Protein AF-0000000077901854 (afdb_homodimer)

Nearest PDB structures (foldseek):
  4yrm-assembly1_A  TM=8.040E-01  e=1.669E-28  Trypanosoma cruzi strain CL Brener
  4yrn-assembly1_A-2  TM=8.120E-01  e=9.715E-28  Trypanosoma cruzi strain CL Brener
  4yrc-assembly1_A  TM=8.202E-01  e=1.815E-27  Trypanosoma cruzi strain CL Brener
  4yrr-assembly1_B-2  TM=8.140E-01  e=3.800E-27  Trypanosoma cruzi strain CL Brener
  4yrr-assembly1_A  TM=8.080E-01  e=2.153E-27  Trypanosoma cruzi strain CL Brener

Secondary structure (DSSP, 8-state):
---SPPTT---B-HHHHHHHHHHHHHHHHHHHHTT-EE-B--SEEEHHHHHHS--GGGGGG--EEEP-HHHHHHHHHH--GGGGEEEEE-SSSHHHHHHHHHHHGGGS-SSEEEEEEEEEE--PPPBTTB-SEEEEEEEEEES--STHHHHHHHHHHHHHHHHTT--S-EEEEEEHHHHHHHHHHTT--GGGHHHHHHHHTTHHHHHHHHHHHHHHHTT--HHHHHHHHHHHHTS---HHHHHTTSS-GGGGHHHHHHHHHHHHHHTTSSEEEE-TT---S-TT--SEEEEEEETTEEEEEEEEEE-TTTTHHHHSS---EEEEEEEHHHHHHHHHHTTPPPTTPPEEEEEEE-TTS-HHHHHHHHHHHTTTEEEEEEEPPSSHHHHHHHHHHTT--EEEETT-SPEEEPP--/---SPPTT---B-HHHHHHHHHHHHHHHHHHHHTT-EE-B--SEEEHHHHHHS--GGGGGG--EEEP-HHHHHHHHHH--GGGGEEEEE-SSSHHHHHHHHHHHGGGS-SSEEEEEEEEEE--PPPBTTB-SEEEEEEEEEES--STHHHHHHHHHHHHHHHHTT--S-EEEEEEHHHHHHHHHHTT--GGGHHHHHHHHTTHHHHHHHHHHHHHHHTT--HHHHHHHHHHHHTS---HHHHHTTSS-GGGGHHHHHHHHHHHHHHTTSSEEEE-TT---S-TT--SEEEEEEETTEEEEEEEEEE-TTTTHHHHSS---EEEEEEEHHHHHHHHHHTTPPPTTPPEEEEEEE-TTS-HHHHHHHHHHHTTTEEEEEEEPPSSHHHHHHHHHHTT--EEEETT-S-EEEPP--

pLDDT: mean 93.77, std 6.11, range [44.44, 98.88]

Solvent-accessible surface area (backbone atoms only — not comparable to full-atom values): 43652 Å² total; per-residue (Å²): 106,70,45,68,65,48,90,35,42,60,72,36,54,45,71,61,35,52,51,47,51,51,51,52,50,50,38,50,51,47,44,36,34,53,38,33,39,44,43,45,66,58,63,56,39,48,35,66,45,58,68,70,44,60,54,52,76,50,60,79,17,54,49,35,29,43,48,58,71,71,56,28,53,54,18,61,71,67,71,43,76,76,54,38,38,63,30,23,45,35,66,54,66,62,63,57,46,32,29,48,44,59,60,40,50,90,80,48,64,85,60,35,42,37,30,40,72,46,73,26,27,34,67,55,82,58,49,92,93,39,51,24,51,47,45,42,43,33,39,34,39,35,62,51,79,54,60,61,55,57,39,49,50,52,52,54,52,50,50,26,41,46,72,69,72,50,68,70,32,33,42,33,35,31,39,50,58,56,48,50,35,28,43,40,66,41,60,45,53,81,92,46,44,67,62,50,44,61,46,44,49,37,32,89,79,50,34,42,65,42,36,35,54,54,43,51,73,69,67,47,61,61,67,24,42,48,47,51,27,50,53,48,64,73,44,85,72,39,70,67,64,46,26,66,45,23,96,54,47,70,74,41,50,58,56,54,49,36,52,54,49,46,41,61,71,34,71,78,65,41,46,66,42,81,32,74,47,58,69,70,90,53,68,48,56,64,33,45,34,41,33,27,34,37,86,92,43,102,48,66,44,25,36,38,32,22,29,33,60,60,36,16,68,65,62,76,46,79,37,34,28,36,37,41,32,35,36,42,61,56,51,48,50,52,40,57,75,68,61,66,75,71,83,86,64,70,46,36,30,36,38,30,33,58,93,82,54,60,62,66,57,51,54,52,53,45,58,67,47,36,82,70,23,21,28,29,79,41,75,54,55,95,55,50,69,61,49,51,51,52,41,45,73,70,63,33,44,28,39,33,38,75,91,46,90,64,67,48,68,49,77,81,127,109,70,44,68,66,47,88,33,41,61,72,36,53,44,70,60,35,52,52,48,52,51,50,54,51,50,37,48,50,46,44,35,36,54,37,32,39,45,43,46,67,56,63,56,39,48,36,66,44,58,68,69,45,59,53,51,75,49,60,78,17,56,48,35,29,43,48,59,70,70,57,26,53,54,19,60,71,67,71,43,75,76,53,36,38,64,31,23,43,35,65,55,66,62,64,58,47,31,28,46,43,58,60,39,52,92,82,48,64,85,58,35,41,36,30,40,72,47,74,28,28,33,66,54,81,59,47,94,93,37,51,24,50,46,46,42,42,32,40,36,38,36,61,50,78,53,58,63,54,57,38,49,50,53,52,54,53,50,50,26,41,46,73,70,70,51,70,69,32,33,41,33,35,30,38,52,57,55,49,50,33,29,44,41,66,43,61,46,54,82,91,48,42,69,62,50,44,61,46,44,49,38,34,90,79,49,34,42,66,42,36,35,52,55,44,50,73,68,66,48,62,63,67,25,42,48,46,52,27,49,51,50,63,71,44,85,71,39,71,67,64,44,25,67,45,23,96,55,46,71,75,41,49,56,56,54,49,37,52,52,47,45,41,60,72,35,69,79,63,40,47,66,44,82,32,72,46,58,67,72,90,54,67,47,57,66,33,44,35,41,33,29,34,36,87,91,42,102,50,66,44,27,34,39,32,23,28,32,59,60,37,16,66,64,61,75,46,81,36,35,28,35,37,41,33,36,36,42,61,55,51,47,50,53,40,58,75,67,60,65,74,70,83,86,65,72,46,37,29,35,38,31,33,57,94,82,54,58,61,66,57,51,52,52,52,45,58,68,48,37,83,72,22,23,29,29,79,41,76,54,56,92,54,50,69,60,49,51,51,51,41,47,73,71,62,32,42,28,40,34,36,75,92,45,90,62,68,47,70,50,78,81,126

Foldseek 3Di:
DDDDDDPLDDDDDDVLVVLLVLLLVLLVVLLVVLPAEEDDFDQKDFVVLLCPAQFPPQSVFWAFDFDDDPQCVVQVVVVDPVSRGGMTGAADVVSRVLVVCLVCVVVADVFHKYWDWDKGATNDNDDVLGGRIAIKTKIKTKFDPALVRVLSQLLSNVVSCVSQPHFAKEKEKDKPLLLLQLLVLLPFDPVCVVVLLVLLLCCVPQNLVSSLVVVVVVVTDNSSSVVSSVCRVVDDPDLQVSLVSGPHSCLCVSVVVSQVSNCVSCVVRYHYDYDSSDDDNGPQADIMKIFMDHPLDPGTQKIWHWRQCSSCVSNVDTMTMIMMIGRSVVSSVSCVVVVPDNPPDAFEEEEEEEPPDDVVVSVVVQVVCVVRHNYHYDYQDPPNVVVQVVCVVVRHQFYHYPVDDDTGGDPDD/DDDDDDPLDDDDDDVLVVLLVLLLVLLVVLLVVLPAEEDDDDQKDFVVLLCPAQFPPQSVFWAFDFDDDPQCVVQVVVVDPVSRGGMTGAADVVSRVLVVCLVCVVVADVFHKYWDWDKGATNDNDDVLGGRIAIKTKIKTKFDPALVRVLSQLLSNVVSCVSQPHFAKEKEKDKPVLLLQLLVLQPFDPVCVVVLLVLLLCCVPQNLVSSLVVVVVVVTDNSSSVVSSVCRVVDDPDLQVSLVSGPHSCLCVSVVVSQVSNCVSCVVRYHYDYDSSDDDNGPQADIMKIFMDHPLDPGTQKIWHWRQCSSCVSNVDTMTMIMMIGRSVVSSVSCVVVVPDNPPDAFEEEEEEEPPDDVVVSVVVQVVCVVRHNYHYYYQDPPNVVVQVVCVVVRHQFYHYPVDDDTGGDPDD

Organism: NCBI:txid853

Sequence (826 aa):
MKTQALKGMRDLLPNEQTLRDYIQGKILETYRASGFERISTPMLEDMENLDKSDGGDNLNLIFKVLKRGDKLTAALSSGDPKELSDMGLRYDLTLPLSRFYAANKDKLPHPFKVIQTDRVFRAERPQKGRLREFVQCDIDILGDESPNAEVELIDVTTRALLGIGFDGFTVNINDRRILRGMLESMGFAADTLDSVCITFDKMDKIGADGVKAELLEKQLPESAVNALADFIAAGEVTLDAVAARCADPAIADDLKYVLAAANAMAAGRYQVAYCPSLVRGQGYYTGMVFEITCPQFSGAVAGGGRYDNMVGKFLGTQVPAVGFSIGFERVCGILLEQGYQIPGAKQKLALLYGKDADFTAVLSRAAALRDAYNVTVLPQGKKLGKQLGQLEAAGFAGAAFMDKDEVKVFAAQMKTQALKGMRDLLPNEQTLRDYIQGKILETYRASGFERISTPMLEDMENLDKSDGGDNLNLIFKVLKRGDKLTAALSSGDPKELSDMGLRYDLTLPLSRFYAANKDKLPHPFKVIQTDRVFRAERPQKGRLREFVQCDIDILGDESPNAEVELIDVTTRALLGIGFDGFTVNINDRRILRGMLESMGFAADTLDSVCITFDKMDKIGADGVKAELLEKQLPESAVNALADFIAAGEVTLDAVAARCADPAIADDLKYVLAAANAMAAGRYQVAYCPSLVRGQGYYTGMVFEITCPQFSGAVAGGGRYDNMVGKFLGTQVPAVGFSIGFERVCGILLEQGYQIPGAKQKLALLYGKDADFTAVLSRAAALRDAYNVTVLPQGKKLGKQLGQLEAAGFAGAAFMDKDEVKVFAAQ

Radius of gyration: 30.12 Å; Cα contacts (8 Å, |Δi|>4): 1515; chains: 2; bounding box: 68×85×74 Å

InterPro domains:
  IPR004516 Histidine-tRNA ligase/ATP phosphoribosyltransferase regulatory subunit [PIRSF001549] (1-408)
  IPR006195 Aminoacyl-tRNA synthetase, class II [PS50862] (1-343)
  IPR015807 Histidine-tRNA ligase [TIGR00442] (4-408)
  IPR041715 Class II Histidinyl-tRNA synthetase (HisRS)-like catalytic core domain [PF13393] (8-331)
  IPR041715 Class II Histidinyl-tRNA synthetase (HisRS)-like catalytic core domain [cd00773] (16-335)
  IPR045864 Class II Aminoacyl-tRNA synthetase/Biotinyl protein ligase (BPL) and lipoyl protein ligase (LPL) [G3DSA:3.30.930.10] (1-341)
  IPR045864 Class II Aminoacyl-tRNA synthetase/Biotinyl protein ligase (BPL) and lipoyl protein ligase (LPL) [SSF55681] (3-340)

Structure (mmCIF, N/CA/C/O backbone):
data_AF-0000000077901854-model_v1
#
loop_
_entity.id
_entity.type
_entity.pdbx_description
1 polymer 'Histidine--tRNA ligase'
#
loop_
_atom_site.group_PDB
_atom_site.id
_atom_site.type_symbol
_atom_site.label_atom_id
_atom_site.label_alt_id
_atom_site.label_comp_id
_atom_site.label_asym_id
_atom_site.label_entity_id
_atom_site.label_seq_id
_atom_site.pdbx_PDB_ins_code
_atom_site.Cartn_x
_atom_site.Cartn_y
_atom_site.Cartn_z
_atom_site.occupancy
_atom_site.B_iso_or_equiv
_atom_site.auth_seq_id
_atom_site.auth_comp_id
_atom_site.auth_asym_id
_atom_site.auth_atom_id
_atom_site.pdbx_PDB_model_num
ATOM 1 N N . MET A 1 1 ? 21.625 16.922 3.512 1 89.88 1 MET A N 1
ATOM 2 C CA . MET A 1 1 ? 20.516 15.992 3.297 1 89.88 1 MET A CA 1
ATOM 3 C C . MET A 1 1 ? 20.453 15.547 1.84 1 89.88 1 MET A C 1
ATOM 5 O O . MET A 1 1 ? 20.922 16.25 0.95 1 89.88 1 MET A O 1
ATOM 9 N N . LYS A 1 2 ? 20.094 14.352 1.621 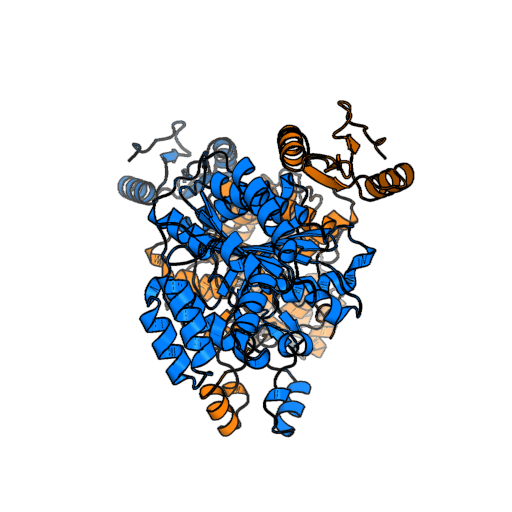1 93.25 2 LYS A N 1
ATOM 10 C CA . LYS A 1 2 ? 20 13.742 0.296 1 93.25 2 LYS A CA 1
ATOM 11 C C . LYS A 1 2 ? 18.609 13.906 -0.287 1 93.25 2 LYS A C 1
ATOM 13 O O . LYS A 1 2 ? 17.609 13.641 0.393 1 93.25 2 LYS A O 1
ATOM 18 N N . THR A 1 3 ? 18.547 14.344 -1.525 1 95.19 3 THR A N 1
ATOM 19 C CA . THR A 1 3 ? 17.234 14.602 -2.113 1 95.19 3 THR A CA 1
ATOM 20 C C . THR A 1 3 ? 16.781 13.414 -2.949 1 95.19 3 THR A C 1
ATOM 22 O O . THR A 1 3 ? 15.586 13.266 -3.234 1 95.19 3 THR A O 1
ATOM 25 N N . GLN A 1 4 ? 17.719 12.609 -3.307 1 95.56 4 GLN A N 1
ATOM 26 C CA . GLN A 1 4 ? 17.359 11.5 -4.184 1 95.56 4 GLN A CA 1
ATOM 27 C C . GLN A 1 4 ? 16.891 10.289 -3.377 1 95.56 4 GLN A C 1
ATOM 29 O O . GLN A 1 4 ? 17.391 10.039 -2.277 1 95.56 4 GLN A O 1
ATOM 34 N N . ALA A 1 5 ? 15.93 9.602 -3.969 1 95.69 5 ALA A N 1
ATOM 35 C CA . ALA A 1 5 ? 15.555 8.32 -3.383 1 95.69 5 ALA A CA 1
ATOM 36 C C . ALA A 1 5 ? 16.734 7.348 -3.383 1 95.69 5 ALA A C 1
ATOM 38 O O . ALA A 1 5 ? 17.672 7.5 -4.168 1 95.69 5 ALA A O 1
ATOM 39 N N . LEU A 1 6 ? 16.641 6.375 -2.486 1 96.19 6 LEU A N 1
ATOM 40 C CA . LEU A 1 6 ? 17.688 5.363 -2.422 1 96.19 6 LEU A CA 1
ATOM 41 C C . LEU A 1 6 ? 17.797 4.617 -3.746 1 96.19 6 LEU A C 1
ATOM 43 O O . LEU A 1 6 ? 16.797 4.41 -4.438 1 96.19 6 LEU A O 1
ATOM 47 N N . LYS A 1 7 ? 19.031 4.176 -4.004 1 93.31 7 LYS A N 1
ATOM 48 C CA . LYS A 1 7 ? 19.281 3.418 -5.23 1 93.31 7 LYS A CA 1
ATOM 49 C C . LYS A 1 7 ? 18.375 2.188 -5.301 1 93.31 7 LYS A C 1
ATOM 51 O O . LYS A 1 7 ? 18.25 1.445 -4.324 1 93.31 7 LYS A O 1
ATOM 56 N N . GLY A 1 8 ? 17.781 1.967 -6.434 1 94.62 8 GLY A N 1
ATOM 57 C CA . GLY A 1 8 ? 16.906 0.819 -6.621 1 94.62 8 GLY A CA 1
ATOM 58 C C . GLY A 1 8 ? 15.477 1.066 -6.156 1 94.62 8 GLY A C 1
ATOM 59 O O . GLY A 1 8 ? 14.609 0.207 -6.312 1 94.62 8 GLY A O 1
ATOM 60 N N . MET A 1 9 ? 15.242 2.154 -5.539 1 95.94 9 MET A N 1
ATOM 61 C CA . MET A 1 9 ? 13.898 2.574 -5.145 1 95.94 9 MET A CA 1
ATOM 62 C C . MET A 1 9 ? 13.477 3.83 -5.902 1 95.94 9 MET A C 1
ATOM 64 O O . MET A 1 9 ? 14.328 4.547 -6.441 1 95.94 9 MET A O 1
ATOM 68 N N . ARG A 1 10 ? 12.164 4.039 -5.992 1 94.94 10 ARG A N 1
ATOM 69 C CA . ARG A 1 10 ? 11.727 5.105 -6.887 1 94.94 10 ARG A CA 1
ATOM 70 C C . ARG A 1 10 ? 10.641 5.957 -6.234 1 94.94 10 ARG A C 1
ATOM 72 O O . ARG A 1 10 ? 9.75 5.43 -5.559 1 94.94 10 ARG A O 1
ATOM 79 N N . ASP A 1 11 ? 10.727 7.258 -6.488 1 97.56 11 ASP A N 1
ATOM 80 C CA . ASP A 1 11 ? 9.609 8.18 -6.297 1 97.56 11 ASP A CA 1
ATOM 81 C C . ASP A 1 11 ? 8.609 8.062 -7.445 1 97.56 11 ASP A C 1
ATOM 83 O O . ASP A 1 11 ? 8.992 8 -8.609 1 97.56 11 ASP A O 1
ATOM 87 N N . LEU A 1 12 ? 7.367 8 -7.113 1 98 12 LEU A N 1
ATOM 88 C CA . LEU A 1 12 ? 6.336 7.996 -8.141 1 98 12 LEU A CA 1
ATOM 89 C C . LEU A 1 12 ? 5.633 9.352 -8.211 1 98 12 LEU A C 1
ATOM 91 O O . LEU A 1 12 ? 4.988 9.766 -7.246 1 98 12 LEU A O 1
ATOM 95 N N . LEU A 1 13 ? 5.738 10.023 -9.336 1 97.56 13 LEU A N 1
ATOM 96 C CA . LEU A 1 13 ? 5.102 11.312 -9.562 1 97.56 13 LEU A CA 1
ATOM 97 C C . LEU A 1 13 ? 3.609 11.148 -9.828 1 97.56 13 LEU A C 1
ATOM 99 O O . LEU A 1 13 ? 3.141 10.039 -10.102 1 97.56 13 LEU A O 1
ATOM 103 N N . PRO A 1 14 ? 2.777 12.156 -9.781 1 96.44 14 PRO A N 1
ATOM 104 C CA . PRO A 1 14 ? 1.314 12.07 -9.789 1 96.44 14 PRO A CA 1
ATOM 105 C C . PRO A 1 14 ? 0.774 11.336 -11.016 1 96.44 14 PRO A C 1
ATOM 107 O O . PRO A 1 14 ? -0.11 10.484 -10.891 1 96.44 14 PRO A O 1
ATOM 110 N N . ASN A 1 15 ? 1.278 11.656 -12.164 1 94.56 15 ASN A N 1
ATOM 111 C CA . ASN A 1 15 ? 0.754 11.047 -13.383 1 94.56 15 ASN A CA 1
ATOM 112 C C . ASN A 1 15 ? 0.921 9.523 -13.367 1 94.56 15 ASN A C 1
ATOM 114 O O . ASN A 1 15 ? -0.032 8.789 -13.625 1 94.56 15 ASN A O 1
ATOM 118 N N . GLU A 1 16 ? 2.125 9.086 -13.07 1 96.69 16 GLU A N 1
ATOM 119 C CA . GLU A 1 16 ? 2.369 7.652 -13.016 1 96.69 16 GLU A CA 1
ATOM 120 C C . GLU A 1 16 ? 1.579 7.004 -11.883 1 96.69 16 GLU A C 1
ATOM 122 O O . GLU A 1 16 ? 1.027 5.914 -12.047 1 96.69 16 GLU A O 1
ATOM 127 N N . GLN A 1 17 ? 1.56 7.676 -10.734 1 97.75 17 GLN A N 1
ATOM 128 C CA . GLN A 1 17 ? 0.823 7.133 -9.602 1 97.75 17 GLN A CA 1
ATOM 129 C C . GLN A 1 17 ? -0.658 6.973 -9.93 1 97.75 17 GLN A C 1
ATOM 131 O O . GLN A 1 17 ? -1.284 5.988 -9.531 1 97.75 17 GLN A O 1
ATOM 136 N N . THR A 1 18 ? -1.232 7.922 -10.617 1 96.94 18 THR A N 1
ATOM 137 C CA . THR A 1 18 ? -2.635 7.852 -11.008 1 96.94 18 THR A CA 1
ATOM 138 C C . THR A 1 18 ? -2.889 6.621 -11.875 1 96.94 18 THR A C 1
ATOM 140 O O . THR A 1 18 ? -3.863 5.895 -11.664 1 96.94 18 THR A O 1
ATOM 143 N N . LEU A 1 19 ? -2.031 6.406 -12.828 1 97.06 19 LEU A N 1
ATOM 144 C CA . LEU A 1 19 ? -2.156 5.23 -13.68 1 97.06 19 LEU A CA 1
ATOM 145 C C . LEU A 1 19 ? -2.031 3.947 -12.867 1 97.06 19 LEU A C 1
ATOM 147 O O . LEU A 1 19 ? -2.822 3.018 -13.039 1 97.06 19 LEU A O 1
ATOM 151 N N . ARG A 1 20 ? -1.021 3.879 -12.016 1 98.12 20 ARG A N 1
ATOM 152 C CA . ARG A 1 20 ? -0.809 2.717 -11.156 1 98.12 20 ARG A CA 1
ATOM 153 C C . ARG A 1 20 ? -2.039 2.434 -10.297 1 98.12 20 ARG A C 1
ATOM 155 O O . ARG A 1 20 ? -2.436 1.278 -10.133 1 98.12 20 ARG A O 1
ATOM 162 N N . ASP A 1 21 ? -2.637 3.516 -9.75 1 98.06 21 ASP A N 1
ATOM 163 C CA . ASP A 1 21 ? -3.854 3.363 -8.953 1 98.06 21 ASP A CA 1
ATOM 164 C C . ASP A 1 21 ? -4.973 2.734 -9.789 1 98.06 21 ASP A C 1
ATOM 166 O O . ASP A 1 21 ? -5.684 1.85 -9.305 1 98.06 21 ASP A O 1
ATOM 170 N N . TYR A 1 22 ? -5.109 3.186 -10.961 1 97.5 22 TYR A N 1
ATOM 171 C CA . TYR A 1 22 ? -6.141 2.67 -11.852 1 97.5 22 TYR A CA 1
ATOM 172 C C . TYR A 1 22 ? -5.926 1.189 -12.141 1 97.5 22 TYR A C 1
ATOM 174 O O . TYR A 1 22 ? -6.848 0.383 -12.016 1 97.5 22 TYR A O 1
ATOM 182 N N . ILE A 1 23 ? -4.715 0.87 -12.539 1 97.94 23 ILE A N 1
ATOM 183 C CA . ILE A 1 23 ? -4.375 -0.5 -12.906 1 97.94 23 ILE A CA 1
ATOM 184 C C . ILE A 1 23 ? -4.602 -1.426 -11.711 1 97.94 23 ILE A C 1
ATOM 186 O O . ILE A 1 23 ? -5.25 -2.469 -11.844 1 97.94 23 ILE A O 1
ATOM 190 N N . GLN A 1 24 ? -4.082 -1.052 -10.57 1 98.31 24 GLN A N 1
ATOM 191 C CA . GLN A 1 24 ? -4.262 -1.87 -9.375 1 98.31 24 GLN A CA 1
ATOM 192 C C . GLN A 1 24 ? -5.738 -2.029 -9.031 1 98.31 24 GLN A C 1
ATOM 194 O O . GLN A 1 24 ? -6.18 -3.113 -8.641 1 98.31 24 GLN A O 1
ATOM 199 N N . GLY A 1 25 ? -6.496 -0.915 -9.148 1 97.94 25 GLY A N 1
ATOM 200 C CA . GLY A 1 25 ? -7.926 -0.973 -8.898 1 97.94 25 GLY A CA 1
ATOM 201 C C . GLY A 1 25 ? -8.648 -1.958 -9.797 1 97.94 25 GLY A C 1
ATOM 202 O O . GLY A 1 25 ? -9.484 -2.732 -9.328 1 97.94 25 GLY A O 1
ATOM 203 N N . LYS A 1 26 ? -8.305 -1.962 -11.031 1 98 26 LYS A N 1
ATOM 204 C CA . LYS A 1 26 ? -8.945 -2.848 -12 1 98 26 LYS A CA 1
ATOM 205 C C . LYS A 1 26 ? -8.586 -4.309 -11.734 1 98 26 LYS A C 1
ATOM 207 O O . LYS A 1 26 ? -9.445 -5.188 -11.836 1 98 26 LYS A O 1
ATOM 212 N N . ILE A 1 27 ? -7.34 -4.566 -11.414 1 98.5 27 ILE A N 1
ATOM 213 C CA . ILE A 1 27 ? -6.902 -5.914 -11.078 1 98.5 27 ILE A CA 1
ATOM 214 C C . ILE A 1 27 ? -7.676 -6.418 -9.859 1 98.5 27 ILE A C 1
ATOM 216 O O . ILE A 1 27 ? -8.234 -7.52 -9.883 1 98.5 27 ILE A O 1
ATOM 220 N N . LEU A 1 28 ? -7.766 -5.605 -8.828 1 98.44 28 LEU A N 1
ATOM 221 C CA . LEU A 1 28 ? -8.461 -5.98 -7.602 1 98.44 28 LEU A CA 1
ATOM 222 C C . LEU A 1 28 ? -9.938 -6.234 -7.871 1 98.44 28 LEU A C 1
ATOM 224 O O . LEU A 1 28 ? -10.516 -7.172 -7.32 1 98.44 28 LEU A O 1
ATOM 228 N N . GLU A 1 29 ? -10.516 -5.391 -8.688 1 97.75 29 GLU A N 1
ATOM 229 C CA . GLU A 1 29 ? -11.922 -5.566 -9.039 1 97.75 29 GLU A CA 1
ATOM 230 C C . GLU A 1 29 ? -12.172 -6.941 -9.656 1 97.75 29 GLU A C 1
ATOM 232 O O . GLU A 1 29 ? -13.117 -7.633 -9.289 1 97.75 29 GLU A O 1
ATOM 237 N N . THR A 1 30 ? -11.312 -7.301 -10.562 1 98.5 30 THR A N 1
ATOM 238 C CA . THR A 1 30 ? -11.438 -8.586 -11.242 1 98.5 30 THR A CA 1
ATOM 239 C C . THR A 1 30 ? -11.266 -9.734 -10.25 1 98.5 30 THR A C 1
ATOM 241 O O . THR A 1 30 ? -12.039 -10.695 -10.266 1 98.5 30 THR A O 1
ATOM 244 N N . TYR A 1 31 ? -10.266 -9.664 -9.391 1 98.75 31 TYR A N 1
ATOM 245 C CA . TYR A 1 31 ? -9.992 -10.703 -8.406 1 98.75 31 TYR A CA 1
ATOM 246 C C . TYR A 1 31 ? -11.164 -10.852 -7.438 1 98.75 31 TYR A C 1
ATOM 248 O O . TYR A 1 31 ? -11.609 -11.969 -7.168 1 98.75 31 TYR A O 1
ATOM 256 N N . ARG A 1 32 ? -11.68 -9.719 -6.949 1 98.31 32 ARG A N 1
ATOM 257 C CA . ARG A 1 32 ? -12.781 -9.742 -5.996 1 98.31 32 ARG A CA 1
ATOM 258 C C . ARG A 1 32 ? -14.047 -10.312 -6.633 1 98.31 32 ARG A C 1
ATOM 260 O O . ARG A 1 32 ? -14.75 -11.117 -6.016 1 98.31 32 ARG A O 1
ATOM 267 N N . ALA A 1 33 ? -14.297 -9.883 -7.84 1 98.31 33 ALA A N 1
ATOM 268 C CA . ALA A 1 33 ? -15.477 -10.375 -8.539 1 98.31 33 ALA A CA 1
ATOM 269 C C . ALA A 1 33 ? -15.43 -11.898 -8.688 1 98.31 33 ALA A C 1
ATOM 271 O O . ALA A 1 33 ? -16.469 -12.555 -8.742 1 98.31 33 ALA A O 1
ATOM 272 N N . SER A 1 34 ? -14.227 -12.43 -8.695 1 98.5 34 SER A N 1
ATOM 273 C CA . SER A 1 34 ? -14.039 -13.867 -8.883 1 98.5 34 SER A CA 1
ATOM 274 C C . SER A 1 34 ? -14.062 -14.609 -7.547 1 98.5 34 SER A C 1
ATOM 276 O O . SER A 1 34 ? -13.75 -15.797 -7.488 1 98.5 34 SER A O 1
ATOM 278 N N . GLY A 1 35 ? -14.367 -13.898 -6.488 1 97.81 35 GLY A N 1
ATOM 279 C CA . GLY A 1 35 ? -14.578 -14.531 -5.199 1 97.81 35 GLY A CA 1
ATOM 280 C C . GLY A 1 35 ? -13.32 -14.617 -4.355 1 97.81 35 GLY A C 1
ATOM 281 O O . GLY A 1 35 ? -13.312 -15.258 -3.301 1 97.81 35 GLY A O 1
ATOM 282 N N . PHE A 1 36 ? -12.227 -14.039 -4.809 1 98.56 36 PHE A N 1
ATOM 283 C CA . PHE A 1 36 ? -11.031 -13.961 -3.98 1 98.56 36 PHE A CA 1
ATOM 284 C C . PHE A 1 36 ? -11.164 -12.852 -2.939 1 98.56 36 PHE A C 1
ATOM 286 O O . PHE A 1 36 ? -11.836 -11.852 -3.178 1 98.56 36 PHE A O 1
ATOM 293 N N . GLU A 1 37 ? -10.516 -13.055 -1.799 1 97.38 37 GLU A N 1
ATOM 294 C CA . GLU A 1 37 ? -10.57 -12.07 -0.722 1 97.38 37 GLU A CA 1
ATOM 295 C C . GLU A 1 37 ? -9.18 -11.539 -0.393 1 97.38 37 GLU A C 1
ATOM 297 O O . GLU A 1 37 ? -8.203 -12.297 -0.363 1 97.38 37 GLU A O 1
ATOM 302 N N . ARG A 1 38 ? -9.109 -10.266 -0.137 1 98.44 38 ARG A N 1
ATOM 303 C CA . ARG A 1 38 ? -7.82 -9.625 0.084 1 98.44 38 ARG A CA 1
ATOM 304 C C . ARG A 1 38 ? -7.418 -9.695 1.553 1 98.44 38 ARG A C 1
ATOM 306 O O . ARG A 1 38 ? -8.258 -9.555 2.441 1 98.44 38 ARG A O 1
ATOM 313 N N . ILE A 1 39 ? -6.195 -9.969 1.826 1 98.69 39 ILE A N 1
ATOM 314 C CA . ILE A 1 39 ? -5.586 -9.883 3.148 1 98.69 39 ILE A CA 1
ATOM 315 C C . ILE A 1 39 ? -4.383 -8.953 3.104 1 98.69 39 ILE A C 1
ATOM 317 O O . ILE A 1 39 ? -3.975 -8.508 2.027 1 98.69 39 ILE A O 1
ATOM 321 N N . SER A 1 40 ? -3.891 -8.57 4.219 1 98.44 40 SER A N 1
ATOM 322 C CA . SER A 1 40 ? -2.637 -7.836 4.332 1 98.44 40 SER A CA 1
ATOM 323 C C . SER A 1 40 ? -1.738 -8.438 5.41 1 98.44 40 SER A C 1
ATOM 325 O O . SER A 1 40 ? -2.215 -8.836 6.473 1 98.44 40 SER A O 1
ATOM 327 N N . THR A 1 41 ? -0.5 -8.562 5.062 1 98.62 41 THR A N 1
ATOM 328 C CA . THR A 1 41 ? 0.514 -9.023 6 1 98.62 41 THR A CA 1
ATOM 329 C C . THR A 1 41 ? 1.563 -7.945 6.242 1 98.62 41 THR A C 1
ATOM 331 O O . THR A 1 41 ? 1.736 -7.047 5.418 1 98.62 41 THR A O 1
ATOM 334 N N . PRO A 1 42 ? 2.248 -7.965 7.352 1 98.12 42 PRO A N 1
ATOM 335 C CA . PRO A 1 42 ? 3.266 -6.957 7.66 1 98.12 42 PRO A CA 1
ATOM 336 C C . PRO A 1 42 ? 4.426 -6.969 6.664 1 98.12 42 PRO A C 1
ATOM 338 O O . PRO A 1 42 ? 4.715 -8 6.059 1 98.12 42 PRO A O 1
ATOM 341 N N . MET A 1 43 ? 5.082 -5.809 6.582 1 98.12 43 MET A N 1
ATOM 342 C CA . MET A 1 43 ? 6.242 -5.68 5.703 1 98.12 43 MET A CA 1
ATOM 343 C C . MET A 1 43 ? 7.441 -6.426 6.273 1 98.12 43 MET A C 1
ATOM 345 O O . MET A 1 43 ? 8.344 -6.816 5.531 1 98.12 43 MET A O 1
ATOM 349 N N . LEU A 1 44 ? 7.469 -6.562 7.566 1 98.25 44 LEU A N 1
ATOM 350 C CA . LEU A 1 44 ? 8.57 -7.223 8.258 1 98.25 44 LEU A CA 1
ATOM 351 C C . LEU A 1 44 ? 8.18 -8.633 8.688 1 98.25 44 LEU A C 1
ATOM 353 O O . LEU A 1 44 ? 7.043 -8.867 9.094 1 98.25 44 LEU A O 1
ATOM 357 N N . GLU A 1 45 ? 9.086 -9.531 8.547 1 97.69 45 GLU A N 1
ATOM 358 C CA . GLU A 1 45 ? 8.945 -10.922 8.969 1 97.69 45 GLU A CA 1
ATOM 359 C C . GLU A 1 45 ? 10.086 -11.336 9.891 1 97.69 45 GLU A C 1
ATOM 361 O O . GLU A 1 45 ? 11.164 -10.734 9.859 1 97.69 45 GLU A O 1
ATOM 366 N N . ASP A 1 46 ? 9.789 -12.359 10.703 1 97.06 46 ASP A N 1
ATOM 367 C CA . ASP A 1 46 ? 10.805 -12.93 11.578 1 97.06 46 ASP A CA 1
ATOM 368 C C . ASP A 1 46 ? 11.953 -13.531 10.766 1 97.06 46 ASP A C 1
ATOM 370 O O . ASP A 1 46 ? 11.719 -14.203 9.758 1 97.06 46 ASP A O 1
ATOM 374 N N . MET A 1 47 ? 13.188 -13.32 11.273 1 95.38 47 MET A N 1
ATOM 375 C CA . MET A 1 47 ? 14.359 -13.805 10.547 1 95.38 47 MET A CA 1
ATOM 376 C C . MET A 1 47 ? 14.359 -15.328 10.469 1 95.38 47 MET A C 1
ATOM 378 O O . MET A 1 47 ? 14.828 -15.898 9.484 1 95.38 47 MET A O 1
ATOM 382 N N . GLU A 1 48 ? 13.82 -15.938 11.453 1 94.62 48 GLU A N 1
ATOM 383 C CA . GLU A 1 48 ? 13.719 -17.391 11.422 1 94.62 48 GLU A CA 1
ATOM 384 C C . GLU A 1 48 ? 12.953 -17.875 10.195 1 94.62 48 GLU A C 1
ATOM 386 O O . GLU A 1 48 ? 13.359 -18.844 9.539 1 94.62 48 GLU A O 1
ATOM 391 N N . ASN A 1 49 ? 11.852 -17.203 9.891 1 94.94 49 ASN A N 1
ATOM 392 C CA . ASN A 1 49 ? 11.047 -17.547 8.727 1 94.94 49 ASN A CA 1
ATOM 393 C C . ASN A 1 49 ? 11.758 -17.203 7.422 1 94.94 49 ASN A C 1
ATOM 395 O O . ASN A 1 49 ? 11.719 -17.969 6.461 1 94.94 49 ASN A O 1
ATOM 399 N N . LEU A 1 50 ? 12.414 -16.078 7.398 1 93.81 50 LEU A N 1
ATOM 400 C CA . LEU A 1 50 ? 13.102 -15.625 6.195 1 93.81 50 LEU A CA 1
ATOM 401 C C . LEU A 1 50 ? 14.266 -16.547 5.844 1 93.81 50 LEU A C 1
ATOM 403 O O . LEU A 1 50 ? 14.477 -16.875 4.676 1 93.81 50 LEU A O 1
ATOM 407 N N . ASP A 1 51 ? 14.969 -16.969 6.836 1 87.94 51 ASP A N 1
ATOM 408 C CA . ASP A 1 51 ? 16.172 -17.781 6.641 1 87.94 51 ASP A CA 1
ATOM 409 C C . ASP A 1 51 ? 15.797 -19.219 6.258 1 87.94 51 ASP A C 1
ATOM 411 O O . ASP A 1 51 ? 16.5 -19.844 5.473 1 87.94 51 ASP A O 1
ATOM 415 N N . LYS A 1 52 ? 14.781 -19.703 6.793 1 80.69 52 LYS A N 1
ATOM 416 C CA . LYS A 1 52 ? 14.43 -21.109 6.621 1 80.69 52 LYS A CA 1
ATOM 417 C C . LYS A 1 52 ? 13.484 -21.297 5.438 1 80.69 52 LYS A C 1
ATOM 419 O O . LYS A 1 52 ? 13.055 -22.422 5.152 1 80.69 52 LYS A O 1
ATOM 424 N N . SER A 1 53 ? 13.242 -20.312 4.844 1 75.38 53 SER A N 1
ATOM 425 C CA . SER A 1 53 ? 12.32 -20.391 3.717 1 75.38 53 SER A CA 1
ATOM 426 C C . SER A 1 53 ? 13.008 -20.969 2.482 1 75.38 53 SER A C 1
ATOM 428 O O . SER A 1 53 ? 14.234 -21.125 2.465 1 75.38 53 SER A O 1
ATOM 430 N N . ASP A 1 54 ? 12.281 -21.453 1.521 1 73.94 54 ASP A N 1
ATOM 431 C CA . ASP A 1 54 ? 12.773 -21.953 0.245 1 73.94 54 ASP A CA 1
ATOM 432 C C . ASP A 1 54 ? 12.789 -20.844 -0.812 1 73.94 54 ASP A C 1
ATOM 434 O O . ASP A 1 54 ? 12.305 -21.047 -1.927 1 73.94 54 ASP A O 1
ATOM 438 N N . GLY A 1 55 ? 13.328 -19.719 -0.378 1 75.19 55 GLY A N 1
ATOM 439 C CA . GLY A 1 55 ? 13.305 -18.562 -1.268 1 75.19 55 GLY A CA 1
ATOM 440 C C . GLY A 1 55 ? 14.422 -18.578 -2.291 1 75.19 55 GLY A C 1
ATOM 441 O O . GLY A 1 55 ? 14.539 -17.656 -3.104 1 75.19 55 GLY A O 1
ATOM 442 N N . GLY A 1 56 ? 15.203 -19.609 -2.227 1 73.62 56 GLY A N 1
ATOM 443 C CA . GLY A 1 56 ? 16.281 -19.719 -3.195 1 73.62 56 GLY A CA 1
ATOM 444 C C . GLY A 1 56 ? 17.281 -18.578 -3.105 1 73.62 56 GLY A C 1
ATOM 445 O O . GLY A 1 56 ? 17.781 -18.266 -2.023 1 73.62 56 GLY A O 1
ATOM 446 N N . ASP A 1 57 ? 17.516 -17.922 -4.258 1 73.06 57 ASP A N 1
ATOM 447 C CA . ASP A 1 57 ? 18.5 -16.844 -4.371 1 73.06 57 ASP A CA 1
ATOM 448 C C . ASP A 1 57 ? 18.062 -15.609 -3.596 1 73.06 57 ASP A C 1
ATOM 450 O O . ASP A 1 57 ? 18.875 -14.742 -3.271 1 73.06 57 ASP A O 1
ATOM 454 N N . ASN A 1 58 ? 16.766 -15.609 -3.285 1 79.06 58 ASN A N 1
ATOM 455 C CA . ASN A 1 58 ? 16.25 -14.438 -2.582 1 79.06 58 ASN A CA 1
ATOM 456 C C . ASN A 1 58 ? 16.781 -14.359 -1.155 1 79.06 58 ASN A C 1
ATOM 458 O O . ASN A 1 58 ? 16.75 -13.297 -0.534 1 79.06 58 ASN A O 1
ATOM 462 N N . LEU A 1 59 ? 17.25 -15.438 -0.588 1 79.81 59 LEU A N 1
ATOM 463 C CA . LEU A 1 59 ? 17.734 -15.477 0.787 1 79.81 59 LEU A CA 1
ATOM 464 C C . LEU A 1 59 ? 19 -14.625 0.947 1 79.81 59 LEU A C 1
ATOM 466 O O . LEU A 1 59 ? 19.281 -14.125 2.039 1 79.81 59 LEU A O 1
ATOM 470 N N . ASN A 1 60 ? 19.578 -14.422 -0.217 1 83.19 60 ASN A N 1
ATOM 471 C CA . ASN A 1 60 ? 20.781 -13.594 -0.197 1 83.19 60 ASN A CA 1
ATOM 472 C C . ASN A 1 60 ? 20.453 -12.117 -0.418 1 83.19 60 ASN A C 1
ATOM 474 O O . ASN A 1 60 ? 21.344 -11.266 -0.377 1 83.19 60 ASN A O 1
ATOM 478 N N . LEU A 1 61 ? 19.203 -11.844 -0.588 1 90.75 61 LEU A N 1
ATOM 479 C CA . LEU A 1 61 ? 18.812 -10.5 -0.98 1 90.75 61 LEU A CA 1
ATOM 480 C C . LEU A 1 61 ? 17.875 -9.883 0.064 1 90.75 61 LEU A C 1
ATOM 482 O O . LEU A 1 61 ? 17.156 -8.93 -0.229 1 90.75 61 LEU A O 1
ATOM 486 N N . ILE A 1 62 ? 18 -10.383 1.271 1 95.19 62 ILE A N 1
ATOM 487 C CA . ILE A 1 62 ? 17.094 -9.93 2.318 1 95.19 62 ILE A CA 1
ATOM 488 C C . ILE A 1 62 ? 17.641 -8.656 2.957 1 95.19 62 ILE A C 1
ATOM 490 O O . ILE A 1 62 ? 18.812 -8.578 3.291 1 95.19 62 ILE A O 1
ATOM 494 N N . PHE A 1 63 ? 16.797 -7.629 3.078 1 97.38 63 PHE A N 1
ATOM 495 C CA . PHE A 1 63 ? 17.109 -6.48 3.926 1 97.38 63 PHE A CA 1
ATOM 496 C C . PHE A 1 63 ? 16.875 -6.816 5.395 1 97.38 63 PHE A C 1
ATOM 498 O O . PHE A 1 63 ? 15.734 -6.973 5.832 1 97.38 63 PHE A O 1
ATOM 505 N N . LYS A 1 64 ? 17.938 -6.91 6.117 1 97.38 64 LYS A N 1
ATOM 506 C CA . LYS A 1 64 ? 17.859 -7.266 7.531 1 97.38 64 LYS A CA 1
ATOM 507 C C . LYS A 1 64 ? 17.781 -6.023 8.406 1 97.38 64 LYS A C 1
ATOM 509 O O . LYS A 1 64 ? 18.469 -5.031 8.156 1 97.38 64 LYS A O 1
ATOM 514 N N . VAL A 1 65 ? 16.953 -6.047 9.391 1 98 65 VAL A N 1
ATOM 515 C CA . VAL A 1 65 ? 16.766 -4.906 10.281 1 98 65 VAL A CA 1
ATOM 516 C C . VAL A 1 65 ? 17.625 -5.082 11.531 1 98 65 VAL A C 1
ATOM 518 O O . VAL A 1 65 ? 17.609 -6.145 12.156 1 98 65 VAL A O 1
ATOM 521 N N . LEU A 1 66 ? 18.328 -4.07 11.867 1 97.31 66 LEU A N 1
ATOM 522 C CA . LEU A 1 66 ? 19.234 -4.07 13.008 1 97.31 66 LEU A CA 1
ATOM 523 C C . LEU A 1 66 ? 18.438 -4.168 14.32 1 97.31 66 LEU A C 1
ATOM 525 O O . LEU A 1 66 ? 17.422 -3.496 14.484 1 97.31 66 LEU A O 1
ATOM 529 N N . LYS A 1 67 ? 18.984 -5.07 15.203 1 96.06 67 LYS A N 1
ATOM 530 C CA . LYS A 1 67 ? 18.453 -5.047 16.562 1 96.06 67 LYS A CA 1
ATOM 531 C C . LYS A 1 67 ? 18.672 -3.686 17.219 1 96.06 67 LYS A C 1
ATOM 533 O O . LYS A 1 67 ? 19.391 -2.84 16.672 1 96.06 67 LYS A O 1
ATOM 538 N N . ARG A 1 68 ? 17.969 -3.494 18.375 1 92.12 68 ARG A N 1
ATOM 539 C CA . ARG A 1 68 ? 18.031 -2.193 19.03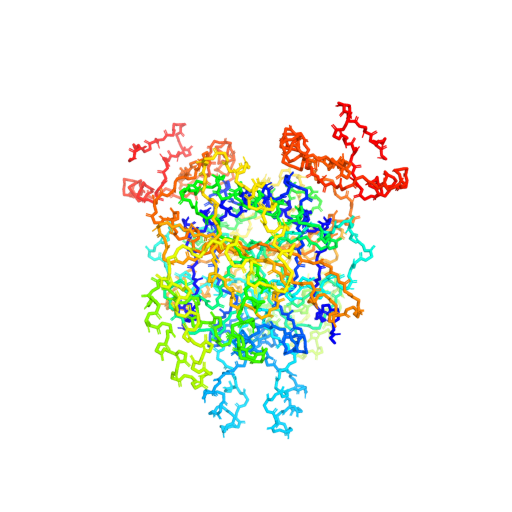1 1 92.12 68 ARG A CA 1
ATOM 540 C C . ARG A 1 68 ? 18.281 -2.354 20.531 1 92.12 68 ARG A C 1
ATOM 542 O O . ARG A 1 68 ? 18.062 -3.432 21.094 1 92.12 68 ARG A O 1
ATOM 549 N N . GLY A 1 69 ? 18.797 -1.33 21.156 1 89.56 69 GLY A N 1
ATOM 550 C CA . GLY A 1 69 ? 18.969 -1.29 22.594 1 89.56 69 GLY A CA 1
ATOM 551 C C . GLY A 1 69 ? 19.859 -2.398 23.125 1 89.56 69 GLY A C 1
ATOM 552 O O . GLY A 1 69 ? 20.938 -2.646 22.578 1 89.56 69 GLY A O 1
ATOM 553 N N . ASP A 1 70 ? 19.312 -3.047 24.188 1 92.62 70 ASP A N 1
ATOM 554 C CA . ASP A 1 70 ? 20.078 -4.078 24.875 1 92.62 70 ASP A CA 1
ATOM 555 C C . ASP A 1 70 ? 20.312 -5.289 23.984 1 92.62 70 ASP A C 1
ATOM 557 O O . ASP A 1 70 ? 21.344 -5.957 24.078 1 92.62 70 ASP A O 1
ATOM 561 N N . LYS A 1 71 ? 19.391 -5.516 23.188 1 92.94 71 LYS A N 1
ATOM 562 C CA . LYS A 1 71 ? 19.547 -6.648 22.281 1 92.94 71 LYS A CA 1
ATOM 563 C C . LYS A 1 71 ? 20.703 -6.426 21.312 1 92.94 71 LYS A C 1
ATOM 565 O O . LYS A 1 71 ? 21.438 -7.363 20.984 1 92.94 71 LYS A O 1
ATOM 570 N N . LEU A 1 72 ? 20.828 -5.199 20.844 1 93.81 72 LEU A N 1
ATOM 571 C CA . LEU A 1 72 ? 21.938 -4.887 19.938 1 93.81 72 LEU A CA 1
ATOM 572 C C . LEU A 1 72 ? 23.266 -4.984 20.672 1 93.81 72 LEU A C 1
ATOM 574 O O . LEU A 1 72 ? 24.234 -5.531 20.125 1 93.81 72 LEU A O 1
ATOM 578 N N . THR A 1 73 ? 23.281 -4.5 21.844 1 94 73 THR A N 1
ATOM 579 C CA . THR A 1 73 ? 24.5 -4.559 22.641 1 94 73 THR A CA 1
ATOM 580 C C . THR A 1 73 ? 24.953 -6.004 22.828 1 94 73 THR A C 1
ATOM 582 O O . THR A 1 73 ? 26.141 -6.316 22.656 1 94 73 THR A O 1
ATOM 585 N N . ALA A 1 74 ? 24.047 -6.766 23.172 1 95.25 74 ALA A N 1
ATOM 586 C CA . ALA A 1 74 ? 24.344 -8.188 23.359 1 95.25 74 ALA A CA 1
ATOM 587 C C . ALA A 1 74 ? 24.828 -8.82 22.062 1 95.25 74 ALA A C 1
ATOM 589 O O . ALA A 1 74 ? 25.75 -9.633 22.062 1 95.25 74 ALA A O 1
ATOM 590 N N . ALA A 1 75 ? 24.203 -8.492 20.984 1 94.62 75 ALA A N 1
ATOM 591 C CA . ALA A 1 75 ? 24.578 -9.023 19.688 1 94.62 75 ALA A CA 1
ATOM 592 C C . ALA A 1 75 ? 26 -8.617 19.312 1 94.62 75 ALA A C 1
ATOM 594 O O . ALA A 1 75 ? 26.781 -9.438 18.812 1 94.62 75 ALA A O 1
ATOM 595 N N . LEU A 1 76 ? 26.344 -7.395 19.547 1 93.06 76 LEU A N 1
ATOM 596 C CA . LEU A 1 76 ? 27.672 -6.895 19.25 1 93.06 76 LEU A CA 1
ATOM 597 C C . LEU A 1 76 ? 28.734 -7.609 20.078 1 93.06 76 LEU A C 1
ATOM 599 O O . LEU A 1 76 ? 29.812 -7.945 19.578 1 93.06 76 LEU A O 1
ATOM 603 N N . SER A 1 77 ? 28.438 -7.863 21.266 1 93.69 77 SER A N 1
ATOM 604 C CA . SER A 1 77 ? 29.359 -8.523 22.172 1 93.69 77 SER A CA 1
ATOM 605 C C . SER A 1 77 ? 29.609 -9.969 21.766 1 93.69 77 SER A C 1
ATOM 607 O O . SER A 1 77 ? 30.672 -10.516 22.031 1 93.69 77 SER A O 1
ATOM 609 N N . SER A 1 78 ? 28.656 -10.57 21.156 1 93.12 78 SER A N 1
ATOM 610 C CA . SER A 1 78 ? 28.781 -11.961 20.734 1 93.12 78 SER A CA 1
ATOM 611 C C . SER A 1 78 ? 29.781 -12.102 19.594 1 93.12 78 SER A C 1
ATOM 613 O O . SER A 1 78 ? 30.344 -13.172 19.375 1 93.12 78 SER A O 1
ATOM 615 N N . GLY A 1 79 ? 29.953 -11.125 18.734 1 88.5 79 GLY A N 1
ATOM 616 C CA . GLY A 1 79 ? 30.859 -11.141 17.609 1 88.5 79 GLY A CA 1
ATOM 617 C C . GLY A 1 79 ? 30.281 -11.836 16.391 1 88.5 79 GLY A C 1
ATOM 618 O O . GLY A 1 79 ? 30.938 -11.898 15.336 1 88.5 79 GLY A O 1
ATOM 619 N N . ASP A 1 80 ? 29.141 -12.344 16.5 1 91.81 80 ASP A N 1
ATOM 620 C CA . ASP A 1 80 ? 28.484 -13.039 15.406 1 91.81 80 ASP A CA 1
ATOM 621 C C . ASP A 1 80 ? 27.547 -12.102 14.648 1 91.81 80 ASP A C 1
ATOM 623 O O . ASP A 1 80 ? 26.5 -11.695 15.164 1 91.81 80 ASP A O 1
ATOM 627 N N . PRO A 1 81 ? 27.875 -11.859 13.383 1 91.19 81 PRO A N 1
ATOM 628 C CA . PRO A 1 81 ? 27.062 -10.922 12.609 1 91.19 81 PRO A CA 1
ATOM 629 C C . PRO A 1 81 ? 25.625 -11.391 12.438 1 91.19 81 PRO A C 1
ATOM 631 O O . PRO A 1 81 ? 24.719 -10.57 12.25 1 91.19 81 PRO A O 1
ATOM 634 N N . LYS A 1 82 ? 25.359 -12.656 12.484 1 90.94 82 LYS A N 1
ATOM 635 C CA . LYS A 1 82 ? 24.016 -13.195 12.32 1 90.94 82 LYS A CA 1
ATOM 636 C C . LYS A 1 82 ? 23.109 -12.789 13.484 1 90.94 82 LYS A C 1
ATOM 638 O O . LYS A 1 82 ? 21.891 -12.82 13.367 1 90.94 82 LYS A O 1
ATOM 643 N N . GLU A 1 83 ? 23.719 -12.359 14.578 1 94.94 83 GLU A N 1
ATOM 644 C CA . GLU A 1 83 ? 22.969 -12 15.781 1 94.94 83 GLU A CA 1
ATOM 645 C C . GLU A 1 83 ? 22.531 -10.547 15.742 1 94.94 83 GLU A C 1
ATOM 647 O O . GLU A 1 83 ? 21.766 -10.094 16.594 1 94.94 83 GLU A O 1
ATOM 652 N N . LEU A 1 84 ? 22.953 -9.836 14.75 1 96.62 84 LEU A N 1
ATOM 653 C CA . LEU A 1 84 ? 22.688 -8.398 14.703 1 96.62 84 LEU A CA 1
ATOM 654 C C . LEU A 1 84 ? 21.25 -8.117 14.289 1 96.62 84 LEU A C 1
ATOM 656 O O . LEU A 1 84 ? 20.766 -6.996 14.453 1 96.62 84 LEU A O 1
ATOM 660 N N . SER A 1 85 ? 20.547 -9.141 13.773 1 96.88 85 SER A N 1
ATOM 661 C CA . SER A 1 85 ? 19.188 -8.938 13.281 1 96.88 85 SER A CA 1
ATOM 662 C C . SER A 1 85 ? 18.281 -10.102 13.664 1 96.88 85 SER A C 1
ATOM 664 O O . SER A 1 85 ? 18.719 -11.258 13.688 1 96.88 85 SER A O 1
ATOM 666 N N . ASP A 1 86 ? 17.031 -9.805 13.992 1 96.5 86 ASP A N 1
ATOM 667 C CA . ASP A 1 86 ? 16.047 -10.844 14.25 1 96.5 86 ASP A CA 1
ATOM 668 C C . ASP A 1 86 ? 14.797 -10.656 13.383 1 96.5 86 ASP A C 1
ATOM 670 O O . ASP A 1 86 ? 13.805 -11.367 13.547 1 96.5 86 ASP A O 1
ATOM 674 N N . MET A 1 87 ? 14.812 -9.734 12.531 1 97.56 87 MET A N 1
ATOM 675 C CA . MET A 1 87 ? 13.719 -9.508 11.586 1 97.56 87 MET A CA 1
ATOM 676 C C . MET A 1 87 ? 14.242 -8.898 10.289 1 97.56 87 MET A C 1
ATOM 678 O O . MET A 1 87 ? 15.383 -8.438 10.227 1 97.56 87 MET A O 1
ATOM 682 N N . GLY A 1 88 ? 13.5 -8.969 9.273 1 97.81 88 GLY A N 1
ATOM 683 C CA . GLY A 1 88 ? 13.852 -8.406 7.977 1 97.81 88 GLY A CA 1
ATOM 684 C C . GLY A 1 88 ? 12.641 -8.125 7.105 1 97.81 88 GLY A C 1
ATOM 685 O O . GLY A 1 88 ? 11.516 -8.508 7.445 1 97.81 88 GLY A O 1
ATOM 686 N N . LEU A 1 89 ? 12.883 -7.348 6.047 1 98.31 89 LEU A N 1
ATOM 687 C CA . LEU A 1 89 ? 11.828 -7.059 5.086 1 98.31 89 LEU A CA 1
ATOM 688 C C . LEU A 1 89 ? 11.5 -8.289 4.25 1 98.31 89 LEU A C 1
ATOM 690 O O . LEU A 1 89 ? 12.398 -9.031 3.848 1 98.31 89 LEU A O 1
ATOM 694 N N . ARG A 1 90 ? 10.242 -8.508 3.975 1 97.75 90 ARG A N 1
ATOM 695 C CA . ARG A 1 90 ? 9.805 -9.617 3.131 1 97.75 90 ARG A CA 1
ATOM 696 C C . ARG A 1 90 ? 10.312 -9.445 1.701 1 97.75 90 ARG A C 1
ATOM 698 O O . ARG A 1 90 ? 10.359 -8.328 1.182 1 97.75 90 ARG A O 1
ATOM 705 N N . TYR A 1 91 ? 10.625 -10.555 1.021 1 95.56 91 TYR A N 1
ATOM 706 C CA . TYR A 1 91 ? 11.156 -10.477 -0.336 1 95.56 91 TYR A CA 1
ATOM 707 C C . TYR A 1 91 ? 10.117 -10.945 -1.353 1 95.56 91 TYR A C 1
ATOM 709 O O . TYR A 1 91 ? 10.344 -10.852 -2.562 1 95.56 91 TYR A O 1
ATOM 717 N N . ASP A 1 92 ? 9.047 -11.5 -0.913 1 95.12 92 ASP A N 1
ATOM 718 C CA . ASP A 1 92 ? 7.883 -11.875 -1.703 1 95.12 92 ASP A CA 1
ATOM 719 C C . ASP A 1 92 ? 6.621 -11.898 -0.841 1 95.12 92 ASP A C 1
ATOM 721 O O . ASP A 1 92 ? 6.652 -11.508 0.328 1 95.12 92 ASP A O 1
ATOM 725 N N . LEU A 1 93 ? 5.523 -12.297 -1.408 1 97.38 93 LEU A N 1
ATOM 726 C CA . LEU A 1 93 ? 4.277 -12.328 -0.651 1 97.38 93 LEU A CA 1
ATOM 727 C C . LEU A 1 93 ? 3.9 -13.758 -0.283 1 97.38 93 LEU A C 1
ATOM 729 O O . LEU A 1 93 ? 2.965 -13.977 0.492 1 97.38 93 LEU A O 1
ATOM 733 N N . THR A 1 94 ? 4.613 -14.766 -0.767 1 95.94 94 THR A N 1
ATOM 734 C CA . THR A 1 94 ? 4.258 -16.156 -0.551 1 95.94 94 THR A CA 1
ATOM 735 C C . THR A 1 94 ? 4.617 -16.594 0.866 1 95.94 94 THR A C 1
ATOM 737 O O . THR A 1 94 ? 3.836 -17.281 1.527 1 95.94 94 THR A O 1
ATOM 740 N N . LEU A 1 95 ? 5.777 -16.203 1.326 1 94.75 95 LEU A N 1
ATOM 741 C CA . LEU A 1 95 ? 6.203 -16.578 2.67 1 94.75 95 LEU A CA 1
ATOM 742 C C . LEU A 1 95 ? 5.266 -16 3.723 1 94.75 95 LEU A C 1
ATOM 744 O O . LEU A 1 95 ? 4.742 -16.734 4.566 1 94.75 95 LEU A O 1
ATOM 748 N N . PRO A 1 96 ? 5.008 -14.664 3.668 1 97.19 96 PRO A N 1
ATOM 749 C CA . PRO A 1 96 ? 4.051 -14.117 4.637 1 97.19 96 PRO A CA 1
ATOM 750 C C . PRO A 1 96 ? 2.676 -14.773 4.535 1 97.19 96 PRO A C 1
ATOM 752 O O . PRO A 1 96 ? 1.997 -14.953 5.551 1 97.19 96 PRO A O 1
ATOM 755 N N . LEU A 1 97 ? 2.254 -15.078 3.314 1 98.12 97 LEU A N 1
ATOM 756 C CA . LEU A 1 97 ? 0.97 -15.75 3.139 1 98.12 97 LEU A CA 1
ATOM 757 C C . LEU A 1 97 ? 0.955 -17.094 3.857 1 98.12 97 LEU A C 1
ATOM 759 O O . LEU A 1 97 ? -0.024 -17.438 4.523 1 98.12 97 LEU A O 1
ATOM 763 N N . SER A 1 98 ? 2.02 -17.844 3.658 1 96.62 98 SER A N 1
ATOM 764 C CA . SER A 1 98 ? 2.109 -19.156 4.293 1 96.62 98 SER A CA 1
ATOM 765 C C . SER A 1 98 ? 2.055 -19.047 5.812 1 96.62 98 SER A C 1
ATOM 767 O O . SER A 1 98 ? 1.33 -19.781 6.473 1 96.62 98 SER A O 1
ATOM 769 N N . ARG A 1 99 ? 2.809 -18.156 6.359 1 97.19 99 ARG A N 1
ATOM 770 C CA . ARG A 1 99 ? 2.77 -17.891 7.793 1 97.19 99 ARG A CA 1
ATOM 771 C C . ARG A 1 99 ? 1.373 -17.469 8.227 1 97.19 99 ARG A C 1
ATOM 773 O O . ARG A 1 99 ? 0.854 -17.953 9.234 1 97.19 99 ARG A O 1
ATOM 780 N N . PHE A 1 100 ? 0.778 -16.516 7.547 1 98.38 100 PHE A N 1
ATOM 781 C CA . PHE A 1 100 ? -0.559 -16 7.812 1 98.38 100 PHE A CA 1
ATOM 782 C C . PHE A 1 100 ? -1.577 -17.141 7.863 1 98.38 100 PHE A C 1
ATOM 784 O O . PHE A 1 100 ? -2.375 -17.219 8.797 1 98.38 100 PHE A O 1
ATOM 791 N N . TYR A 1 101 ? -1.579 -17.953 6.812 1 98.06 101 TYR A N 1
ATOM 792 C CA . TYR A 1 101 ? -2.518 -19.062 6.738 1 98.06 101 TYR A CA 1
ATOM 793 C C . TYR A 1 101 ? -2.34 -20.016 7.918 1 98.06 101 TYR A C 1
ATOM 795 O O . TYR A 1 101 ? -3.32 -20.469 8.516 1 98.06 101 TYR A O 1
ATOM 803 N N . ALA A 1 102 ? -1.096 -20.312 8.203 1 97 102 ALA A N 1
ATOM 804 C CA . ALA A 1 102 ? -0.812 -21.203 9.32 1 97 102 ALA A CA 1
ATOM 805 C C . ALA A 1 102 ? -1.396 -20.656 10.625 1 97 102 ALA A C 1
ATOM 807 O O . ALA A 1 102 ? -1.904 -21.422 11.453 1 97 102 ALA A O 1
ATOM 808 N N . ALA A 1 103 ? -1.348 -19.391 10.773 1 96.69 103 ALA A N 1
ATOM 809 C CA . ALA A 1 103 ? -1.8 -18.75 12.008 1 96.69 103 ALA A CA 1
ATOM 810 C C . ALA A 1 103 ? -3.322 -18.641 12.039 1 96.69 103 ALA A C 1
ATOM 812 O O . ALA A 1 103 ? -3.926 -18.656 13.117 1 96.69 103 ALA A O 1
ATOM 813 N N . ASN A 1 104 ? -3.979 -18.562 10.852 1 96.62 104 ASN A N 1
ATOM 814 C CA . ASN A 1 104 ? -5.367 -18.125 10.828 1 96.62 104 ASN A CA 1
ATOM 815 C C . ASN A 1 104 ? -6.27 -19.125 10.125 1 96.62 104 ASN A C 1
ATOM 817 O O . ASN A 1 104 ? -7.441 -18.844 9.875 1 96.62 104 ASN A O 1
ATOM 821 N N . LYS A 1 105 ? -5.812 -20.281 9.805 1 94.62 105 LYS A N 1
ATOM 822 C CA . LYS A 1 105 ? -6.512 -21.219 8.938 1 94.62 105 LYS A CA 1
ATOM 823 C C . LYS A 1 105 ? -7.914 -21.516 9.461 1 94.62 105 LYS A C 1
ATOM 825 O O . LYS A 1 105 ? -8.852 -21.688 8.68 1 94.62 105 LYS A O 1
ATOM 830 N N . ASP A 1 106 ? -8.133 -21.484 10.734 1 93.56 106 ASP A N 1
ATOM 831 C CA . ASP A 1 106 ? -9.414 -21.844 11.336 1 93.56 106 ASP A CA 1
ATOM 832 C C . ASP A 1 106 ? -10.445 -20.734 11.125 1 93.56 106 ASP A C 1
ATOM 834 O O . ASP A 1 106 ? -11.648 -20.953 11.289 1 93.56 106 ASP A O 1
ATOM 838 N N . LYS A 1 107 ? -10.016 -19.562 10.766 1 93.69 107 LYS A N 1
ATOM 839 C CA . LYS A 1 107 ? -10.898 -18.406 10.57 1 93.69 107 LYS A CA 1
ATOM 840 C C . LYS A 1 107 ? -11.109 -18.125 9.086 1 93.69 107 LYS A C 1
ATOM 842 O O . LYS A 1 107 ? -11.781 -17.156 8.719 1 93.69 107 LYS A O 1
ATOM 847 N N . LEU A 1 108 ? -10.57 -18.953 8.227 1 94.62 108 LEU A N 1
ATOM 848 C CA . LEU A 1 108 ? -10.602 -18.703 6.785 1 94.62 108 LEU A CA 1
ATOM 849 C C . LEU A 1 108 ? -11.469 -19.75 6.078 1 94.62 108 LEU A C 1
ATOM 851 O O . LEU A 1 108 ? -11.609 -20.875 6.555 1 94.62 108 LEU A O 1
ATOM 855 N N . PRO A 1 109 ? -12.055 -19.344 4.957 1 92.25 109 PRO A N 1
ATOM 856 C CA . PRO A 1 109 ? -12.781 -20.344 4.168 1 92.25 109 PRO A CA 1
ATOM 857 C C . PRO A 1 109 ? -11.867 -21.438 3.604 1 92.25 109 PRO A C 1
ATOM 859 O O . PRO A 1 109 ? -10.648 -21.266 3.566 1 92.25 109 PRO A O 1
ATOM 862 N N . HIS A 1 110 ? -12.539 -22.562 3.229 1 93.19 110 HIS A N 1
ATOM 863 C CA . HIS A 1 110 ? -11.844 -23.656 2.576 1 93.19 110 HIS A CA 1
ATOM 864 C C . HIS A 1 110 ? -12.539 -24.062 1.28 1 93.19 110 HIS A C 1
ATOM 866 O O . HIS A 1 110 ? -13.719 -24.406 1.287 1 93.19 110 HIS A O 1
ATOM 872 N N . PRO A 1 111 ? -11.812 -24.094 0.142 1 96.31 111 PRO A N 1
ATOM 873 C CA . PRO A 1 111 ? -10.453 -23.562 -0.034 1 96.31 111 PRO A CA 1
ATOM 874 C C . PRO A 1 111 ? -10.375 -22.047 0.171 1 96.31 111 PRO A C 1
ATOM 876 O O . PRO A 1 111 ? -11.383 -21.359 0.051 1 96.31 111 PRO A O 1
ATOM 879 N N . PHE A 1 112 ? -9.188 -21.688 0.571 1 97.25 112 PHE A N 1
ATOM 880 C CA . PHE A 1 112 ? -8.961 -20.266 0.774 1 97.25 112 PHE A CA 1
ATOM 881 C C . PHE A 1 112 ? -8.438 -19.609 -0.5 1 97.25 112 PHE A C 1
ATOM 883 O O . PHE A 1 112 ? -7.34 -19.938 -0.967 1 97.25 112 PHE A O 1
ATOM 890 N N . LYS A 1 113 ? -9.203 -18.734 -1.141 1 98.5 113 LYS A N 1
ATOM 891 C CA . LYS A 1 113 ? -8.844 -17.938 -2.307 1 98.5 113 LYS A CA 1
ATOM 892 C C . LYS A 1 113 ? -8.492 -16.516 -1.906 1 98.5 113 LYS A C 1
ATOM 894 O O . LYS A 1 113 ? -9.359 -15.75 -1.479 1 98.5 113 LYS A O 1
ATOM 899 N N . VAL A 1 114 ? -7.246 -16.141 -2.17 1 98.75 114 VAL A N 1
ATOM 900 C CA . VAL A 1 114 ? -6.73 -14.984 -1.453 1 98.75 114 VAL A CA 1
ATOM 901 C C . VAL A 1 114 ? -6.039 -14.031 -2.434 1 98.75 114 VAL A C 1
ATOM 903 O O . VAL A 1 114 ? -5.43 -14.477 -3.408 1 98.75 114 VAL A O 1
ATOM 906 N N . ILE A 1 115 ? -6.223 -12.742 -2.18 1 98.88 115 ILE A N 1
ATOM 907 C CA . ILE A 1 115 ? -5.535 -11.664 -2.885 1 98.88 115 ILE A CA 1
ATOM 908 C C . ILE A 1 115 ? -4.496 -11.023 -1.967 1 98.88 115 ILE A C 1
ATOM 910 O O . ILE A 1 115 ? -4.781 -10.734 -0.801 1 98.88 115 ILE A O 1
ATOM 914 N N . GLN A 1 116 ? -3.303 -10.836 -2.457 1 98.75 116 GLN A N 1
ATOM 915 C CA . GLN A 1 116 ? -2.35 -9.898 -1.882 1 98.75 116 GLN A CA 1
ATOM 916 C C . GLN A 1 116 ? -1.778 -8.969 -2.951 1 98.75 116 GLN A C 1
ATOM 918 O O . GLN A 1 116 ? -1.33 -9.43 -4.004 1 98.75 116 GLN A O 1
ATOM 923 N N . THR A 1 117 ? -1.918 -7.691 -2.758 1 98.5 117 THR A N 1
ATOM 924 C CA . THR A 1 117 ? -1.247 -6.668 -3.555 1 98.5 117 THR A CA 1
ATOM 925 C C . THR A 1 117 ? -0.424 -5.742 -2.664 1 98.5 117 THR A C 1
ATOM 927 O O . THR A 1 117 ? -0.98 -4.949 -1.903 1 98.5 117 THR A O 1
ATOM 930 N N . ASP A 1 118 ? 0.823 -5.906 -2.76 1 98.31 118 ASP A N 1
ATOM 931 C CA . ASP A 1 118 ? 1.64 -5.137 -1.825 1 98.31 118 ASP A CA 1
ATOM 932 C C . ASP A 1 118 ? 3.104 -5.121 -2.262 1 98.31 118 ASP A C 1
ATOM 934 O O . ASP A 1 118 ? 3.475 -5.777 -3.234 1 98.31 118 ASP A O 1
ATOM 938 N N . ARG A 1 119 ? 3.91 -4.32 -1.573 1 98 119 ARG A N 1
ATOM 939 C CA . ARG A 1 119 ? 5.324 -4.152 -1.884 1 98 119 ARG A CA 1
ATOM 940 C C . ARG A 1 119 ? 6.152 -5.285 -1.287 1 98 119 ARG A C 1
ATOM 942 O O . ARG A 1 119 ? 5.84 -5.789 -0.205 1 98 119 ARG A O 1
ATOM 949 N N . VAL A 1 120 ? 7.172 -5.652 -1.946 1 97.81 120 VAL A N 1
ATOM 950 C CA . VAL A 1 120 ? 8.211 -6.566 -1.49 1 97.81 120 VAL A CA 1
ATOM 951 C C . VAL A 1 120 ? 9.586 -5.961 -1.759 1 97.81 120 VAL A C 1
ATOM 953 O O . VAL A 1 120 ? 9.703 -4.965 -2.477 1 97.81 120 VAL A O 1
ATOM 956 N N . PHE A 1 121 ? 10.617 -6.543 -1.151 1 97.5 121 PHE A N 1
ATOM 957 C CA . PHE A 1 121 ? 11.93 -5.922 -1.139 1 97.5 121 PHE A CA 1
ATOM 958 C C . PHE A 1 121 ? 13.016 -6.941 -1.463 1 97.5 121 PHE A C 1
ATOM 960 O O . PHE A 1 121 ? 13.047 -8.023 -0.882 1 97.5 121 PHE A O 1
ATOM 967 N N . ARG A 1 122 ? 13.859 -6.605 -2.344 1 95.88 122 ARG A N 1
ATOM 968 C CA . ARG A 1 122 ? 15.031 -7.414 -2.674 1 95.88 122 ARG A CA 1
ATOM 969 C C . ARG A 1 122 ? 16.266 -6.543 -2.848 1 95.88 122 ARG A C 1
ATOM 971 O O . ARG A 1 122 ? 16.281 -5.625 -3.67 1 95.88 122 ARG A O 1
ATOM 978 N N . ALA A 1 123 ? 17.281 -6.863 -2.086 1 93.69 123 ALA A N 1
ATOM 979 C CA . ALA A 1 123 ? 18.516 -6.094 -2.139 1 93.69 123 ALA A CA 1
ATOM 980 C C . ALA A 1 123 ? 19.344 -6.473 -3.365 1 93.69 123 ALA A C 1
ATOM 982 O O . ALA A 1 123 ? 20.547 -6.754 -3.254 1 93.69 123 ALA A O 1
ATOM 983 N N . GLU A 1 124 ? 18.719 -6.395 -4.449 1 89.25 124 GLU A N 1
ATOM 984 C CA . GLU A 1 124 ? 19.359 -6.73 -5.711 1 89.25 124 GLU A CA 1
ATOM 985 C C . GLU A 1 124 ? 20.078 -5.52 -6.305 1 89.25 124 GLU A C 1
ATOM 987 O O . GLU A 1 124 ? 19.781 -4.379 -5.945 1 89.25 124 GLU A O 1
ATOM 992 N N . ARG A 1 125 ? 21.094 -5.84 -7.117 1 87.69 125 ARG A N 1
ATOM 993 C CA . ARG A 1 125 ? 21.672 -4.754 -7.906 1 87.69 125 ARG A CA 1
ATOM 994 C C . ARG A 1 125 ? 20.641 -4.195 -8.891 1 87.69 125 ARG A C 1
ATOM 996 O O . ARG A 1 125 ? 20.156 -4.922 -9.758 1 87.69 125 ARG A O 1
ATOM 1003 N N . PRO A 1 126 ? 20.438 -2.912 -8.68 1 87.56 126 PRO A N 1
ATOM 1004 C CA . PRO A 1 126 ? 19.375 -2.344 -9.508 1 87.56 126 PRO A CA 1
ATOM 1005 C C . PRO A 1 126 ? 19.719 -2.375 -11 1 87.56 126 PRO A C 1
ATOM 1007 O O . PRO A 1 126 ? 20.859 -2.158 -11.383 1 87.56 126 PRO A O 1
ATOM 1010 N N . GLN A 1 127 ? 18.812 -2.777 -11.844 1 83.38 127 GLN A N 1
ATOM 1011 C CA . GLN A 1 127 ? 18.859 -2.76 -13.305 1 83.38 127 GLN A CA 1
ATOM 1012 C C . GLN A 1 127 ? 17.516 -2.348 -13.883 1 83.38 127 GLN A C 1
ATOM 1014 O O . GLN A 1 127 ? 16.562 -2.059 -13.141 1 83.38 127 GLN A O 1
ATOM 1019 N N . LYS A 1 128 ? 17.516 -2.146 -15.195 1 76.5 128 LYS A N 1
ATOM 1020 C CA . LYS A 1 128 ? 16.25 -1.82 -15.82 1 76.5 128 LYS A CA 1
ATOM 1021 C C . LYS A 1 128 ? 15.188 -2.877 -15.508 1 76.5 128 LYS A C 1
ATOM 1023 O O . LYS A 1 128 ? 15.398 -4.066 -15.75 1 76.5 128 LYS A O 1
ATOM 1028 N N . GLY A 1 129 ? 14.195 -2.488 -14.867 1 75.75 129 GLY A N 1
ATOM 1029 C CA . GLY A 1 129 ? 13.109 -3.402 -14.555 1 75.75 129 GLY A CA 1
ATOM 1030 C C . GLY A 1 129 ? 13.305 -4.148 -13.25 1 75.75 129 GLY A C 1
ATOM 1031 O O . GLY A 1 129 ? 12.438 -4.906 -12.82 1 75.75 129 GLY A O 1
ATOM 1032 N N . ARG A 1 130 ? 14.484 -4.016 -12.672 1 83.81 130 ARG A N 1
ATOM 1033 C CA . ARG A 1 130 ? 14.75 -4.656 -11.391 1 83.81 130 ARG A CA 1
ATOM 1034 C C . ARG A 1 130 ? 14.914 -3.617 -10.289 1 83.81 130 ARG A C 1
ATOM 1036 O O . ARG A 1 130 ? 15.938 -2.922 -10.227 1 83.81 130 ARG A O 1
ATOM 1043 N N . LEU A 1 131 ? 13.969 -3.604 -9.453 1 94.25 131 LEU A N 1
ATOM 1044 C CA . LEU A 1 131 ? 13.922 -2.643 -8.359 1 94.25 131 LEU A CA 1
ATOM 1045 C C . LEU A 1 131 ? 14.086 -3.342 -7.012 1 94.25 131 LEU A C 1
ATOM 1047 O O . LEU A 1 131 ? 13.805 -4.539 -6.895 1 94.25 131 LEU A O 1
ATOM 1051 N N . ARG A 1 132 ? 14.609 -2.586 -6.086 1 97.06 132 ARG A N 1
ATOM 1052 C CA . ARG A 1 132 ? 14.766 -3.125 -4.738 1 97.06 132 ARG A CA 1
ATOM 1053 C C . ARG A 1 132 ? 13.445 -3.088 -3.973 1 97.06 132 ARG A C 1
ATOM 1055 O O . ARG A 1 132 ? 13.305 -3.738 -2.936 1 97.06 132 ARG A O 1
ATOM 1062 N N . GLU A 1 133 ? 12.57 -2.289 -4.379 1 97.69 133 GLU A N 1
ATOM 1063 C CA . GLU A 1 133 ? 11.188 -2.189 -3.906 1 97.69 133 GLU A CA 1
ATOM 1064 C C . GLU A 1 133 ? 10.203 -2.221 -5.07 1 97.69 133 GLU A C 1
ATOM 1066 O O . GLU A 1 133 ? 10.297 -1.403 -5.988 1 97.69 133 GLU A O 1
ATOM 1071 N N . PHE A 1 134 ? 9.281 -3.209 -5.062 1 96.94 134 PHE A N 1
ATOM 1072 C CA . PHE A 1 134 ? 8.305 -3.291 -6.145 1 96.94 134 PHE A CA 1
ATOM 1073 C C . PHE A 1 134 ? 7.023 -3.963 -5.668 1 96.94 134 PHE A C 1
ATOM 1075 O O . PHE A 1 134 ? 6.996 -4.562 -4.59 1 96.94 134 PHE A O 1
ATOM 1082 N N . VAL A 1 135 ? 5.977 -3.844 -6.434 1 97.81 135 VAL A N 1
ATOM 1083 C CA . VAL A 1 135 ? 4.66 -4.32 -6.035 1 97.81 135 VAL A CA 1
ATOM 1084 C C . VAL A 1 135 ? 4.363 -5.656 -6.711 1 97.81 135 VAL A C 1
ATOM 1086 O O . VAL A 1 135 ? 4.637 -5.828 -7.902 1 97.81 135 VAL A O 1
ATOM 1089 N N . GLN A 1 136 ? 3.922 -6.586 -5.914 1 97.62 136 GLN A N 1
ATOM 1090 C CA . GLN A 1 136 ? 3.34 -7.824 -6.43 1 97.62 136 GLN A CA 1
ATOM 1091 C C . GLN A 1 136 ? 1.817 -7.789 -6.348 1 97.62 136 GLN A C 1
ATOM 1093 O O . GLN A 1 136 ? 1.254 -7.266 -5.387 1 97.62 136 GLN A O 1
ATOM 1098 N N . CYS A 1 137 ? 1.134 -8.273 -7.332 1 98.56 137 CYS A N 1
ATOM 1099 C CA . CYS A 1 137 ? -0.306 -8.5 -7.328 1 98.56 137 CYS A CA 1
ATOM 1100 C C . CYS A 1 137 ? -0.619 -9.992 -7.438 1 98.56 137 CYS A C 1
ATOM 1102 O O . CYS A 1 137 ? -0.684 -10.539 -8.539 1 98.56 137 CYS A O 1
ATOM 1104 N N . ASP A 1 138 ? -0.906 -10.562 -6.293 1 98.69 138 ASP A N 1
ATOM 1105 C CA . ASP A 1 138 ? -0.966 -12.016 -6.211 1 98.69 138 ASP A CA 1
ATOM 1106 C C . ASP A 1 138 ? -2.398 -12.5 -5.984 1 98.69 138 ASP A C 1
ATOM 1108 O O . ASP A 1 138 ? -3.162 -11.859 -5.254 1 98.69 138 ASP A O 1
ATOM 1112 N N . ILE A 1 139 ? -2.682 -13.633 -6.602 1 98.75 139 ILE A N 1
ATOM 1113 C CA . ILE A 1 139 ? -3.799 -14.461 -6.164 1 98.75 139 ILE A CA 1
ATOM 1114 C C . ILE A 1 139 ? -3.322 -15.891 -5.934 1 98.75 139 ILE A C 1
ATOM 1116 O O . ILE A 1 139 ? -2.465 -16.391 -6.664 1 98.75 139 ILE A O 1
ATOM 1120 N N . ASP A 1 140 ? -3.852 -16.453 -4.918 1 98.88 140 ASP A N 1
ATOM 1121 C CA . ASP A 1 140 ? -3.496 -17.812 -4.547 1 98.88 140 ASP A CA 1
ATOM 1122 C C . ASP A 1 140 ? -4.727 -18.609 -4.113 1 98.88 140 ASP A C 1
ATOM 1124 O O . ASP A 1 140 ? -5.719 -18.031 -3.666 1 98.88 140 ASP A O 1
ATOM 1128 N N . ILE A 1 141 ? -4.676 -19.844 -4.34 1 98.75 141 ILE A N 1
ATOM 1129 C CA . ILE A 1 141 ? -5.664 -20.797 -3.84 1 98.75 141 ILE A CA 1
ATOM 1130 C C . ILE A 1 141 ? -4.988 -21.828 -2.934 1 98.75 141 ILE A C 1
ATOM 1132 O O . ILE A 1 141 ? -4.086 -22.547 -3.367 1 98.75 141 ILE A O 1
ATOM 1136 N N . LEU A 1 142 ? -5.352 -21.859 -1.706 1 98.44 142 LEU A N 1
ATOM 1137 C CA . LEU A 1 142 ? -4.848 -22.844 -0.74 1 98.44 142 LEU A CA 1
ATOM 1138 C C . LEU A 1 142 ? -5.922 -23.859 -0.392 1 98.44 142 LEU A C 1
ATOM 1140 O O . LEU A 1 142 ? -7.062 -23.5 -0.102 1 98.44 142 LEU A O 1
ATOM 1144 N N . GLY A 1 143 ? -5.582 -25.109 -0.439 1 97.06 143 GLY A N 1
ATOM 1145 C CA . GLY A 1 143 ? -6.48 -26.172 -0 1 97.06 143 GLY A CA 1
ATOM 1146 C C . GLY A 1 143 ? -7.156 -26.891 -1.148 1 97.06 143 GLY A C 1
ATOM 1147 O O . GLY A 1 143 ? -8.047 -27.719 -0.931 1 97.06 143 GLY A O 1
ATOM 1148 N N . ASP A 1 144 ? -6.879 -26.594 -2.379 1 97.19 144 ASP A N 1
ATOM 1149 C CA . ASP A 1 144 ? -7.422 -27.266 -3.559 1 97.19 144 ASP A CA 1
ATOM 1150 C C . ASP A 1 144 ? -6.32 -27.984 -4.344 1 97.19 144 ASP A C 1
ATOM 1152 O O . ASP A 1 144 ? -5.484 -27.328 -4.973 1 97.19 144 ASP A O 1
ATOM 1156 N N . GLU A 1 145 ? -6.352 -29.266 -4.406 1 96.19 145 GLU A N 1
ATOM 1157 C CA . GLU A 1 145 ? -5.309 -30.047 -5.062 1 96.19 145 GLU A CA 1
ATOM 1158 C C . GLU A 1 145 ? -5.641 -30.281 -6.535 1 96.19 145 GLU A C 1
ATOM 1160 O O . GLU A 1 145 ? -4.781 -30.703 -7.309 1 96.19 145 GLU A O 1
ATOM 1165 N N . SER A 1 146 ? -6.855 -30 -6.918 1 96.88 146 SER A N 1
ATOM 1166 C CA . SER A 1 146 ? -7.297 -30.297 -8.273 1 96.88 146 SER A CA 1
ATOM 1167 C C . SER A 1 146 ? -6.676 -29.328 -9.281 1 96.88 146 SER A C 1
ATOM 1169 O O . SER A 1 146 ? -6.41 -28.172 -8.945 1 96.88 146 SER A O 1
ATOM 1171 N N . PRO A 1 147 ? -6.48 -29.781 -10.57 1 97.81 147 PRO A N 1
ATOM 1172 C CA . PRO A 1 147 ? -5.953 -28.891 -11.602 1 97.81 147 PRO A CA 1
ATOM 1173 C C . PRO A 1 147 ? -6.914 -27.75 -11.938 1 97.81 147 PRO A C 1
ATOM 1175 O O . PRO A 1 147 ? -6.535 -26.797 -12.641 1 97.81 147 PRO A O 1
ATOM 1178 N N . ASN A 1 148 ? -8.164 -27.797 -11.398 1 98.44 148 ASN A N 1
ATOM 1179 C CA . ASN A 1 148 ? -9.102 -26.688 -11.57 1 98.44 148 ASN A CA 1
ATOM 1180 C C . ASN A 1 148 ? -8.578 -25.406 -10.93 1 98.44 148 ASN A C 1
ATOM 1182 O O . ASN A 1 148 ? -8.883 -24.297 -11.391 1 98.44 148 ASN A O 1
ATOM 1186 N N . ALA A 1 149 ? -7.758 -25.578 -9.867 1 98.44 149 ALA A N 1
ATOM 1187 C CA . ALA A 1 149 ? -7.152 -24.422 -9.227 1 98.44 149 ALA A CA 1
ATOM 1188 C C . ALA A 1 149 ? -6.258 -23.656 -10.203 1 98.44 149 ALA A C 1
ATOM 1190 O O . ALA A 1 149 ? -6.305 -22.422 -10.273 1 98.44 149 ALA A O 1
ATOM 1191 N N . GLU A 1 150 ? -5.461 -24.422 -11.016 1 98.69 150 GLU A N 1
ATOM 1192 C CA . GLU A 1 150 ? -4.629 -23.797 -12.039 1 98.69 150 GLU A CA 1
ATOM 1193 C C . GLU A 1 150 ? -5.48 -23.125 -13.102 1 98.69 150 GLU A C 1
ATOM 1195 O O . GLU A 1 150 ? -5.207 -21.984 -13.492 1 98.69 150 GLU A O 1
ATOM 1200 N N . VAL A 1 151 ? -6.5 -23.797 -13.523 1 98.69 151 VAL A N 1
ATOM 1201 C CA . VAL A 1 151 ? -7.363 -23.25 -14.57 1 98.69 151 VAL A CA 1
ATOM 1202 C C . VAL A 1 151 ? -8 -21.953 -14.102 1 98.69 151 VAL A C 1
ATOM 1204 O O . VAL A 1 151 ? -8.023 -20.953 -14.836 1 98.69 151 VAL A O 1
ATOM 1207 N N . GLU A 1 152 ? -8.477 -21.938 -12.93 1 98.75 152 GLU A N 1
ATOM 1208 C CA . GLU A 1 152 ? -9.133 -20.75 -12.383 1 98.75 152 GLU A CA 1
ATOM 1209 C C . GLU A 1 152 ? -8.148 -19.578 -12.273 1 98.75 152 GLU A C 1
ATOM 1211 O O . GLU A 1 152 ? -8.477 -18.453 -12.648 1 98.75 152 GLU A O 1
ATOM 1216 N N . LEU A 1 153 ? -6.969 -19.844 -11.758 1 98.75 153 LEU A N 1
ATOM 1217 C CA . LEU A 1 153 ? -5.957 -18.797 -11.625 1 98.75 153 LEU A CA 1
ATOM 1218 C C . LEU A 1 153 ? -5.605 -18.203 -12.984 1 98.75 153 LEU A C 1
ATOM 1220 O O . LEU A 1 153 ? -5.469 -17 -13.117 1 98.75 153 LEU A O 1
ATOM 1224 N N . ILE A 1 154 ? -5.43 -19.078 -13.953 1 98.69 154 ILE A N 1
ATOM 1225 C CA . ILE A 1 154 ? -5.102 -18.609 -15.289 1 98.69 154 ILE A CA 1
ATOM 1226 C C . ILE A 1 154 ? -6.242 -17.766 -15.836 1 98.69 154 ILE A C 1
ATOM 1228 O O . ILE A 1 154 ? -6.012 -16.672 -16.375 1 98.69 154 ILE A O 1
ATOM 1232 N N . ASP A 1 155 ? -7.48 -18.172 -15.672 1 98.44 155 ASP A N 1
ATOM 1233 C CA . ASP A 1 155 ? -8.656 -17.453 -16.141 1 98.44 155 ASP A CA 1
ATOM 1234 C C . ASP A 1 155 ? -8.727 -16.062 -15.508 1 98.44 155 ASP A C 1
ATOM 1236 O O . ASP A 1 155 ? -8.828 -15.055 -16.219 1 98.44 155 ASP A O 1
ATOM 1240 N N . VAL A 1 156 ? -8.648 -16.016 -14.219 1 98.56 156 VAL A N 1
ATOM 1241 C CA . VAL A 1 156 ? -8.828 -14.766 -13.484 1 98.56 156 VAL A CA 1
ATOM 1242 C C . VAL A 1 156 ? -7.699 -13.797 -13.812 1 98.56 156 VAL A C 1
ATOM 1244 O O . VAL A 1 156 ? -7.938 -12.617 -14.062 1 98.56 156 VAL A O 1
ATOM 1247 N N . THR A 1 157 ? -6.465 -14.297 -13.859 1 98.69 157 THR A N 1
ATOM 1248 C CA . THR A 1 157 ? -5.305 -13.453 -14.109 1 98.69 157 THR A CA 1
ATOM 1249 C C . THR A 1 157 ? -5.332 -12.898 -15.531 1 98.69 157 THR A C 1
ATOM 1251 O O . THR A 1 157 ? -5.051 -11.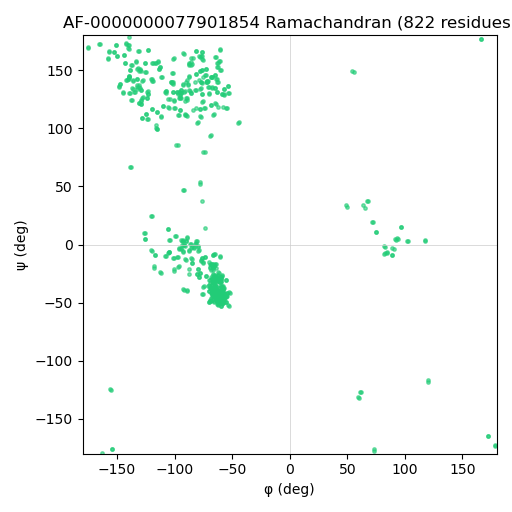719 -15.75 1 98.69 157 THR A O 1
ATOM 1254 N N . THR A 1 158 ? -5.684 -13.719 -16.484 1 98.31 158 THR A N 1
ATOM 1255 C CA . THR A 1 158 ? -5.727 -13.258 -17.875 1 98.31 158 THR A CA 1
ATOM 1256 C C . THR A 1 158 ? -6.863 -12.258 -18.078 1 98.31 158 THR A C 1
ATOM 1258 O O . THR A 1 158 ? -6.719 -11.289 -18.812 1 98.31 158 THR A O 1
ATOM 1261 N N . ARG A 1 159 ? -7.992 -12.469 -17.438 1 97.94 159 ARG A N 1
ATOM 1262 C CA . ARG A 1 159 ? -9.078 -11.5 -17.5 1 97.94 159 ARG A CA 1
ATOM 1263 C C . ARG A 1 159 ? -8.648 -10.156 -16.906 1 97.94 159 ARG A C 1
ATOM 1265 O O . ARG A 1 159 ? -9.008 -9.102 -17.438 1 97.94 159 ARG A O 1
ATOM 1272 N N . ALA A 1 160 ? -7.91 -10.211 -15.797 1 98.38 160 ALA A N 1
ATOM 1273 C CA . ALA A 1 160 ? -7.402 -8.977 -15.203 1 98.38 160 ALA A CA 1
ATOM 1274 C C . ALA A 1 160 ? -6.508 -8.227 -16.188 1 98.38 160 ALA A C 1
ATOM 1276 O O . ALA A 1 160 ? -6.625 -7.008 -16.328 1 98.38 160 ALA A O 1
ATOM 1277 N N . LEU A 1 161 ? -5.621 -8.938 -16.844 1 97.56 161 LEU A N 1
ATOM 1278 C CA . LEU A 1 161 ? -4.711 -8.32 -17.797 1 97.56 161 LEU A CA 1
ATOM 1279 C C . LEU A 1 161 ? -5.48 -7.746 -18.984 1 97.56 161 LEU A C 1
ATOM 1281 O O . LEU A 1 161 ? -5.23 -6.617 -19.406 1 97.56 161 LEU A O 1
ATOM 1285 N N . LEU A 1 162 ? -6.422 -8.516 -19.5 1 96.81 162 LEU A N 1
ATOM 1286 C CA . LEU A 1 162 ? -7.258 -8.031 -20.609 1 96.81 162 LEU A CA 1
ATOM 1287 C C . LEU A 1 162 ? -8.023 -6.781 -20.188 1 96.81 162 LEU A C 1
ATOM 1289 O O . LEU A 1 162 ? -8.164 -5.84 -20.969 1 96.81 162 LEU A O 1
ATOM 1293 N N . GLY A 1 163 ? -8.445 -6.727 -18.969 1 96.5 163 GLY A N 1
ATOM 1294 C CA . GLY A 1 163 ? -9.258 -5.637 -18.453 1 96.5 163 GLY A CA 1
ATOM 1295 C C . GLY A 1 163 ? -8.516 -4.316 -18.391 1 96.5 163 GLY A C 1
ATOM 1296 O O . GLY A 1 163 ? -9.133 -3.25 -18.359 1 96.5 163 GLY A O 1
ATOM 1297 N N . ILE A 1 164 ? -7.188 -4.414 -18.359 1 95.88 164 ILE A N 1
ATOM 1298 C CA . ILE A 1 164 ? -6.414 -3.18 -18.266 1 95.88 164 ILE A CA 1
ATOM 1299 C C . ILE A 1 164 ? -5.77 -2.887 -19.625 1 95.88 164 ILE A C 1
ATOM 1301 O O . ILE A 1 164 ? -4.801 -2.129 -19.703 1 95.88 164 ILE A O 1
ATOM 1305 N N . GLY A 1 165 ? -6.188 -3.549 -20.641 1 89.75 165 GLY A N 1
ATOM 1306 C CA . GLY A 1 165 ? -5.797 -3.217 -22 1 89.75 165 GLY A CA 1
ATOM 1307 C C . GLY A 1 165 ? -4.594 -4.004 -22.484 1 89.75 165 GLY A C 1
ATOM 1308 O O . GLY A 1 165 ? -4.051 -3.723 -23.547 1 89.75 165 GLY A O 1
ATOM 1309 N N . PHE A 1 166 ? -4.156 -4.902 -21.688 1 89.12 166 PHE A N 1
ATOM 1310 C CA . PHE A 1 166 ? -3.049 -5.75 -22.125 1 89.12 166 PHE A CA 1
ATOM 1311 C C . PHE A 1 166 ? -3.523 -6.805 -23.109 1 89.12 166 PHE A C 1
ATOM 1313 O O . PHE A 1 166 ? -4.57 -7.422 -22.922 1 89.12 166 PHE A O 1
ATOM 1320 N N . ASP A 1 167 ? -2.838 -6.926 -24.266 1 87 167 ASP A N 1
ATOM 1321 C CA . ASP A 1 167 ? -3.219 -7.898 -25.281 1 87 167 ASP A CA 1
ATOM 1322 C C . ASP A 1 167 ? -1.989 -8.555 -25.906 1 87 167 ASP A C 1
ATOM 1324 O O . ASP A 1 167 ? -0.856 -8.203 -25.578 1 87 167 ASP A O 1
ATOM 1328 N N . GLY A 1 168 ? -2.248 -9.648 -26.688 1 88.94 168 GLY A N 1
ATOM 1329 C CA . GLY A 1 168 ? -1.201 -10.297 -27.469 1 88.94 168 GLY A CA 1
ATOM 1330 C C . GLY A 1 168 ? -0.22 -11.078 -26.609 1 88.94 168 GLY A C 1
ATOM 1331 O O . GLY A 1 168 ? 0.91 -11.336 -27.031 1 88.94 168 GLY A O 1
ATOM 1332 N N . PHE A 1 169 ? -0.652 -11.383 -25.422 1 96.44 169 PHE A N 1
ATOM 1333 C CA . PHE A 1 169 ? 0.262 -12.094 -24.531 1 96.44 169 PHE A CA 1
ATOM 1334 C C . PHE A 1 169 ? 0.082 -13.602 -24.672 1 96.44 169 PHE A C 1
ATOM 1336 O O . PHE A 1 169 ? -0.861 -14.062 -25.312 1 96.44 169 PHE A O 1
ATOM 1343 N N . THR A 1 170 ? 1.064 -14.328 -24.172 1 97.69 170 THR A N 1
ATOM 1344 C CA . THR A 1 170 ? 1.06 -15.789 -24.188 1 97.69 170 THR A CA 1
ATOM 1345 C C . THR A 1 170 ? 1.208 -16.328 -22.766 1 97.69 170 THR A C 1
ATOM 1347 O O . THR A 1 170 ? 2.09 -15.906 -22.016 1 97.69 170 THR A O 1
ATOM 1350 N N . VAL A 1 171 ? 0.292 -17.234 -22.438 1 98.31 171 VAL A N 1
ATOM 1351 C CA . VAL A 1 171 ? 0.437 -17.984 -21.188 1 98.31 171 VAL A CA 1
ATOM 1352 C C . VAL A 1 171 ? 1.253 -19.25 -21.453 1 98.31 171 VAL A C 1
ATOM 1354 O O . VAL A 1 171 ? 0.788 -20.172 -22.141 1 98.31 171 VAL A O 1
ATOM 1357 N N . ASN A 1 172 ? 2.473 -19.266 -20.906 1 97.25 172 ASN A N 1
ATOM 1358 C CA . ASN A 1 172 ? 3.34 -20.438 -21 1 97.25 172 ASN A CA 1
ATOM 1359 C C . ASN A 1 172 ? 3.203 -21.328 -19.766 1 97.25 172 ASN A C 1
ATOM 1361 O O . ASN A 1 172 ? 3.211 -20.844 -18.641 1 97.25 172 ASN A O 1
ATOM 1365 N N . ILE A 1 173 ? 3.066 -22.609 -20.031 1 97.94 173 ILE A N 1
ATOM 1366 C CA . ILE A 1 173 ? 2.818 -23.531 -18.922 1 97.94 173 ILE A CA 1
ATOM 1367 C C . ILE A 1 173 ? 3.764 -24.719 -19.016 1 97.94 173 ILE A C 1
ATOM 1369 O O . ILE A 1 173 ? 4.031 -25.219 -20.109 1 97.94 173 ILE A O 1
ATOM 1373 N N . ASN A 1 174 ? 4.297 -25.109 -17.922 1 96.44 174 ASN A N 1
ATOM 1374 C CA . ASN A 1 174 ? 5.055 -26.344 -17.766 1 96.44 174 ASN A CA 1
ATOM 1375 C C . ASN A 1 174 ? 4.781 -27 -16.422 1 96.44 174 ASN A C 1
ATOM 1377 O O . ASN A 1 174 ? 3.979 -26.5 -15.625 1 96.44 174 ASN A O 1
ATOM 1381 N N . ASP A 1 175 ? 5.309 -28.172 -16.25 1 96.31 175 ASP A N 1
ATOM 1382 C CA . ASP A 1 175 ? 5.23 -28.891 -14.992 1 96.31 175 ASP A CA 1
ATOM 1383 C C . ASP A 1 175 ? 6.605 -29.406 -14.57 1 96.31 175 ASP A C 1
ATOM 1385 O O . ASP A 1 175 ? 7.223 -30.203 -15.273 1 96.31 175 ASP A O 1
ATOM 1389 N N . ARG A 1 176 ? 6.98 -28.969 -13.406 1 92.56 176 ARG A N 1
ATOM 1390 C CA . ARG A 1 176 ? 8.305 -29.312 -12.891 1 92.56 176 ARG A CA 1
ATOM 1391 C C . ARG A 1 176 ? 8.484 -30.812 -12.805 1 92.56 176 ARG A C 1
ATOM 1393 O O . ARG A 1 176 ? 9.57 -31.328 -13.055 1 92.56 176 ARG A O 1
ATOM 1400 N N . ARG A 1 177 ? 7.566 -31.609 -12.445 1 94.69 177 ARG A N 1
ATOM 1401 C CA . ARG A 1 177 ? 7.656 -33.062 -12.281 1 94.69 177 ARG A CA 1
ATOM 1402 C C . ARG A 1 177 ? 7.934 -33.75 -13.617 1 94.69 177 ARG A C 1
ATOM 1404 O O . ARG A 1 177 ? 8.727 -34.688 -13.68 1 94.69 177 ARG A O 1
ATOM 1411 N N . ILE A 1 178 ? 7.258 -33.219 -14.602 1 95.19 178 ILE A N 1
ATOM 1412 C CA . ILE A 1 178 ? 7.406 -33.781 -15.938 1 95.19 178 ILE A CA 1
ATOM 1413 C C . ILE A 1 178 ? 8.805 -33.469 -16.469 1 95.19 178 ILE A C 1
ATOM 1415 O O . ILE A 1 178 ? 9.477 -34.375 -17 1 95.19 178 ILE A O 1
ATOM 1419 N N . LEU A 1 179 ? 9.188 -32.25 -16.344 1 93.44 179 LEU A N 1
ATOM 1420 C CA . LEU A 1 179 ? 10.516 -31.828 -16.781 1 93.44 179 LEU A CA 1
ATOM 1421 C C . LEU A 1 179 ? 11.594 -32.656 -16.078 1 93.44 179 LEU A C 1
ATOM 1423 O O . LEU A 1 179 ? 12.508 -33.156 -16.734 1 93.44 179 LEU A O 1
ATOM 1427 N N . ARG A 1 180 ? 11.5 -32.75 -14.844 1 93 180 ARG A N 1
ATOM 1428 C CA . ARG A 1 180 ? 12.477 -33.531 -14.062 1 93 180 ARG A CA 1
ATOM 1429 C C . ARG A 1 180 ? 12.461 -35 -14.445 1 93 180 ARG A C 1
ATOM 1431 O O . ARG A 1 180 ? 13.516 -35.625 -14.562 1 93 180 ARG A O 1
ATOM 1438 N N . GLY A 1 181 ? 11.242 -35.531 -14.562 1 94.12 181 GLY A N 1
ATOM 1439 C CA . GLY A 1 181 ? 11.117 -36.906 -14.984 1 94.12 181 GLY A CA 1
ATOM 1440 C C . GLY A 1 181 ? 11.812 -37.188 -16.297 1 94.12 181 GLY A C 1
ATOM 1441 O O . GLY A 1 181 ? 12.5 -38.219 -16.422 1 94.12 181 GLY A O 1
ATOM 1442 N N . MET A 1 182 ? 11.609 -36.312 -17.219 1 94.56 182 MET A N 1
ATOM 1443 C CA . MET A 1 182 ? 12.273 -36.469 -18.516 1 94.56 182 MET A CA 1
ATOM 1444 C C . MET A 1 182 ? 13.789 -36.469 -18.359 1 94.56 182 MET A C 1
ATOM 1446 O O . MET A 1 182 ? 14.477 -37.344 -18.875 1 94.56 182 MET A O 1
ATOM 1450 N N . LEU A 1 183 ? 14.297 -35.562 -17.625 1 95.25 183 LEU A N 1
ATOM 1451 C CA . LEU A 1 183 ? 15.734 -35.375 -17.469 1 95.25 183 LEU A CA 1
ATOM 1452 C C . LEU A 1 183 ? 16.344 -36.562 -16.734 1 95.25 183 LEU A C 1
ATOM 1454 O O . LEU A 1 183 ? 17.438 -37.031 -17.078 1 95.25 183 LEU A O 1
ATOM 1458 N N . GLU A 1 184 ? 15.625 -37 -15.766 1 95.62 184 GLU A N 1
ATOM 1459 C CA . GLU A 1 184 ? 16.094 -38.188 -15.047 1 95.62 184 GLU A CA 1
ATOM 1460 C C . GLU A 1 184 ? 16.172 -39.406 -15.969 1 95.62 184 GLU A C 1
ATOM 1462 O O . GLU A 1 184 ? 17.109 -40.188 -15.898 1 95.62 184 GLU A O 1
ATOM 1467 N N . SER A 1 185 ? 15.211 -39.562 -16.719 1 95.31 185 SER A N 1
ATOM 1468 C CA . SER A 1 185 ? 15.18 -40.688 -17.641 1 95.31 185 SER A CA 1
ATOM 1469 C C . SER A 1 185 ? 16.328 -40.625 -18.641 1 95.31 185 SER A C 1
ATOM 1471 O O . SER A 1 185 ? 16.719 -41.625 -19.219 1 95.31 185 SER A O 1
ATOM 1473 N N . MET A 1 186 ? 16.812 -39.438 -18.828 1 95.19 186 MET A N 1
ATOM 1474 C CA . MET A 1 186 ? 17.922 -39.25 -19.766 1 95.19 186 MET A CA 1
ATOM 1475 C C . MET A 1 186 ? 19.266 -39.5 -19.094 1 95.19 186 MET A C 1
ATOM 1477 O O . MET A 1 186 ? 20.297 -39.531 -19.75 1 95.19 186 MET A O 1
ATOM 1481 N N . GLY A 1 187 ? 19.219 -39.594 -17.766 1 96.12 187 GLY A N 1
ATOM 1482 C CA . GLY A 1 187 ? 20.438 -40 -17.078 1 96.12 187 GLY A CA 1
ATOM 1483 C C . GLY A 1 187 ? 20.969 -38.938 -16.141 1 96.12 187 GLY A C 1
ATOM 1484 O O . GLY A 1 187 ? 22.031 -39.125 -15.531 1 96.12 187 GLY A O 1
ATOM 1485 N N . PHE A 1 188 ? 20.281 -37.875 -16.016 1 96.75 188 PHE A N 1
ATOM 1486 C CA . PHE A 1 188 ? 20.719 -36.875 -15.055 1 96.75 188 PHE A CA 1
ATOM 1487 C C . PHE A 1 188 ? 20.375 -37.281 -13.633 1 96.75 188 PHE A C 1
ATOM 1489 O O . PHE A 1 188 ? 19.297 -37.812 -13.383 1 96.75 188 PHE A O 1
ATOM 1496 N N . ALA A 1 189 ? 21.266 -37.031 -12.734 1 95.62 189 ALA A N 1
ATOM 1497 C CA . ALA A 1 189 ? 21.031 -37.312 -11.328 1 95.62 189 ALA A CA 1
ATOM 1498 C C . ALA A 1 189 ? 20.109 -36.281 -10.703 1 95.62 189 ALA A C 1
ATOM 1500 O O . ALA A 1 189 ? 20.156 -35.094 -11.062 1 95.62 189 ALA A O 1
ATOM 1501 N N . ALA A 1 190 ? 19.359 -36.688 -9.727 1 91.88 190 ALA A N 1
ATOM 1502 C CA . ALA A 1 190 ? 18.344 -35.875 -9.094 1 91.88 190 ALA A CA 1
ATOM 1503 C C . ALA A 1 190 ? 18.969 -34.594 -8.516 1 91.88 190 ALA A C 1
ATOM 1505 O O . ALA A 1 190 ? 18.375 -33.531 -8.57 1 91.88 190 ALA A O 1
ATOM 1506 N N . ASP A 1 191 ? 20.094 -34.688 -7.996 1 91.88 191 ASP A N 1
ATOM 1507 C CA . ASP A 1 191 ? 20.703 -33.562 -7.289 1 91.88 191 ASP A CA 1
ATOM 1508 C C . ASP A 1 191 ? 21.328 -32.562 -8.266 1 91.88 191 ASP A C 1
ATOM 1510 O O . ASP A 1 191 ? 21.797 -31.516 -7.863 1 91.88 191 ASP A O 1
ATOM 1514 N N . THR A 1 192 ? 21.328 -32.906 -9.555 1 93.19 192 THR A N 1
ATOM 1515 C CA . THR A 1 192 ? 21.906 -32 -10.555 1 93.19 192 THR A CA 1
ATOM 1516 C C . THR A 1 192 ? 20.812 -31.297 -11.352 1 93.19 192 THR A C 1
ATOM 1518 O O . THR A 1 192 ? 21.094 -30.391 -12.148 1 93.19 192 THR A O 1
ATOM 1521 N N . LEU A 1 193 ? 19.641 -31.656 -11.148 1 91.5 193 LEU A N 1
ATOM 1522 C CA . LEU A 1 193 ? 18.531 -31.25 -12.023 1 91.5 193 LEU A CA 1
ATOM 1523 C C . LEU A 1 193 ? 18.328 -29.75 -11.984 1 91.5 193 LEU A C 1
ATOM 1525 O O . LEU A 1 193 ? 18 -29.141 -13.008 1 91.5 193 LEU A O 1
ATOM 1529 N N . ASP A 1 194 ? 18.453 -29.172 -10.828 1 86.19 194 ASP A N 1
ATOM 1530 C CA . ASP A 1 194 ? 18.297 -27.719 -10.758 1 86.19 194 ASP A CA 1
ATOM 1531 C C . ASP A 1 194 ? 19.281 -27.016 -11.688 1 86.19 194 ASP A C 1
ATOM 1533 O O . ASP A 1 194 ? 18.891 -26.109 -12.43 1 86.19 194 ASP A O 1
ATOM 1537 N N . SER A 1 195 ? 20.438 -27.438 -11.656 1 88.12 195 SER A N 1
ATOM 1538 C CA . SER A 1 195 ? 21.469 -26.875 -12.508 1 88.12 195 SER A CA 1
ATOM 1539 C C . SER A 1 195 ? 21.172 -27.125 -13.984 1 88.12 195 SER A C 1
ATOM 1541 O O . SER A 1 195 ? 21.359 -26.234 -14.82 1 88.12 195 SER A O 1
ATOM 1543 N N . VAL A 1 196 ? 20.75 -28.297 -14.305 1 92.81 196 VAL A N 1
ATOM 1544 C CA . VAL A 1 196 ? 20.406 -28.641 -15.68 1 92.81 196 VAL A CA 1
ATOM 1545 C C . VAL A 1 196 ? 19.266 -27.766 -16.172 1 92.81 196 VAL A C 1
ATOM 1547 O O . VAL A 1 196 ? 19.297 -27.25 -17.297 1 92.81 196 VAL A O 1
ATOM 1550 N N . CYS A 1 197 ? 18.297 -27.594 -15.305 1 90.19 197 CYS A N 1
ATOM 1551 C CA . CYS A 1 197 ? 17.109 -26.828 -15.656 1 90.19 197 CYS A CA 1
ATOM 1552 C C . CYS A 1 197 ? 17.469 -25.375 -15.93 1 90.19 197 CYS A C 1
ATOM 1554 O O . CYS A 1 197 ? 16.906 -24.75 -16.844 1 90.19 197 CYS A O 1
ATOM 1556 N N . ILE A 1 198 ? 18.344 -24.844 -15.219 1 85.38 198 ILE A N 1
ATOM 1557 C CA . ILE A 1 198 ? 18.781 -23.469 -15.422 1 85.38 198 ILE A CA 1
ATOM 1558 C C . ILE A 1 198 ? 19.375 -23.312 -16.812 1 85.38 198 ILE A C 1
ATOM 1560 O O . ILE A 1 198 ? 19.078 -22.344 -17.516 1 85.38 198 ILE A O 1
ATOM 1564 N N . THR A 1 199 ? 20.188 -24.266 -17.203 1 89.5 199 THR A N 1
ATOM 1565 C CA . THR A 1 199 ? 20.797 -24.25 -18.531 1 89.5 199 THR A CA 1
ATOM 1566 C C . THR A 1 199 ? 19.734 -24.484 -19.594 1 89.5 199 THR A C 1
ATOM 1568 O O . THR A 1 199 ? 19.719 -23.797 -20.625 1 89.5 199 THR A O 1
ATOM 1571 N N . PHE A 1 200 ? 18.875 -25.484 -19.344 1 89.81 200 PHE A N 1
ATOM 1572 C CA . PHE A 1 200 ? 17.828 -25.844 -20.297 1 89.81 200 PHE A CA 1
ATOM 1573 C C . PHE A 1 200 ? 16.891 -24.672 -20.531 1 89.81 200 PHE A C 1
ATOM 1575 O O . PHE A 1 200 ? 16.375 -24.484 -21.641 1 89.81 200 PHE A O 1
ATOM 1582 N N . ASP A 1 201 ? 16.672 -23.859 -19.547 1 87.31 201 ASP A N 1
ATOM 1583 C CA . ASP A 1 201 ? 15.781 -22.703 -19.625 1 87.31 201 ASP A CA 1
ATOM 1584 C C . ASP A 1 201 ? 16.312 -21.672 -20.625 1 87.31 201 ASP A C 1
ATOM 1586 O O . ASP A 1 201 ? 15.555 -20.828 -21.109 1 87.31 201 ASP A O 1
ATOM 1590 N N . LYS A 1 202 ? 17.609 -21.781 -21 1 86 202 LYS A N 1
ATOM 1591 C CA . LYS A 1 202 ? 18.234 -20.875 -21.953 1 86 202 LYS A CA 1
ATOM 1592 C C . LYS A 1 202 ? 18.094 -21.406 -23.391 1 86 202 LYS A C 1
ATOM 1594 O O . LYS A 1 202 ? 18.625 -20.828 -24.328 1 86 202 LYS A O 1
ATOM 1599 N N . MET A 1 203 ? 17.469 -22.438 -23.578 1 86.81 203 MET A N 1
ATOM 1600 C CA . MET A 1 203 ? 17.406 -23.156 -24.844 1 86.81 203 MET A CA 1
ATOM 1601 C C . MET A 1 203 ? 17 -22.234 -25.984 1 86.81 203 MET A C 1
ATOM 1603 O O . MET A 1 203 ? 17.578 -22.281 -27.078 1 86.81 203 MET A O 1
ATOM 1607 N N . ASP A 1 204 ? 16.016 -21.344 -25.734 1 81.31 204 ASP A N 1
ATOM 1608 C CA . ASP A 1 204 ? 15.539 -20.438 -26.781 1 81.31 204 ASP A CA 1
ATOM 1609 C C . ASP A 1 204 ? 16.625 -19.438 -27.188 1 81.31 204 ASP A C 1
ATOM 1611 O O . ASP A 1 204 ? 16.641 -18.969 -28.328 1 81.31 204 ASP A O 1
ATOM 1615 N N . LYS A 1 205 ? 17.484 -19.219 -26.281 1 83.31 205 LYS A N 1
ATOM 1616 C CA . LYS A 1 205 ? 18.516 -18.203 -26.516 1 83.31 205 LYS A CA 1
ATOM 1617 C C . LYS A 1 205 ? 19.766 -18.828 -27.109 1 83.31 205 LYS A C 1
ATOM 1619 O O . LYS A 1 205 ? 20.391 -18.25 -28 1 83.31 205 LYS A O 1
ATOM 1624 N N . ILE A 1 206 ? 20.125 -20.062 -26.625 1 90.25 206 ILE A N 1
ATOM 1625 C CA . ILE A 1 206 ? 21.453 -20.562 -26.969 1 90.25 206 ILE A CA 1
ATOM 1626 C C . ILE A 1 206 ? 21.312 -21.844 -27.812 1 90.25 206 ILE A C 1
ATOM 1628 O O . ILE A 1 206 ? 22.312 -22.391 -28.297 1 90.25 206 ILE A O 1
ATOM 1632 N N . GLY A 1 207 ? 20.188 -22.391 -27.953 1 87.31 207 GLY A N 1
ATOM 1633 C CA . GLY A 1 207 ? 19.938 -23.562 -28.781 1 87.31 207 GLY A CA 1
ATOM 1634 C C . GLY A 1 207 ? 20.484 -24.844 -28.188 1 87.31 207 GLY A C 1
ATOM 1635 O O . GLY A 1 207 ? 21.078 -24.828 -27.094 1 87.31 207 GLY A O 1
ATOM 1636 N N . ALA A 1 208 ? 20.312 -25.922 -28.969 1 91.5 208 ALA A N 1
ATOM 1637 C CA . ALA A 1 208 ? 20.719 -27.25 -28.516 1 91.5 208 ALA A CA 1
ATOM 1638 C C . ALA A 1 208 ? 22.219 -27.328 -28.281 1 91.5 208 ALA A C 1
ATOM 1640 O O . ALA A 1 208 ? 22.672 -27.875 -27.281 1 91.5 208 ALA A O 1
ATOM 1641 N N . ASP A 1 209 ? 22.922 -26.75 -29.172 1 93.69 209 ASP A N 1
ATOM 1642 C CA . ASP A 1 209 ? 24.375 -26.781 -29.078 1 93.69 209 ASP A CA 1
ATOM 1643 C C . ASP A 1 209 ? 24.875 -25.984 -27.875 1 93.69 209 ASP A C 1
ATOM 1645 O O . ASP A 1 209 ? 25.812 -26.391 -27.203 1 93.69 209 ASP A O 1
ATOM 1649 N N . GLY A 1 210 ? 24.297 -24.875 -27.703 1 94.81 210 GLY A N 1
ATOM 1650 C CA . GLY A 1 210 ? 24.641 -24.062 -26.547 1 94.81 210 GLY A CA 1
ATOM 1651 C C . GLY A 1 210 ? 24.344 -24.75 -25.219 1 94.81 210 GLY A C 1
ATOM 1652 O O . GLY A 1 210 ? 25.156 -24.719 -24.297 1 94.81 210 GLY A O 1
ATOM 1653 N N . VAL A 1 211 ? 23.219 -25.406 -25.141 1 94.31 211 VAL A N 1
ATOM 1654 C CA . VAL A 1 211 ? 22.828 -26.156 -23.938 1 94.31 211 VAL A CA 1
ATOM 1655 C C . VAL A 1 211 ? 23.828 -27.297 -23.703 1 94.31 211 VAL A C 1
ATOM 1657 O O . VAL A 1 211 ? 24.312 -27.484 -22.578 1 94.31 211 VAL A O 1
ATOM 1660 N N . LYS A 1 212 ? 24.109 -27.953 -24.781 1 95.81 212 LYS A N 1
ATOM 1661 C CA . LYS A 1 212 ? 25.062 -29.047 -24.703 1 95.81 212 LYS A CA 1
ATOM 1662 C C . LYS A 1 212 ? 26.406 -28.547 -24.172 1 95.81 212 LYS A C 1
ATOM 1664 O O . LYS A 1 212 ? 26.969 -29.125 -23.234 1 95.81 212 LYS A O 1
ATOM 1669 N N . ALA A 1 213 ? 26.906 -27.531 -24.734 1 96.75 213 ALA A N 1
ATOM 1670 C CA . ALA A 1 213 ? 28.219 -27 -24.359 1 96.75 213 ALA A CA 1
ATOM 1671 C C . ALA A 1 213 ? 28.234 -26.594 -22.891 1 96.75 213 ALA A C 1
ATOM 1673 O O . ALA A 1 213 ? 29.188 -26.906 -22.172 1 96.75 213 ALA A O 1
ATOM 1674 N N . GLU A 1 214 ? 27.219 -25.891 -22.484 1 96.31 214 GLU A N 1
ATOM 1675 C CA . GLU A 1 214 ? 27.156 -25.422 -21.109 1 96.31 214 GLU A CA 1
ATOM 1676 C C . GLU A 1 214 ? 27.062 -26.578 -20.125 1 96.31 214 GLU A C 1
ATOM 1678 O O . GLU A 1 214 ? 27.672 -26.547 -19.062 1 96.31 214 GLU A O 1
ATOM 1683 N N . LEU A 1 215 ? 26.312 -27.562 -20.438 1 96.75 215 LEU A N 1
ATOM 1684 C CA . LEU A 1 215 ? 26.141 -28.703 -19.547 1 96.75 215 LEU A CA 1
ATOM 1685 C C . LEU A 1 215 ? 27.422 -29.531 -19.469 1 96.75 215 LEU A C 1
ATOM 1687 O O . LEU A 1 215 ? 27.75 -30.062 -18.406 1 96.75 215 LEU A O 1
ATOM 1691 N N . LEU A 1 216 ? 28.062 -29.578 -20.562 1 96.38 216 LEU A N 1
ATOM 1692 C CA . LEU A 1 216 ? 29.344 -30.297 -20.547 1 96.38 216 LEU A CA 1
ATOM 1693 C C . LEU A 1 216 ? 30.375 -29.531 -19.734 1 96.38 216 LEU A C 1
ATOM 1695 O O . LEU A 1 216 ? 31.203 -30.141 -19.047 1 96.38 216 LEU A O 1
ATOM 1699 N N . GLU A 1 217 ? 30.344 -28.297 -19.812 1 96.25 217 GLU A N 1
ATOM 1700 C CA . GLU A 1 217 ? 31.219 -27.469 -18.984 1 96.25 217 GLU A CA 1
ATOM 1701 C C . GLU A 1 217 ? 30.969 -27.703 -17.5 1 96.25 217 GLU A C 1
ATOM 1703 O O . GLU A 1 217 ? 31.891 -27.609 -16.688 1 96.25 217 GLU A O 1
ATOM 1708 N N . LYS A 1 218 ? 29.734 -28 -17.172 1 95.38 218 LYS A N 1
ATOM 1709 C CA . LYS A 1 218 ? 29.344 -28.266 -15.789 1 95.38 218 LYS A CA 1
ATOM 1710 C C . LYS A 1 218 ? 29.688 -29.703 -15.383 1 95.38 218 LYS A C 1
ATOM 1712 O O . LYS A 1 218 ? 29.344 -30.141 -14.289 1 95.38 218 LYS A O 1
ATOM 1717 N N . GLN A 1 219 ? 30.312 -30.422 -16.297 1 94.44 219 GLN A N 1
ATOM 1718 C CA . GLN A 1 219 ? 30.812 -31.781 -16.078 1 94.44 219 GLN A CA 1
ATOM 1719 C C . GLN A 1 219 ? 29.672 -32.75 -15.789 1 94.44 219 GLN A C 1
ATOM 1721 O O . GLN A 1 219 ? 29.812 -33.625 -14.938 1 94.44 219 GLN A O 1
ATOM 1726 N N . LEU A 1 220 ? 28.594 -32.5 -16.391 1 96.5 220 LEU A N 1
ATOM 1727 C CA . LEU A 1 220 ? 27.5 -33.438 -16.312 1 96.5 220 LEU A CA 1
ATOM 1728 C C . LEU A 1 220 ? 27.75 -34.656 -17.219 1 96.5 220 LEU A C 1
ATOM 1730 O O . LEU A 1 220 ? 28.578 -34.562 -18.141 1 96.5 220 LEU A O 1
ATOM 1734 N N . PRO A 1 221 ? 27.094 -35.781 -16.984 1 96.06 221 PRO A N 1
ATOM 1735 C CA . PRO A 1 221 ? 27.344 -37 -17.766 1 96.06 221 PRO A CA 1
ATOM 1736 C C . PRO A 1 221 ? 27.094 -36.781 -19.266 1 96.06 221 PRO A C 1
ATOM 1738 O O . PRO A 1 221 ? 26 -36.344 -19.656 1 96.06 221 PRO A O 1
ATOM 1741 N N . GLU A 1 222 ? 28.031 -37.156 -20.062 1 96.62 222 GLU A N 1
ATOM 1742 C CA . GLU A 1 222 ? 27.984 -36.906 -21.5 1 96.62 222 GLU A CA 1
ATOM 1743 C C . GLU A 1 222 ? 26.797 -37.594 -22.156 1 96.62 222 GLU A C 1
ATOM 1745 O O . GLU A 1 222 ? 26.172 -37.031 -23.062 1 96.62 222 GLU A O 1
ATOM 1750 N N . SER A 1 223 ? 26.562 -38.75 -21.719 1 97.19 223 SER A N 1
ATOM 1751 C CA . SER A 1 223 ? 25.453 -39.5 -22.297 1 97.19 223 SER A CA 1
ATOM 1752 C C . SER A 1 223 ? 24.125 -38.75 -22.094 1 97.19 223 SER A C 1
ATOM 1754 O O . SER A 1 223 ? 23.312 -38.656 -23 1 97.19 223 SER A O 1
ATOM 1756 N N . ALA A 1 224 ? 23.906 -38.312 -20.875 1 97.12 224 ALA A N 1
ATOM 1757 C CA . ALA A 1 224 ? 22.688 -37.594 -20.547 1 97.12 224 ALA A CA 1
ATOM 1758 C C . ALA A 1 224 ? 22.609 -36.281 -21.344 1 97.12 224 ALA A C 1
ATOM 1760 O O . ALA A 1 224 ? 21.562 -35.938 -21.891 1 97.12 224 ALA A O 1
ATOM 1761 N N . VAL A 1 225 ? 23.719 -35.594 -21.422 1 97.44 225 VAL A N 1
ATOM 1762 C CA . VAL A 1 225 ? 23.797 -34.344 -22.125 1 97.44 225 VAL A CA 1
ATOM 1763 C C . VAL A 1 225 ? 23.484 -34.531 -23.609 1 97.44 225 VAL A C 1
ATOM 1765 O O . VAL A 1 225 ? 22.719 -33.781 -24.203 1 97.44 225 VAL A O 1
ATOM 1768 N N . ASN A 1 226 ? 24.062 -35.562 -24.156 1 96.12 226 ASN A N 1
ATOM 1769 C CA . ASN A 1 226 ? 23.812 -35.875 -25.562 1 96.12 226 ASN A CA 1
ATOM 1770 C C . ASN A 1 226 ? 22.344 -36.219 -25.797 1 96.12 226 ASN A C 1
ATOM 1772 O O . ASN A 1 226 ? 21.781 -35.844 -26.828 1 96.12 226 ASN A O 1
ATOM 1776 N N . ALA A 1 227 ? 21.844 -36.969 -24.922 1 95.19 227 ALA A N 1
ATOM 1777 C CA . ALA A 1 227 ? 20.438 -37.344 -25.047 1 95.19 227 ALA A CA 1
ATOM 1778 C C . ALA A 1 227 ? 19.531 -36.094 -25.078 1 95.19 227 ALA A C 1
ATOM 1780 O O . ALA A 1 227 ? 18.625 -36 -25.906 1 95.19 227 ALA A O 1
ATOM 1781 N N . LEU A 1 228 ? 19.766 -35.188 -24.156 1 95.06 228 LEU A N 1
ATOM 1782 C CA . LEU A 1 228 ? 19 -33.969 -24.109 1 95.06 228 LEU A CA 1
ATOM 1783 C C . LEU A 1 228 ? 19.219 -33.125 -25.375 1 95.06 228 LEU A C 1
ATOM 1785 O O . LEU A 1 228 ? 18.25 -32.656 -25.984 1 95.06 228 LEU A O 1
ATOM 1789 N N . ALA A 1 229 ? 20.422 -33 -25.766 1 93.5 229 ALA A N 1
ATOM 1790 C CA . ALA A 1 229 ? 20.75 -32.25 -26.953 1 93.5 229 ALA A CA 1
ATOM 1791 C C . ALA A 1 229 ? 20.094 -32.812 -28.188 1 93.5 229 ALA A C 1
ATOM 1793 O O . ALA A 1 229 ? 19.562 -32.094 -29.031 1 93.5 229 ALA A O 1
ATOM 1794 N N . ASP A 1 230 ? 20.141 -34.094 -28.312 1 92.31 230 ASP A N 1
ATOM 1795 C CA . ASP A 1 230 ? 19.516 -34.781 -29.453 1 92.31 230 ASP A CA 1
ATOM 1796 C C . ASP A 1 230 ? 18 -34.562 -29.438 1 92.31 230 ASP A C 1
ATOM 1798 O O . ASP A 1 230 ? 17.391 -34.406 -30.5 1 92.31 230 ASP A O 1
ATOM 1802 N N . PHE A 1 231 ? 17.516 -34.719 -28.25 1 91.94 231 PHE A N 1
ATOM 1803 C CA . PHE A 1 231 ? 16.078 -34.531 -28.094 1 91.94 231 PHE A CA 1
ATOM 1804 C C . PHE A 1 231 ? 15.664 -33.125 -28.547 1 91.94 231 PHE A C 1
ATOM 1806 O O . PHE A 1 231 ? 14.672 -32.969 -29.266 1 91.94 231 PHE A O 1
ATOM 1813 N N . ILE A 1 232 ? 16.391 -32.094 -28.203 1 90.31 232 ILE A N 1
ATOM 1814 C CA . ILE A 1 232 ? 16.125 -30.719 -28.578 1 90.31 232 ILE A CA 1
ATOM 1815 C C . ILE A 1 232 ? 16.281 -30.562 -30.094 1 90.31 232 ILE A C 1
ATOM 1817 O O . ILE A 1 232 ? 15.453 -29.938 -30.75 1 90.31 232 ILE A O 1
ATOM 1821 N N . ALA A 1 233 ? 17.312 -31.188 -30.578 1 87.88 233 ALA A N 1
ATOM 1822 C CA . ALA A 1 233 ? 17.641 -31.047 -32 1 87.88 233 ALA A CA 1
ATOM 1823 C C . ALA A 1 233 ? 16.594 -31.734 -32.875 1 87.88 233 ALA A C 1
ATOM 1825 O O . ALA A 1 233 ? 16.406 -31.344 -34.031 1 87.88 233 ALA A O 1
ATOM 1826 N N . ALA A 1 234 ? 16.078 -32.812 -32.312 1 85.44 234 ALA A N 1
ATOM 1827 C CA . ALA A 1 234 ? 15.086 -33.562 -33.062 1 85.44 234 ALA A CA 1
ATOM 1828 C C . ALA A 1 234 ? 13.867 -32.688 -33.375 1 85.44 234 ALA A C 1
ATOM 1830 O O . ALA A 1 234 ? 13.055 -33.062 -34.25 1 85.44 234 ALA A O 1
ATOM 1831 N N . GLY A 1 235 ? 13.812 -31.594 -32.812 1 76.69 235 GLY A N 1
ATOM 1832 C CA . GLY A 1 235 ? 12.781 -30.656 -33.25 1 76.69 235 GLY A CA 1
ATOM 1833 C C . GLY A 1 235 ? 11.82 -30.281 -32.125 1 76.69 235 GLY A C 1
ATOM 1834 O O . GLY A 1 235 ? 12.242 -29.859 -31.047 1 76.69 235 GLY A O 1
ATOM 1835 N N . GLU A 1 236 ? 10.484 -30.656 -32.406 1 75.62 236 GLU A N 1
ATOM 1836 C CA . GLU A 1 236 ? 9.422 -30.094 -31.562 1 75.62 236 GLU A CA 1
ATOM 1837 C C . GLU A 1 236 ? 9.312 -30.844 -30.234 1 75.62 236 GLU A C 1
ATOM 1839 O O . GLU A 1 236 ? 8.953 -32.031 -30.203 1 75.62 236 GLU A O 1
ATOM 1844 N N . VAL A 1 237 ? 9.758 -30.266 -29.188 1 88.44 237 VAL A N 1
ATOM 1845 C CA . VAL A 1 237 ? 9.633 -30.75 -27.828 1 88.44 237 VAL A CA 1
ATOM 1846 C C . VAL A 1 237 ? 8.195 -30.562 -27.344 1 88.44 237 VAL A C 1
ATOM 1848 O O . VAL A 1 237 ? 7.91 -29.672 -26.547 1 88.44 237 VAL A O 1
ATOM 1851 N N . THR A 1 238 ? 7.336 -31.5 -27.781 1 93.44 238 THR A N 1
ATOM 1852 C CA . THR A 1 238 ? 5.922 -31.438 -27.438 1 93.44 238 THR A CA 1
ATOM 1853 C C . THR A 1 238 ? 5.664 -32.094 -26.078 1 93.44 238 THR A C 1
ATOM 1855 O O . THR A 1 238 ? 6.492 -32.875 -25.594 1 93.44 238 THR A O 1
ATOM 1858 N N . LEU A 1 239 ? 4.527 -31.75 -25.5 1 96.12 239 LEU A N 1
ATOM 1859 C CA . LEU A 1 239 ? 4.156 -32.312 -24.219 1 96.12 239 LEU A CA 1
ATOM 1860 C C . LEU A 1 239 ? 4.07 -33.844 -24.312 1 96.12 239 LEU A C 1
ATOM 1862 O O . LEU A 1 239 ? 4.527 -34.562 -23.406 1 96.12 239 LEU A O 1
ATOM 1866 N N . ASP A 1 240 ? 3.564 -34.344 -25.422 1 94.62 240 ASP A N 1
ATOM 1867 C CA . ASP A 1 240 ? 3.447 -35.781 -25.594 1 94.62 240 ASP A CA 1
ATOM 1868 C C . ASP A 1 240 ? 4.824 -36.438 -25.672 1 94.62 240 ASP A C 1
ATOM 1870 O O . ASP A 1 240 ? 5.043 -37.5 -25.094 1 94.62 240 ASP A O 1
ATOM 1874 N N . ALA A 1 241 ? 5.691 -35.844 -26.422 1 93.5 241 ALA A N 1
ATOM 1875 C CA . ALA A 1 241 ? 7.043 -36.375 -26.562 1 93.5 241 ALA A CA 1
ATOM 1876 C C . ALA A 1 241 ? 7.77 -36.375 -25.219 1 93.5 241 ALA A C 1
ATOM 1878 O O . ALA A 1 241 ? 8.484 -37.344 -24.906 1 93.5 241 ALA A O 1
ATOM 1879 N N . VAL A 1 242 ? 7.602 -35.344 -24.469 1 94.5 242 VAL A N 1
ATOM 1880 C CA . VAL A 1 242 ? 8.234 -35.219 -23.156 1 94.5 242 VAL A CA 1
ATOM 1881 C C . VAL A 1 242 ? 7.617 -36.25 -22.188 1 94.5 242 VAL A C 1
ATOM 1883 O O . VAL A 1 242 ? 8.336 -36.969 -21.484 1 94.5 242 VAL A O 1
ATOM 1886 N N . ALA A 1 243 ? 6.301 -36.312 -22.156 1 94.19 243 ALA A N 1
ATOM 1887 C CA . ALA A 1 243 ? 5.586 -37.219 -21.281 1 94.19 243 ALA A CA 1
ATOM 1888 C C . ALA A 1 243 ? 5.984 -38.688 -21.547 1 94.19 243 ALA A C 1
ATOM 1890 O O . ALA A 1 243 ? 6.055 -39.5 -20.625 1 94.19 243 ALA A O 1
ATOM 1891 N N . ALA A 1 244 ? 6.227 -38.969 -22.797 1 93.38 244 ALA A N 1
ATOM 1892 C CA . ALA A 1 244 ? 6.586 -40.344 -23.188 1 93.38 244 ALA A CA 1
ATOM 1893 C C . ALA A 1 244 ? 7.926 -40.75 -22.594 1 93.38 244 ALA A C 1
ATOM 1895 O O . ALA A 1 244 ? 8.227 -41.938 -22.484 1 93.38 244 ALA A O 1
ATOM 1896 N N . ARG A 1 245 ? 8.672 -39.812 -22.188 1 92.38 245 ARG A N 1
ATOM 1897 C CA . ARG A 1 245 ? 9.992 -40.094 -21.625 1 92.38 245 ARG A CA 1
ATOM 1898 C C . ARG A 1 245 ? 9.938 -40.188 -20.109 1 92.38 245 ARG A C 1
ATOM 1900 O O . ARG A 1 245 ? 10.945 -40.5 -19.469 1 92.38 245 ARG A O 1
ATOM 1907 N N . CYS A 1 246 ? 8.828 -39.969 -19.531 1 93.69 246 CYS A N 1
ATOM 1908 C CA . CYS A 1 246 ? 8.656 -40.094 -18.094 1 93.69 246 CYS A CA 1
ATOM 1909 C C . CYS A 1 246 ? 8.305 -41.531 -17.719 1 93.69 246 CYS A C 1
ATOM 1911 O O . CYS A 1 246 ? 7.871 -42.312 -18.578 1 93.69 246 CYS A O 1
ATOM 1913 N N . ALA A 1 247 ? 8.602 -41.906 -16.469 1 91.94 247 ALA A N 1
ATOM 1914 C CA . ALA A 1 247 ? 8.312 -43.25 -16.016 1 91.94 247 ALA A CA 1
ATOM 1915 C C . ALA A 1 247 ? 6.84 -43.625 -16.234 1 91.94 247 ALA A C 1
ATOM 1917 O O . ALA A 1 247 ? 6.512 -44.719 -16.625 1 91.94 247 ALA A O 1
ATOM 1918 N N . ASP A 1 248 ? 5.969 -42.688 -15.898 1 93.38 248 ASP A N 1
ATOM 1919 C CA . ASP A 1 248 ? 4.531 -42.781 -16.141 1 93.38 248 ASP A CA 1
ATOM 1920 C C . ASP A 1 248 ? 4.02 -41.594 -16.938 1 93.38 248 ASP A C 1
ATOM 1922 O O . ASP A 1 248 ? 3.883 -40.469 -16.391 1 93.38 248 ASP A O 1
ATOM 1926 N N . PRO A 1 249 ? 3.609 -41.844 -18.125 1 92.94 249 PRO A N 1
ATOM 1927 C CA . PRO A 1 249 ? 3.172 -40.719 -18.984 1 92.94 249 PRO A CA 1
ATOM 1928 C C . PRO A 1 249 ? 1.897 -40.062 -18.469 1 92.94 249 PRO A C 1
ATOM 1930 O O . PRO A 1 249 ? 1.583 -38.938 -18.859 1 92.94 249 PRO A O 1
ATOM 1933 N N . ALA A 1 250 ? 1.166 -40.75 -17.578 1 93.88 250 ALA A N 1
ATOM 1934 C CA . ALA A 1 250 ? -0.081 -40.188 -17.031 1 93.88 250 ALA A CA 1
ATOM 1935 C C . ALA A 1 250 ? 0.182 -38.969 -16.172 1 93.88 250 ALA A C 1
ATOM 1937 O O . ALA A 1 250 ? -0.739 -38.219 -15.852 1 93.88 250 ALA A O 1
ATOM 1938 N N . ILE A 1 251 ? 1.441 -38.719 -15.898 1 93.81 251 ILE A N 1
ATOM 1939 C CA . ILE A 1 251 ? 1.841 -37.562 -15.094 1 93.81 251 ILE A CA 1
ATOM 1940 C C . ILE A 1 251 ? 1.512 -36.281 -15.844 1 93.81 251 ILE A C 1
ATOM 1942 O O . ILE A 1 251 ? 1.409 -35.219 -15.234 1 93.81 251 ILE A O 1
ATOM 1946 N N . ALA A 1 252 ? 1.295 -36.469 -17.172 1 97.19 252 ALA A N 1
ATOM 1947 C CA . ALA A 1 252 ? 1.062 -35.25 -17.984 1 97.19 252 ALA A CA 1
ATOM 1948 C C . ALA A 1 252 ? -0.431 -34.969 -18.125 1 97.19 252 ALA A C 1
ATOM 1950 O O . ALA A 1 252 ? -0.824 -33.969 -18.719 1 97.19 252 ALA A O 1
ATOM 1951 N N . ASP A 1 253 ? -1.278 -35.844 -17.609 1 97.75 253 ASP A N 1
ATOM 1952 C CA . ASP A 1 253 ? -2.713 -35.75 -17.859 1 97.75 253 ASP A CA 1
ATOM 1953 C C . ASP A 1 253 ? -3.273 -34.438 -17.312 1 97.75 253 ASP A C 1
ATOM 1955 O O . ASP A 1 253 ? -4.066 -33.75 -17.984 1 97.75 253 ASP A O 1
ATOM 1959 N N . ASP A 1 254 ? -2.885 -34.031 -16.141 1 97.69 254 ASP A N 1
ATOM 1960 C CA . ASP A 1 254 ? -3.361 -32.781 -15.555 1 97.69 254 ASP A CA 1
ATOM 1961 C C . ASP A 1 254 ? -2.91 -31.594 -16.391 1 97.69 254 ASP A C 1
ATOM 1963 O O . ASP A 1 254 ? -3.672 -30.641 -16.578 1 97.69 254 ASP A O 1
ATOM 1967 N N . LEU A 1 255 ? -1.683 -31.609 -16.828 1 98.38 255 LEU A N 1
ATOM 1968 C CA . LEU A 1 255 ? -1.169 -30.516 -17.641 1 98.38 255 LEU A CA 1
ATOM 1969 C C . LEU A 1 255 ? -1.922 -30.422 -18.969 1 98.38 255 LEU A C 1
ATOM 1971 O O . LEU A 1 255 ? -2.262 -29.328 -19.422 1 98.38 255 LEU A O 1
ATOM 1975 N N . LYS A 1 256 ? -2.148 -31.562 -19.594 1 98.19 256 LYS A N 1
ATOM 1976 C CA . LYS A 1 256 ? -2.939 -31.594 -20.812 1 98.19 256 LYS A CA 1
ATOM 1977 C C . LYS A 1 256 ? -4.32 -30.984 -20.594 1 98.19 256 LYS A C 1
ATOM 1979 O O . LYS A 1 256 ? -4.797 -30.188 -21.406 1 98.19 256 LYS A O 1
ATOM 1984 N N . TYR A 1 257 ? -4.879 -31.359 -19.5 1 98.19 257 TYR A N 1
ATOM 1985 C CA . TYR A 1 257 ? -6.191 -30.844 -19.125 1 98.19 257 TYR A CA 1
ATOM 1986 C C . TYR A 1 257 ? -6.148 -29.328 -18.969 1 98.19 257 TYR A C 1
ATOM 1988 O O . TYR A 1 257 ? -6.988 -28.609 -19.516 1 98.19 257 TYR A O 1
ATOM 1996 N N . VAL A 1 258 ? -5.184 -28.797 -18.25 1 98.69 258 VAL A N 1
ATOM 1997 C CA . VAL A 1 258 ? -5.078 -27.359 -17.969 1 98.69 258 VAL A CA 1
ATOM 1998 C C . VAL A 1 258 ? -4.816 -26.609 -19.266 1 98.69 258 VAL A C 1
ATOM 2000 O O . VAL A 1 258 ? -5.406 -25.547 -19.5 1 98.69 258 VAL A O 1
ATOM 2003 N N . LEU A 1 259 ? -3.947 -27.156 -20.125 1 98.62 259 LEU A N 1
ATOM 2004 C CA . LEU A 1 259 ? -3.678 -26.531 -21.422 1 98.62 259 LEU A CA 1
ATOM 2005 C C . LEU A 1 259 ? -4.953 -26.422 -22.25 1 98.62 259 LEU A C 1
ATOM 2007 O O . LEU A 1 259 ? -5.242 -25.375 -22.828 1 98.62 259 LEU A O 1
ATOM 2011 N N . ALA A 1 260 ? -5.66 -27.5 -22.297 1 98.25 260 ALA A N 1
ATOM 2012 C CA . ALA A 1 260 ? -6.891 -27.531 -23.094 1 98.25 260 ALA A CA 1
ATOM 2013 C C . ALA A 1 260 ? -7.926 -26.547 -22.531 1 98.25 260 ALA A C 1
ATOM 2015 O O . ALA A 1 260 ? -8.539 -25.797 -23.297 1 98.25 260 ALA A O 1
ATOM 2016 N N . ALA A 1 261 ? -8.148 -26.578 -21.219 1 98.38 261 ALA A N 1
ATOM 2017 C CA . ALA A 1 261 ? -9.117 -25.703 -20.578 1 98.38 261 ALA A CA 1
ATOM 2018 C C . ALA A 1 261 ? -8.734 -24.234 -20.75 1 98.38 261 ALA A C 1
ATOM 2020 O O . ALA A 1 261 ? -9.578 -23.406 -21.078 1 98.38 261 ALA A O 1
ATOM 2021 N N . ALA A 1 262 ? -7.449 -23.938 -20.531 1 98.31 262 ALA A N 1
ATOM 2022 C CA . ALA A 1 262 ? -6.965 -22.562 -20.672 1 98.31 262 ALA A CA 1
ATOM 2023 C C . ALA A 1 262 ? -7.141 -22.062 -22.109 1 98.31 262 ALA A C 1
ATOM 2025 O O . ALA A 1 262 ? -7.52 -20.922 -22.328 1 98.31 262 ALA A O 1
ATOM 2026 N N . ASN A 1 263 ? -6.832 -22.938 -23.016 1 98 263 ASN A N 1
ATOM 2027 C CA . ASN A 1 263 ? -7.004 -22.578 -24.422 1 98 263 ASN A CA 1
ATOM 2028 C C . ASN A 1 263 ? -8.469 -22.312 -24.75 1 98 263 ASN A C 1
ATOM 2030 O O . ASN A 1 263 ? -8.781 -21.391 -25.516 1 98 263 ASN A O 1
ATOM 2034 N N . ALA A 1 264 ? -9.312 -23.109 -24.266 1 97.69 264 ALA A N 1
ATOM 2035 C CA . ALA A 1 264 ? -10.742 -22.906 -24.469 1 97.69 264 ALA A CA 1
ATOM 2036 C C . ALA A 1 264 ? -11.211 -21.562 -23.922 1 97.69 264 ALA A C 1
ATOM 2038 O O . ALA A 1 264 ? -11.977 -20.859 -24.562 1 97.69 264 ALA A O 1
ATOM 2039 N N . MET A 1 265 ? -10.75 -21.219 -22.75 1 96.56 265 MET A N 1
ATOM 2040 C CA . MET A 1 265 ? -11.125 -19.969 -22.109 1 96.56 265 MET A CA 1
ATOM 2041 C C . MET A 1 265 ? -10.555 -18.781 -22.875 1 96.56 265 MET A C 1
ATOM 2043 O O . MET A 1 265 ? -11.172 -17.703 -22.922 1 96.56 265 MET A O 1
ATOM 2047 N N . ALA A 1 266 ? -9.352 -19 -23.422 1 97.38 266 ALA A N 1
ATOM 2048 C CA . ALA A 1 266 ? -8.703 -17.938 -24.172 1 97.38 266 ALA A CA 1
ATOM 2049 C C . ALA A 1 266 ? -9.57 -17.469 -25.344 1 97.38 266 ALA A C 1
ATOM 2051 O O . ALA A 1 266 ? -9.641 -16.281 -25.641 1 97.38 266 ALA A O 1
ATOM 2052 N N . ALA A 1 267 ? -10.188 -18.375 -26.016 1 96.06 267 ALA A N 1
ATOM 2053 C CA . ALA A 1 267 ? -11.07 -18.109 -27.141 1 96.06 267 ALA A CA 1
ATOM 2054 C C . ALA A 1 267 ? -10.414 -17.172 -28.141 1 96.06 267 ALA A C 1
ATOM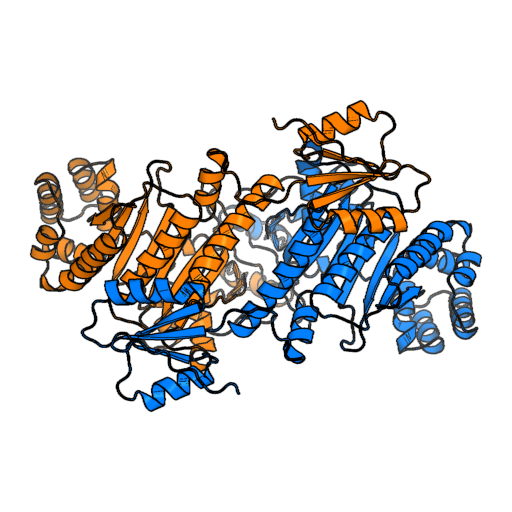 2056 O O . ALA A 1 267 ? -11.047 -16.234 -28.656 1 96.06 267 ALA A O 1
ATOM 2057 N N . GLY A 1 268 ? -9.102 -17.25 -28.328 1 95.88 268 GLY A N 1
ATOM 2058 C CA . GLY A 1 268 ? -8.359 -16.531 -29.359 1 95.88 268 GLY A CA 1
ATOM 2059 C C . GLY A 1 268 ? -7.898 -15.156 -28.891 1 95.88 268 GLY A C 1
ATOM 2060 O O . GLY A 1 268 ? -7.191 -14.453 -29.625 1 95.88 268 GLY A O 1
ATOM 2061 N N . ARG A 1 269 ? -8.242 -14.727 -27.672 1 95.94 269 ARG A N 1
ATOM 2062 C CA . ARG A 1 269 ? -7.887 -13.391 -27.203 1 95.94 269 ARG A CA 1
ATOM 2063 C C . ARG A 1 269 ? -6.422 -13.336 -26.781 1 95.94 269 ARG A C 1
ATOM 2065 O O . ARG A 1 269 ? -5.832 -12.25 -26.703 1 95.94 269 ARG A O 1
ATOM 2072 N N . TYR A 1 270 ? -5.871 -14.438 -26.422 1 97.31 270 TYR A N 1
ATOM 2073 C CA . TYR A 1 270 ? -4.461 -14.625 -26.094 1 97.31 270 TYR A CA 1
ATOM 2074 C C . TYR A 1 270 ? -4.016 -16.047 -26.406 1 97.31 270 TYR A C 1
ATOM 2076 O O . TYR A 1 270 ? -4.836 -16.906 -26.766 1 97.31 270 TYR A O 1
ATOM 2084 N N . GLN A 1 271 ? -2.736 -16.281 -26.312 1 97.44 271 GLN A N 1
ATOM 2085 C CA . GLN A 1 271 ? -2.203 -17.609 -26.625 1 97.44 271 GLN A CA 1
ATOM 2086 C C . GLN A 1 271 ? -1.913 -18.406 -25.359 1 97.44 271 GLN A C 1
ATOM 2088 O O . GLN A 1 271 ? -1.616 -17.828 -24.312 1 97.44 271 GLN A O 1
ATOM 2093 N N . VAL A 1 272 ? -2.08 -19.703 -25.438 1 98.25 272 VAL A N 1
ATOM 2094 C CA . VAL A 1 272 ? -1.688 -20.641 -24.406 1 98.25 272 VAL A CA 1
ATOM 2095 C C . VAL A 1 272 ? -0.747 -21.688 -24.984 1 98.25 272 VAL A C 1
ATOM 2097 O O . VAL A 1 272 ? -1.061 -22.312 -26 1 98.25 272 VAL A O 1
ATOM 2100 N N . ALA A 1 273 ? 0.411 -21.844 -24.359 1 96.81 273 ALA A N 1
ATOM 2101 C CA . ALA A 1 273 ? 1.403 -22.734 -24.969 1 96.81 273 ALA A CA 1
ATOM 2102 C C . ALA A 1 273 ? 2.098 -23.578 -23.906 1 96.81 273 ALA A C 1
ATOM 2104 O O . ALA A 1 273 ? 2.301 -23.125 -22.766 1 96.81 273 ALA A O 1
ATOM 2105 N N . TYR A 1 274 ? 2.395 -24.797 -24.297 1 97.06 274 TYR A N 1
ATOM 2106 C CA . TYR A 1 274 ? 3.33 -25.609 -23.531 1 97.06 274 TYR A CA 1
ATOM 2107 C C . TYR A 1 274 ? 4.766 -25.156 -23.766 1 97.06 274 TYR A C 1
ATOM 2109 O O . TYR A 1 274 ? 5.219 -25.078 -24.906 1 97.06 274 TYR A O 1
ATOM 2117 N N . CYS A 1 275 ? 5.457 -24.812 -22.688 1 94.5 275 CYS A N 1
ATOM 2118 C CA . CYS A 1 275 ? 6.859 -24.406 -22.75 1 94.5 275 CYS A CA 1
ATOM 2119 C C . CYS A 1 275 ? 7.742 -25.391 -22 1 94.5 275 CYS A C 1
ATOM 2121 O O . CYS A 1 275 ? 7.941 -25.266 -20.781 1 94.5 275 CYS A O 1
ATOM 2123 N N . PRO A 1 276 ? 8.406 -26.281 -22.688 1 92 276 PRO A N 1
ATOM 2124 C CA . PRO A 1 276 ? 9.109 -27.406 -22.062 1 92 276 PRO A CA 1
ATOM 2125 C C . PRO A 1 276 ? 10.273 -26.938 -21.188 1 92 276 PRO A C 1
ATOM 2127 O O . PRO A 1 276 ? 10.648 -27.641 -20.234 1 92 276 PRO A O 1
ATOM 2130 N N . SER A 1 277 ? 10.898 -25.828 -21.469 1 89.12 277 SER A N 1
ATOM 2131 C CA . SER A 1 277 ? 12.102 -25.406 -20.75 1 89.12 277 SER A CA 1
ATOM 2132 C C . SER A 1 277 ? 11.75 -24.484 -19.594 1 89.12 277 SER A C 1
ATOM 2134 O O . SER A 1 277 ? 12.641 -24.016 -18.875 1 89.12 277 SER A O 1
ATOM 2136 N N . LEU A 1 278 ? 10.445 -24.234 -19.344 1 91.12 278 LEU A N 1
ATOM 2137 C CA . LEU A 1 278 ? 10.039 -23.281 -18.328 1 91.12 278 LEU A CA 1
ATOM 2138 C C . LEU A 1 278 ? 10.25 -23.859 -16.922 1 91.12 278 LEU A C 1
ATOM 2140 O O . LEU A 1 278 ? 9.688 -24.906 -16.594 1 91.12 278 LEU A O 1
ATOM 2144 N N . VAL A 1 279 ? 11.07 -23.359 -16.031 1 82.75 279 VAL A N 1
ATOM 2145 C CA . VAL A 1 279 ? 11.375 -23.875 -14.695 1 82.75 279 VAL A CA 1
ATOM 2146 C C . VAL A 1 279 ? 10.961 -22.844 -13.641 1 82.75 279 VAL A C 1
ATOM 2148 O O . VAL A 1 279 ? 10.688 -23.203 -12.492 1 82.75 279 VAL A O 1
ATOM 2151 N N . ARG A 1 280 ? 10.781 -21.75 -13.852 1 76.62 280 ARG A N 1
ATOM 2152 C CA . ARG A 1 280 ? 10.594 -20.656 -12.906 1 76.62 280 ARG A CA 1
ATOM 2153 C C . ARG A 1 280 ? 11.734 -20.594 -11.906 1 76.62 280 ARG A C 1
ATOM 2155 O O . ARG A 1 280 ? 12.328 -21.625 -11.562 1 76.62 280 ARG A O 1
ATOM 2162 N N . GLY A 1 281 ? 12.141 -19.5 -11.367 1 67.12 281 GLY A N 1
ATOM 2163 C CA . GLY A 1 281 ? 13.359 -19.297 -10.609 1 67.12 281 GLY A CA 1
ATOM 2164 C C . GLY A 1 281 ? 13.219 -19.641 -9.133 1 67.12 281 GLY A C 1
ATOM 2165 O O . GLY A 1 281 ? 14.219 -19.75 -8.422 1 67.12 281 GLY A O 1
ATOM 2166 N N . GLN A 1 282 ? 12 -20.016 -8.766 1 70.75 282 GLN A N 1
ATOM 2167 C CA . GLN A 1 282 ? 11.875 -20.25 -7.332 1 70.75 282 GLN A CA 1
ATOM 2168 C C . GLN A 1 282 ? 11.906 -21.734 -7.008 1 70.75 282 GLN A C 1
ATOM 2170 O O . GLN A 1 282 ? 11.297 -22.547 -7.715 1 70.75 282 GLN A O 1
ATOM 2175 N N . GLY A 1 283 ? 12.602 -22.094 -5.98 1 76.94 283 GLY A N 1
ATOM 2176 C CA . GLY A 1 283 ? 12.844 -23.484 -5.621 1 76.94 283 GLY A CA 1
ATOM 2177 C C . GLY A 1 283 ? 11.672 -24.125 -4.91 1 76.94 283 GLY A C 1
ATOM 2178 O O . GLY A 1 283 ? 11.641 -25.344 -4.727 1 76.94 283 GLY A O 1
ATOM 2179 N N . TYR A 1 284 ? 10.617 -23.328 -4.703 1 84.38 284 TYR A N 1
ATOM 2180 C CA . TYR A 1 284 ? 9.57 -23.875 -3.848 1 84.38 284 TYR A CA 1
ATOM 2181 C C . TYR A 1 284 ? 8.453 -24.5 -4.68 1 84.38 284 TYR A C 1
ATOM 2183 O O . TYR A 1 284 ? 7.555 -25.141 -4.141 1 84.38 284 TYR A O 1
ATOM 2191 N N . TYR A 1 285 ? 8.508 -24.406 -5.957 1 90.31 285 TYR A N 1
ATOM 2192 C CA . TYR A 1 285 ? 7.441 -24.953 -6.789 1 90.31 285 TYR A CA 1
ATOM 2193 C C . TYR A 1 285 ? 7.484 -26.484 -6.797 1 90.31 285 TYR A C 1
ATOM 2195 O O . TYR A 1 285 ? 8.562 -27.078 -6.859 1 90.31 285 TYR A O 1
ATOM 2203 N N . THR A 1 286 ? 6.309 -27.094 -6.75 1 92.75 286 THR A N 1
ATOM 2204 C CA . THR A 1 286 ? 6.219 -28.531 -6.582 1 92.75 286 THR A CA 1
ATOM 2205 C C . THR A 1 286 ? 5.5 -29.172 -7.77 1 92.75 286 THR A C 1
ATOM 2207 O O . THR A 1 286 ? 5.438 -30.406 -7.875 1 92.75 286 THR A O 1
ATOM 2210 N N . GLY A 1 287 ? 4.973 -28.391 -8.688 1 94.88 287 GLY A N 1
ATOM 2211 C CA . GLY A 1 287 ? 4.195 -28.922 -9.797 1 94.88 287 GLY A CA 1
ATOM 2212 C C . GLY A 1 287 ? 4.184 -28 -11.008 1 94.88 287 GLY A C 1
ATOM 2213 O O . GLY A 1 287 ? 5.242 -27.656 -11.531 1 94.88 287 GLY A O 1
ATOM 2214 N N . MET A 1 288 ? 3 -27.672 -11.422 1 97.44 288 MET A N 1
ATOM 2215 C CA . MET A 1 288 ? 2.844 -26.844 -12.617 1 97.44 288 MET A CA 1
ATOM 2216 C C . MET A 1 288 ? 3.352 -25.438 -12.359 1 97.44 288 MET A C 1
ATOM 2218 O O . MET A 1 288 ? 3.176 -24.891 -11.266 1 97.44 288 MET A O 1
ATOM 2222 N N . VAL A 1 289 ? 3.93 -24.844 -13.344 1 96.56 289 VAL A N 1
ATOM 2223 C CA . VAL A 1 289 ? 4.387 -23.453 -13.312 1 96.56 289 VAL A CA 1
ATOM 2224 C C . VAL A 1 289 ? 3.881 -22.719 -14.547 1 96.56 289 VAL A C 1
ATOM 2226 O O . VAL A 1 289 ? 3.631 -23.328 -15.586 1 96.56 289 VAL A O 1
ATOM 2229 N N . PHE A 1 290 ? 3.67 -21.406 -14.391 1 96.44 290 PHE A N 1
ATOM 2230 C CA . PHE A 1 290 ? 3.107 -20.516 -15.406 1 96.44 290 PHE A CA 1
ATOM 2231 C C . PHE A 1 290 ? 3.977 -19.281 -15.586 1 96.44 290 PHE A C 1
ATOM 2233 O O . PHE A 1 290 ? 4.586 -18.797 -14.633 1 96.44 290 PHE A O 1
ATOM 2240 N N . GLU A 1 291 ? 3.932 -18.812 -16.797 1 96.5 291 GLU A N 1
ATOM 2241 C CA . GLU A 1 291 ? 4.48 -17.5 -17.094 1 96.5 291 GLU A CA 1
ATOM 2242 C C . GLU A 1 291 ? 3.701 -16.812 -18.203 1 96.5 291 GLU A C 1
ATOM 2244 O O . GLU A 1 291 ? 3.303 -17.453 -19.188 1 96.5 291 GLU A O 1
ATOM 2249 N N . ILE A 1 292 ? 3.467 -15.562 -18.031 1 97.38 292 ILE A N 1
ATOM 2250 C CA . ILE A 1 292 ? 2.885 -14.781 -19.109 1 97.38 292 ILE A CA 1
ATOM 2251 C C . ILE A 1 292 ? 3.953 -13.891 -19.734 1 97.38 292 ILE A C 1
ATOM 2253 O O . ILE A 1 292 ? 4.613 -13.117 -19.047 1 97.38 292 ILE A O 1
ATOM 2257 N N . THR A 1 293 ? 4.09 -14.039 -21.016 1 95.25 293 THR A N 1
ATOM 2258 C CA . THR A 1 293 ? 5.023 -13.219 -21.766 1 95.25 293 THR A CA 1
ATOM 2259 C C . THR A 1 293 ? 4.289 -12.398 -22.828 1 95.25 293 THR A C 1
ATOM 2261 O O . THR A 1 293 ? 3.154 -12.719 -23.188 1 95.25 293 THR A O 1
ATOM 2264 N N . CYS A 1 294 ? 4.871 -11.305 -23.234 1 92.44 294 CYS A N 1
ATOM 2265 C CA . CYS A 1 294 ? 4.332 -10.484 -24.312 1 92.44 294 CYS A CA 1
ATOM 2266 C C . CYS A 1 294 ? 5.449 -9.914 -25.172 1 92.44 294 CYS A C 1
ATOM 2268 O O . CYS A 1 294 ? 6.594 -9.805 -24.719 1 92.44 294 CYS A O 1
ATOM 2270 N N . PRO A 1 295 ? 5.105 -9.578 -26.422 1 87.25 295 PRO A N 1
ATOM 2271 C CA . PRO A 1 295 ? 6.129 -9.07 -27.344 1 87.25 295 PRO A CA 1
ATOM 2272 C C . PRO A 1 295 ? 6.695 -7.723 -26.906 1 87.25 295 PRO A C 1
ATOM 2274 O O . PRO A 1 295 ? 7.82 -7.371 -27.281 1 87.25 295 PRO A O 1
ATOM 2277 N N . GLN A 1 296 ? 5.949 -6.98 -26.203 1 82.88 296 GLN A N 1
ATOM 2278 C CA . GLN A 1 296 ? 6.324 -5.621 -25.812 1 82.88 296 GLN A CA 1
ATOM 2279 C C . GLN A 1 296 ? 7.402 -5.633 -24.734 1 82.88 296 GLN A C 1
ATOM 2281 O O . GLN A 1 296 ? 8.016 -4.602 -24.453 1 82.88 296 GLN A O 1
ATOM 2286 N N . PHE A 1 297 ? 7.691 -6.727 -24.156 1 82.75 297 PHE A N 1
ATOM 2287 C CA . PHE A 1 297 ? 8.625 -6.832 -23.031 1 82.75 297 PHE A CA 1
ATOM 2288 C C . PHE A 1 297 ? 9.414 -8.133 -23.109 1 82.75 297 PHE A C 1
ATOM 2290 O O . PHE A 1 297 ? 8.852 -9.188 -23.391 1 82.75 297 PHE A O 1
ATOM 2297 N N . SER A 1 298 ? 10.844 -8.023 -22.953 1 79.38 298 SER A N 1
ATOM 2298 C CA . SER A 1 298 ? 11.719 -9.188 -23 1 79.38 298 SER A CA 1
ATOM 2299 C C . SER A 1 298 ? 11.641 -9.992 -21.703 1 79.38 298 SER A C 1
ATOM 2301 O O . SER A 1 298 ? 12.156 -11.109 -21.625 1 79.38 298 SER A O 1
ATOM 2303 N N . GLY A 1 299 ? 10.664 -10.211 -21.016 1 82.56 299 GLY A N 1
ATOM 2304 C CA . GLY A 1 299 ? 10.477 -10.969 -19.781 1 82.56 299 GLY A CA 1
ATOM 2305 C C . GLY A 1 299 ? 9.016 -11.297 -19.5 1 82.56 299 GLY A C 1
ATOM 2306 O O . GLY A 1 299 ? 8.164 -11.125 -20.375 1 82.56 299 GLY A O 1
ATOM 2307 N N . ALA A 1 300 ? 8.883 -11.945 -18.406 1 91.19 300 ALA A N 1
ATOM 2308 C CA . ALA A 1 300 ? 7.527 -12.32 -18 1 91.19 300 ALA A CA 1
ATOM 2309 C C . ALA A 1 300 ? 6.82 -11.164 -17.297 1 91.19 300 ALA A C 1
ATOM 2311 O O . ALA A 1 300 ? 7.43 -10.438 -16.516 1 91.19 300 ALA A O 1
ATOM 2312 N N . VAL A 1 301 ? 5.57 -10.961 -17.562 1 94.94 301 VAL A N 1
ATOM 2313 C CA . VAL A 1 301 ? 4.797 -9.906 -16.922 1 94.94 301 VAL A CA 1
ATOM 2314 C C . VAL A 1 301 ? 3.953 -10.492 -15.797 1 94.94 301 VAL A C 1
ATOM 2316 O O . VAL A 1 301 ? 3.34 -9.75 -15.023 1 94.94 301 VAL A O 1
ATOM 2319 N N . ALA A 1 302 ? 3.895 -11.766 -15.781 1 96.56 302 ALA A N 1
ATOM 2320 C CA . ALA A 1 302 ? 3.227 -12.492 -14.703 1 96.56 302 ALA A CA 1
ATOM 2321 C C . ALA A 1 302 ? 3.742 -13.922 -14.602 1 96.56 302 ALA A C 1
ATOM 2323 O O . ALA A 1 302 ? 4.363 -14.43 -15.539 1 96.56 302 ALA A O 1
ATOM 2324 N N . GLY A 1 303 ? 3.545 -14.516 -13.469 1 96.38 303 GLY A N 1
ATOM 2325 C CA . GLY A 1 303 ? 3.969 -15.891 -13.305 1 96.38 303 GLY A CA 1
ATOM 2326 C C . GLY A 1 303 ? 3.559 -16.484 -11.969 1 96.38 303 GLY A C 1
ATOM 2327 O O . GLY A 1 303 ? 3.043 -15.781 -11.102 1 96.38 303 GLY A O 1
ATOM 2328 N N . GLY A 1 304 ? 3.725 -17.766 -11.859 1 96.25 304 GLY A N 1
ATOM 2329 C CA . GLY A 1 304 ? 3.359 -18.484 -10.648 1 96.25 304 GLY A CA 1
ATOM 2330 C C . GLY A 1 304 ? 3.465 -20 -10.805 1 96.25 304 GLY A C 1
ATOM 2331 O O . GLY A 1 304 ? 4.203 -20.484 -11.656 1 96.25 304 GLY A O 1
ATOM 2332 N N . GLY A 1 305 ? 2.836 -20.688 -9.852 1 97.19 305 GLY A N 1
ATOM 2333 C CA . GLY A 1 305 ? 2.875 -22.141 -9.859 1 97.19 305 GLY A CA 1
ATOM 2334 C C . GLY A 1 305 ? 2.416 -22.75 -8.555 1 97.19 305 GLY A C 1
ATOM 2335 O O . GLY A 1 305 ? 2.02 -22.047 -7.629 1 97.19 305 GLY A O 1
ATOM 2336 N N . ARG A 1 306 ? 2.402 -24.094 -8.633 1 97.38 306 ARG A N 1
ATOM 2337 C CA . ARG A 1 306 ? 1.998 -24.859 -7.461 1 97.38 306 ARG A CA 1
ATOM 2338 C C . ARG A 1 306 ? 3.156 -25.031 -6.484 1 97.38 306 ARG A C 1
ATOM 2340 O O . ARG A 1 306 ? 4.273 -25.359 -6.887 1 97.38 306 ARG A O 1
ATOM 2347 N N . TYR A 1 307 ? 2.887 -24.781 -5.156 1 94.94 307 TYR A N 1
ATOM 2348 C CA . TYR A 1 307 ? 3.914 -24.828 -4.121 1 94.94 307 TYR A CA 1
ATOM 2349 C C . TYR A 1 307 ? 3.395 -25.516 -2.867 1 94.94 307 TYR A C 1
ATOM 2351 O O . TYR A 1 307 ? 3.467 -24.969 -1.768 1 94.94 307 TYR A O 1
ATOM 2359 N N . ASP A 1 308 ? 3.131 -26.734 -2.914 1 95.06 308 ASP A N 1
ATOM 2360 C CA . ASP A 1 308 ? 2.363 -27.5 -1.949 1 95.06 308 ASP A CA 1
ATOM 2361 C C . ASP A 1 308 ? 3.129 -27.672 -0.638 1 95.06 308 ASP A C 1
ATOM 2363 O O . ASP A 1 308 ? 2.549 -28.031 0.386 1 95.06 308 ASP A O 1
ATOM 2367 N N . ASN A 1 309 ? 4.375 -27.422 -0.61 1 91.44 309 ASN A N 1
ATOM 2368 C CA . ASN A 1 309 ? 5.168 -27.75 0.569 1 91.44 309 ASN A CA 1
ATOM 2369 C C . ASN A 1 309 ? 5.363 -26.547 1.476 1 91.44 309 ASN A C 1
ATOM 2371 O O . ASN A 1 309 ? 5.797 -26.688 2.621 1 91.44 309 ASN A O 1
ATOM 2375 N N . MET A 1 310 ? 5.023 -25.406 1.021 1 91.12 310 MET A N 1
ATOM 2376 C CA . MET A 1 310 ? 5.414 -24.188 1.726 1 91.12 310 MET A CA 1
ATOM 2377 C C . MET A 1 310 ? 4.656 -24.062 3.043 1 91.12 310 MET A C 1
ATOM 2379 O O . MET A 1 310 ? 5.254 -23.766 4.082 1 91.12 310 MET A O 1
ATOM 2383 N N . VAL A 1 311 ? 3.352 -24.219 2.98 1 91.75 311 VAL A N 1
ATOM 2384 C CA . VAL A 1 311 ? 2.529 -24.062 4.176 1 91.75 311 VAL A CA 1
ATOM 2385 C C . VAL A 1 311 ? 2.873 -25.156 5.191 1 91.75 311 VAL A C 1
ATOM 2387 O O . VAL A 1 311 ? 2.842 -24.906 6.398 1 91.75 311 VAL A O 1
ATOM 2390 N N . GLY A 1 312 ? 3.18 -26.297 4.758 1 91.38 312 GLY A N 1
ATOM 2391 C CA . GLY A 1 312 ? 3.508 -27.438 5.609 1 91.38 312 GLY A CA 1
ATOM 2392 C C . GLY A 1 312 ? 4.707 -27.188 6.5 1 91.38 312 GLY A C 1
ATOM 2393 O O . GLY A 1 312 ? 4.809 -27.75 7.59 1 91.38 312 GLY A O 1
ATOM 2394 N N . LYS A 1 313 ? 5.57 -26.359 6.078 1 88.69 313 LYS A N 1
ATOM 2395 C CA . LYS A 1 313 ? 6.73 -26.016 6.895 1 88.69 313 LYS A CA 1
ATOM 2396 C C . LYS A 1 313 ? 6.301 -25.359 8.203 1 88.69 313 LYS A C 1
ATOM 2398 O O . LYS A 1 313 ? 6.98 -25.5 9.227 1 88.69 313 LYS A O 1
ATOM 2403 N N . PHE A 1 314 ? 5.211 -24.688 8.141 1 91.62 314 PHE A N 1
ATOM 2404 C CA . PHE A 1 314 ? 4.691 -24.016 9.328 1 91.62 314 PHE A CA 1
ATOM 2405 C C . PHE A 1 314 ? 3.779 -24.938 10.125 1 91.62 314 PHE A C 1
ATOM 2407 O O . PHE A 1 314 ? 3.807 -24.938 11.352 1 91.62 314 PHE A O 1
ATOM 2414 N N . LEU A 1 315 ? 2.953 -25.734 9.461 1 89.94 315 LEU A N 1
ATOM 2415 C CA . LEU A 1 315 ? 1.871 -26.484 10.094 1 89.94 315 LEU A CA 1
ATOM 2416 C C . LEU A 1 315 ? 2.268 -27.938 10.305 1 89.94 315 LEU A C 1
ATOM 2418 O O . LEU A 1 315 ? 1.655 -28.641 11.117 1 89.94 315 LEU A O 1
ATOM 2422 N N . GLY A 1 316 ? 3.139 -28.453 9.68 1 89 316 GLY A N 1
ATOM 2423 C CA . GLY A 1 316 ? 3.479 -29.875 9.75 1 89 316 GLY A CA 1
ATOM 2424 C C . GLY A 1 316 ? 2.586 -30.75 8.883 1 89 316 GLY A C 1
ATOM 2425 O O . GLY A 1 316 ? 2.764 -31.969 8.828 1 89 316 GLY A O 1
ATOM 2426 N N . THR A 1 317 ? 1.606 -30.125 8.375 1 90.88 317 THR A N 1
ATOM 2427 C CA . THR A 1 317 ? 0.712 -30.828 7.461 1 90.88 317 THR A CA 1
ATOM 2428 C C . THR A 1 317 ? 0.708 -30.172 6.086 1 90.88 317 THR A C 1
ATOM 2430 O O . THR A 1 317 ? 0.725 -28.938 5.98 1 90.88 317 THR A O 1
ATOM 2433 N N . GLN A 1 318 ? 0.639 -31.047 5.098 1 91.5 318 GLN A N 1
ATOM 2434 C CA . GLN A 1 318 ? 0.661 -30.547 3.73 1 91.5 318 GLN A CA 1
ATOM 2435 C C . GLN A 1 318 ? -0.639 -29.828 3.391 1 91.5 318 GLN A C 1
ATOM 2437 O O . GLN A 1 318 ? -1.726 -30.297 3.734 1 91.5 318 GLN A O 1
ATOM 2442 N N . VAL A 1 319 ? -0.55 -28.719 2.771 1 95.56 319 VAL A N 1
ATOM 2443 C CA . VAL A 1 319 ? -1.6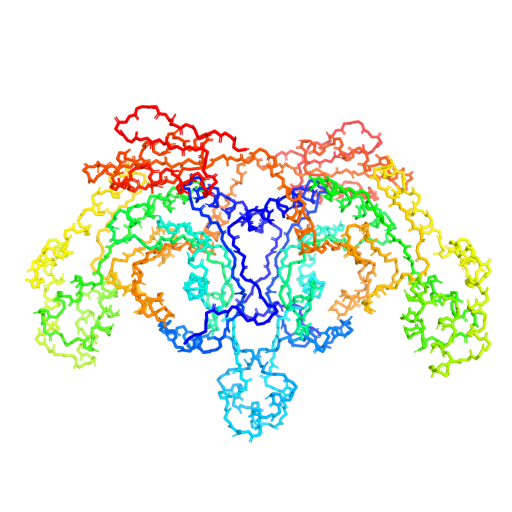67 -27.938 2.256 1 95.56 319 VAL A CA 1
ATOM 2444 C C . VAL A 1 319 ? -1.424 -27.594 0.787 1 95.56 319 VAL A C 1
ATOM 2446 O O . VAL A 1 319 ? -0.502 -26.844 0.463 1 95.56 319 VAL A O 1
ATOM 2449 N N . PRO A 1 320 ? -2.211 -28.234 -0.123 1 97.44 320 PRO A N 1
ATOM 2450 C CA . PRO A 1 320 ? -2.043 -27.828 -1.52 1 97.44 320 PRO A CA 1
ATOM 2451 C C . PRO A 1 320 ? -2.182 -26.312 -1.715 1 97.44 320 PRO A C 1
ATOM 2453 O O . PRO A 1 320 ? -3.018 -25.688 -1.067 1 97.44 320 PRO A O 1
ATOM 2456 N N . ALA A 1 321 ? -1.303 -25.75 -2.496 1 98 321 ALA A N 1
ATOM 2457 C CA . ALA A 1 321 ? -1.317 -24.312 -2.744 1 98 321 ALA A CA 1
ATOM 2458 C C . ALA A 1 321 ? -0.806 -23.984 -4.145 1 98 321 ALA A C 1
ATOM 2460 O O . ALA A 1 321 ? 0.144 -24.609 -4.625 1 98 321 ALA A O 1
ATOM 2461 N N . VAL A 1 322 ? -1.446 -23.109 -4.832 1 98.38 322 VAL A N 1
ATOM 2462 C CA . VAL A 1 322 ? -1.037 -22.641 -6.152 1 98.38 322 VAL A CA 1
ATOM 2463 C C . VAL A 1 322 ? -1.318 -21.141 -6.273 1 98.38 322 VAL A C 1
ATOM 2465 O O . VAL A 1 322 ? -2.311 -20.656 -5.734 1 98.38 322 VAL A O 1
ATOM 2468 N N . GLY A 1 323 ? -0.42 -20.438 -6.914 1 98.06 323 GLY A N 1
ATOM 2469 C CA . GLY A 1 323 ? -0.577 -19 -6.988 1 98.06 323 GLY A CA 1
ATOM 2470 C C . GLY A 1 323 ? -0.128 -18.406 -8.312 1 98.06 323 GLY A C 1
ATOM 2471 O O . GLY A 1 323 ? 0.542 -19.078 -9.102 1 98.06 323 GLY A O 1
ATOM 2472 N N . PHE A 1 324 ? -0.533 -17.266 -8.562 1 97.94 324 PHE A N 1
ATOM 2473 C CA . PHE A 1 324 ? -0.222 -16.469 -9.75 1 97.94 324 PHE A CA 1
ATOM 2474 C C . PHE A 1 324 ? 0.015 -15.016 -9.375 1 97.94 324 PHE A C 1
ATOM 2476 O O . PHE A 1 324 ? -0.771 -14.422 -8.633 1 97.94 324 PHE A O 1
ATOM 2483 N N . SER A 1 325 ? 1.139 -14.43 -9.859 1 97.69 325 SER A N 1
ATOM 2484 C CA . SER A 1 325 ? 1.507 -13.055 -9.523 1 97.69 325 SER A CA 1
ATOM 2485 C C . SER A 1 325 ? 1.694 -12.211 -10.781 1 97.69 325 SER A C 1
ATOM 2487 O O . SER A 1 325 ? 2.314 -12.656 -11.75 1 97.69 325 SER A O 1
ATOM 2489 N N . ILE A 1 326 ? 1.108 -11.086 -10.812 1 97.44 326 ILE A N 1
ATOM 2490 C CA . ILE A 1 326 ? 1.346 -10.117 -11.875 1 97.44 326 ILE A CA 1
ATOM 2491 C C . ILE A 1 326 ? 2.518 -9.211 -11.5 1 97.44 326 ILE A C 1
ATOM 2493 O O . ILE A 1 326 ? 2.555 -8.656 -10.398 1 97.44 326 ILE A O 1
ATOM 2497 N N . GLY A 1 327 ? 3.5 -9.148 -12.391 1 94.94 327 GLY A N 1
ATOM 2498 C CA . GLY A 1 327 ? 4.559 -8.156 -12.242 1 94.94 327 GLY A CA 1
ATOM 2499 C C . GLY A 1 327 ? 4.078 -6.734 -12.461 1 94.94 327 GLY A C 1
ATOM 2500 O O . GLY A 1 327 ? 4.156 -6.211 -13.57 1 94.94 327 GLY A O 1
ATOM 2501 N N . PHE A 1 328 ? 3.746 -6.098 -11.484 1 96.56 328 PHE A N 1
ATOM 2502 C CA . PHE A 1 328 ? 3.014 -4.84 -11.516 1 96.56 328 PHE A CA 1
ATOM 2503 C C . PHE A 1 328 ? 3.857 -3.738 -12.148 1 96.56 328 PHE A C 1
ATOM 2505 O O . PHE A 1 328 ? 3.361 -2.957 -12.961 1 96.56 328 PHE A O 1
ATOM 2512 N N . GLU A 1 329 ? 5.105 -3.672 -11.766 1 95.31 329 GLU A N 1
ATOM 2513 C CA . GLU A 1 329 ? 5.992 -2.639 -12.297 1 95.31 329 GLU A CA 1
ATOM 2514 C C . GLU A 1 329 ? 6.109 -2.734 -13.82 1 95.31 329 GLU A C 1
ATOM 2516 O O . GLU A 1 329 ? 6.062 -1.719 -14.516 1 95.31 329 GLU A O 1
ATOM 2521 N N . ARG A 1 330 ? 6.254 -3.924 -14.242 1 93.06 330 ARG A N 1
ATOM 2522 C CA . ARG A 1 330 ? 6.402 -4.145 -15.68 1 93.06 330 ARG A CA 1
ATOM 2523 C C . ARG A 1 330 ? 5.129 -3.762 -16.422 1 93.06 330 ARG A C 1
ATOM 2525 O O . ARG A 1 330 ? 5.188 -3.082 -17.453 1 93.06 330 ARG A O 1
ATOM 2532 N N . VAL A 1 331 ? 4.043 -4.23 -15.961 1 94.88 331 VAL A N 1
ATOM 2533 C CA . VAL A 1 331 ? 2.754 -3.949 -16.594 1 94.88 331 VAL A CA 1
ATOM 2534 C C . VAL A 1 331 ? 2.514 -2.443 -16.625 1 94.88 331 VAL A C 1
ATOM 2536 O O . VAL A 1 331 ? 2.176 -1.888 -17.672 1 94.88 331 VAL A O 1
ATOM 2539 N N . CYS A 1 332 ? 2.711 -1.753 -15.516 1 94.81 332 CYS A N 1
ATOM 2540 C CA . CYS A 1 332 ? 2.543 -0.305 -15.453 1 94.81 332 CYS A CA 1
ATOM 2541 C C . CYS A 1 332 ? 3.492 0.395 -16.422 1 94.81 332 CYS A C 1
ATOM 2543 O O . CYS A 1 332 ? 3.098 1.332 -17.109 1 94.81 332 CYS A O 1
ATOM 2545 N N . GLY A 1 333 ? 4.766 -0.091 -16.422 1 93 333 GLY A N 1
ATOM 2546 C CA . GLY A 1 333 ? 5.75 0.502 -17.312 1 93 333 GLY A CA 1
ATOM 2547 C C . GLY A 1 333 ? 5.348 0.43 -18.766 1 93 333 GLY A C 1
ATOM 2548 O O . GLY A 1 333 ? 5.465 1.415 -19.5 1 93 333 GLY A O 1
ATOM 2549 N N . ILE A 1 334 ? 4.867 -0.708 -19.188 1 93 334 ILE A N 1
ATOM 2550 C CA . ILE A 1 334 ? 4.465 -0.922 -20.562 1 93 334 ILE A CA 1
ATOM 2551 C C . ILE A 1 334 ? 3.291 -0.006 -20.906 1 93 334 ILE A C 1
ATOM 2553 O O . ILE A 1 334 ? 3.307 0.672 -21.938 1 93 334 ILE A O 1
ATOM 2557 N N . LEU A 1 335 ? 2.324 0.022 -20.062 1 94.06 335 LEU A N 1
ATOM 2558 C CA . LEU A 1 335 ? 1.142 0.835 -20.328 1 94.06 335 LEU A CA 1
ATOM 2559 C C . LEU A 1 335 ? 1.49 2.32 -20.312 1 94.06 335 LEU A C 1
ATOM 2561 O O . LEU A 1 335 ? 0.959 3.092 -21.125 1 94.06 335 LEU A O 1
ATOM 2565 N N . LEU A 1 336 ? 2.338 2.705 -19.391 1 93.75 336 LEU A N 1
ATOM 2566 C CA . LEU A 1 336 ? 2.793 4.09 -19.359 1 93.75 336 LEU A CA 1
ATOM 2567 C C . LEU A 1 336 ? 3.508 4.469 -20.641 1 93.75 336 LEU A C 1
ATOM 2569 O O . LEU A 1 336 ? 3.24 5.527 -21.219 1 93.75 336 LEU A O 1
ATOM 2573 N N . GLU A 1 337 ? 4.391 3.627 -21.109 1 92.06 337 GLU A N 1
ATOM 2574 C CA . GLU A 1 337 ? 5.145 3.857 -22.344 1 92.06 337 GLU A CA 1
ATOM 2575 C C . GLU A 1 337 ? 4.219 3.941 -23.547 1 92.06 337 GLU A C 1
ATOM 2577 O O . GLU A 1 337 ? 4.488 4.688 -24.484 1 92.06 337 GLU A O 1
ATOM 2582 N N . GLN A 1 338 ? 3.164 3.238 -23.469 1 92.44 338 GLN A N 1
ATOM 2583 C CA . GLN A 1 338 ? 2.213 3.211 -24.578 1 92.44 338 GLN A CA 1
ATOM 2584 C C . GLN A 1 338 ? 1.264 4.406 -24.516 1 92.44 338 GLN A C 1
ATOM 2586 O O . GLN A 1 338 ? 0.437 4.594 -25.406 1 92.44 338 GLN A O 1
ATOM 2591 N N . GLY A 1 339 ? 1.377 5.211 -23.516 1 93.5 339 GLY A N 1
ATOM 2592 C CA . GLY A 1 339 ? 0.49 6.352 -23.359 1 93.5 339 GLY A CA 1
ATOM 2593 C C . GLY A 1 339 ? -0.947 5.961 -23.078 1 93.5 339 GLY A C 1
ATOM 2594 O O . GLY A 1 339 ? -1.881 6.574 -23.594 1 93.5 339 GLY A O 1
ATOM 2595 N N . TYR A 1 340 ? -1.085 4.891 -22.281 1 94.31 340 TYR A N 1
ATOM 2596 C CA . TYR A 1 340 ? -2.41 4.398 -21.922 1 94.31 340 TYR A CA 1
ATOM 2597 C C . TYR A 1 340 ? -3.27 5.52 -21.344 1 94.31 340 TYR A C 1
ATOM 2599 O O . TYR A 1 340 ? -2.822 6.266 -20.469 1 94.31 340 TYR A O 1
ATOM 2607 N N . GLN A 1 341 ? -4.484 5.645 -21.875 1 94.62 341 GLN A N 1
ATOM 2608 C CA . GLN A 1 341 ? -5.457 6.602 -21.359 1 94.62 341 GLN A CA 1
ATOM 2609 C C . GLN A 1 341 ? -6.48 5.914 -20.453 1 94.62 341 GLN A C 1
ATOM 2611 O O . GLN A 1 341 ? -7.141 4.961 -20.875 1 94.62 341 GLN A O 1
ATOM 2616 N N . ILE A 1 342 ? -6.578 6.402 -19.25 1 95.56 342 ILE A N 1
ATOM 2617 C CA . ILE A 1 342 ? -7.504 5.816 -18.297 1 95.56 342 ILE A CA 1
ATOM 2618 C C . ILE A 1 342 ? -8.945 6.074 -18.734 1 95.56 342 ILE A C 1
ATOM 2620 O O . ILE A 1 342 ? -9.367 7.23 -18.859 1 95.56 342 ILE A O 1
ATOM 2624 N N . PRO A 1 343 ? -9.703 5.039 -18.969 1 95.06 343 PRO A N 1
ATOM 2625 C CA . PRO A 1 343 ? -11.094 5.234 -19.359 1 95.06 343 PRO A CA 1
ATOM 2626 C C . PRO A 1 343 ? -11.93 5.922 -18.281 1 95.06 343 PRO A C 1
ATOM 2628 O O . PRO A 1 343 ? -11.859 5.547 -17.109 1 95.06 343 PRO A O 1
ATOM 2631 N N . GLY A 1 344 ? -12.688 6.973 -18.688 1 91.75 344 GLY A N 1
ATOM 2632 C CA . GLY A 1 344 ? -13.633 7.629 -17.797 1 91.75 344 GLY A CA 1
ATOM 2633 C C . GLY A 1 344 ? -12.953 8.516 -16.766 1 91.75 344 GLY A C 1
ATOM 2634 O O . GLY A 1 344 ? -13.578 8.914 -15.773 1 91.75 344 GLY A O 1
ATOM 2635 N N . ALA A 1 345 ? -11.711 8.781 -16.875 1 92.69 345 ALA A N 1
ATOM 2636 C CA . ALA A 1 345 ? -11.016 9.648 -15.93 1 92.69 345 ALA A CA 1
ATOM 2637 C C . ALA A 1 345 ? -11.672 11.023 -15.859 1 92.69 345 ALA A C 1
ATOM 2639 O O . ALA A 1 345 ? -11.992 11.617 -16.891 1 92.69 345 ALA A O 1
ATOM 2640 N N . LYS A 1 346 ? -11.945 11.422 -14.625 1 93.88 346 LYS A N 1
ATOM 2641 C CA . LYS A 1 346 ? -12.469 12.773 -14.445 1 93.88 346 LYS A CA 1
ATOM 2642 C C . LYS A 1 346 ? -11.414 13.82 -14.797 1 93.88 346 LYS A C 1
ATOM 2644 O O . LYS A 1 346 ? -10.242 13.664 -14.469 1 93.88 346 LYS A O 1
ATOM 2649 N N . GLN A 1 347 ? -11.883 14.922 -15.383 1 95.62 347 GLN A N 1
ATOM 2650 C CA . GLN A 1 347 ? -10.953 15.953 -15.828 1 95.62 347 GLN A CA 1
ATOM 2651 C C . GLN A 1 347 ? -10.609 16.922 -14.695 1 95.62 347 GLN A C 1
ATOM 2653 O O . GLN A 1 347 ? -11.406 17.094 -13.766 1 95.62 347 GLN A O 1
ATOM 2658 N N . LYS A 1 348 ? -9.445 17.547 -14.797 1 96.88 348 LYS A N 1
ATOM 2659 C CA . LYS A 1 348 ? -8.984 18.547 -13.836 1 96.88 348 LYS A CA 1
ATOM 2660 C C . LYS A 1 348 ? -9.492 19.938 -14.203 1 96.88 348 LYS A C 1
ATOM 2662 O O . LYS A 1 348 ? -9.453 20.328 -15.375 1 96.88 348 LYS A O 1
ATOM 2667 N N . LEU A 1 349 ? -10.016 20.625 -13.273 1 97.94 349 LEU A N 1
ATOM 2668 C CA . LEU A 1 349 ? -10.469 22 -13.43 1 97.94 349 LEU A CA 1
ATOM 2669 C C . LEU A 1 349 ? -9.891 22.891 -12.328 1 97.94 349 LEU A C 1
ATOM 2671 O O . LEU A 1 349 ? -9.852 22.5 -11.164 1 97.94 349 LEU A O 1
ATOM 2675 N N . ALA A 1 350 ? -9.367 24.031 -12.711 1 98.06 350 ALA A N 1
ATOM 2676 C CA . ALA A 1 350 ? -8.922 25.016 -11.719 1 98.06 350 ALA A CA 1
ATOM 2677 C C . ALA A 1 350 ? -10.008 26.047 -11.43 1 98.06 350 ALA A C 1
ATOM 2679 O O . ALA A 1 350 ? -10.609 26.594 -12.359 1 98.06 350 ALA A O 1
ATOM 2680 N N . LEU A 1 351 ? -10.359 26.219 -10.172 1 98.38 351 LEU A N 1
ATOM 2681 C CA . LEU A 1 351 ? -11.188 27.359 -9.758 1 98.38 351 LEU A CA 1
ATOM 2682 C C . LEU A 1 351 ? -10.32 28.5 -9.227 1 98.38 351 LEU A C 1
ATOM 2684 O O . LEU A 1 351 ? -9.695 28.375 -8.172 1 98.38 351 LEU A O 1
ATOM 2688 N N . LEU A 1 352 ? -10.289 29.578 -9.977 1 97.88 352 LEU A N 1
ATOM 2689 C CA . LEU A 1 352 ? -9.461 30.734 -9.641 1 97.88 352 LEU A CA 1
ATOM 2690 C C . LEU A 1 352 ? -10.266 31.766 -8.867 1 97.88 352 LEU A C 1
ATOM 2692 O O . LEU A 1 352 ? -11.391 32.094 -9.258 1 97.88 352 LEU A O 1
ATOM 2696 N N . TYR A 1 353 ? -9.68 32.219 -7.723 1 97.56 353 TYR A N 1
ATOM 2697 C CA . TYR A 1 353 ? -10.375 33.219 -6.918 1 97.56 353 TYR A CA 1
ATOM 2698 C C . TYR A 1 353 ? -9.492 34.438 -6.672 1 97.56 353 TYR A C 1
ATOM 2700 O O . TYR A 1 353 ? -8.273 34.312 -6.578 1 97.56 353 TYR A O 1
ATOM 2708 N N . GLY A 1 354 ? -10.086 35.594 -6.555 1 94.88 354 GLY A N 1
ATOM 2709 C CA . GLY A 1 354 ? -9.367 36.844 -6.309 1 94.88 354 GLY A CA 1
ATOM 2710 C C . GLY A 1 354 ? -9.016 37.031 -4.848 1 94.88 354 GLY A C 1
ATOM 2711 O O . GLY A 1 354 ? -9.531 36.344 -3.975 1 94.88 354 GLY A O 1
ATOM 2712 N N . LYS A 1 355 ? -8.148 37.969 -4.578 1 90.69 355 LYS A N 1
ATOM 2713 C CA . LYS A 1 355 ? -7.602 38.219 -3.25 1 90.69 355 LYS A CA 1
ATOM 2714 C C . LYS A 1 355 ? -8.711 38.562 -2.26 1 90.69 355 LYS A C 1
ATOM 2716 O O . LYS A 1 355 ? -8.617 38.25 -1.075 1 90.69 355 LYS A O 1
ATOM 2721 N N . ASP A 1 356 ? -9.781 39.156 -2.713 1 92.25 356 ASP A N 1
ATOM 2722 C CA . ASP A 1 356 ? -10.82 39.625 -1.812 1 92.25 356 ASP A CA 1
ATOM 2723 C C . ASP A 1 356 ? -11.984 38.656 -1.741 1 92.25 356 ASP A C 1
ATOM 2725 O O . ASP A 1 356 ? -12.992 38.906 -1.087 1 92.25 356 ASP A O 1
ATOM 2729 N N . ALA A 1 357 ? -11.844 37.531 -2.342 1 95.38 357 ALA A N 1
ATOM 2730 C CA . ALA A 1 357 ? -12.93 36.562 -2.363 1 95.38 357 ALA A CA 1
ATOM 2731 C C . ALA A 1 357 ? -13.141 35.938 -0.987 1 95.38 357 ALA A C 1
ATOM 2733 O O . ALA A 1 357 ? -12.172 35.688 -0.258 1 95.38 357 ALA A O 1
ATOM 2734 N N . ASP A 1 358 ? -14.406 35.719 -0.588 1 96.69 358 ASP A N 1
ATOM 2735 C CA . ASP A 1 358 ? -14.719 34.906 0.571 1 96.69 358 ASP A CA 1
ATOM 2736 C C . ASP A 1 358 ? -14.344 33.438 0.317 1 96.69 358 ASP A C 1
ATOM 2738 O O . ASP A 1 358 ? -14.992 32.75 -0.476 1 96.69 358 ASP A O 1
ATOM 2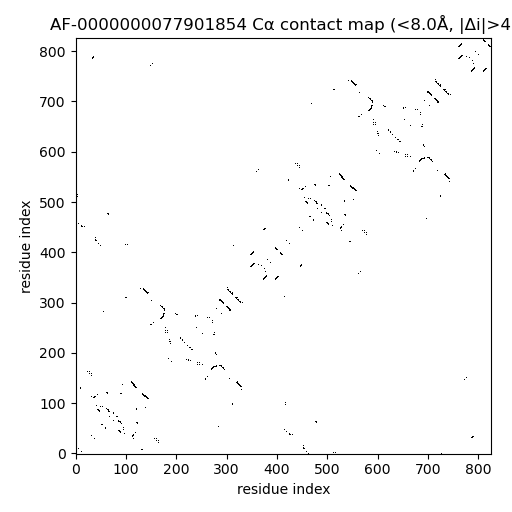742 N N . PHE A 1 359 ? -13.367 33 1 1 97.81 359 PHE A N 1
ATOM 2743 C CA . PHE A 1 359 ? -12.805 31.688 0.695 1 97.81 359 PHE A CA 1
ATOM 2744 C C . PHE A 1 359 ? -13.82 30.578 0.982 1 97.81 359 PHE A C 1
ATOM 2746 O O . PHE A 1 359 ? -13.836 29.547 0.305 1 97.81 359 PHE A O 1
ATOM 2753 N N . THR A 1 360 ? -14.695 30.734 1.998 1 97.75 360 THR A N 1
ATOM 2754 C CA . THR A 1 360 ? -15.75 29.75 2.252 1 97.75 360 THR A CA 1
ATOM 2755 C C . THR A 1 360 ? -16.688 29.641 1.056 1 97.75 360 THR A C 1
ATOM 2757 O O . THR A 1 360 ? -17.141 28.547 0.708 1 97.75 360 THR A O 1
ATOM 2760 N N . ALA A 1 361 ? -16.953 30.766 0.417 1 97.31 361 ALA A N 1
ATOM 2761 C CA . ALA A 1 361 ? -17.766 30.766 -0.802 1 97.31 361 ALA A CA 1
ATOM 2762 C C . ALA A 1 361 ? -17.016 30.062 -1.944 1 97.31 361 ALA A C 1
ATOM 2764 O O . ALA A 1 361 ? -17.641 29.391 -2.764 1 97.31 361 ALA A O 1
ATOM 2765 N N . VAL A 1 362 ? -15.75 30.281 -2.016 1 98 362 VAL A N 1
ATOM 2766 C CA . VAL A 1 362 ? -14.922 29.641 -3.029 1 98 362 VAL A CA 1
ATOM 2767 C C . VAL A 1 362 ? -15.016 28.125 -2.879 1 98 362 VAL A C 1
ATOM 2769 O O . VAL A 1 362 ? -15.234 27.406 -3.861 1 98 362 VAL A O 1
ATOM 2772 N N . LEU A 1 363 ? -14.859 27.625 -1.621 1 98.06 363 LEU A N 1
ATOM 2773 C CA . LEU A 1 363 ? -14.922 26.203 -1.364 1 98.06 363 LEU A CA 1
ATOM 2774 C C . LEU A 1 363 ? -16.312 25.656 -1.675 1 98.06 363 LEU A C 1
ATOM 2776 O O . LEU A 1 363 ? -16.453 24.531 -2.168 1 98.06 363 LEU A O 1
ATOM 2780 N N . SER A 1 364 ? -17.344 26.453 -1.396 1 97 364 SER A N 1
ATOM 2781 C CA . SER A 1 364 ? -18.703 26.062 -1.723 1 97 364 SER A CA 1
ATOM 2782 C C . SER A 1 364 ? -18.891 25.922 -3.229 1 97 364 SER A C 1
ATOM 2784 O O . SER A 1 364 ? -19.516 24.953 -3.697 1 97 364 SER A O 1
ATOM 2786 N N . ARG A 1 365 ? -18.391 26.859 -3.967 1 97 365 ARG A N 1
ATOM 2787 C CA . ARG A 1 365 ? -18.469 26.781 -5.422 1 97 365 ARG A CA 1
ATOM 2788 C C . ARG A 1 365 ? -17.688 25.594 -5.949 1 97 365 ARG A C 1
ATOM 2790 O O . ARG A 1 365 ? -18.141 24.906 -6.871 1 97 365 ARG A O 1
ATOM 2797 N N . ALA A 1 366 ? -16.516 25.391 -5.422 1 98.06 366 ALA A N 1
ATOM 2798 C CA . ALA A 1 366 ? -15.719 24.219 -5.805 1 98.06 366 ALA A CA 1
ATOM 2799 C C . ALA A 1 366 ? -16.5 22.922 -5.605 1 98.06 366 ALA A C 1
ATOM 2801 O O . ALA A 1 366 ? -16.469 22.031 -6.453 1 98.06 366 ALA A O 1
ATOM 2802 N N . ALA A 1 367 ? -17.219 22.828 -4.492 1 97.19 367 ALA A N 1
ATOM 2803 C CA . ALA A 1 367 ? -18.016 21.656 -4.18 1 97.19 367 ALA A CA 1
ATOM 2804 C C . ALA A 1 367 ? -19.047 21.391 -5.277 1 97.19 367 ALA A C 1
ATOM 2806 O O . ALA A 1 367 ? -19.25 20.234 -5.672 1 97.19 367 ALA A O 1
ATOM 2807 N N . ALA A 1 368 ? -19.625 22.391 -5.777 1 96.06 368 ALA A N 1
ATOM 2808 C CA . ALA A 1 368 ? -20.641 22.266 -6.82 1 96.06 368 ALA A CA 1
ATOM 2809 C C . ALA A 1 368 ? -20.031 21.766 -8.125 1 96.06 368 ALA A C 1
ATOM 2811 O O . ALA A 1 368 ? -20.688 21.047 -8.891 1 96.06 368 ALA A O 1
ATOM 2812 N N . LEU A 1 369 ? -18.766 22.078 -8.344 1 97.06 369 LEU A N 1
ATOM 2813 C CA . LEU A 1 369 ? -18.094 21.734 -9.586 1 97.06 369 LEU A CA 1
ATOM 2814 C C . LEU A 1 369 ? -17.547 20.312 -9.531 1 97.06 369 LEU A C 1
ATOM 2816 O O . LEU A 1 369 ? -17.234 19.719 -10.57 1 97.06 369 LEU A O 1
ATOM 2820 N N . ARG A 1 370 ? -17.438 19.719 -8.352 1 97.25 370 ARG A N 1
ATOM 2821 C CA . ARG A 1 370 ? -16.75 18.453 -8.148 1 97.25 370 ARG A CA 1
ATOM 2822 C C . ARG A 1 370 ? -17.594 17.281 -8.641 1 97.25 370 ARG A C 1
ATOM 2824 O O . ARG A 1 370 ? -17.094 16.172 -8.797 1 97.25 370 ARG A O 1
ATOM 2831 N N . ASP A 1 371 ? -18.844 17.531 -8.938 1 94.94 371 ASP A N 1
ATOM 2832 C CA . ASP A 1 371 ? -19.656 16.5 -9.555 1 94.94 371 ASP A CA 1
ATOM 2833 C C . ASP A 1 371 ? -19.141 16.125 -10.938 1 94.94 371 ASP A C 1
ATOM 2835 O O . ASP A 1 371 ? -19.219 14.977 -11.359 1 94.94 371 ASP A O 1
ATOM 2839 N N . ALA A 1 372 ? -18.516 17.125 -11.57 1 94.81 372 ALA A N 1
ATOM 2840 C CA . ALA A 1 372 ? -18.125 16.938 -12.969 1 94.81 372 ALA A CA 1
ATOM 2841 C C . ALA A 1 372 ? -16.594 16.906 -13.109 1 94.81 372 ALA A C 1
ATOM 2843 O O . ALA A 1 372 ? -16.078 16.312 -14.047 1 94.81 372 ALA A O 1
ATOM 2844 N N . TYR A 1 373 ? -15.898 17.516 -12.141 1 97.19 373 TYR A N 1
ATOM 2845 C CA . TYR A 1 373 ? -14.461 17.703 -12.305 1 97.19 373 TYR A CA 1
ATOM 2846 C C . TYR A 1 373 ? -13.727 17.406 -11.008 1 97.19 373 TYR A C 1
ATOM 2848 O O . TYR A 1 373 ? -14.32 17.438 -9.922 1 97.19 373 TYR A O 1
ATOM 2856 N N . ASN A 1 374 ? -12.5 17.047 -11.125 1 98 374 ASN A N 1
ATOM 2857 C CA . ASN A 1 374 ? -11.57 17.25 -10.016 1 98 374 ASN A CA 1
ATOM 2858 C C . ASN A 1 374 ? -11.117 18.703 -9.93 1 98 374 ASN A C 1
ATOM 2860 O O . ASN A 1 374 ? -10.43 19.188 -10.82 1 98 374 ASN A O 1
ATOM 2864 N N . VAL A 1 375 ? -11.461 19.375 -8.82 1 98.5 375 VAL A N 1
ATOM 2865 C CA . VAL A 1 375 ? -11.352 20.828 -8.805 1 98.5 375 VAL A CA 1
ATOM 2866 C C . VAL A 1 375 ? -10.219 21.25 -7.883 1 98.5 375 VAL A C 1
ATOM 2868 O O . VAL A 1 375 ? -10.227 20.938 -6.691 1 98.5 375 VAL A O 1
ATOM 2871 N N . THR A 1 376 ? -9.242 21.906 -8.422 1 98.31 376 THR A N 1
ATOM 2872 C CA . THR A 1 376 ? -8.203 22.547 -7.633 1 98.31 376 THR A CA 1
ATOM 2873 C C . THR A 1 376 ? -8.5 24.031 -7.445 1 98.31 376 THR A C 1
ATOM 2875 O O . THR A 1 376 ? -8.797 24.734 -8.414 1 98.31 376 THR A O 1
ATOM 2878 N N . VAL A 1 377 ? -8.406 24.469 -6.207 1 98.19 377 VAL A N 1
ATOM 2879 C CA . VAL A 1 377 ? -8.656 25.875 -5.879 1 98.19 377 VAL A CA 1
ATOM 2880 C C . VAL A 1 377 ? -7.34 26.641 -5.836 1 98.19 377 VAL A C 1
ATOM 2882 O O . VAL A 1 377 ? -6.414 26.25 -5.113 1 98.19 377 VAL A O 1
ATOM 2885 N N . LEU A 1 378 ? -7.258 27.781 -6.625 1 97.69 378 LEU A N 1
ATOM 2886 C CA . LEU A 1 378 ? -6.023 28.547 -6.715 1 97.69 378 LEU A CA 1
ATOM 2887 C C . LEU A 1 378 ? -6.32 30.047 -6.707 1 97.69 378 LEU A C 1
ATOM 2889 O O . LEU A 1 378 ? -7.328 30.484 -7.27 1 97.69 378 LEU A O 1
ATOM 2893 N N . PRO A 1 379 ? -5.379 30.781 -6.039 1 96.69 379 PRO A N 1
ATOM 2894 C CA . PRO A 1 379 ? -5.496 32.219 -6.25 1 96.69 379 PRO A CA 1
ATOM 2895 C C . PRO A 1 379 ? -5.281 32.625 -7.703 1 96.69 379 PRO A C 1
ATOM 2897 O O . PRO A 1 379 ? -4.438 32.062 -8.391 1 96.69 379 PRO A O 1
ATOM 2900 N N . GLN A 1 380 ? -6.066 33.594 -8.109 1 95.5 380 GLN A N 1
ATOM 2901 C CA . GLN A 1 380 ? -5.844 34.125 -9.453 1 95.5 380 GLN A CA 1
ATOM 2902 C C . GLN A 1 380 ? -4.539 34.906 -9.516 1 95.5 380 GLN A C 1
ATOM 2904 O O . GLN A 1 380 ? -4.285 35.781 -8.68 1 95.5 380 GLN A O 1
ATOM 2909 N N . GLY A 1 381 ? -3.734 34.594 -10.492 1 92.94 381 GLY A N 1
ATOM 2910 C CA . GLY A 1 381 ? -2.457 35.281 -10.641 1 92.94 381 GLY A CA 1
ATOM 2911 C C . GLY A 1 381 ? -2.586 36.656 -11.227 1 92.94 381 GLY A C 1
ATOM 2912 O O . GLY A 1 381 ? -3.623 37 -11.797 1 92.94 381 GLY A O 1
ATOM 2913 N N . LYS A 1 382 ? -1.469 37.375 -10.984 1 91.88 382 LYS A N 1
ATOM 2914 C CA . LYS A 1 382 ? -1.414 38.719 -11.562 1 91.88 382 LYS A CA 1
ATOM 2915 C C . LYS A 1 382 ? -1.429 38.656 -13.086 1 91.88 382 LYS A C 1
ATOM 2917 O O . LYS A 1 382 ? -2.109 39.438 -13.742 1 91.88 382 LYS A O 1
ATOM 2922 N N . LYS A 1 383 ? -0.638 37.688 -13.672 1 94.88 383 LYS A N 1
ATOM 2923 C CA . LYS A 1 383 ? -0.605 37.438 -15.109 1 94.88 383 LYS A CA 1
ATOM 2924 C C . LYS A 1 383 ? -1.496 36.25 -15.469 1 94.88 383 LYS A C 1
ATOM 2926 O O . LYS A 1 383 ? -1.007 35.125 -15.664 1 94.88 383 LYS A O 1
ATOM 2931 N N . LEU A 1 384 ? -2.76 36.531 -15.672 1 93.88 384 LEU A N 1
ATOM 2932 C CA . LEU A 1 384 ? -3.768 35.5 -15.883 1 93.88 384 LEU A CA 1
ATOM 2933 C C . LEU A 1 384 ? -3.422 34.656 -17.094 1 93.88 384 LEU A C 1
ATOM 2935 O O . LEU A 1 384 ? -3.541 33.406 -17.047 1 93.88 384 LEU A O 1
ATOM 2939 N N . GLY A 1 385 ? -3.027 35.25 -18.188 1 94.44 385 GLY A N 1
ATOM 2940 C CA . GLY A 1 385 ? -2.645 34.5 -19.391 1 94.44 385 GLY A CA 1
ATOM 2941 C C . GLY A 1 385 ? -1.56 33.469 -19.125 1 94.44 385 GLY A C 1
ATOM 2942 O O . GLY A 1 385 ? -1.66 32.344 -19.578 1 94.44 385 GLY A O 1
ATOM 2943 N N . LYS A 1 386 ? -0.588 33.938 -18.5 1 95.12 386 LYS A N 1
ATOM 2944 C CA . LYS A 1 386 ? 0.506 33.062 -18.156 1 95.12 386 LYS A CA 1
ATOM 2945 C C . LYS A 1 386 ? 0.019 31.906 -17.266 1 95.12 386 LYS A C 1
ATOM 2947 O O . LYS A 1 386 ? 0.405 30.75 -17.469 1 95.12 386 LYS A O 1
ATOM 2952 N N . GLN A 1 387 ? -0.798 32.25 -16.281 1 95.5 387 GLN A N 1
ATOM 2953 C CA . GLN A 1 387 ? -1.347 31.234 -15.375 1 95.5 387 GLN A CA 1
ATOM 2954 C C . GLN A 1 387 ? -2.174 30.203 -16.141 1 95.5 387 GLN A C 1
ATOM 2956 O O . GLN A 1 387 ? -2.039 29 -15.922 1 95.5 387 GLN A O 1
ATOM 2961 N N . LEU A 1 388 ? -2.986 30.641 -17.047 1 95.62 388 LEU A N 1
ATOM 2962 C CA . LEU A 1 388 ? -3.816 29.734 -17.844 1 95.62 388 LEU A CA 1
ATOM 2963 C C . LEU A 1 388 ? -2.953 28.828 -18.719 1 95.62 388 LEU A C 1
ATOM 2965 O O . LEU A 1 388 ? -3.25 27.641 -18.859 1 95.62 388 LEU A O 1
ATOM 2969 N N . GLY A 1 389 ? -1.909 29.375 -19.281 1 94 389 GLY A N 1
ATOM 2970 C CA . GLY A 1 389 ? -0.977 28.562 -20.047 1 94 389 GLY A CA 1
ATOM 2971 C C . GLY A 1 389 ? -0.318 27.469 -19.234 1 94 389 GLY A C 1
ATOM 2972 O O . GLY A 1 389 ? -0.178 26.344 -19.719 1 94 389 GLY A O 1
ATOM 2973 N N . GLN A 1 390 ? 0.037 27.812 -18.047 1 92.38 390 GLN A N 1
ATOM 2974 C CA . GLN A 1 390 ? 0.656 26.844 -17.156 1 92.38 390 GLN A CA 1
ATOM 2975 C C . GLN A 1 390 ? -0.321 25.719 -16.797 1 92.38 390 GLN A C 1
ATOM 2977 O O . GLN A 1 390 ? 0.063 24.547 -16.719 1 92.38 390 GLN A O 1
ATOM 2982 N N . LEU A 1 391 ? -1.548 26.125 -16.531 1 94.75 391 LEU A N 1
ATOM 2983 C CA . LEU A 1 391 ? -2.582 25.141 -16.203 1 94.75 391 LEU A CA 1
ATOM 2984 C C . LEU A 1 391 ? -2.824 24.203 -17.375 1 94.75 391 LEU A C 1
ATOM 2986 O O . LEU A 1 391 ? -2.926 22.984 -17.172 1 94.75 391 LEU A O 1
ATOM 2990 N N . GLU A 1 392 ? -2.879 24.734 -18.516 1 94.19 392 GLU A N 1
ATOM 2991 C CA . GLU A 1 392 ? -3.055 23.906 -19.703 1 94.19 392 GLU A CA 1
ATOM 2992 C C . GLU A 1 392 ? -1.895 22.938 -19.875 1 94.19 392 GLU A C 1
ATOM 2994 O O . GLU A 1 392 ? -2.105 21.75 -20.141 1 94.19 392 GLU A O 1
ATOM 2999 N N . ALA A 1 393 ? -0.767 23.422 -19.688 1 89.62 393 ALA A N 1
ATOM 3000 C CA . ALA A 1 393 ? 0.43 22.594 -19.812 1 89.62 393 ALA A CA 1
ATOM 3001 C C . ALA A 1 393 ? 0.448 21.5 -18.75 1 89.62 393 ALA A C 1
ATOM 3003 O O . ALA A 1 393 ? 0.983 20.406 -18.984 1 89.62 393 ALA A O 1
ATOM 3004 N N . ALA A 1 394 ? -0.186 21.812 -17.703 1 89.31 394 ALA A N 1
ATOM 3005 C CA . ALA A 1 394 ? -0.206 20.859 -16.594 1 89.31 394 ALA A CA 1
ATOM 3006 C C . ALA A 1 394 ? -1.341 19.844 -16.75 1 89.31 394 ALA A C 1
ATOM 3008 O O . ALA A 1 394 ? -1.556 19 -15.867 1 89.31 394 ALA A O 1
ATOM 3009 N N . GLY A 1 395 ? -2.074 19.953 -17.766 1 89.19 395 GLY A N 1
ATOM 3010 C CA . GLY A 1 395 ? -3.051 18.938 -18.109 1 89.19 395 GLY A CA 1
ATOM 3011 C C . GLY A 1 395 ? -4.449 19.266 -17.625 1 89.19 395 GLY A C 1
ATOM 3012 O O . GLY A 1 395 ? -5.328 18.391 -17.594 1 89.19 395 GLY A O 1
ATOM 3013 N N . PHE A 1 396 ? -4.715 20.516 -17.234 1 95.44 396 PHE A N 1
ATOM 3014 C CA . PHE A 1 396 ? -6.066 20.922 -16.859 1 95.44 396 PHE A CA 1
ATOM 3015 C C . PHE A 1 396 ? -6.957 21.031 -18.094 1 95.44 396 PHE A C 1
ATOM 3017 O O . PHE A 1 396 ? -6.5 21.453 -19.156 1 95.44 396 PHE A O 1
ATOM 3024 N N . ALA A 1 397 ? -8.172 20.688 -17.859 1 95.81 397 ALA A N 1
ATOM 3025 C CA . ALA A 1 397 ? -9.148 20.781 -18.953 1 95.81 397 ALA A CA 1
ATOM 3026 C C . ALA A 1 397 ? -9.641 22.219 -19.125 1 95.81 397 ALA A C 1
ATOM 3028 O O . ALA A 1 397 ? -10.117 22.594 -20.203 1 95.81 397 ALA A O 1
ATOM 3029 N N . GLY A 1 398 ? -9.57 22.938 -18.078 1 96.88 398 GLY A N 1
ATOM 3030 C CA . GLY A 1 398 ? -10.047 24.312 -18.125 1 96.88 398 GLY A CA 1
ATOM 3031 C C . GLY A 1 398 ? -9.93 25.031 -16.781 1 96.88 398 GLY A C 1
ATOM 3032 O O . GLY A 1 398 ? -9.266 24.531 -15.867 1 96.88 398 GLY A O 1
ATOM 3033 N N . ALA A 1 399 ? -10.508 26.266 -16.734 1 97.44 399 ALA A N 1
ATOM 3034 C CA . ALA A 1 399 ? -10.516 27.078 -15.523 1 97.44 399 ALA A CA 1
ATOM 3035 C C . ALA A 1 399 ? -11.875 27.719 -15.312 1 97.44 399 ALA A C 1
ATOM 3037 O O . ALA A 1 399 ? -12.516 28.172 -16.266 1 97.44 399 ALA A O 1
ATOM 3038 N N . ALA A 1 400 ? -12.336 27.641 -14.117 1 97.5 400 ALA A N 1
ATOM 3039 C CA . ALA A 1 400 ? -13.484 28.422 -13.656 1 97.5 400 ALA A CA 1
ATOM 3040 C C . ALA A 1 400 ? -13.039 29.625 -12.836 1 97.5 400 ALA A C 1
ATOM 3042 O O . ALA A 1 400 ? -11.906 29.672 -12.352 1 97.5 400 ALA A O 1
ATOM 3043 N N . PHE A 1 401 ? -13.922 30.609 -12.727 1 96.5 401 PHE A N 1
ATOM 3044 C CA . PHE A 1 401 ? -13.609 31.859 -12.016 1 96.5 401 PHE A CA 1
ATOM 3045 C C . PHE A 1 401 ? -14.711 32.188 -11.008 1 96.5 401 PHE A C 1
ATOM 3047 O O . PHE A 1 401 ? -15.898 32.094 -11.328 1 96.5 401 PHE A O 1
ATOM 3054 N N . MET A 1 402 ? -14.328 32.562 -9.812 1 95 402 MET A N 1
ATOM 3055 C CA . MET A 1 402 ? -15.305 32.906 -8.781 1 95 402 MET A CA 1
ATOM 3056 C C . MET A 1 402 ? -16.172 34.062 -9.203 1 95 402 MET A C 1
ATOM 3058 O O . MET A 1 402 ? -17.344 34.156 -8.828 1 95 402 MET A O 1
ATOM 3062 N N . ASP A 1 403 ? -15.625 34.969 -9.977 1 89.25 403 ASP A N 1
ATOM 3063 C CA . ASP A 1 403 ? -16.312 36.188 -10.336 1 89.25 403 ASP A CA 1
ATOM 3064 C C . ASP A 1 403 ? -17.094 36.031 -11.641 1 89.25 403 ASP A C 1
ATOM 3066 O O . ASP A 1 403 ? -17.688 36.969 -12.141 1 89.25 403 ASP A O 1
ATOM 3070 N N . LYS A 1 404 ? -17.016 34.812 -12.242 1 87.5 404 LYS A N 1
ATOM 3071 C CA . LYS A 1 404 ? -17.703 34.531 -13.492 1 87.5 404 LYS A CA 1
ATOM 3072 C C . LYS A 1 404 ? -18.469 33.219 -13.414 1 87.5 404 LYS A C 1
ATOM 3074 O O . LYS A 1 404 ? -18.031 32.281 -12.742 1 87.5 404 LYS A O 1
ATOM 3079 N N . ASP A 1 405 ? -19.5 33.125 -14.164 1 84.62 405 ASP A N 1
ATOM 3080 C CA . ASP A 1 405 ? -20.297 31.906 -14.156 1 84.62 405 ASP A CA 1
ATOM 3081 C C . ASP A 1 405 ? -19.75 30.891 -15.156 1 84.62 405 ASP A C 1
ATOM 3083 O O . ASP A 1 405 ? -19.891 29.688 -14.961 1 84.62 405 ASP A O 1
ATOM 3087 N N . GLU A 1 406 ? -19.109 31.297 -16.109 1 85.25 406 GLU A N 1
ATOM 3088 C CA . GLU A 1 406 ? -18.719 30.406 -17.188 1 85.25 406 GLU A CA 1
ATOM 3089 C C . GLU A 1 406 ? -17.375 29.75 -16.906 1 85.25 406 GLU A C 1
ATOM 3091 O O . GLU A 1 406 ? -16.5 30.344 -16.281 1 85.25 406 GLU A O 1
ATOM 3096 N N . VAL A 1 407 ? -17.266 28.5 -17.266 1 90.56 407 VAL A N 1
ATOM 3097 C CA . VAL A 1 407 ? -16.016 27.734 -17.234 1 90.56 407 VAL A CA 1
ATOM 3098 C C . VAL A 1 407 ? -15.297 27.859 -18.562 1 90.56 407 VAL A C 1
ATOM 3100 O O . VAL A 1 407 ? -15.891 27.656 -19.625 1 90.56 407 VAL A O 1
ATOM 3103 N N . LYS A 1 408 ? -14.117 28.297 -18.547 1 92.62 408 LYS A N 1
ATOM 3104 C CA . LYS A 1 408 ? -13.273 28.328 -19.734 1 92.62 408 LYS A CA 1
ATOM 3105 C C . LYS A 1 408 ? -12.633 26.969 -20 1 92.62 408 LYS A C 1
ATOM 3107 O O . LYS A 1 408 ? -11.781 26.516 -19.234 1 92.62 408 LYS A O 1
ATOM 3112 N N . VAL A 1 409 ? -12.93 26.359 -21.094 1 93.56 409 VAL A N 1
ATOM 3113 C CA . VAL A 1 409 ? -12.391 25.047 -21.453 1 93.56 409 VAL A CA 1
ATOM 3114 C C . VAL A 1 409 ? -11.195 25.219 -22.391 1 93.56 409 VAL A C 1
ATOM 3116 O O . VAL A 1 409 ? -11.242 26 -23.328 1 93.56 409 VAL A O 1
ATOM 3119 N N . PHE A 1 410 ? -10.172 24.531 -21.953 1 92.5 410 PHE A N 1
ATOM 3120 C CA . PHE A 1 410 ? -8.992 24.578 -22.797 1 92.5 410 PHE A CA 1
ATOM 3121 C C . PHE A 1 410 ? -9.164 23.688 -24.016 1 92.5 410 PHE A C 1
ATOM 3123 O O . PHE A 1 410 ? -9.852 22.656 -23.953 1 92.5 410 PHE A O 1
ATOM 3130 N N . ALA A 1 411 ? -8.766 24.062 -25.188 1 73.56 411 ALA A N 1
ATOM 3131 C CA . ALA A 1 411 ? -8.891 23.281 -26.406 1 73.56 411 ALA A CA 1
ATOM 3132 C C . ALA A 1 411 ? -8.18 21.938 -26.266 1 73.56 411 ALA A C 1
ATOM 3134 O O . ALA A 1 411 ? -7.129 21.844 -25.609 1 73.56 411 ALA A O 1
ATOM 3135 N N . ALA A 1 412 ? -8.953 20.953 -26.375 1 62.03 412 ALA A N 1
ATOM 3136 C CA . ALA A 1 412 ? -8.406 19.594 -26.297 1 62.03 412 ALA A CA 1
ATOM 3137 C C . ALA A 1 412 ? -7.129 19.469 -27.125 1 62.03 412 ALA A C 1
ATOM 3139 O O . ALA A 1 412 ? -7.082 19.891 -28.281 1 62.03 412 ALA A O 1
ATOM 3140 N N . GLN A 1 413 ? -5.922 19.406 -26.5 1 44.59 413 GLN A N 1
ATOM 3141 C CA . GLN A 1 413 ? -4.793 19.016 -27.344 1 44.59 413 GLN A CA 1
ATOM 3142 C C . GLN A 1 413 ? -5.004 17.641 -27.953 1 44.59 413 GLN A C 1
ATOM 3144 O O . GLN A 1 413 ? -5.645 16.781 -27.359 1 44.59 413 GLN A O 1
ATOM 3149 N N . MET B 1 1 ? 9.555 -22.703 12.711 1 90.06 1 MET B N 1
ATOM 3150 C CA . MET B 1 1 ? 9.039 -21.484 12.07 1 90.06 1 MET B CA 1
ATOM 3151 C C . MET B 1 1 ? 7.961 -20.844 12.93 1 90.06 1 MET B C 1
ATOM 3153 O O . MET B 1 1 ? 7.309 -21.5 13.734 1 90.06 1 MET B O 1
ATOM 3157 N N . LYS B 1 2 ? 7.926 -19.562 12.945 1 93.19 2 LYS B N 1
ATOM 3158 C CA . LYS B 1 2 ? 6.988 -18.766 13.727 1 93.19 2 LYS B CA 1
ATOM 3159 C C . LYS B 1 2 ? 5.738 -18.438 12.914 1 93.19 2 LYS B C 1
ATOM 3161 O O . LYS B 1 2 ? 5.832 -18.016 11.758 1 93.19 2 LYS B O 1
ATOM 3166 N N . THR B 1 3 ? 4.59 -18.672 13.523 1 95.31 3 THR B N 1
ATOM 3167 C CA . THR B 1 3 ? 3.357 -18.453 12.773 1 95.31 3 THR B CA 1
ATOM 3168 C C . THR B 1 3 ? 2.777 -17.078 13.062 1 95.31 3 THR B C 1
ATOM 3170 O O . THR B 1 3 ? 1.957 -16.562 12.297 1 95.31 3 THR B O 1
ATOM 3173 N N . GLN B 1 4 ? 3.211 -16.516 14.133 1 95.56 4 GLN B N 1
ATOM 3174 C CA . GLN B 1 4 ? 2.633 -15.227 14.516 1 95.56 4 GLN B CA 1
ATOM 3175 C C . GLN B 1 4 ? 3.379 -14.07 13.859 1 95.56 4 GLN B C 1
ATOM 3177 O O . GLN B 1 4 ? 4.594 -14.141 13.672 1 95.56 4 GLN B O 1
ATOM 3182 N N . ALA B 1 5 ? 2.59 -13.062 13.523 1 95.69 5 ALA B N 1
ATOM 3183 C CA . ALA B 1 5 ? 3.225 -11.828 13.07 1 95.69 5 ALA B CA 1
ATOM 3184 C C . ALA B 1 5 ? 4.117 -11.234 14.156 1 95.69 5 ALA B C 1
ATOM 3186 O O . ALA B 1 5 ? 3.936 -11.523 15.344 1 95.69 5 ALA B O 1
ATOM 3187 N N . LEU B 1 6 ? 5.062 -10.422 13.711 1 96.12 6 LEU B N 1
ATOM 3188 C CA . LEU B 1 6 ? 5.949 -9.766 14.664 1 96.12 6 LEU B CA 1
ATOM 3189 C C . LEU B 1 6 ? 5.16 -8.891 15.633 1 96.12 6 LEU B C 1
ATOM 3191 O O . LEU B 1 6 ? 4.137 -8.312 15.258 1 96.12 6 LEU B O 1
ATOM 3195 N N . LYS B 1 7 ? 5.727 -8.781 16.844 1 93.25 7 LYS B N 1
ATOM 3196 C CA . LYS B 1 7 ? 5.082 -7.949 17.859 1 93.25 7 LYS B CA 1
ATOM 3197 C C . LYS B 1 7 ? 4.898 -6.52 17.359 1 93.25 7 LYS B C 1
ATOM 3199 O O . LYS B 1 7 ? 5.824 -5.922 16.797 1 93.25 7 LYS B O 1
ATOM 3204 N N . GLY B 1 8 ? 3.736 -5.973 17.562 1 94.56 8 GLY B N 1
ATOM 3205 C CA . GLY B 1 8 ? 3.447 -4.613 17.141 1 94.56 8 GLY B CA 1
ATOM 3206 C C . GLY B 1 8 ? 3.004 -4.516 15.688 1 94.56 8 GLY B C 1
ATOM 3207 O O . GLY B 1 8 ? 2.668 -3.434 15.211 1 94.56 8 GLY B O 1
ATOM 3208 N N . MET B 1 9 ? 3.059 -5.574 14.984 1 95.94 9 MET B N 1
ATOM 3209 C CA . MET B 1 9 ? 2.549 -5.652 13.617 1 95.94 9 MET B CA 1
ATOM 3210 C C . MET B 1 9 ? 1.368 -6.617 13.531 1 95.94 9 MET B C 1
ATOM 3212 O O . MET B 1 9 ? 1.182 -7.453 14.414 1 95.94 9 MET B O 1
ATOM 3216 N N . ARG B 1 10 ? 0.544 -6.426 12.5 1 95 10 ARG B N 1
ATOM 3217 C CA . ARG B 1 10 ? -0.705 -7.184 12.508 1 95 10 ARG B CA 1
ATOM 3218 C C . ARG B 1 10 ? -0.996 -7.777 11.133 1 95 10 ARG B C 1
ATOM 3220 O O . ARG B 1 10 ? -0.776 -7.125 10.109 1 95 10 ARG B O 1
ATOM 3227 N N . ASP B 1 11 ? -1.509 -9.016 11.164 1 97.56 11 ASP B N 1
ATOM 3228 C CA . ASP B 1 11 ? -2.205 -9.602 10.023 1 97.56 11 ASP B CA 1
ATOM 3229 C C . ASP B 1 11 ? -3.625 -9.047 9.906 1 97.56 11 ASP B C 1
ATOM 3231 O O . ASP B 1 11 ? -4.336 -8.922 10.906 1 97.56 11 ASP B O 1
ATOM 3235 N N . LEU B 1 12 ? -4 -8.688 8.727 1 98 12 LEU B N 1
ATOM 3236 C CA . LEU B 1 12 ? -5.371 -8.242 8.5 1 98 12 LEU B CA 1
ATOM 3237 C C . LEU B 1 12 ? -6.176 -9.32 7.773 1 98 12 LEU B C 1
ATOM 3239 O O . LEU B 1 12 ? -5.855 -9.68 6.641 1 98 12 LEU B O 1
ATOM 3243 N N . LEU B 1 13 ? -7.211 -9.812 8.406 1 97.62 13 LEU B N 1
ATOM 3244 C CA . LEU B 1 13 ? -8.094 -10.828 7.84 1 97.62 13 LEU B CA 1
ATOM 3245 C C . LEU B 1 13 ? -9.039 -10.219 6.816 1 97.62 13 LEU B C 1
ATOM 3247 O O . LEU B 1 13 ? -9.195 -8.992 6.758 1 97.62 13 LEU B O 1
ATOM 3251 N N . PRO B 1 14 ? -9.734 -10.953 5.977 1 96.5 14 PRO B N 1
ATOM 3252 C CA . PRO B 1 14 ? -10.484 -10.453 4.82 1 96.5 14 PRO B CA 1
ATOM 3253 C C . PRO B 1 14 ? -11.547 -9.43 5.203 1 96.5 14 PRO B C 1
ATOM 3255 O O . PRO B 1 14 ? -11.68 -8.398 4.551 1 96.5 14 PRO B O 1
ATOM 3258 N N . ASN B 1 15 ? -12.297 -9.703 6.227 1 94.62 15 ASN B N 1
ATOM 3259 C CA . ASN B 1 15 ? -13.375 -8.797 6.602 1 94.62 15 ASN B CA 1
ATOM 3260 C C . ASN B 1 15 ? -12.852 -7.41 6.949 1 94.62 15 ASN B C 1
ATOM 3262 O O . ASN B 1 15 ? -13.359 -6.406 6.445 1 94.62 15 ASN B O 1
ATOM 3266 N N . GLU B 1 16 ? -11.852 -7.375 7.809 1 96.69 16 GLU B N 1
ATOM 3267 C CA . GLU B 1 16 ? -11.273 -6.09 8.188 1 96.69 16 GLU B CA 1
ATOM 3268 C C . GLU B 1 16 ? -10.594 -5.422 6.988 1 96.69 16 GLU B C 1
ATOM 3270 O O . GLU B 1 16 ? -10.719 -4.207 6.801 1 96.69 16 GLU B O 1
ATOM 3275 N N . GLN B 1 17 ? -9.883 -6.219 6.211 1 97.81 17 GLN B N 1
ATOM 3276 C CA . GLN B 1 17 ? -9.211 -5.664 5.043 1 97.81 17 GLN B CA 1
ATOM 3277 C C . GLN B 1 17 ? -10.211 -5.051 4.07 1 97.81 17 GLN B C 1
ATOM 3279 O O . GLN B 1 17 ? -9.945 -4 3.48 1 97.81 17 GLN B O 1
ATOM 3284 N N . THR B 1 18 ? -11.328 -5.688 3.863 1 96.94 18 THR B N 1
ATOM 3285 C CA . THR B 1 18 ? -12.367 -5.168 2.979 1 96.94 18 THR B CA 1
ATOM 3286 C C . THR B 1 18 ? -12.852 -3.803 3.457 1 96.94 18 THR B C 1
ATOM 3288 O O . THR B 1 18 ? -12.992 -2.873 2.658 1 96.94 18 THR B O 1
ATOM 3291 N N . LEU B 1 19 ? -13.094 -3.699 4.727 1 97.12 19 LEU B N 1
ATOM 3292 C CA . LEU B 1 19 ? -13.523 -2.424 5.293 1 97.12 19 LEU B CA 1
ATOM 3293 C C . LEU B 1 19 ? -12.438 -1.361 5.109 1 97.12 19 LEU B C 1
ATOM 3295 O O . LEU B 1 19 ? -12.734 -0.231 4.715 1 97.12 19 LEU B O 1
ATOM 3299 N N . ARG B 1 20 ? -11.211 -1.708 5.438 1 98.12 20 ARG B N 1
ATOM 3300 C CA . ARG B 1 20 ? -10.086 -0.79 5.281 1 98.12 20 ARG B CA 1
ATOM 3301 C C . ARG B 1 20 ? -9.969 -0.304 3.842 1 98.12 20 ARG B C 1
ATOM 3303 O O . ARG B 1 20 ? -9.719 0.879 3.6 1 98.12 20 ARG B O 1
ATOM 3310 N N . ASP B 1 21 ? -10.148 -1.244 2.883 1 98.06 21 ASP B N 1
ATOM 3311 C CA . ASP B 1 21 ? -10.109 -0.875 1.471 1 98.06 21 ASP B CA 1
ATOM 3312 C C . ASP B 1 21 ? -11.188 0.155 1.146 1 98.06 21 ASP B C 1
ATOM 3314 O O . ASP B 1 21 ? -10.938 1.124 0.428 1 98.06 21 ASP B O 1
ATOM 3318 N N . TYR B 1 22 ? -12.344 -0.06 1.652 1 97.56 22 TYR B N 1
ATOM 3319 C CA . TYR B 1 22 ? -13.461 0.851 1.414 1 97.56 22 TYR B CA 1
ATOM 3320 C C . TYR B 1 22 ? -13.156 2.236 1.975 1 97.56 22 TYR B C 1
ATOM 3322 O O . TYR B 1 22 ? -13.32 3.242 1.28 1 97.56 22 TYR B O 1
ATOM 3330 N N . ILE B 1 23 ? -12.727 2.266 3.221 1 98 23 ILE B N 1
ATOM 3331 C CA . ILE B 1 23 ? -12.453 3.521 3.91 1 98 23 ILE B CA 1
ATOM 3332 C C . ILE B 1 23 ? -11.352 4.289 3.174 1 98 23 ILE B C 1
ATOM 3334 O O . ILE B 1 23 ? -11.508 5.477 2.889 1 98 23 ILE B O 1
ATOM 3338 N N . GLN B 1 24 ? -10.281 3.611 2.881 1 98.31 24 GLN B N 1
ATOM 3339 C CA . GLN B 1 24 ? -9.188 4.262 2.168 1 98.31 24 GLN B CA 1
ATOM 3340 C C . GLN B 1 24 ? -9.641 4.777 0.809 1 98.31 24 GLN B C 1
ATOM 3342 O O . GLN B 1 24 ? -9.25 5.871 0.39 1 98.31 24 GLN B O 1
ATOM 3347 N N . GLY B 1 25 ? -10.445 3.955 0.102 1 97.94 25 GLY B N 1
ATOM 3348 C CA . GLY B 1 25 ? -10.984 4.375 -1.182 1 97.94 25 GLY B CA 1
ATOM 3349 C C . GLY B 1 25 ? -11.812 5.645 -1.096 1 97.94 25 GLY B C 1
ATOM 3350 O O . GLY B 1 25 ? -11.664 6.547 -1.923 1 97.94 25 GLY B O 1
ATOM 3351 N N . LYS B 1 26 ? -12.625 5.734 -0.106 1 98 26 LYS B N 1
ATOM 3352 C CA . LYS B 1 26 ? -13.484 6.895 0.074 1 98 26 LYS B CA 1
ATOM 3353 C C . LYS B 1 26 ? -12.672 8.141 0.414 1 98 26 LYS B C 1
ATOM 3355 O O . LYS B 1 26 ? -12.969 9.234 -0.077 1 98 26 LYS B O 1
ATOM 3360 N N . ILE B 1 27 ? -11.688 7.988 1.266 1 98.5 27 ILE B N 1
ATOM 3361 C CA . ILE B 1 27 ? -10.805 9.094 1.617 1 98.5 27 ILE B CA 1
ATOM 3362 C C . ILE B 1 27 ? -10.094 9.609 0.365 1 98.5 27 ILE B C 1
ATOM 3364 O O . ILE B 1 27 ? -10.094 10.812 0.093 1 98.5 27 ILE B O 1
ATOM 3368 N N . LEU B 1 28 ? -9.547 8.711 -0.419 1 98.44 28 LEU B N 1
ATOM 3369 C CA . LEU B 1 28 ? -8.828 9.078 -1.633 1 98.44 28 LEU B CA 1
ATOM 3370 C C . LEU B 1 28 ? -9.75 9.773 -2.625 1 98.44 28 LEU B C 1
ATOM 3372 O O . LEU B 1 28 ? -9.352 10.75 -3.27 1 98.44 28 LEU B O 1
ATOM 3376 N N . GLU B 1 29 ? -10.938 9.258 -2.744 1 97.75 29 GLU B N 1
ATOM 3377 C CA . GLU B 1 29 ? -11.914 9.875 -3.639 1 97.75 29 GLU B CA 1
ATOM 3378 C C . GLU B 1 29 ? -12.156 11.336 -3.273 1 97.75 29 GLU B C 1
ATOM 3380 O O . GLU B 1 29 ? -12.172 12.203 -4.148 1 97.75 29 GLU B O 1
ATOM 3385 N N . THR B 1 30 ? -12.336 11.57 -2.012 1 98.5 30 THR B N 1
ATOM 3386 C CA . THR B 1 30 ? -12.586 12.922 -1.528 1 98.5 30 THR B CA 1
ATOM 3387 C C . THR B 1 30 ? -11.383 13.82 -1.792 1 98.5 30 THR B C 1
ATOM 3389 O O . THR B 1 30 ? -11.531 14.953 -2.264 1 98.5 30 THR B O 1
ATOM 3392 N N . TYR B 1 31 ? -10.188 13.344 -1.497 1 98.75 31 TYR B N 1
ATOM 3393 C CA . TYR B 1 31 ? -8.961 14.102 -1.696 1 98.75 31 TYR B CA 1
ATOM 3394 C C . TYR B 1 31 ? -8.75 14.43 -3.17 1 98.75 31 TYR B C 1
ATOM 3396 O O . TYR B 1 31 ? -8.461 15.578 -3.523 1 98.75 31 TYR B O 1
ATOM 3404 N N . ARG B 1 32 ? -8.953 13.438 -4.031 1 98.31 32 ARG B N 1
ATOM 3405 C CA . ARG B 1 32 ? -8.766 13.633 -5.465 1 98.31 32 ARG B CA 1
ATOM 3406 C C . ARG B 1 32 ? -9.781 14.617 -6.027 1 98.31 32 ARG B C 1
ATOM 3408 O O . ARG B 1 32 ? -9.438 15.484 -6.832 1 98.31 32 ARG B O 1
ATOM 3415 N N . ALA B 1 33 ? -11 14.461 -5.598 1 98.38 33 ALA B N 1
ATOM 3416 C CA . ALA B 1 33 ? -12.047 15.367 -6.059 1 98.38 33 ALA B CA 1
ATOM 3417 C C . ALA B 1 33 ? -11.711 16.812 -5.719 1 98.38 33 ALA B C 1
ATOM 3419 O O . ALA B 1 33 ? -12.117 17.734 -6.426 1 98.38 33 ALA B O 1
ATOM 3420 N N . SER B 1 34 ? -10.938 16.984 -4.676 1 98.5 34 SER B N 1
ATOM 3421 C CA . SER B 1 34 ? -10.586 18.312 -4.203 1 98.5 34 SER B CA 1
ATOM 3422 C C . SER B 1 34 ? -9.32 18.828 -4.883 1 98.5 34 SER B C 1
ATOM 3424 O O . SER B 1 34 ? -8.773 19.859 -4.492 1 98.5 34 SER B O 1
ATOM 3426 N N . GLY B 1 35 ? -8.828 18.078 -5.848 1 97.81 35 GLY B N 1
ATOM 3427 C CA . GLY B 1 35 ? -7.73 18.562 -6.672 1 97.81 35 GLY B CA 1
ATOM 3428 C C . GLY B 1 35 ? -6.367 18.156 -6.133 1 97.81 35 GLY B C 1
ATOM 3429 O O . GLY B 1 35 ? -5.34 18.594 -6.648 1 97.81 35 GLY B O 1
ATOM 3430 N N . PHE B 1 36 ? -6.316 17.375 -5.078 1 98.56 36 PHE B N 1
ATOM 3431 C CA . PHE B 1 36 ? -5.043 16.844 -4.609 1 98.56 36 PHE B CA 1
ATOM 3432 C C . PHE B 1 36 ? -4.59 15.672 -5.48 1 98.56 36 PHE B C 1
ATOM 3434 O O . PHE B 1 36 ? -5.414 14.945 -6.027 1 98.56 36 PHE B O 1
ATOM 3441 N N . GLU B 1 37 ? -3.279 15.523 -5.594 1 97.38 37 GLU B N 1
ATOM 3442 C CA . GLU B 1 37 ? -2.719 14.445 -6.406 1 97.38 37 GLU B CA 1
ATOM 3443 C C . GLU B 1 37 ? -1.872 13.5 -5.559 1 97.38 37 GLU B C 1
ATOM 3445 O O . GLU B 1 37 ? -1.125 13.938 -4.684 1 97.38 37 GLU B O 1
ATOM 3450 N N . ARG B 1 38 ? -1.991 12.234 -5.848 1 98.44 38 ARG B N 1
ATOM 3451 C CA . ARG B 1 38 ? -1.316 11.227 -5.039 1 98.44 38 ARG B CA 1
ATOM 3452 C C . ARG B 1 38 ? 0.095 10.969 -5.551 1 98.44 38 ARG B C 1
ATOM 3454 O O . ARG B 1 38 ? 0.325 10.938 -6.762 1 98.44 38 ARG B O 1
ATOM 3461 N N . ILE B 1 39 ? 1.036 10.852 -4.688 1 98.69 39 ILE B N 1
ATOM 3462 C CA . ILE B 1 39 ? 2.395 10.406 -4.977 1 98.69 39 ILE B CA 1
ATOM 3463 C C . ILE B 1 39 ? 2.732 9.188 -4.121 1 98.69 39 ILE B C 1
ATOM 3465 O O . ILE B 1 39 ? 1.96 8.812 -3.236 1 98.69 39 ILE B O 1
ATOM 3469 N N . SER B 1 40 ? 3.781 8.523 -4.426 1 98.5 40 SER B N 1
ATOM 3470 C CA . SER B 1 40 ? 4.328 7.449 -3.6 1 98.5 40 SER B CA 1
ATOM 3471 C C . SER B 1 40 ? 5.832 7.602 -3.418 1 98.5 40 SER B C 1
ATOM 3473 O O . SER B 1 40 ? 6.547 7.949 -4.363 1 98.5 40 SER B O 1
ATOM 3475 N N . THR B 1 41 ? 6.242 7.445 -2.201 1 98.62 41 THR B N 1
ATOM 3476 C CA . THR B 1 41 ? 7.664 7.461 -1.869 1 98.62 41 THR B CA 1
ATOM 3477 C C . THR B 1 41 ? 8.102 6.105 -1.325 1 98.62 41 THR B C 1
ATOM 3479 O O . THR B 1 41 ? 7.281 5.324 -0.841 1 98.62 41 THR B O 1
ATOM 3482 N N . PRO B 1 42 ? 9.367 5.77 -1.41 1 98.12 42 PRO B N 1
ATOM 3483 C CA . PRO B 1 42 ? 9.859 4.48 -0.919 1 98.12 42 PRO B CA 1
ATOM 3484 C C . PRO B 1 42 ? 9.68 4.316 0.588 1 98.12 42 PRO B C 1
ATOM 3486 O O . PRO B 1 42 ? 9.641 5.305 1.321 1 98.12 42 PRO B O 1
ATOM 3489 N N . MET B 1 43 ? 9.633 3.039 0.995 1 98.12 43 MET B N 1
ATOM 3490 C CA . MET B 1 43 ? 9.508 2.727 2.416 1 98.12 43 MET B CA 1
ATOM 3491 C C . MET B 1 43 ? 10.812 3.014 3.154 1 98.12 43 MET B C 1
ATOM 3493 O O . MET B 1 43 ? 10.805 3.254 4.363 1 98.12 43 MET B O 1
ATOM 3497 N N . LEU B 1 44 ? 11.898 2.941 2.447 1 98.25 44 LEU B N 1
ATOM 3498 C CA . LEU B 1 44 ? 13.219 3.152 3.025 1 98.25 44 LEU B CA 1
ATOM 3499 C C . LEU B 1 44 ? 13.75 4.535 2.672 1 98.25 44 LEU B C 1
ATOM 3501 O O . LEU B 1 44 ? 13.547 5.02 1.556 1 98.25 44 LEU B O 1
ATOM 3505 N N . GLU B 1 45 ? 14.367 5.16 3.602 1 97.69 45 GLU B N 1
ATOM 3506 C CA . GLU B 1 45 ? 15.023 6.457 3.451 1 97.69 45 GLU B CA 1
ATOM 3507 C C . GLU B 1 45 ? 16.484 6.391 3.891 1 97.69 45 GLU B C 1
ATOM 3509 O O . GLU B 1 45 ? 16.859 5.523 4.68 1 97.69 45 GLU B O 1
ATOM 3514 N N . ASP B 1 46 ? 17.266 7.34 3.332 1 97.12 46 ASP B N 1
ATOM 3515 C CA . ASP B 1 46 ? 18.672 7.461 3.729 1 97.12 46 ASP B CA 1
ATOM 3516 C C . ASP B 1 46 ? 18.797 7.828 5.207 1 97.12 46 ASP B C 1
ATOM 3518 O O . ASP B 1 46 ? 18.047 8.672 5.703 1 97.12 46 ASP B O 1
ATOM 3522 N N . MET B 1 47 ? 19.781 7.191 5.871 1 95.31 47 MET B N 1
ATOM 3523 C CA . MET B 1 47 ? 19.953 7.434 7.301 1 95.31 47 MET B CA 1
ATOM 3524 C C . MET B 1 47 ? 20.328 8.891 7.566 1 95.31 47 MET B C 1
ATOM 3526 O O . MET B 1 47 ? 19.953 9.445 8.602 1 95.31 47 MET B O 1
ATOM 3530 N N . GLU B 1 48 ? 21 9.484 6.652 1 94.62 48 GLU B N 1
ATOM 3531 C CA . GLU B 1 48 ? 21.328 10.898 6.805 1 94.62 48 GLU B CA 1
ATOM 3532 C C . GLU B 1 48 ? 20.078 11.75 6.977 1 94.62 48 GLU B C 1
ATOM 3534 O O . GLU B 1 48 ? 20.031 12.641 7.82 1 94.62 48 GLU B O 1
ATOM 3539 N N . ASN B 1 49 ? 19.062 11.461 6.172 1 94.94 49 ASN B N 1
ATOM 3540 C CA . ASN B 1 49 ? 17.797 12.188 6.25 1 94.94 49 ASN B CA 1
ATOM 3541 C C . ASN B 1 49 ? 17.031 11.852 7.523 1 94.94 49 ASN B C 1
ATOM 3543 O O . ASN B 1 49 ? 16.453 12.734 8.164 1 94.94 49 ASN B O 1
ATOM 3547 N N . LEU B 1 50 ? 17.047 10.609 7.902 1 93.81 50 LEU B N 1
ATOM 3548 C CA . LEU B 1 50 ? 16.312 10.164 9.078 1 93.81 50 LEU B CA 1
ATOM 3549 C C . LEU B 1 50 ? 16.906 10.766 10.352 1 93.81 50 LEU B C 1
ATOM 3551 O O . LEU B 1 50 ? 16.172 11.195 11.242 1 93.81 50 LEU B O 1
ATOM 3555 N N . ASP B 1 51 ? 18.203 10.805 10.406 1 87.94 51 ASP B N 1
ATOM 3556 C CA . ASP B 1 51 ? 18.891 11.281 11.602 1 87.94 51 ASP B CA 1
ATOM 3557 C C . ASP B 1 51 ? 18.797 12.797 11.727 1 87.94 51 ASP B C 1
ATOM 3559 O O . ASP B 1 51 ? 18.703 13.328 12.844 1 87.94 51 ASP B O 1
ATOM 3563 N N . LYS B 1 52 ? 18.828 13.469 10.672 1 80.69 52 LYS B N 1
ATOM 3564 C CA . LYS B 1 52 ? 18.891 14.93 10.703 1 80.69 52 LYS B CA 1
ATOM 3565 C C . LYS B 1 52 ? 17.5 15.547 10.641 1 80.69 52 LYS B C 1
ATOM 3567 O O . LYS B 1 52 ? 17.359 16.766 10.617 1 80.69 52 LYS B O 1
ATOM 3572 N N . SER B 1 53 ? 16.625 14.75 10.648 1 75.44 53 SER B N 1
ATOM 3573 C CA . SER B 1 53 ? 15.266 15.266 10.57 1 75.44 53 SER B CA 1
ATOM 3574 C C . SER B 1 53 ? 14.797 15.797 11.922 1 75.44 53 SER B C 1
ATOM 3576 O O . SER B 1 53 ? 15.477 15.625 12.938 1 75.44 53 SER B O 1
ATOM 3578 N N . ASP B 1 54 ? 13.766 16.594 11.977 1 73.69 54 ASP B N 1
ATOM 3579 C CA . ASP B 1 54 ? 13.148 17.125 13.18 1 73.69 54 ASP B CA 1
ATOM 3580 C C . ASP B 1 54 ? 12.008 16.234 13.656 1 73.69 54 ASP B C 1
ATOM 3582 O O . ASP B 1 54 ? 10.906 16.719 13.938 1 73.69 54 ASP B O 1
ATOM 3586 N N . GLY B 1 55 ? 12.328 14.922 13.672 1 74.94 55 GLY B N 1
ATOM 3587 C CA . GLY B 1 55 ? 11.289 13.969 14 1 74.94 55 GLY B CA 1
ATOM 3588 C C . GLY B 1 55 ? 11.055 13.82 15.492 1 74.94 55 GLY B C 1
ATOM 3589 O O . GLY B 1 55 ? 10.219 13.031 15.922 1 74.94 55 GLY B O 1
ATOM 3590 N N . GLY B 1 56 ? 11.805 14.586 16.234 1 73.19 56 GLY B N 1
ATOM 3591 C CA . GLY B 1 56 ? 11.633 14.523 17.672 1 73.19 56 GLY B CA 1
ATOM 3592 C C . GLY B 1 56 ? 11.914 13.156 18.25 1 73.19 56 GLY B C 1
ATOM 3593 O O . GLY B 1 56 ? 12.969 12.57 17.984 1 73.19 56 GLY B O 1
ATOM 3594 N N . ASP B 1 57 ? 10.93 12.633 19.016 1 72.62 57 ASP B N 1
ATOM 3595 C CA . ASP B 1 57 ? 11.055 11.359 19.703 1 72.62 57 ASP B CA 1
ATOM 3596 C C . ASP B 1 57 ? 11.102 10.195 18.719 1 72.62 57 ASP B C 1
ATOM 3598 O O . ASP B 1 57 ? 11.555 9.102 19.062 1 72.62 57 ASP B O 1
ATOM 3602 N N . ASN B 1 58 ? 10.664 10.5 17.516 1 78.75 58 ASN B N 1
ATOM 3603 C CA . ASN B 1 58 ? 10.625 9.43 16.531 1 78.75 58 ASN B CA 1
ATOM 3604 C C . ASN B 1 58 ? 12.031 9 16.109 1 78.75 58 ASN B C 1
ATOM 3606 O O . ASN B 1 58 ? 12.219 7.906 15.57 1 78.75 58 ASN B O 1
ATOM 3610 N N . LEU B 1 59 ? 13.031 9.805 16.312 1 79.5 59 LEU B N 1
ATOM 3611 C CA . LEU B 1 59 ? 14.398 9.508 15.906 1 79.5 59 LEU B CA 1
ATOM 3612 C C . LEU B 1 59 ? 14.961 8.328 16.703 1 79.5 59 LEU B C 1
ATOM 3614 O O . LEU B 1 59 ? 15.852 7.625 16.219 1 79.5 59 LEU B O 1
ATOM 3618 N N . ASN B 1 60 ? 14.273 8.141 17.812 1 82.62 60 ASN B N 1
ATOM 3619 C CA . ASN B 1 60 ? 14.695 7.02 18.641 1 82.62 60 ASN B CA 1
ATOM 3620 C C . ASN B 1 60 ? 13.938 5.746 18.281 1 82.62 60 ASN B C 1
ATOM 3622 O O . ASN B 1 60 ? 14.203 4.68 18.844 1 82.62 60 ASN B O 1
ATOM 3626 N N . LEU B 1 61 ? 13.07 5.852 17.359 1 90.62 61 LEU B N 1
ATOM 3627 C CA . LEU B 1 61 ? 12.164 4.742 17.062 1 90.62 61 LEU B CA 1
ATOM 3628 C C . LEU B 1 61 ? 12.336 4.27 15.625 1 90.62 61 LEU B C 1
ATOM 3630 O O . LEU B 1 61 ? 11.445 3.629 15.062 1 90.62 61 LEU B O 1
ATOM 3634 N N . ILE B 1 62 ? 13.508 4.527 15.102 1 95.12 62 ILE B N 1
ATOM 3635 C CA . ILE B 1 62 ? 13.734 4.199 13.695 1 95.12 62 ILE B CA 1
ATOM 3636 C C . ILE B 1 62 ? 14.172 2.744 13.57 1 95.12 62 ILE B C 1
ATOM 3638 O O . ILE B 1 62 ? 15.047 2.287 14.312 1 95.12 62 ILE B O 1
ATOM 3642 N N . PHE B 1 63 ? 13.539 1.987 12.688 1 97.31 63 PHE B N 1
ATOM 3643 C CA . PHE B 1 63 ? 14.055 0.69 12.266 1 97.31 63 PHE B CA 1
ATOM 3644 C C . PHE B 1 63 ? 15.203 0.859 11.281 1 97.31 63 PHE B C 1
ATOM 3646 O O . PHE B 1 63 ? 14.992 1.265 10.133 1 97.31 63 PHE B O 1
ATOM 3653 N N . LYS B 1 64 ? 16.375 0.537 11.734 1 97.38 64 LYS B N 1
ATOM 3654 C CA . LYS B 1 64 ? 17.562 0.692 10.906 1 97.38 64 LYS B CA 1
ATOM 3655 C C . LYS B 1 64 ? 17.891 -0.596 10.148 1 97.38 64 LYS B C 1
ATOM 3657 O O . LYS B 1 64 ? 17.766 -1.691 10.703 1 97.38 64 LYS B O 1
ATOM 3662 N N . VAL B 1 65 ? 18.234 -0.482 8.914 1 98 65 VAL B N 1
ATOM 3663 C CA . VAL B 1 65 ? 18.531 -1.643 8.078 1 98 65 VAL B CA 1
ATOM 3664 C C . VAL B 1 65 ? 20.031 -1.902 8.07 1 98 65 VAL B C 1
ATOM 3666 O O . VAL B 1 65 ? 20.828 -0.984 7.848 1 98 65 VAL B O 1
ATOM 3669 N N . LEU B 1 66 ? 20.391 -3.104 8.289 1 97.31 66 LEU B N 1
ATOM 3670 C CA . LEU B 1 66 ? 21.781 -3.529 8.344 1 97.31 66 LEU B CA 1
ATOM 3671 C C . LEU B 1 66 ? 22.438 -3.418 6.977 1 97.31 66 LEU B C 1
ATOM 3673 O O . LEU B 1 66 ? 21.844 -3.795 5.961 1 97.31 66 LEU B O 1
ATOM 3677 N N . LYS B 1 67 ? 23.688 -2.846 7.031 1 96.06 67 LYS B N 1
ATOM 3678 C CA . LYS B 1 67 ? 24.484 -2.916 5.812 1 96.06 67 LYS B CA 1
ATOM 3679 C C . LYS B 1 67 ? 24.734 -4.363 5.406 1 96.06 67 LYS B C 1
ATOM 3681 O O . LYS B 1 67 ? 24.453 -5.289 6.172 1 96.06 67 LYS B O 1
ATOM 3686 N N . ARG B 1 68 ? 25.25 -4.52 4.137 1 92.19 68 ARG B N 1
ATOM 3687 C CA . ARG B 1 68 ? 25.438 -5.867 3.609 1 92.19 68 ARG B CA 1
ATOM 3688 C C . ARG B 1 68 ? 26.812 -6.004 2.959 1 92.19 68 ARG B C 1
ATOM 3690 O O . ARG B 1 68 ? 27.453 -5.004 2.617 1 92.19 68 ARG B O 1
ATOM 3697 N N . GLY B 1 69 ? 27.297 -7.203 2.863 1 89.5 69 GLY B N 1
ATOM 3698 C CA . GLY B 1 69 ? 28.531 -7.5 2.154 1 89.5 69 GLY B CA 1
ATOM 3699 C C . GLY B 1 69 ? 29.734 -6.777 2.729 1 89.5 69 GLY B C 1
ATOM 3700 O O . GLY B 1 69 ? 29.938 -6.766 3.943 1 89.5 69 GLY B O 1
ATOM 3701 N N . ASP B 1 70 ? 30.469 -6.168 1.765 1 92.69 70 ASP B N 1
ATOM 3702 C CA . ASP B 1 70 ? 31.719 -5.504 2.119 1 92.69 70 ASP B CA 1
ATOM 3703 C C . ASP B 1 70 ? 31.469 -4.285 3.004 1 92.69 70 ASP B C 1
ATOM 3705 O O . ASP B 1 70 ? 32.281 -3.961 3.871 1 92.69 70 ASP B O 1
ATOM 3709 N N . LYS B 1 71 ? 30.406 -3.699 2.773 1 92.94 71 LYS B N 1
ATOM 3710 C CA . LYS B 1 71 ? 30.078 -2.533 3.59 1 92.94 71 LYS B CA 1
ATOM 3711 C C . LYS B 1 71 ? 29.859 -2.928 5.047 1 92.94 71 LYS B C 1
ATOM 3713 O O . LYS B 1 71 ? 30.25 -2.191 5.961 1 92.94 71 LYS B O 1
ATOM 3718 N N . LEU B 1 72 ? 29.219 -4.055 5.246 1 93.88 72 LEU B N 1
ATOM 3719 C CA . LEU B 1 72 ? 29 -4.531 6.609 1 93.88 72 LEU B CA 1
ATOM 3720 C C . LEU B 1 72 ? 30.312 -4.918 7.27 1 93.88 72 LEU B C 1
ATOM 3722 O O . LEU B 1 72 ? 30.547 -4.59 8.438 1 93.88 72 LEU B O 1
ATOM 3726 N N . THR B 1 73 ? 31.125 -5.559 6.52 1 94.06 73 THR B N 1
ATOM 3727 C CA . THR B 1 73 ? 32.438 -5.961 7.035 1 94.06 73 THR B CA 1
ATOM 3728 C C . THR B 1 73 ? 33.219 -4.742 7.5 1 94.06 73 THR B C 1
ATOM 3730 O O . THR B 1 73 ? 33.781 -4.746 8.594 1 94.06 73 THR B O 1
ATOM 3733 N N . ALA B 1 74 ? 33.219 -3.812 6.688 1 95.25 74 ALA B N 1
ATOM 3734 C CA . ALA B 1 74 ? 33.906 -2.576 7.027 1 95.25 74 ALA B CA 1
ATOM 3735 C C . ALA B 1 74 ? 33.312 -1.925 8.266 1 95.25 74 ALA B C 1
ATOM 3737 O O . ALA B 1 74 ? 34.031 -1.407 9.117 1 95.25 74 ALA B O 1
ATOM 3738 N N . ALA B 1 75 ? 32.031 -1.903 8.344 1 94.62 75 ALA B N 1
ATOM 3739 C CA . ALA B 1 75 ? 31.344 -1.307 9.484 1 94.62 75 ALA B CA 1
ATOM 3740 C C . ALA B 1 75 ? 31.688 -2.037 10.773 1 94.62 75 ALA B C 1
ATOM 3742 O O . ALA B 1 75 ? 31.938 -1.406 11.805 1 94.62 75 ALA B O 1
ATOM 3743 N N . LEU B 1 76 ? 31.719 -3.324 10.727 1 93.06 76 LEU B N 1
ATOM 3744 C CA . LEU B 1 76 ? 32.031 -4.133 11.898 1 93.06 76 LEU B CA 1
ATOM 3745 C C . LEU B 1 76 ? 33.469 -3.869 12.359 1 93.06 76 LEU B C 1
ATOM 3747 O O . LEU B 1 76 ? 33.75 -3.775 13.555 1 93.06 76 LEU B O 1
ATOM 3751 N N . SER B 1 77 ? 34.312 -3.721 11.469 1 93.69 77 SER B N 1
ATOM 3752 C CA . SER B 1 77 ? 35.719 -3.484 11.766 1 93.69 77 SER B CA 1
ATOM 3753 C C . SER B 1 77 ? 35.938 -2.125 12.422 1 93.69 77 SER B C 1
ATOM 3755 O O . SER B 1 77 ? 36.875 -1.942 13.203 1 93.69 77 SER B O 1
ATOM 3757 N N . SER B 1 78 ? 35.125 -1.202 12.109 1 93.06 78 SER B N 1
ATOM 3758 C CA . SER B 1 78 ? 35.25 0.141 12.664 1 93.06 78 SER B CA 1
ATOM 3759 C C . SER B 1 78 ? 34.906 0.162 14.148 1 93.06 78 SER B C 1
ATOM 3761 O O . SER B 1 78 ? 35.312 1.057 14.883 1 93.06 78 SER B O 1
ATOM 3763 N N . GLY B 1 79 ? 34.031 -0.689 14.641 1 88.5 79 GLY B N 1
ATOM 3764 C CA . GLY B 1 79 ? 33.594 -0.761 16.031 1 88.5 79 GLY B CA 1
ATOM 3765 C C . GLY B 1 79 ? 32.531 0.238 16.375 1 88.5 79 GLY B C 1
ATOM 3766 O O . GLY B 1 79 ? 32.031 0.265 17.516 1 88.5 79 GLY B O 1
ATOM 3767 N N . ASP B 1 80 ? 32.156 1.026 15.453 1 91.69 80 ASP B N 1
ATOM 3768 C CA . ASP B 1 80 ? 31.109 2.033 15.672 1 91.69 80 ASP B CA 1
ATOM 3769 C C . ASP B 1 80 ? 29.734 1.514 15.227 1 91.69 80 ASP B C 1
ATOM 3771 O O . ASP B 1 80 ? 29.484 1.351 14.031 1 91.69 80 ASP B O 1
ATOM 3775 N N . PRO B 1 81 ? 28.844 1.381 16.188 1 91.06 81 PRO B N 1
ATOM 3776 C CA . PRO B 1 81 ? 27.516 0.835 15.852 1 91.06 81 PRO B CA 1
ATOM 3777 C C . PRO B 1 81 ? 26.766 1.714 14.867 1 91.06 81 PRO B C 1
ATOM 3779 O O . PRO B 1 81 ? 25.891 1.22 14.133 1 91.06 81 PRO B O 1
ATOM 3782 N N . LYS B 1 82 ? 27.016 2.973 14.82 1 90.75 82 LYS B N 1
ATOM 3783 C CA . LYS B 1 82 ? 26.328 3.887 13.914 1 90.75 82 LYS B CA 1
ATOM 3784 C C . LYS B 1 82 ? 26.656 3.58 12.453 1 90.75 82 LYS B C 1
ATOM 3786 O O . LYS B 1 82 ? 25.922 3.973 11.547 1 90.75 82 LYS B O 1
ATOM 3791 N N . GLU B 1 83 ? 27.75 2.844 12.242 1 94.94 83 GLU B N 1
ATOM 3792 C CA . GLU B 1 83 ? 28.203 2.537 10.891 1 94.94 83 GLU B CA 1
ATOM 3793 C C . GLU B 1 83 ? 27.531 1.282 10.352 1 94.94 83 GLU B C 1
ATOM 3795 O O . GLU B 1 83 ? 27.688 0.944 9.172 1 94.94 83 GLU B O 1
ATOM 3800 N N . LEU B 1 84 ? 26.766 0.64 11.148 1 96.62 84 LEU B N 1
ATOM 3801 C CA . LEU B 1 84 ? 26.188 -0.642 10.766 1 96.62 84 LEU B CA 1
ATOM 3802 C C . LEU B 1 84 ? 25.016 -0.444 9.805 1 96.62 84 LEU B C 1
ATOM 3804 O O . LEU B 1 84 ? 24.562 -1.394 9.156 1 96.62 84 LEU B O 1
ATOM 3808 N N . SER B 1 85 ? 24.516 0.803 9.688 1 96.88 85 SER B N 1
ATOM 3809 C CA . SER B 1 85 ? 23.344 1.064 8.859 1 96.88 85 SER B CA 1
ATOM 3810 C C . SER B 1 85 ? 23.484 2.371 8.086 1 96.88 85 SER B C 1
ATOM 3812 O O . SER B 1 85 ? 24.062 3.336 8.594 1 96.88 85 SER B O 1
ATOM 3814 N N . ASP B 1 86 ? 23 2.389 6.848 1 96.44 86 ASP B N 1
ATOM 3815 C CA . ASP B 1 86 ? 22.984 3.613 6.059 1 96.44 86 ASP B CA 1
ATOM 3816 C C . ASP B 1 86 ? 21.578 3.908 5.539 1 96.44 86 ASP B C 1
ATOM 3818 O O . ASP B 1 86 ? 21.375 4.84 4.758 1 96.44 86 ASP B O 1
ATOM 3822 N N . MET B 1 87 ? 20.641 3.156 5.91 1 97.5 87 MET B N 1
ATOM 3823 C CA . MET B 1 87 ? 19.25 3.383 5.547 1 97.5 87 MET B CA 1
ATOM 3824 C C . MET B 1 87 ? 18.312 2.857 6.629 1 97.5 87 MET B C 1
ATOM 3826 O O . MET B 1 87 ? 18.734 2.107 7.512 1 97.5 87 MET B O 1
ATOM 3830 N N . GLY B 1 88 ? 17.125 3.273 6.637 1 97.81 88 GLY B N 1
ATOM 3831 C CA . GLY B 1 88 ? 16.109 2.838 7.586 1 97.81 88 GLY B CA 1
ATOM 3832 C C . GLY B 1 88 ? 14.703 3.039 7.078 1 97.81 88 GLY B C 1
ATOM 3833 O O . GLY B 1 88 ? 14.492 3.67 6.039 1 97.81 88 GLY B O 1
ATOM 3834 N N . LEU B 1 89 ? 13.766 2.395 7.781 1 98.31 89 LEU B N 1
ATOM 3835 C CA . LEU B 1 89 ? 12.352 2.559 7.441 1 98.31 89 LEU B CA 1
ATOM 3836 C C . LEU B 1 89 ? 11.859 3.941 7.848 1 98.31 89 LEU B C 1
ATOM 3838 O O . LEU B 1 89 ? 12.219 4.449 8.914 1 98.31 89 LEU B O 1
ATOM 3842 N N . ARG B 1 90 ? 11.031 4.547 7.027 1 97.75 90 ARG B N 1
ATOM 3843 C CA . ARG B 1 90 ? 10.438 5.844 7.328 1 97.75 90 ARG B CA 1
ATOM 3844 C C . ARG B 1 90 ? 9.516 5.754 8.539 1 97.75 90 ARG B C 1
ATOM 3846 O O . ARG B 1 90 ? 8.812 4.754 8.719 1 97.75 90 ARG B O 1
ATOM 3853 N N . TYR B 1 91 ? 9.445 6.809 9.359 1 95.5 91 TYR B N 1
ATOM 3854 C CA . TYR B 1 91 ? 8.617 6.785 10.555 1 95.5 91 TYR B CA 1
ATOM 3855 C C . TYR B 1 91 ? 7.383 7.66 10.383 1 95.5 91 TYR B C 1
ATOM 3857 O O . TYR B 1 91 ? 6.5 7.684 11.25 1 95.5 91 TYR B O 1
ATOM 3865 N N . ASP B 1 92 ? 7.32 8.422 9.352 1 95.12 92 ASP B N 1
ATOM 3866 C CA . ASP B 1 92 ? 6.172 9.219 8.93 1 95.12 92 ASP B CA 1
ATOM 3867 C C . ASP B 1 92 ? 6.203 9.469 7.422 1 95.12 92 ASP B C 1
ATOM 3869 O O . ASP B 1 92 ? 7.047 8.914 6.715 1 95.12 92 ASP B O 1
ATOM 3873 N N . LEU B 1 93 ? 5.281 10.234 6.93 1 97.38 93 LEU B N 1
ATOM 3874 C CA . LEU B 1 93 ? 5.242 10.5 5.496 1 97.38 93 LEU B CA 1
ATOM 3875 C C . LEU B 1 93 ? 5.742 11.906 5.191 1 97.38 93 LEU B C 1
ATOM 3877 O O . LEU B 1 93 ? 5.938 12.266 4.027 1 97.38 93 LEU B O 1
ATOM 3881 N N . THR B 1 94 ? 6.004 12.734 6.191 1 95.88 94 THR B N 1
ATOM 3882 C CA . THR B 1 94 ? 6.383 14.133 5.992 1 95.88 94 THR B CA 1
ATOM 3883 C C . THR B 1 94 ? 7.832 14.234 5.52 1 95.88 94 THR B C 1
ATOM 3885 O O . THR B 1 94 ? 8.141 15.008 4.613 1 95.88 94 THR B O 1
ATOM 3888 N N . LEU B 1 95 ? 8.703 13.461 6.121 1 94.75 95 LEU B N 1
ATOM 3889 C CA . LEU B 1 95 ? 10.117 13.508 5.746 1 94.75 95 LEU B CA 1
ATOM 3890 C C . LEU B 1 95 ? 10.305 13.07 4.297 1 94.75 95 LEU B C 1
ATOM 3892 O O . LEU B 1 95 ? 10.914 13.789 3.502 1 94.75 95 LEU B O 1
ATOM 3896 N N . PRO B 1 96 ? 9.742 11.883 3.922 1 97.19 96 PRO B N 1
ATOM 3897 C CA . PRO B 1 96 ? 9.859 11.5 2.514 1 97.19 96 PRO B CA 1
ATOM 3898 C C . PRO B 1 96 ? 9.234 12.516 1.565 1 97.19 96 PRO B C 1
ATOM 3900 O O . PRO B 1 96 ? 9.742 12.734 0.46 1 97.19 96 PRO B O 1
ATOM 3903 N N . LEU B 1 97 ? 8.125 13.109 1.982 1 98.12 97 LEU B N 1
ATOM 3904 C CA . LEU B 1 97 ? 7.492 14.133 1.154 1 98.12 97 LEU B CA 1
ATOM 3905 C C . LEU B 1 97 ? 8.438 15.305 0.923 1 98.12 97 LEU B C 1
ATOM 3907 O O . LEU B 1 97 ? 8.547 15.805 -0.198 1 98.12 97 LEU B O 1
ATOM 3911 N N . SER B 1 98 ? 9.055 15.75 2.002 1 96.56 98 SER B N 1
ATOM 3912 C CA . SER B 1 98 ? 9.977 16.875 1.9 1 96.56 98 SER B CA 1
ATOM 3913 C C . SER B 1 98 ? 11.133 16.547 0.959 1 96.56 98 SER B C 1
ATOM 3915 O O . SER B 1 98 ? 11.492 17.375 0.107 1 96.56 98 SER B O 1
ATOM 3917 N N . ARG B 1 99 ? 11.727 15.422 1.121 1 97.19 99 ARG B N 1
ATOM 3918 C CA . ARG B 1 99 ? 12.781 14.961 0.22 1 97.19 99 ARG B CA 1
ATOM 3919 C C . ARG B 1 99 ? 12.273 14.891 -1.218 1 97.19 99 ARG B C 1
ATOM 3921 O O . ARG B 1 99 ? 12.945 15.352 -2.141 1 97.19 99 ARG B O 1
ATOM 3928 N N . PHE B 1 100 ? 11.141 14.266 -1.441 1 98.38 100 PHE B N 1
ATOM 3929 C CA . PHE B 1 100 ? 10.508 14.117 -2.744 1 98.38 100 PHE B CA 1
ATOM 3930 C C . PHE B 1 100 ? 10.328 15.469 -3.424 1 98.38 100 PHE B C 1
ATOM 3932 O O . PHE B 1 100 ? 10.68 15.625 -4.594 1 98.38 100 PHE B O 1
ATOM 3939 N N . TYR B 1 101 ? 9.711 16.406 -2.699 1 98.06 101 TYR B N 1
ATOM 3940 C CA . TYR B 1 101 ? 9.469 17.734 -3.246 1 98.06 101 TYR B CA 1
ATOM 3941 C C . TYR B 1 101 ? 10.781 18.406 -3.646 1 98.06 101 TYR B C 1
ATOM 3943 O O . TYR B 1 101 ? 10.867 19.016 -4.711 1 98.06 101 TYR B O 1
ATOM 3951 N N . ALA B 1 102 ? 11.75 18.297 -2.77 1 96.94 102 ALA B N 1
ATOM 3952 C CA . ALA B 1 102 ? 13.047 18.891 -3.059 1 96.94 102 ALA B CA 1
ATOM 3953 C C . ALA B 1 102 ? 13.625 18.344 -4.359 1 96.94 102 ALA B C 1
ATOM 3955 O O . ALA B 1 102 ? 14.234 19.094 -5.137 1 96.94 102 ALA B O 1
ATOM 3956 N N . ALA B 1 103 ? 13.414 17.109 -4.594 1 96.62 103 ALA B N 1
ATOM 3957 C CA . ALA B 1 103 ? 13.977 16.438 -5.762 1 96.62 103 ALA B CA 1
ATOM 3958 C C . ALA B 1 103 ? 13.172 16.75 -7.02 1 96.62 103 ALA B C 1
ATOM 3960 O O . ALA B 1 103 ? 13.719 16.766 -8.125 1 96.62 103 ALA B O 1
ATOM 3961 N N . ASN B 1 104 ? 11.852 17.047 -6.867 1 96.56 104 ASN B N 1
ATOM 3962 C CA . ASN B 1 104 ? 10.984 17.016 -8.039 1 96.56 104 ASN B CA 1
ATOM 3963 C C . ASN B 1 104 ? 10.219 18.328 -8.203 1 96.56 104 ASN B C 1
ATOM 3965 O O . ASN B 1 104 ? 9.328 18.438 -9.047 1 96.56 104 ASN B O 1
ATOM 3969 N N . LYS B 1 105 ? 10.531 19.344 -7.48 1 94.56 105 LYS B N 1
ATOM 3970 C CA . LYS B 1 105 ? 9.727 20.562 -7.398 1 94.56 105 LYS B CA 1
ATOM 3971 C C . LYS B 1 105 ? 9.492 21.156 -8.781 1 94.56 105 LYS B C 1
ATOM 3973 O O . LYS B 1 105 ? 8.414 21.688 -9.062 1 94.56 105 LYS B O 1
ATOM 3978 N N . ASP B 1 106 ? 10.391 21 -9.711 1 93.44 106 ASP B N 1
ATOM 3979 C CA . ASP B 1 106 ? 10.297 21.609 -11.031 1 93.44 106 ASP B CA 1
ATOM 3980 C C . ASP B 1 106 ? 9.273 20.875 -11.898 1 93.44 106 ASP B C 1
ATOM 3982 O O . ASP B 1 106 ? 8.82 21.406 -12.922 1 93.44 106 ASP B O 1
ATOM 3986 N N . LYS B 1 107 ? 8.875 19.688 -11.508 1 93.62 107 LYS B N 1
ATOM 3987 C CA . LYS B 1 107 ? 7.93 18.891 -12.273 1 93.62 107 LYS B CA 1
ATOM 3988 C C . LYS B 1 107 ? 6.551 18.906 -11.617 1 93.62 107 LYS B C 1
ATOM 3990 O O . LYS B 1 107 ? 5.625 18.234 -12.094 1 93.62 107 LYS B O 1
ATOM 3995 N N . LEU B 1 108 ? 6.383 19.656 -10.562 1 94.5 108 LEU B N 1
ATOM 3996 C CA . LEU B 1 108 ? 5.148 19.641 -9.789 1 94.5 108 LEU B CA 1
ATOM 3997 C C . LEU B 1 108 ? 4.418 20.984 -9.914 1 94.5 108 LEU B C 1
ATOM 3999 O O . LEU B 1 108 ? 5.047 22.016 -10.133 1 94.5 108 LEU B O 1
ATOM 4003 N N . PRO B 1 109 ? 3.102 20.922 -9.797 1 92.19 109 PRO B N 1
ATOM 4004 C CA . PRO B 1 109 ? 2.365 22.188 -9.781 1 92.19 109 PRO B CA 1
ATOM 4005 C C . PRO B 1 109 ? 2.697 23.047 -8.562 1 92.19 109 PRO B C 1
ATOM 4007 O O . PRO B 1 109 ? 3.268 22.547 -7.586 1 92.19 109 PRO B O 1
ATOM 4010 N N . HIS B 1 110 ? 2.363 24.359 -8.719 1 93.12 110 HIS B N 1
ATOM 4011 C CA . HIS B 1 110 ? 2.514 25.297 -7.613 1 93.12 110 HIS B CA 1
ATOM 4012 C C . HIS B 1 110 ? 1.22 26.062 -7.363 1 93.12 110 HIS B C 1
ATOM 4014 O O . HIS B 1 110 ? 0.697 26.719 -8.266 1 93.12 110 HIS B O 1
ATOM 4020 N N . PRO B 1 111 ? 0.701 26.062 -6.121 1 96.25 111 PRO B N 1
ATOM 4021 C CA . PRO B 1 111 ? 1.128 25.203 -5.008 1 96.25 111 PRO B CA 1
ATOM 4022 C C . PRO B 1 111 ? 0.911 23.719 -5.285 1 96.25 111 PRO B C 1
ATOM 4024 O O . PRO B 1 111 ? 0.083 23.359 -6.125 1 96.25 111 PRO B O 1
ATOM 4027 N N . PHE B 1 112 ? 1.753 22.984 -4.625 1 97.25 112 PHE B N 1
ATOM 4028 C CA . PHE B 1 112 ? 1.635 21.531 -4.77 1 97.25 112 PHE B CA 1
ATOM 4029 C C . PHE B 1 112 ? 0.705 20.953 -3.709 1 97.25 112 PHE B C 1
ATOM 4031 O O . PHE B 1 112 ? 0.997 21.031 -2.514 1 97.25 112 PHE B O 1
ATOM 4038 N N . LYS B 1 113 ? -0.464 20.453 -4.09 1 98.5 113 LYS B N 1
ATOM 4039 C CA . LYS B 1 113 ? -1.435 19.766 -3.244 1 98.5 113 LYS B CA 1
ATOM 4040 C C . LYS B 1 113 ? -1.325 18.25 -3.404 1 98.5 113 LYS B C 1
ATOM 4042 O O . LYS B 1 113 ? -1.649 17.703 -4.465 1 98.5 113 LYS B O 1
ATOM 4047 N N . VAL B 1 114 ? -0.985 17.594 -2.297 1 98.75 114 VAL B N 1
ATOM 4048 C CA . VAL B 1 114 ? -0.464 16.25 -2.471 1 98.75 114 VAL B CA 1
ATOM 4049 C C . VAL B 1 114 ? -1.152 15.297 -1.491 1 98.75 114 VAL B C 1
ATOM 4051 O O . VAL B 1 114 ? -1.486 15.688 -0.371 1 98.75 114 VAL B O 1
ATOM 4054 N N . ILE B 1 115 ? -1.41 14.078 -1.975 1 98.88 115 ILE B N 1
ATOM 4055 C CA . ILE B 1 115 ? -1.917 12.961 -1.178 1 98.88 115 ILE B CA 1
ATOM 4056 C C . ILE B 1 115 ? -0.811 11.93 -0.969 1 98.88 115 ILE B C 1
ATOM 4058 O O . ILE B 1 115 ? -0.105 11.57 -1.914 1 98.88 115 ILE B O 1
ATOM 4062 N N . GLN B 1 116 ? -0.626 11.492 0.242 1 98.75 116 GLN B N 1
ATOM 4063 C CA . GLN B 1 116 ? 0.076 10.25 0.533 1 98.75 116 GLN B CA 1
ATOM 4064 C C . GLN B 1 116 ? -0.739 9.367 1.472 1 98.75 116 GLN B C 1
ATOM 4066 O O . GLN B 1 116 ? -1.223 9.828 2.508 1 98.75 116 GLN B O 1
ATOM 4071 N N . THR B 1 117 ? -1.002 8.164 1.065 1 98.5 117 THR B N 1
ATOM 4072 C CA . THR B 1 117 ? -1.574 7.121 1.914 1 98.5 117 THR B CA 1
ATOM 4073 C C . THR B 1 117 ? -0.688 5.879 1.918 1 98.5 117 THR B C 1
ATOM 4075 O O . THR B 1 117 ? -0.587 5.176 0.909 1 98.5 117 THR B O 1
ATOM 4078 N N . ASP B 1 118 ? -0.071 5.695 3 1 98.31 118 ASP B N 1
ATOM 4079 C CA . ASP B 1 118 ? 0.888 4.594 3 1 98.31 118 ASP B CA 1
ATOM 4080 C C . ASP B 1 118 ? 1.311 4.234 4.422 1 98.31 118 ASP B C 1
ATOM 4082 O O . ASP B 1 118 ? 0.911 4.898 5.383 1 98.31 118 ASP B O 1
ATOM 4086 N N . ARG B 1 119 ? 2.062 3.148 4.547 1 98 119 ARG B N 1
ATOM 4087 C CA . ARG B 1 119 ? 2.518 2.641 5.84 1 98 119 ARG B CA 1
ATOM 4088 C C . ARG B 1 119 ? 3.748 3.4 6.324 1 98 119 ARG B C 1
ATOM 4090 O O . ARG B 1 119 ? 4.59 3.805 5.52 1 98 119 ARG B O 1
ATOM 4097 N N . VAL B 1 120 ? 3.859 3.553 7.582 1 97.81 120 VAL B N 1
ATOM 4098 C CA . VAL B 1 120 ? 5.031 4.062 8.289 1 97.81 120 VAL B CA 1
ATOM 4099 C C . VAL B 1 120 ? 5.375 3.145 9.453 1 97.81 120 VAL B C 1
ATOM 4101 O O . VAL B 1 120 ? 4.582 2.273 9.82 1 97.81 120 VAL B O 1
ATOM 4104 N N . PHE B 1 121 ? 6.57 3.324 10.016 1 97.5 121 PHE B N 1
ATOM 4105 C CA . PHE B 1 121 ? 7.102 2.359 10.969 1 97.5 121 PHE B CA 1
ATOM 4106 C C . PHE B 1 121 ? 7.703 3.068 12.18 1 97.5 121 PHE B C 1
ATOM 4108 O O . PHE B 1 121 ? 8.492 4.008 12.031 1 97.5 121 PHE B O 1
ATOM 4115 N N . ARG B 1 122 ? 7.348 2.65 13.312 1 95.88 122 ARG B N 1
ATOM 4116 C CA . ARG B 1 122 ? 7.93 3.139 14.562 1 95.88 122 ARG B CA 1
ATOM 4117 C C . ARG B 1 122 ? 8.203 1.987 15.523 1 95.88 122 ARG B C 1
ATOM 4119 O O . ARG B 1 122 ? 7.289 1.235 15.875 1 95.88 122 ARG B O 1
ATOM 4126 N N . ALA B 1 123 ? 9.438 1.894 15.938 1 93.69 123 ALA B N 1
ATOM 4127 C CA . ALA B 1 123 ? 9.844 0.823 16.844 1 93.69 123 ALA B CA 1
ATOM 4128 C C . ALA B 1 123 ? 9.406 1.123 18.281 1 93.69 123 ALA B C 1
ATOM 4130 O O . ALA B 1 123 ? 10.203 1.031 19.219 1 93.69 123 ALA B O 1
ATOM 4131 N N . GLU B 1 124 ? 8.188 1.397 18.391 1 89.19 124 GLU B N 1
ATOM 4132 C CA . GLU B 1 124 ? 7.617 1.715 19.703 1 89.19 124 GLU B CA 1
ATOM 4133 C C . GLU B 1 124 ? 7.176 0.451 20.422 1 89.19 124 GLU B C 1
ATOM 4135 O O . GLU B 1 124 ? 6.984 -0.597 19.812 1 89.19 124 GLU B O 1
ATOM 4140 N N . ARG B 1 125 ? 7.152 0.581 21.75 1 87.69 125 ARG B N 1
ATOM 4141 C CA . ARG B 1 125 ? 6.52 -0.498 22.5 1 87.69 125 ARG B CA 1
ATOM 4142 C C . ARG B 1 125 ? 5.035 -0.598 22.188 1 87.69 125 ARG B C 1
ATOM 4144 O O . ARG B 1 125 ? 4.281 0.355 22.391 1 87.69 125 ARG B O 1
ATOM 4151 N N . PRO B 1 126 ? 4.738 -1.791 21.719 1 87.62 126 PRO B N 1
ATOM 4152 C CA . PRO B 1 126 ? 3.352 -1.913 21.266 1 87.62 126 PRO B CA 1
ATOM 4153 C C . PRO B 1 126 ? 2.344 -1.76 22.406 1 87.62 126 PRO B C 1
ATOM 4155 O O . PRO B 1 126 ? 2.586 -2.234 23.516 1 87.62 126 PRO B O 1
ATOM 4158 N N . GLN B 1 127 ? 1.306 -1.005 22.219 1 83.19 127 GLN B N 1
ATOM 4159 C CA . GLN B 1 127 ? 0.155 -0.821 23.094 1 83.19 127 GLN B CA 1
ATOM 4160 C C . GLN B 1 127 ? -1.142 -0.74 22.297 1 83.19 127 GLN B C 1
ATOM 4162 O O . GLN B 1 127 ? -1.127 -0.856 21.078 1 83.19 127 GLN B O 1
ATOM 4167 N N . LYS B 1 128 ? -2.24 -0.746 23.047 1 76.5 128 LYS B N 1
ATOM 4168 C CA . LYS B 1 128 ? -3.512 -0.601 22.344 1 76.5 128 LYS B CA 1
ATOM 4169 C C . LYS B 1 128 ? -3.52 0.651 21.469 1 76.5 128 LYS B C 1
ATOM 4171 O O . LYS B 1 128 ? -3.27 1.756 21.953 1 76.5 128 LYS B O 1
ATOM 4176 N N . GLY B 1 129 ? -3.645 0.473 20.25 1 75.75 129 GLY B N 1
ATOM 4177 C CA . GLY B 1 129 ? -3.715 1.602 19.328 1 75.75 129 GLY B CA 1
ATOM 4178 C C . GLY B 1 129 ? -2.354 2.061 18.844 1 75.75 129 GLY B C 1
ATOM 4179 O O . GLY B 1 129 ? -2.26 2.965 18.016 1 75.75 129 GLY B O 1
ATOM 4180 N N . ARG B 1 130 ? -1.307 1.517 19.438 1 83.75 130 ARG B N 1
ATOM 4181 C CA . ARG B 1 130 ? 0.044 1.859 19 1 83.75 130 ARG B CA 1
ATOM 4182 C C . ARG B 1 130 ? 0.724 0.669 18.328 1 83.75 130 ARG B C 1
ATOM 4184 O O . ARG B 1 130 ? 1.118 -0.285 19 1 83.75 130 ARG B O 1
ATOM 4191 N N . LEU B 1 131 ? 0.88 0.799 17.078 1 94.25 131 LEU B N 1
ATOM 4192 C CA . LEU B 1 131 ? 1.464 -0.258 16.266 1 94.25 131 LEU B CA 1
ATOM 4193 C C . LEU B 1 131 ? 2.822 0.166 15.719 1 94.25 131 LEU B C 1
ATOM 4195 O O . LEU B 1 131 ? 3.104 1.36 15.602 1 94.25 131 LEU B O 1
ATOM 4199 N N . ARG B 1 132 ? 3.629 -0.828 15.484 1 97.06 132 ARG B N 1
ATOM 4200 C CA . ARG B 1 132 ? 4.941 -0.558 14.906 1 97.06 132 ARG B CA 1
ATOM 4201 C C . ARG B 1 132 ? 4.844 -0.336 13.398 1 97.06 132 ARG B C 1
ATOM 4203 O O . ARG B 1 132 ? 5.781 0.171 12.781 1 97.06 132 ARG B O 1
ATOM 4210 N N . GLU B 1 133 ? 3.826 -0.793 12.82 1 97.69 133 GLU B N 1
ATOM 4211 C CA . GLU B 1 133 ? 3.447 -0.57 11.422 1 97.69 133 GLU B CA 1
ATOM 4212 C C . GLU B 1 133 ? 2.002 -0.096 11.312 1 97.69 133 GLU B C 1
ATOM 4214 O O . GLU B 1 133 ? 1.086 -0.764 11.805 1 97.69 133 GLU B O 1
ATOM 4219 N N . PHE B 1 134 ? 1.797 1.1 10.719 1 96.94 134 PHE B N 1
ATOM 4220 C CA . PHE B 1 134 ? 0.437 1.606 10.578 1 96.94 134 PHE B CA 1
ATOM 4221 C C . PHE B 1 134 ? 0.331 2.531 9.367 1 96.94 134 PHE B C 1
ATOM 4223 O O . PHE B 1 134 ? 1.347 2.947 8.805 1 96.94 134 PHE B O 1
ATOM 4230 N N . VAL B 1 135 ? -0.873 2.828 8.953 1 97.81 135 VAL B N 1
ATOM 4231 C CA . VAL B 1 135 ? -1.114 3.59 7.734 1 97.81 135 VAL B CA 1
ATOM 4232 C C . VAL B 1 135 ? -1.44 5.039 8.086 1 97.81 135 VAL B C 1
ATOM 4234 O O . VAL B 1 135 ? -2.201 5.301 9.016 1 97.81 135 VAL B O 1
ATOM 4237 N N . GLN B 1 136 ? -0.774 5.934 7.414 1 97.56 136 GLN B N 1
ATOM 4238 C CA . GLN B 1 136 ? -1.15 7.344 7.43 1 97.56 136 GLN B CA 1
ATOM 4239 C C . GLN B 1 136 ? -1.901 7.727 6.156 1 97.56 136 GLN B C 1
ATOM 4241 O O . GLN B 1 136 ? -1.579 7.242 5.07 1 97.56 136 GLN B O 1
ATOM 4246 N N . CYS B 1 137 ? -2.908 8.523 6.25 1 98.5 137 CYS B N 1
ATOM 4247 C CA . CYS B 1 137 ? -3.6 9.148 5.129 1 98.5 137 CYS B CA 1
ATOM 4248 C C . CYS B 1 137 ? -3.436 10.656 5.16 1 98.5 137 CYS B C 1
ATOM 4250 O O . CYS B 1 137 ? -4.203 11.359 5.828 1 98.5 137 CYS B O 1
ATOM 4252 N N . ASP B 1 138 ? -2.51 11.117 4.348 1 98.69 138 ASP B N 1
ATOM 4253 C CA . ASP B 1 138 ? -2.068 12.5 4.469 1 98.69 138 ASP B CA 1
ATOM 4254 C C . ASP B 1 138 ? -2.508 13.32 3.26 1 98.69 138 ASP B C 1
ATOM 4256 O O . ASP B 1 138 ? -2.506 12.828 2.131 1 98.69 138 ASP B O 1
ATOM 4260 N N . ILE B 1 139 ? -2.832 14.57 3.557 1 98.75 139 ILE B N 1
ATOM 4261 C CA . ILE B 1 139 ? -2.842 15.602 2.525 1 98.75 139 ILE B CA 1
ATOM 4262 C C . ILE B 1 139 ? -2.004 16.797 2.984 1 98.75 139 ILE B C 1
ATOM 4264 O O . ILE B 1 139 ? -1.999 17.141 4.168 1 98.75 139 ILE B O 1
ATOM 4268 N N . ASP B 1 140 ? -1.312 17.328 2.059 1 98.88 140 ASP B N 1
ATOM 4269 C CA . ASP B 1 140 ? -0.444 18.469 2.332 1 98.88 140 ASP B CA 1
ATOM 4270 C C . ASP B 1 140 ? -0.524 19.5 1.21 1 98.88 140 ASP B C 1
ATOM 4272 O O . ASP B 1 140 ? -0.852 19.156 0.071 1 98.88 140 ASP B O 1
ATOM 4276 N N . ILE B 1 141 ? -0.332 20.688 1.564 1 98.75 141 ILE B N 1
ATOM 4277 C CA . ILE B 1 141 ? -0.189 21.797 0.621 1 98.75 141 ILE B CA 1
ATOM 4278 C C . ILE B 1 141 ? 1.183 22.453 0.79 1 98.75 141 ILE B C 1
ATOM 4280 O O . ILE B 1 141 ? 1.515 22.938 1.871 1 98.75 141 ILE B O 1
ATOM 4284 N N . LEU B 1 142 ? 1.994 22.406 -0.208 1 98.44 142 LEU B N 1
ATOM 4285 C CA . LEU B 1 142 ? 3.307 23.047 -0.222 1 98.44 142 LEU B CA 1
ATOM 4286 C C . LEU B 1 142 ? 3.309 24.266 -1.133 1 98.44 142 LEU B C 1
ATOM 4288 O O . LEU B 1 142 ? 2.838 24.203 -2.27 1 98.44 142 LEU B O 1
ATOM 4292 N N . GLY B 1 143 ? 3.801 25.375 -0.639 1 97.06 143 GLY B N 1
ATOM 4293 C CA . GLY B 1 143 ? 3.977 26.562 -1.457 1 97.06 143 GLY B CA 1
ATOM 4294 C C . GLY B 1 143 ? 2.9 27.609 -1.23 1 97.06 143 GLY B C 1
ATOM 4295 O O . GLY B 1 143 ? 2.838 28.609 -1.947 1 97.06 143 GLY B O 1
ATOM 4296 N N . ASP B 1 144 ? 1.983 27.422 -0.331 1 97.19 144 ASP B N 1
ATOM 4297 C CA . ASP B 1 144 ? 0.938 28.391 0.014 1 97.19 144 ASP B CA 1
ATOM 4298 C C . ASP B 1 144 ? 1.089 28.875 1.455 1 97.19 144 ASP B C 1
ATOM 4300 O O . ASP B 1 144 ? 0.843 28.109 2.396 1 97.19 144 ASP B O 1
ATOM 4304 N N . GLU B 1 145 ? 1.387 30.109 1.65 1 96.12 145 GLU B N 1
ATOM 4305 C CA . GLU B 1 145 ? 1.629 30.656 2.98 1 96.12 145 GLU B CA 1
ATOM 4306 C C . GLU B 1 145 ? 0.339 31.188 3.605 1 96.12 145 GLU B C 1
ATOM 4308 O O . GLU B 1 145 ? 0.292 31.453 4.805 1 96.12 145 GLU B O 1
ATOM 4313 N N . SER B 1 146 ? -0.686 31.328 2.809 1 96.81 146 SER B N 1
ATOM 4314 C CA . SER B 1 146 ? -1.927 31.922 3.289 1 96.81 146 SER B CA 1
ATOM 4315 C C . SER B 1 146 ? -2.674 30.984 4.219 1 96.81 146 SER B C 1
ATOM 4317 O O . SER B 1 146 ? -2.594 29.75 4.066 1 96.81 146 SER B O 1
ATOM 4319 N N . PRO B 1 147 ? -3.475 31.531 5.199 1 97.81 147 PRO B N 1
ATOM 4320 C CA . PRO B 1 147 ? -4.277 30.688 6.086 1 97.81 147 PRO B CA 1
ATOM 4321 C C . PRO B 1 147 ? -5.371 29.922 5.34 1 97.81 147 PRO B C 1
ATOM 4323 O O . PRO B 1 147 ? -5.996 29.031 5.91 1 97.81 147 PRO B O 1
ATOM 4326 N N . ASN B 1 148 ? -5.586 30.234 4.031 1 98.44 148 ASN B N 1
ATOM 4327 C CA . ASN B 1 148 ? -6.531 29.484 3.223 1 98.44 148 ASN B CA 1
ATOM 4328 C C . ASN B 1 148 ? -6.098 28.016 3.078 1 98.44 148 ASN B C 1
ATOM 4330 O O . ASN B 1 148 ? -6.938 27.141 2.932 1 98.44 148 ASN B O 1
ATOM 4334 N N . ALA B 1 149 ? -4.766 27.797 3.143 1 98.44 149 ALA B N 1
ATOM 4335 C CA . ALA B 1 149 ? -4.262 26.438 3.088 1 98.44 149 ALA B CA 1
ATOM 4336 C C . ALA B 1 149 ? -4.793 25.609 4.258 1 98.44 149 ALA B C 1
ATOM 4338 O O . ALA B 1 149 ? -5.223 24.469 4.078 1 98.44 149 ALA B O 1
ATOM 4339 N N . GLU B 1 150 ? -4.805 26.234 5.477 1 98.69 150 GLU B N 1
ATOM 4340 C CA . GLU B 1 150 ? -5.363 25.562 6.648 1 98.69 150 GLU B CA 1
ATOM 4341 C C . GLU B 1 150 ? -6.859 25.312 6.477 1 98.69 150 GLU B C 1
ATOM 4343 O O . GLU B 1 150 ? -7.344 24.203 6.75 1 98.69 150 GLU B O 1
ATOM 4348 N N . VAL B 1 151 ? -7.547 26.297 6.004 1 98.69 151 VAL B N 1
ATOM 4349 C CA . VAL B 1 151 ? -8.992 26.188 5.84 1 98.69 151 VAL B CA 1
ATOM 4350 C C . VAL B 1 151 ? -9.312 25.062 4.863 1 98.69 151 VAL B C 1
ATOM 4352 O O . VAL B 1 151 ? -10.195 24.234 5.121 1 98.69 151 VAL B O 1
ATOM 4355 N N . GLU B 1 152 ? -8.633 25 3.799 1 98.75 152 GLU B N 1
ATOM 4356 C CA . GLU B 1 152 ? -8.867 23.984 2.781 1 98.75 152 GLU B CA 1
ATOM 4357 C C . GLU B 1 152 ? -8.594 22.578 3.328 1 98.75 152 GLU B C 1
ATOM 4359 O O . GLU B 1 152 ? -9.391 21.672 3.115 1 98.75 152 GLU B O 1
ATOM 4364 N N . LEU B 1 153 ? -7.488 22.422 4.016 1 98.75 153 LEU B N 1
ATOM 4365 C CA . LEU B 1 153 ? -7.141 21.125 4.59 1 98.75 153 LEU B CA 1
ATOM 4366 C C . LEU B 1 153 ? -8.211 20.672 5.578 1 98.75 153 LEU B C 1
ATOM 4368 O O . LEU B 1 153 ? -8.586 19.484 5.586 1 98.75 153 LEU B O 1
ATOM 4372 N N . ILE B 1 154 ? -8.641 21.594 6.402 1 98.62 154 ILE B N 1
ATOM 4373 C CA . ILE B 1 154 ? -9.68 21.25 7.375 1 98.62 154 ILE B CA 1
ATOM 4374 C C . ILE B 1 154 ? -10.953 20.844 6.648 1 98.62 154 ILE B C 1
ATOM 4376 O O . ILE B 1 154 ? -11.57 19.828 6.984 1 98.62 154 ILE B O 1
ATOM 4380 N N . ASP B 1 155 ? -11.359 21.562 5.625 1 98.44 155 ASP B N 1
ATOM 4381 C CA . ASP B 1 155 ? -12.562 21.281 4.848 1 98.44 155 ASP B CA 1
ATOM 4382 C C . ASP B 1 155 ? -12.484 19.891 4.223 1 98.44 155 ASP B C 1
ATOM 4384 O O . ASP B 1 155 ? -13.383 19.062 4.402 1 98.44 155 ASP B O 1
ATOM 4388 N N . VAL B 1 156 ? -11.422 19.625 3.525 1 98.56 156 VAL B N 1
ATOM 4389 C CA . VAL B 1 156 ? -11.281 18.391 2.77 1 98.56 156 VAL B CA 1
ATOM 4390 C C . VAL B 1 156 ? -11.219 17.203 3.729 1 98.56 156 VAL B C 1
ATOM 4392 O O . VAL B 1 156 ? -11.875 16.172 3.506 1 98.56 156 VAL B O 1
ATOM 4395 N N . THR B 1 157 ? -10.461 17.328 4.816 1 98.62 157 THR B N 1
ATOM 4396 C CA . THR B 1 157 ? -10.281 16.234 5.77 1 98.62 157 THR B CA 1
ATOM 4397 C C . THR B 1 157 ? -11.594 15.938 6.488 1 98.62 157 THR B C 1
ATOM 4399 O O . THR B 1 157 ? -11.953 14.766 6.668 1 98.62 157 THR B O 1
ATOM 4402 N N . THR B 1 158 ? -12.312 16.953 6.883 1 98.31 158 THR B N 1
ATOM 4403 C CA . 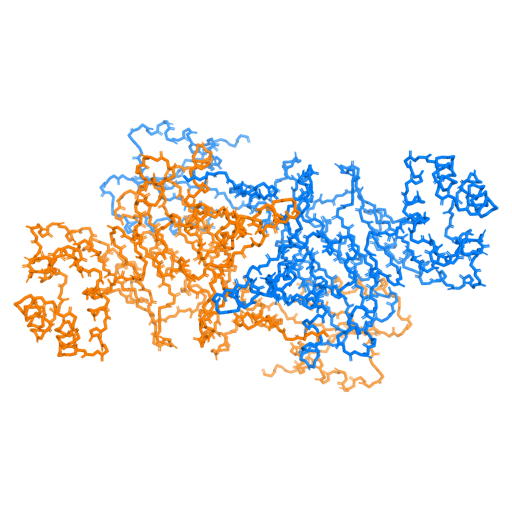THR B 1 158 ? -13.57 16.734 7.582 1 98.31 158 THR B CA 1
ATOM 4404 C C . THR B 1 158 ? -14.617 16.141 6.645 1 98.31 158 THR B C 1
ATOM 4406 O O . THR B 1 158 ? -15.406 15.289 7.051 1 98.31 158 THR B O 1
ATOM 4409 N N . ARG B 1 159 ? -14.648 16.547 5.398 1 98 159 ARG B N 1
ATOM 4410 C CA . ARG B 1 159 ? -15.539 15.938 4.418 1 98 159 ARG B CA 1
ATOM 4411 C C . ARG B 1 159 ? -15.219 14.461 4.227 1 98 159 ARG B C 1
ATOM 4413 O O . ARG B 1 159 ? -16.125 13.633 4.09 1 98 159 ARG B O 1
ATOM 4420 N N . ALA B 1 160 ? -13.93 14.141 4.176 1 98.38 160 ALA B N 1
ATOM 4421 C CA . ALA B 1 160 ? -13.531 12.742 4.059 1 98.38 160 ALA B CA 1
ATOM 4422 C C . ALA B 1 160 ? -14.055 11.922 5.234 1 98.38 160 ALA B C 1
ATOM 4424 O O . ALA B 1 160 ? -14.578 10.82 5.047 1 98.38 160 ALA B O 1
ATOM 4425 N N . LEU B 1 161 ? -13.906 12.453 6.438 1 97.56 161 LEU B N 1
ATOM 4426 C CA . LEU B 1 161 ? -14.367 11.75 7.629 1 97.56 161 LEU B CA 1
ATOM 4427 C C . LEU B 1 161 ? -15.883 11.594 7.613 1 97.56 161 LEU B C 1
ATOM 4429 O O . LEU B 1 161 ? -16.406 10.516 7.887 1 97.56 161 LEU B O 1
ATOM 4433 N N . LEU B 1 162 ? -16.594 12.672 7.277 1 96.81 162 LEU B N 1
ATOM 4434 C CA . LEU B 1 162 ? -18.047 12.602 7.168 1 96.81 162 LEU B CA 1
ATOM 4435 C C . LEU B 1 162 ? -18.469 11.578 6.125 1 96.81 162 LEU B C 1
ATOM 4437 O O . LEU B 1 162 ? -19.422 10.836 6.332 1 96.81 162 LEU B O 1
ATOM 4441 N N . GLY B 1 163 ? -17.719 11.461 5.078 1 96.56 163 GLY B N 1
ATOM 4442 C CA . GLY B 1 163 ? -18.047 10.578 3.967 1 96.56 163 GLY B CA 1
ATOM 4443 C C . GLY B 1 163 ? -17.969 9.109 4.328 1 96.56 163 GLY B C 1
ATOM 4444 O O . GLY B 1 163 ? -18.562 8.266 3.656 1 96.56 163 GLY B O 1
ATOM 4445 N N . ILE B 1 164 ? -17.219 8.82 5.383 1 96 164 ILE B N 1
ATOM 4446 C CA . ILE B 1 164 ? -17.094 7.422 5.777 1 96 164 ILE B CA 1
ATOM 4447 C C . ILE B 1 164 ? -17.922 7.16 7.031 1 96 164 ILE B C 1
ATOM 4449 O O . ILE B 1 164 ? -17.688 6.18 7.742 1 96 164 ILE B O 1
ATOM 4453 N N . GLY B 1 165 ? -18.766 8.055 7.379 1 89.94 165 GLY B N 1
ATOM 4454 C CA . GLY B 1 165 ? -19.734 7.84 8.43 1 89.94 165 GLY B CA 1
ATOM 4455 C C . GLY B 1 165 ? -19.266 8.312 9.797 1 89.94 165 GLY B C 1
ATOM 4456 O O . GLY B 1 165 ? -19.922 8.039 10.812 1 89.94 165 GLY B O 1
ATOM 4457 N N . PHE B 1 166 ? -18.156 8.914 9.812 1 89.31 166 PHE B N 1
ATOM 4458 C CA . PHE B 1 166 ? -17.672 9.461 11.07 1 89.31 166 PHE B CA 1
ATOM 4459 C C . PHE B 1 166 ? -18.406 10.734 11.438 1 89.31 166 PHE B C 1
ATOM 4461 O O . PHE B 1 166 ? -18.641 11.594 10.578 1 89.31 166 PHE B O 1
ATOM 4468 N N . ASP B 1 167 ? -18.938 10.844 12.68 1 86.94 167 ASP B N 1
ATOM 4469 C CA . ASP B 1 167 ? -19.672 12.023 13.117 1 86.94 167 ASP B CA 1
ATOM 4470 C C . ASP B 1 167 ? -19.344 12.383 14.562 1 86.94 167 ASP B C 1
ATOM 4472 O O . ASP B 1 167 ? -18.562 11.688 15.219 1 86.94 167 ASP B O 1
ATOM 4476 N N . GLY B 1 168 ? -19.812 13.609 14.969 1 88.94 168 GLY B N 1
ATOM 4477 C CA . GLY B 1 168 ? -19.688 14.039 16.344 1 88.94 168 GLY B CA 1
ATOM 4478 C C . GLY B 1 168 ? -18.266 14.383 16.75 1 88.94 168 GLY B C 1
ATOM 4479 O O . GLY B 1 168 ? -17.922 14.367 17.938 1 88.94 168 GLY B O 1
ATOM 4480 N N . PHE B 1 169 ? -17.453 14.633 15.758 1 96.44 169 PHE B N 1
ATOM 4481 C CA . PHE B 1 169 ? -16.062 14.922 16.078 1 96.44 169 PHE B CA 1
ATOM 4482 C C . PHE B 1 169 ? -15.852 16.422 16.234 1 96.44 169 PHE B C 1
ATOM 4484 O O . PHE B 1 169 ? -16.734 17.219 15.922 1 96.44 169 PHE B O 1
ATOM 4491 N N . THR B 1 170 ? -14.734 16.766 16.828 1 97.69 170 THR B N 1
ATOM 4492 C CA . THR B 1 170 ? -14.336 18.156 17.047 1 97.69 170 THR B CA 1
ATOM 4493 C C . THR B 1 170 ? -12.969 18.422 16.422 1 97.69 170 THR B C 1
ATOM 4495 O O . THR B 1 170 ? -12.023 17.672 16.641 1 97.69 170 THR B O 1
ATOM 4498 N N . VAL B 1 171 ? -12.93 19.484 15.641 1 98.31 171 VAL B N 1
ATOM 4499 C CA . VAL B 1 171 ? -11.648 19.969 15.156 1 98.31 171 VAL B CA 1
ATOM 4500 C C . VAL B 1 171 ? -11.07 20.984 16.141 1 98.31 171 VAL B C 1
ATOM 4502 O O . VAL B 1 171 ? -11.602 22.078 16.297 1 98.31 171 VAL B O 1
ATOM 4505 N N . ASN B 1 172 ? -9.984 20.578 16.797 1 97.25 172 ASN B N 1
ATOM 4506 C CA . ASN B 1 172 ? -9.273 21.453 17.719 1 97.25 172 ASN B CA 1
ATOM 4507 C C . ASN B 1 172 ? -8.109 22.172 17.031 1 97.25 172 ASN B C 1
ATOM 4509 O O . ASN B 1 172 ? -7.332 21.531 16.312 1 97.25 172 ASN B O 1
ATOM 4513 N N . ILE B 1 173 ? -8.031 23.438 17.266 1 97.88 173 ILE B N 1
ATOM 4514 C CA . ILE B 1 173 ? -7.02 24.219 16.562 1 97.88 173 ILE B CA 1
ATOM 4515 C C . ILE B 1 173 ? -6.266 25.109 17.547 1 97.88 173 ILE B C 1
ATOM 4517 O O . ILE B 1 173 ? -6.863 25.672 18.469 1 97.88 173 ILE B O 1
ATOM 4521 N N . ASN B 1 174 ? -4.996 25.172 17.406 1 96.38 174 ASN B N 1
ATOM 4522 C CA . ASN B 1 174 ? -4.125 26.109 18.109 1 96.38 174 ASN B CA 1
ATOM 4523 C C . ASN B 1 174 ? -3.006 26.609 17.203 1 96.38 174 ASN B C 1
ATOM 4525 O O . ASN B 1 174 ? -2.943 26.25 16.016 1 96.38 174 ASN B O 1
ATOM 4529 N N . ASP B 1 175 ? -2.277 27.547 17.703 1 96.25 175 ASP B N 1
ATOM 4530 C CA . ASP B 1 175 ? -1.102 28.062 17.016 1 96.25 175 ASP B CA 1
ATOM 4531 C C . ASP B 1 175 ? 0.108 28.109 17.938 1 96.25 175 ASP B C 1
ATOM 4533 O O . ASP B 1 175 ? 0.095 28.797 18.969 1 96.25 175 ASP B O 1
ATOM 4537 N N . ARG B 1 176 ? 1.111 27.422 17.5 1 92.5 176 ARG B N 1
ATOM 4538 C CA . ARG B 1 176 ? 2.314 27.297 18.312 1 92.5 176 ARG B CA 1
ATOM 4539 C C . ARG B 1 176 ? 2.906 28.656 18.625 1 92.5 176 ARG B C 1
ATOM 4541 O O . ARG B 1 176 ? 3.43 28.875 19.719 1 92.5 176 ARG B O 1
ATOM 4548 N N . ARG B 1 177 ? 2.934 29.609 17.797 1 94.56 177 ARG B N 1
ATOM 4549 C CA . ARG B 1 177 ? 3.521 30.922 17.984 1 94.56 177 ARG B CA 1
ATOM 4550 C C . ARG B 1 177 ? 2.795 31.703 19.078 1 94.56 177 ARG B C 1
ATOM 4552 O O . ARG B 1 177 ? 3.426 32.375 19.891 1 94.56 177 ARG B O 1
ATOM 4559 N N . ILE B 1 178 ? 1.501 31.531 19.031 1 95.12 178 ILE B N 1
ATOM 4560 C CA . ILE B 1 178 ? 0.671 32.219 20.016 1 95.12 178 ILE B CA 1
ATOM 4561 C C . ILE B 1 178 ? 0.892 31.641 21.391 1 95.12 178 ILE B C 1
ATOM 4563 O O . ILE B 1 178 ? 1.076 32.375 22.375 1 95.12 178 ILE B O 1
ATOM 4567 N N . LEU B 1 179 ? 0.845 30.344 21.453 1 93.38 179 LEU B N 1
ATOM 4568 C CA . LEU B 1 179 ? 1.08 29.641 22.703 1 93.38 179 LEU B CA 1
ATOM 4569 C C . LEU B 1 179 ? 2.441 30 23.281 1 93.38 179 LEU B C 1
ATOM 4571 O O . LEU B 1 179 ? 2.549 30.344 24.469 1 93.38 179 LEU B O 1
ATOM 4575 N N . ARG B 1 180 ? 3.418 29.969 22.516 1 93 180 ARG B N 1
ATOM 4576 C CA . ARG B 1 180 ? 4.773 30.297 22.938 1 93 180 ARG B CA 1
ATOM 4577 C C . ARG B 1 180 ? 4.863 31.766 23.375 1 93 180 ARG B C 1
ATOM 4579 O O . ARG B 1 180 ? 5.508 32.094 24.375 1 93 180 ARG B O 1
ATOM 4586 N N . GLY B 1 181 ? 4.27 32.625 22.547 1 94.12 181 GLY B N 1
ATOM 4587 C CA . GLY B 1 181 ? 4.254 34.031 22.891 1 94.12 181 GLY B CA 1
ATOM 4588 C C . GLY B 1 181 ? 3.656 34.312 24.266 1 94.12 181 GLY B C 1
ATOM 4589 O O . GLY B 1 181 ? 4.199 35.094 25.031 1 94.12 181 GLY B O 1
ATOM 4590 N N . MET B 1 182 ? 2.561 33.656 24.5 1 94.5 182 MET B N 1
ATOM 4591 C CA . MET B 1 182 ? 1.918 33.812 25.812 1 94.5 182 MET B CA 1
ATOM 4592 C C . MET B 1 182 ? 2.848 33.344 26.922 1 94.5 182 MET B C 1
ATOM 4594 O O . MET B 1 182 ? 3.039 34.062 27.906 1 94.5 182 MET B O 1
ATOM 4598 N N . LEU B 1 183 ? 3.447 32.25 26.766 1 95.19 183 LEU B N 1
ATOM 4599 C CA . LEU B 1 183 ? 4.289 31.641 27.812 1 95.19 183 LEU B CA 1
ATOM 4600 C C . LEU B 1 183 ? 5.535 32.5 28.047 1 95.19 183 LEU B C 1
ATOM 4602 O O . LEU B 1 183 ? 5.965 32.688 29.188 1 95.19 183 LEU B O 1
ATOM 4606 N N . GLU B 1 184 ? 6.051 32.969 26.969 1 95.62 184 GLU B N 1
ATOM 4607 C CA . GLU B 1 184 ? 7.203 33.875 27.109 1 95.62 184 GLU B CA 1
ATOM 4608 C C . GLU B 1 184 ? 6.844 35.125 27.875 1 95.62 184 GLU B C 1
ATOM 4610 O O . GLU B 1 184 ? 7.625 35.594 28.703 1 95.62 184 GLU B O 1
ATOM 4615 N N . SER B 1 185 ? 5.785 35.656 27.578 1 95.31 185 SER B N 1
ATOM 4616 C CA . SER B 1 185 ? 5.34 36.844 28.25 1 95.31 185 SER B CA 1
ATOM 4617 C C . SER B 1 185 ? 5.137 36.625 29.75 1 95.31 185 SER B C 1
ATOM 4619 O O . SER B 1 185 ? 5.156 37.562 30.547 1 95.31 185 SER B O 1
ATOM 4621 N N . MET B 1 186 ? 4.902 35.375 30.078 1 95.12 186 MET B N 1
ATOM 4622 C CA . MET B 1 186 ? 4.684 35.031 31.469 1 95.12 186 MET B CA 1
ATOM 4623 C C . MET B 1 186 ? 6.012 34.812 32.188 1 95.12 186 MET B C 1
ATOM 4625 O O . MET B 1 186 ? 6.039 34.625 33.406 1 95.12 186 MET B O 1
ATOM 4629 N N . GLY B 1 187 ? 7.07 34.719 31.406 1 96.06 187 GLY B N 1
ATOM 4630 C CA . GLY B 1 187 ? 8.383 34.656 32.031 1 96.06 187 GLY B CA 1
ATOM 4631 C C . GLY B 1 187 ? 9.117 33.375 31.75 1 96.06 187 GLY B C 1
ATOM 4632 O O . GLY B 1 187 ? 10.227 33.156 32.25 1 96.06 187 GLY B O 1
ATOM 4633 N N . PHE B 1 188 ? 8.57 32.531 30.953 1 96.69 188 PHE B N 1
ATOM 4634 C CA . PHE B 1 188 ? 9.289 31.312 30.594 1 96.69 188 PHE B CA 1
ATOM 4635 C C . PHE B 1 188 ? 10.359 31.609 29.562 1 96.69 188 PHE B C 1
ATOM 4637 O O . PHE B 1 188 ? 10.141 32.375 28.625 1 96.69 188 PHE B O 1
ATOM 4644 N N . ALA B 1 189 ? 11.484 30.984 29.719 1 95.56 189 ALA B N 1
ATOM 4645 C CA . ALA B 1 189 ? 12.562 31.125 28.75 1 95.56 189 ALA B CA 1
ATOM 4646 C C . ALA B 1 189 ? 12.281 30.312 27.484 1 95.56 189 ALA B C 1
ATOM 4648 O O . ALA B 1 189 ? 11.695 29.219 27.562 1 95.56 189 ALA B O 1
ATOM 4649 N N . ALA B 1 190 ? 12.781 30.766 26.391 1 91.81 190 ALA B N 1
ATOM 4650 C CA . ALA B 1 190 ? 12.523 30.172 25.094 1 91.81 190 ALA B CA 1
ATOM 4651 C C . ALA B 1 190 ? 12.961 28.703 25.062 1 91.81 190 ALA B C 1
ATOM 4653 O O . ALA B 1 190 ? 12.305 27.859 24.453 1 91.81 190 ALA B O 1
ATOM 4654 N N . ASP B 1 191 ? 14 28.406 25.656 1 91.88 191 ASP B N 1
ATOM 4655 C CA . ASP B 1 191 ? 14.578 27.078 25.578 1 91.88 191 ASP B CA 1
ATOM 4656 C C . ASP B 1 191 ? 13.859 26.094 26.5 1 91.88 191 ASP B C 1
ATOM 4658 O O . ASP B 1 191 ? 14.133 24.891 26.484 1 91.88 191 ASP B O 1
ATOM 4662 N N . THR B 1 192 ? 12.914 26.578 27.297 1 93.06 192 THR B N 1
ATOM 4663 C CA . THR B 1 192 ? 12.172 25.703 28.203 1 93.06 192 THR B CA 1
ATOM 4664 C C . THR B 1 192 ? 10.758 25.453 27.688 1 93.06 192 THR B C 1
ATOM 4666 O O . THR B 1 192 ? 10.016 24.641 28.234 1 93.06 192 THR B O 1
ATOM 4669 N N . LEU B 1 193 ? 10.391 26.109 26.688 1 91.38 193 LEU B N 1
ATOM 4670 C CA . LEU B 1 193 ? 8.992 26.172 26.25 1 91.38 193 LEU B CA 1
ATOM 4671 C C . LEU B 1 193 ? 8.492 24.797 25.844 1 91.38 193 LEU B C 1
ATOM 4673 O O . LEU B 1 193 ? 7.332 24.453 26.094 1 91.38 193 LEU B O 1
ATOM 4677 N N . ASP B 1 194 ? 9.328 24.047 25.188 1 86.06 194 ASP B N 1
ATOM 4678 C CA . ASP B 1 194 ? 8.883 22.719 24.797 1 86.06 194 ASP B CA 1
ATOM 4679 C C . ASP B 1 194 ? 8.469 21.891 26.016 1 86.06 194 ASP B C 1
ATOM 4681 O O . ASP B 1 194 ? 7.418 21.25 26 1 86.06 194 ASP B O 1
ATOM 4685 N N . SER B 1 195 ? 9.227 21.969 26.984 1 87.94 195 SER B N 1
ATOM 4686 C CA . SER B 1 195 ? 8.945 21.25 28.219 1 87.94 195 SER B CA 1
ATOM 4687 C C . SER B 1 195 ? 7.672 21.781 28.875 1 87.94 195 SER B C 1
ATOM 4689 O O . SER B 1 195 ? 6.863 21.016 29.391 1 87.94 195 SER B O 1
ATOM 4691 N N . VAL B 1 196 ? 7.508 23.062 28.906 1 92.62 196 VAL B N 1
ATOM 4692 C CA . VAL B 1 196 ? 6.328 23.688 29.484 1 92.62 196 VAL B CA 1
ATOM 4693 C C . VAL B 1 196 ? 5.078 23.25 28.719 1 92.62 196 VAL B C 1
ATOM 4695 O O . VAL B 1 196 ? 4.059 22.906 29.328 1 92.62 196 VAL B O 1
ATOM 4698 N N . CYS B 1 197 ? 5.215 23.234 27.422 1 89.75 197 CYS B N 1
ATOM 4699 C CA . CYS B 1 197 ? 4.086 22.891 26.562 1 89.75 197 CYS B CA 1
ATOM 4700 C C . CYS B 1 197 ? 3.648 21.438 26.781 1 89.75 197 CYS B C 1
ATOM 4702 O O . CYS B 1 197 ? 2.453 21.141 26.766 1 89.75 197 CYS B O 1
ATOM 4704 N N . ILE B 1 198 ? 4.543 20.594 26.984 1 85.06 198 ILE B N 1
ATOM 4705 C CA . ILE B 1 198 ? 4.23 19.188 27.234 1 85.06 198 ILE B CA 1
ATOM 4706 C C . ILE B 1 198 ? 3.379 19.078 28.5 1 85.06 198 ILE B C 1
ATOM 4708 O O . ILE B 1 198 ? 2.395 18.328 28.531 1 85.06 198 ILE B O 1
ATOM 4712 N N . THR B 1 199 ? 3.779 19.797 29.531 1 89.12 199 THR B N 1
ATOM 4713 C CA . THR B 1 199 ? 3.027 19.797 30.781 1 89.12 199 THR B CA 1
ATOM 4714 C C . THR B 1 199 ? 1.672 20.469 30.594 1 89.12 199 THR B C 1
ATOM 4716 O O . THR B 1 199 ? 0.653 19.969 31.078 1 89.12 199 THR B O 1
ATOM 4719 N N . PHE B 1 200 ? 1.685 21.625 29.906 1 89.62 200 PHE B N 1
ATOM 4720 C CA . PHE B 1 200 ? 0.468 22.391 29.688 1 89.62 200 PHE B CA 1
ATOM 4721 C C . PHE B 1 200 ? -0.55 21.578 28.891 1 89.62 200 PHE B C 1
ATOM 4723 O O . PHE B 1 200 ? -1.757 21.703 29.109 1 89.62 200 PHE B O 1
ATOM 4730 N N . ASP B 1 201 ? -0.088 20.734 28.016 1 87.25 201 ASP B N 1
ATOM 4731 C CA . ASP B 1 201 ? -0.943 19.906 27.188 1 87.25 201 ASP B CA 1
ATOM 4732 C C . ASP B 1 201 ? -1.749 18.922 28.031 1 87.25 201 ASP B C 1
ATOM 4734 O O . ASP B 1 201 ? -2.775 18.406 27.578 1 87.25 201 ASP B O 1
ATOM 4738 N N . LYS B 1 202 ? -1.324 18.703 29.297 1 85.94 202 LYS B N 1
ATOM 4739 C CA . LYS B 1 202 ? -2.016 17.797 30.219 1 85.94 202 LYS B CA 1
ATOM 4740 C C . LYS B 1 202 ? -3.086 18.547 31.016 1 85.94 202 LYS B C 1
ATOM 4742 O O . LYS B 1 202 ? -3.721 17.969 31.906 1 85.94 202 LYS B O 1
ATOM 4747 N N . MET B 1 203 ? -3.297 19.734 30.781 1 86.62 203 MET B N 1
ATOM 4748 C CA . MET B 1 203 ? -4.148 20.609 31.578 1 86.62 203 MET B CA 1
ATOM 4749 C C . MET B 1 203 ? -5.531 20 31.781 1 86.62 203 MET B C 1
ATOM 4751 O O . MET B 1 203 ? -6.086 20.031 32.875 1 86.62 203 MET B O 1
ATOM 4755 N N . ASP B 1 204 ? -6.098 19.375 30.719 1 80.94 204 ASP B N 1
ATOM 4756 C CA . ASP B 1 204 ? -7.434 18.797 30.797 1 80.94 204 ASP B CA 1
ATOM 4757 C C . ASP B 1 204 ? -7.465 17.609 31.75 1 80.94 204 ASP B C 1
ATOM 4759 O O . ASP B 1 204 ? -8.5 17.312 32.344 1 80.94 204 ASP B O 1
ATOM 4763 N N . LYS B 1 205 ? -6.344 17.031 31.875 1 83 205 LYS B N 1
ATOM 4764 C CA . LYS B 1 205 ? -6.258 15.82 32.688 1 83 205 LYS B CA 1
ATOM 4765 C C . LYS B 1 205 ? -5.902 16.141 34.125 1 83 205 LYS B C 1
ATOM 4767 O O . LYS B 1 205 ? -6.434 15.531 35.062 1 83 205 LYS B O 1
ATOM 4772 N N . ILE B 1 206 ? -4.977 17.141 34.312 1 89.81 206 ILE B N 1
ATOM 4773 C CA . ILE B 1 206 ? -4.414 17.297 35.656 1 89.81 206 ILE B CA 1
ATOM 4774 C C . ILE B 1 206 ? -4.801 18.672 36.219 1 89.81 206 ILE B C 1
ATOM 4776 O O . ILE B 1 206 ? -4.516 18.969 37.375 1 89.81 206 ILE B O 1
ATOM 4780 N N . GLY B 1 207 ? -5.355 19.531 35.5 1 87 207 GLY B N 1
ATOM 4781 C CA . GLY B 1 207 ? -5.828 20.828 35.938 1 87 207 GLY B CA 1
ATOM 4782 C C . GLY B 1 207 ? -4.707 21.812 36.219 1 87 207 GLY B C 1
ATOM 4783 O O . GLY B 1 207 ? -3.529 21.469 36.094 1 87 207 GLY B O 1
ATOM 4784 N N . ALA B 1 208 ? -5.141 23.016 36.719 1 91.19 208 ALA B N 1
ATOM 4785 C CA . ALA B 1 208 ? -4.191 24.094 36.969 1 91.19 208 ALA B CA 1
ATOM 4786 C C . ALA B 1 208 ? -3.189 23.703 38.062 1 91.19 208 ALA B C 1
ATOM 4788 O O . ALA B 1 208 ? -1.993 23.969 37.938 1 91.19 208 ALA B O 1
ATOM 4789 N N . ASP B 1 209 ? -3.691 23.094 39.062 1 93.5 209 ASP B N 1
ATOM 4790 C CA . ASP B 1 209 ? -2.832 22.703 40.156 1 93.5 209 ASP B CA 1
ATOM 4791 C C . ASP B 1 209 ? -1.831 21.625 39.75 1 93.5 209 ASP B C 1
ATOM 4793 O O . ASP B 1 209 ? -0.673 21.656 40.156 1 93.5 209 ASP B O 1
ATOM 4797 N N . GLY B 1 210 ? -2.291 20.719 39 1 94.69 210 GLY B N 1
ATOM 4798 C CA . GLY B 1 210 ? -1.405 19.688 38.5 1 94.69 210 GLY B CA 1
ATOM 4799 C C . GLY B 1 210 ? -0.318 20.234 37.594 1 94.69 210 GLY B C 1
ATOM 4800 O O . GLY B 1 210 ? 0.845 19.844 37.688 1 94.69 210 GLY B O 1
ATOM 4801 N N . VAL B 1 211 ? -0.675 21.156 36.75 1 94.25 211 VAL B N 1
ATOM 4802 C CA . VAL B 1 211 ? 0.289 21.797 35.844 1 94.25 211 VAL B CA 1
ATOM 4803 C C . VAL B 1 211 ? 1.319 22.578 36.688 1 94.25 211 VAL B C 1
ATOM 4805 O O . VAL B 1 211 ? 2.523 22.453 36.438 1 94.25 211 VAL B O 1
ATOM 4808 N N . LYS B 1 212 ? 0.784 23.266 37.625 1 95.75 212 LYS B N 1
ATOM 4809 C CA . LYS B 1 212 ? 1.667 24.031 38.5 1 95.75 212 LYS B CA 1
ATOM 4810 C C . LYS B 1 212 ? 2.666 23.109 39.188 1 95.75 212 LYS B C 1
ATOM 4812 O O . LYS B 1 212 ? 3.871 23.375 39.188 1 95.75 212 LYS B O 1
ATOM 4817 N N . ALA B 1 213 ? 2.195 22.094 39.781 1 96.69 213 ALA B N 1
ATOM 4818 C CA . ALA B 1 213 ? 3.033 21.156 40.531 1 96.69 213 ALA B CA 1
ATOM 4819 C C . ALA B 1 213 ? 4.113 20.547 39.625 1 96.69 213 ALA B C 1
ATOM 4821 O O . ALA B 1 213 ? 5.281 20.484 40 1 96.69 213 ALA B O 1
ATOM 4822 N N . GLU B 1 214 ? 3.707 20.125 38.469 1 96.19 214 GLU B N 1
ATOM 4823 C CA . GLU B 1 214 ? 4.648 19.484 37.562 1 96.19 214 GLU B CA 1
ATOM 4824 C C . GLU B 1 214 ? 5.703 20.484 37.062 1 96.19 214 GLU B C 1
ATOM 4826 O O . GLU B 1 214 ? 6.879 20.125 36.938 1 96.19 214 GLU B O 1
ATOM 4831 N N . LEU B 1 215 ? 5.332 21.672 36.812 1 96.69 215 LEU B N 1
ATOM 4832 C CA . LEU B 1 215 ? 6.273 22.672 36.312 1 96.69 215 LEU B CA 1
ATOM 4833 C C . LEU B 1 215 ? 7.246 23.078 37.406 1 96.69 215 LEU B C 1
ATOM 4835 O O . LEU B 1 215 ? 8.422 23.359 37.156 1 96.69 215 LEU B O 1
ATOM 4839 N N . LEU B 1 216 ? 6.73 23.109 38.594 1 96.25 216 LEU B N 1
ATOM 4840 C CA . LEU B 1 216 ? 7.609 23.422 39.719 1 96.25 216 LEU B CA 1
ATOM 4841 C C . LEU B 1 216 ? 8.609 22.297 39.938 1 96.25 216 LEU B C 1
ATOM 4843 O O . LEU B 1 216 ? 9.766 22.547 40.281 1 96.25 216 LEU B O 1
ATOM 4847 N N . GLU B 1 217 ? 8.188 21.141 39.781 1 96.25 217 GLU B N 1
ATOM 4848 C CA . GLU B 1 217 ? 9.086 20 39.875 1 96.25 217 GLU B CA 1
ATOM 4849 C C . GLU B 1 217 ? 10.195 20.078 38.844 1 96.25 217 GLU B C 1
ATOM 4851 O O . GLU B 1 217 ? 11.32 19.625 39.094 1 96.25 217 GLU B O 1
ATOM 4856 N N . LYS B 1 218 ? 9.883 20.672 37.719 1 95.31 218 LYS B N 1
ATOM 4857 C CA . LYS B 1 218 ? 10.859 20.828 36.656 1 95.31 218 LYS B CA 1
ATOM 4858 C C . LYS B 1 218 ? 11.766 22.031 36.906 1 95.31 218 LYS B C 1
ATOM 4860 O O . LYS B 1 218 ? 12.586 22.391 36.062 1 95.31 218 LYS B O 1
ATOM 4865 N N . GLN B 1 219 ? 11.562 22.672 38.031 1 94.38 219 GLN B N 1
ATOM 4866 C CA . GLN B 1 219 ? 12.391 23.781 38.5 1 94.38 219 GLN B CA 1
ATOM 4867 C C . GLN B 1 219 ? 12.289 24.984 37.594 1 94.38 219 GLN B C 1
ATOM 4869 O O . GLN B 1 219 ? 13.281 25.672 37.312 1 94.38 219 GLN B O 1
ATOM 4874 N N . LEU B 1 220 ? 11.172 25.125 37.031 1 96.38 220 LEU B N 1
ATOM 4875 C CA . LEU B 1 220 ? 10.906 26.328 36.25 1 96.38 220 LEU B CA 1
ATOM 4876 C C . LEU B 1 220 ? 10.648 27.531 37.156 1 96.38 220 LEU B C 1
ATOM 4878 O O . LEU B 1 220 ? 10.328 27.359 38.344 1 96.38 220 LEU B O 1
ATOM 4882 N N . PRO B 1 221 ? 10.812 28.75 36.656 1 95.94 221 PRO B N 1
ATOM 4883 C CA . PRO B 1 221 ? 10.648 29.938 37.5 1 95.94 221 PRO B CA 1
ATOM 4884 C C . PRO B 1 221 ? 9.266 30.016 38.125 1 95.94 221 PRO B C 1
ATOM 4886 O O . PRO B 1 221 ? 8.258 30 37.438 1 95.94 221 PRO B O 1
ATOM 4889 N N . GLU B 1 222 ? 9.219 30.219 39.406 1 96.56 222 GLU B N 1
ATOM 4890 C CA . GLU B 1 222 ? 7.977 30.203 40.156 1 96.56 222 GLU B CA 1
ATOM 4891 C C . GLU B 1 222 ? 7.012 31.281 39.688 1 96.56 222 GLU B C 1
ATOM 4893 O O . GLU B 1 222 ? 5.801 31.062 39.625 1 96.56 222 GLU B O 1
ATOM 4898 N N . SER B 1 223 ? 7.551 32.375 39.438 1 97.12 223 SER B N 1
ATOM 4899 C CA . SER B 1 223 ? 6.707 33.5 39 1 97.12 223 SER B CA 1
ATOM 4900 C C . SER B 1 223 ? 5.973 33.156 37.719 1 97.12 223 SER B C 1
ATOM 4902 O O . SER B 1 223 ? 4.777 33.406 37.562 1 97.12 223 SER B O 1
ATOM 4904 N N . ALA B 1 224 ? 6.707 32.625 36.75 1 97.06 224 ALA B N 1
ATOM 4905 C CA . ALA B 1 224 ? 6.113 32.219 35.5 1 97.06 224 ALA B CA 1
ATOM 4906 C C . ALA B 1 224 ? 5.074 31.125 35.688 1 97.06 224 ALA B C 1
ATOM 4908 O O . ALA B 1 224 ? 3.99 31.172 35.094 1 97.06 224 ALA B O 1
ATOM 4909 N N . VAL B 1 225 ? 5.414 30.156 36.531 1 97.44 225 VAL B N 1
ATOM 4910 C CA . VAL B 1 225 ? 4.531 29.031 36.812 1 97.44 225 VAL B CA 1
ATOM 4911 C C . VAL B 1 225 ? 3.238 29.531 37.438 1 97.44 225 VAL B C 1
ATOM 4913 O O . VAL B 1 225 ? 2.145 29.109 37.062 1 97.44 225 VAL B O 1
ATOM 4916 N N . ASN B 1 226 ? 3.393 30.422 38.375 1 96 226 ASN B N 1
ATOM 4917 C CA . ASN B 1 226 ? 2.221 30.969 39.031 1 96 226 ASN B CA 1
ATOM 4918 C C . ASN B 1 226 ? 1.352 31.766 38.062 1 96 226 ASN B C 1
ATOM 4920 O O . ASN B 1 226 ? 0.123 31.719 38.125 1 96 226 ASN B O 1
ATOM 4924 N N . ALA B 1 227 ? 1.994 32.469 37.25 1 95.06 227 ALA B N 1
ATOM 4925 C CA . ALA B 1 227 ? 1.251 33.25 36.25 1 95.06 227 ALA B CA 1
ATOM 4926 C C . ALA B 1 227 ? 0.406 32.344 35.375 1 95.06 227 ALA B C 1
ATOM 4928 O O . ALA B 1 227 ? -0.762 32.625 35.125 1 95.06 227 ALA B O 1
ATOM 4929 N N . LEU B 1 228 ? 1.012 31.281 34.906 1 95 228 LEU B N 1
ATOM 4930 C CA . LEU B 1 228 ? 0.293 30.328 34.062 1 95 228 LEU B CA 1
ATOM 4931 C C . LEU B 1 228 ? -0.833 29.656 34.844 1 95 228 LEU B C 1
ATOM 4933 O O . LEU B 1 228 ? -1.959 29.562 34.344 1 95 228 LEU B O 1
ATOM 4937 N N . ALA B 1 229 ? -0.531 29.266 36 1 93.31 229 ALA B N 1
ATOM 4938 C CA . ALA B 1 229 ? -1.524 28.609 36.844 1 93.31 229 ALA B CA 1
ATOM 4939 C C . ALA B 1 229 ? -2.709 29.531 37.125 1 93.31 229 ALA B C 1
ATOM 4941 O O . ALA B 1 229 ? -3.863 29.094 37.094 1 93.31 229 ALA B O 1
ATOM 4942 N N . ASP B 1 230 ? -2.432 30.734 37.438 1 92.12 230 ASP B N 1
ATOM 4943 C CA . ASP B 1 230 ? -3.475 31.719 37.688 1 92.12 230 ASP B CA 1
ATOM 4944 C C . ASP B 1 230 ? -4.324 31.969 36.438 1 92.12 230 ASP B C 1
ATOM 4946 O O . ASP B 1 230 ? -5.543 32.125 36.531 1 92.12 230 ASP B O 1
ATOM 4950 N N . PHE B 1 231 ? -3.594 32.062 35.406 1 91.81 231 PHE B N 1
ATOM 4951 C CA . PHE B 1 231 ? -4.281 32.25 34.125 1 91.81 231 PHE B CA 1
ATOM 4952 C C . PHE B 1 231 ? -5.254 31.125 33.844 1 91.81 231 PHE B C 1
ATOM 4954 O O . PHE B 1 231 ? -6.391 31.359 33.438 1 91.81 231 PHE B O 1
ATOM 4961 N N . ILE B 1 232 ? -4.871 29.906 34.062 1 90.12 232 ILE B N 1
ATOM 4962 C CA . ILE B 1 232 ? -5.699 28.719 33.875 1 90.12 232 ILE B CA 1
ATOM 4963 C C . ILE B 1 232 ? -6.871 28.75 34.844 1 90.12 232 ILE B C 1
ATOM 4965 O O . ILE B 1 232 ? -8.016 28.484 34.469 1 90.12 232 ILE B O 1
ATOM 4969 N N . ALA B 1 233 ? -6.551 29.094 36.031 1 87.44 233 ALA B N 1
ATOM 4970 C CA . ALA B 1 233 ? -7.543 29.078 37.125 1 87.44 233 ALA B CA 1
ATOM 4971 C C . ALA B 1 233 ? -8.609 30.141 36.906 1 87.44 233 ALA B C 1
ATOM 4973 O O . ALA B 1 233 ? -9.742 30 37.344 1 87.44 233 ALA B O 1
ATOM 4974 N N . ALA B 1 234 ? -8.133 31.234 36.312 1 85.06 234 ALA B N 1
ATOM 4975 C CA . ALA B 1 234 ? -9.047 32.344 36.062 1 85.06 234 ALA B CA 1
ATOM 4976 C C . ALA B 1 234 ? -10.188 31.922 35.156 1 85.06 234 ALA B C 1
ATOM 4978 O O . ALA B 1 234 ? -11.203 32.594 35.062 1 85.06 234 ALA B O 1
ATOM 4979 N N . GLY B 1 235 ? -10.086 30.812 34.594 1 76.19 235 GLY B N 1
ATOM 4980 C CA . GLY B 1 235 ? -11.234 30.281 33.906 1 76.19 235 GLY B CA 1
ATOM 4981 C C . GLY B 1 235 ? -10.961 30.047 32.406 1 76.19 235 GLY B C 1
ATOM 4982 O O . GLY B 1 235 ? -9.984 29.375 32.062 1 76.19 235 GLY B O 1
ATOM 4983 N N . GLU B 1 236 ? -11.766 30.844 31.578 1 75.31 236 GLU B N 1
ATOM 4984 C CA . GLU B 1 236 ? -11.828 30.5 30.156 1 75.31 236 GLU B CA 1
ATOM 4985 C C . GLU B 1 236 ? -10.609 31.031 29.406 1 75.31 236 GLU B C 1
ATOM 4987 O O . GLU B 1 236 ? -10.438 32.25 29.281 1 75.31 236 GLU B O 1
ATOM 4992 N N . VAL B 1 237 ? -9.688 30.188 29.062 1 88.19 237 VAL B N 1
ATOM 4993 C CA . VAL B 1 237 ? -8.523 30.5 28.25 1 88.19 237 VAL B CA 1
ATOM 4994 C C . VAL B 1 237 ? -8.945 30.641 26.781 1 88.19 237 VAL B C 1
ATOM 4996 O O . VAL B 1 237 ? -8.703 29.75 25.969 1 88.19 237 VAL B O 1
ATOM 4999 N N . THR B 1 238 ? -9.5 31.844 26.5 1 93.31 238 THR B N 1
ATOM 5000 C CA . THR B 1 238 ? -9.992 32.125 25.156 1 93.31 238 THR B CA 1
ATOM 5001 C C . THR B 1 238 ? -8.859 32.594 24.266 1 93.31 238 THR B C 1
ATOM 5003 O O . THR B 1 238 ? -7.809 33.031 24.75 1 93.31 238 THR B O 1
ATOM 5006 N N . LEU B 1 239 ? -9.086 32.5 22.953 1 96.06 239 LEU B N 1
ATOM 5007 C CA . LEU B 1 239 ? -8.086 32.969 22 1 96.06 239 LEU B CA 1
ATOM 5008 C C . LEU B 1 239 ? -7.777 34.438 22.203 1 96.06 239 LEU B C 1
ATOM 5010 O O . LEU B 1 239 ? -6.613 34.844 22.141 1 96.06 239 LEU B O 1
ATOM 5014 N N . ASP B 1 240 ? -8.797 35.25 22.516 1 94.62 240 ASP B N 1
ATOM 5015 C CA . ASP B 1 240 ? -8.594 36.656 22.734 1 94.62 240 ASP B CA 1
ATOM 5016 C C . ASP B 1 240 ? -7.746 36.906 23.984 1 94.62 240 ASP B C 1
ATOM 5018 O O . ASP B 1 240 ? -6.863 37.781 23.984 1 94.62 240 ASP B O 1
ATOM 5022 N N . ALA B 1 241 ? -8.055 36.188 25.016 1 93.38 241 ALA B N 1
ATOM 5023 C CA . ALA B 1 241 ? -7.301 36.344 26.266 1 93.38 241 ALA B CA 1
ATOM 5024 C C . ALA B 1 241 ? -5.836 35.938 26.062 1 93.38 241 ALA B C 1
ATOM 5026 O O . ALA B 1 241 ? -4.938 36.594 26.609 1 93.38 241 ALA B O 1
ATOM 5027 N N . VAL B 1 242 ? -5.617 34.906 25.344 1 94.44 242 VAL B N 1
ATOM 5028 C CA . VAL B 1 242 ? -4.27 34.438 25.062 1 94.44 242 VAL B CA 1
ATOM 5029 C C . VAL B 1 242 ? -3.537 35.438 24.172 1 94.44 242 VAL B C 1
ATOM 5031 O O . VAL B 1 242 ? -2.393 35.781 24.438 1 94.44 242 VAL B O 1
ATOM 5034 N N . ALA B 1 243 ? -4.191 35.875 23.109 1 94.12 243 ALA B N 1
ATOM 5035 C CA . ALA B 1 243 ? -3.605 36.812 22.172 1 94.12 243 ALA B CA 1
ATOM 5036 C C . ALA B 1 243 ? -3.207 38.094 22.859 1 94.12 243 ALA B C 1
ATOM 5038 O O . ALA B 1 243 ? -2.203 38.719 22.5 1 94.12 243 ALA B O 1
ATOM 5039 N N . ALA B 1 244 ? -3.99 38.5 23.812 1 93.19 244 ALA B N 1
ATOM 5040 C CA . ALA B 1 244 ? -3.738 39.75 24.547 1 93.19 244 ALA B CA 1
ATOM 5041 C C . ALA B 1 244 ? -2.434 39.688 25.328 1 93.19 244 ALA B C 1
ATOM 5043 O O . ALA B 1 244 ? -1.857 40.719 25.688 1 93.19 244 ALA B O 1
ATOM 5044 N N . ARG B 1 245 ? -1.979 38.531 25.562 1 92.38 245 ARG B N 1
ATOM 5045 C CA . ARG B 1 245 ? -0.757 38.312 26.328 1 92.38 245 ARG B CA 1
ATOM 5046 C C . ARG B 1 245 ? 0.46 38.219 25.422 1 92.38 245 ARG B C 1
ATOM 5048 O O . ARG B 1 245 ? 1.594 38.125 25.891 1 92.38 245 ARG B O 1
ATOM 5055 N N . CYS B 1 246 ? 0.268 38.219 24.156 1 93.69 246 CYS B N 1
ATOM 5056 C CA . CYS B 1 246 ? 1.372 38.219 23.203 1 93.69 246 CYS B CA 1
ATOM 5057 C C . CYS B 1 246 ? 1.87 39.625 22.922 1 93.69 246 CYS B C 1
ATOM 5059 O O . CYS B 1 246 ? 1.169 40.594 23.203 1 93.69 246 CYS B O 1
ATOM 5061 N N . ALA B 1 247 ? 3.125 39.719 22.469 1 92 247 ALA B N 1
ATOM 5062 C CA . ALA B 1 247 ? 3.705 41.031 22.172 1 92 247 ALA B CA 1
ATOM 5063 C C . ALA B 1 247 ? 2.842 41.781 21.188 1 92 247 ALA B C 1
ATOM 5065 O O . ALA B 1 247 ? 2.656 43 21.328 1 92 247 ALA B O 1
ATOM 5066 N N . ASP B 1 248 ? 2.393 41.094 20.172 1 93.38 248 ASP B N 1
ATOM 5067 C CA . ASP B 1 248 ? 1.463 41.625 19.172 1 93.38 248 ASP B CA 1
ATOM 5068 C C . ASP B 1 248 ? 0.225 40.75 19.047 1 93.38 248 ASP B C 1
ATOM 5070 O O . ASP B 1 248 ? 0.287 39.656 18.453 1 93.38 248 ASP B O 1
ATOM 5074 N N . PRO B 1 249 ? -0.886 41.281 19.453 1 92.88 249 PRO B N 1
ATOM 5075 C CA . PRO B 1 249 ? -2.1 40.469 19.422 1 92.88 249 PRO B CA 1
ATOM 5076 C C . PRO B 1 249 ? -2.545 40.125 18 1 92.88 249 PRO B C 1
ATOM 5078 O O . PRO B 1 249 ? -3.332 39.188 17.812 1 92.88 249 PRO B O 1
ATOM 5081 N N . ALA B 1 250 ? -2.035 40.844 17 1 93.88 250 ALA B N 1
ATOM 5082 C CA . ALA B 1 250 ? -2.41 40.594 15.609 1 93.88 250 ALA B CA 1
ATOM 5083 C C . ALA B 1 250 ? -1.903 39.219 15.133 1 93.88 250 ALA B C 1
ATOM 5085 O O . ALA B 1 250 ? -2.354 38.719 14.109 1 93.88 250 ALA B O 1
ATOM 5086 N N . ILE B 1 251 ? -1.089 38.594 15.953 1 93.69 251 ILE B N 1
ATOM 5087 C CA . ILE B 1 251 ? -0.549 37.281 15.648 1 93.69 251 ILE B CA 1
ATOM 5088 C C . ILE B 1 251 ? -1.68 36.25 15.625 1 93.69 251 ILE B C 1
ATOM 5090 O O . ILE B 1 251 ? -1.54 35.156 15.039 1 93.69 251 ILE B O 1
ATOM 5094 N N . ALA B 1 252 ? -2.811 36.656 16.25 1 97.19 252 ALA B N 1
ATOM 5095 C CA . ALA B 1 252 ? -3.918 35.719 16.359 1 97.19 252 ALA B CA 1
ATOM 5096 C C . ALA B 1 252 ? -4.895 35.875 15.195 1 97.19 252 ALA B C 1
ATOM 5098 O O . ALA B 1 252 ? -5.855 35.125 15.07 1 97.19 252 ALA B O 1
ATOM 5099 N N . ASP B 1 253 ? -4.688 36.875 14.336 1 97.69 253 ASP B N 1
ATOM 5100 C CA . ASP B 1 253 ? -5.668 37.188 13.312 1 97.69 253 ASP B CA 1
ATOM 5101 C C . ASP B 1 253 ? -5.898 36.031 12.359 1 97.69 253 ASP B C 1
ATOM 5103 O O . ASP B 1 253 ? -7.043 35.719 12.016 1 97.69 253 ASP B O 1
ATOM 5107 N N . ASP B 1 254 ? -4.859 35.375 11.922 1 97.69 254 ASP B N 1
ATOM 5108 C CA . ASP B 1 254 ? -4.992 34.25 11.023 1 97.69 254 ASP B CA 1
ATOM 5109 C C . ASP B 1 254 ? -5.758 33.094 11.688 1 97.69 254 ASP B C 1
ATOM 5111 O O . ASP B 1 254 ? -6.578 32.438 11.047 1 97.69 254 ASP B O 1
ATOM 5115 N N . LEU B 1 255 ? -5.449 32.844 12.938 1 98.38 255 LEU B N 1
ATOM 5116 C CA . LEU B 1 255 ? -6.137 31.797 13.656 1 98.38 255 LEU B CA 1
ATOM 5117 C C . LEU B 1 255 ? -7.625 32.094 13.805 1 98.38 255 LEU B C 1
ATOM 5119 O O . LEU B 1 255 ? -8.469 31.219 13.633 1 98.38 255 LEU B O 1
ATOM 5123 N N . LYS B 1 256 ? -7.93 33.344 14.156 1 98.19 256 LYS B N 1
ATOM 5124 C CA . LYS B 1 256 ? -9.328 33.781 14.234 1 98.19 256 LYS B CA 1
ATOM 5125 C C . LYS B 1 256 ? -10.047 33.562 12.906 1 98.19 256 LYS B C 1
ATOM 5127 O O . LYS B 1 256 ? -11.172 33.062 12.875 1 98.19 256 LYS B O 1
ATOM 5132 N N . TYR B 1 257 ? -9.352 33.906 11.883 1 98.19 257 TYR B N 1
ATOM 5133 C CA . TYR B 1 257 ? -9.898 33.719 10.539 1 98.19 257 TYR B CA 1
ATOM 5134 C C . TYR B 1 257 ? -10.164 32.25 10.258 1 98.19 257 TYR B C 1
ATOM 5136 O O . TYR B 1 257 ? -11.25 31.891 9.797 1 98.19 257 TYR B O 1
ATOM 5144 N N . VAL B 1 258 ? -9.227 31.359 10.531 1 98.69 258 VAL B N 1
ATOM 5145 C CA . VAL B 1 258 ? -9.352 29.938 10.25 1 98.69 258 VAL B CA 1
ATOM 5146 C C . VAL B 1 258 ? -10.469 29.328 11.094 1 98.69 258 VAL B C 1
ATOM 5148 O O . VAL B 1 258 ? -11.266 28.531 10.602 1 98.69 258 VAL B O 1
ATOM 5151 N N . LEU B 1 259 ? -10.547 29.734 12.383 1 98.62 259 LEU B N 1
ATOM 5152 C CA . LEU B 1 259 ? -11.617 29.25 13.25 1 98.62 259 LEU B CA 1
ATOM 5153 C C . LEU B 1 259 ? -12.984 29.641 12.695 1 98.62 259 LEU B C 1
ATOM 5155 O O . LEU B 1 259 ? -13.891 28.812 12.641 1 98.62 259 LEU B O 1
ATOM 5159 N N . ALA B 1 260 ? -13.094 30.859 12.312 1 98.25 260 ALA B N 1
ATOM 5160 C CA . ALA B 1 260 ? -14.359 31.359 11.781 1 98.25 260 ALA B CA 1
ATOM 5161 C C . ALA B 1 260 ? -14.734 30.641 10.492 1 98.25 260 ALA B C 1
ATOM 5163 O O . ALA B 1 260 ? -15.883 30.219 10.32 1 98.25 260 ALA B O 1
ATOM 5164 N N . ALA B 1 261 ? -13.797 30.531 9.555 1 98.38 261 ALA B N 1
ATOM 5165 C CA . ALA B 1 261 ? -14.039 29.875 8.273 1 98.38 261 ALA B CA 1
ATOM 5166 C C . ALA B 1 261 ? -14.391 28.406 8.469 1 98.38 261 ALA B C 1
ATOM 5168 O O . ALA B 1 261 ? -15.328 27.891 7.852 1 98.38 261 ALA B O 1
ATOM 5169 N N . ALA B 1 262 ? -13.625 27.719 9.328 1 98.31 262 ALA B N 1
ATOM 5170 C CA . ALA B 1 262 ? -13.867 26.312 9.594 1 98.31 262 ALA B CA 1
ATOM 5171 C C . ALA B 1 262 ? -15.25 26.094 10.211 1 98.31 262 ALA B C 1
ATOM 5173 O O . ALA B 1 262 ? -15.945 25.141 9.867 1 98.31 262 ALA B O 1
ATOM 5174 N N . ASN B 1 263 ? -15.562 26.969 11.117 1 98 263 ASN B N 1
ATOM 5175 C CA . ASN B 1 263 ? -16.875 26.875 11.734 1 98 263 ASN B CA 1
ATOM 5176 C C . ASN B 1 263 ? -18 27.094 10.719 1 98 263 ASN B C 1
ATOM 5178 O O . ASN B 1 263 ? -19.031 26.422 10.773 1 98 263 ASN B O 1
ATOM 5182 N N . ALA B 1 264 ? -17.812 28.016 9.867 1 97.69 264 ALA B N 1
ATOM 5183 C CA . ALA B 1 264 ? -18.797 28.266 8.82 1 97.69 264 ALA B CA 1
ATOM 5184 C C . ALA B 1 264 ? -18.969 27.031 7.926 1 97.69 264 ALA B C 1
ATOM 5186 O O . ALA B 1 264 ? -20.094 26.672 7.578 1 97.69 264 ALA B O 1
ATOM 5187 N N . MET B 1 265 ? -17.906 26.406 7.562 1 96.62 265 MET B N 1
ATOM 5188 C CA . MET B 1 265 ? -17.938 25.234 6.707 1 96.62 265 MET B CA 1
ATOM 5189 C C . MET B 1 265 ? -18.578 24.047 7.434 1 96.62 265 MET B C 1
ATOM 5191 O O . MET B 1 265 ? -19.25 23.219 6.812 1 96.62 265 MET B O 1
ATOM 5195 N N . ALA B 1 266 ? -18.328 24 8.742 1 97.38 266 ALA B N 1
ATOM 5196 C CA . ALA B 1 266 ? -18.875 22.922 9.547 1 97.38 266 ALA B CA 1
ATOM 5197 C C . ALA B 1 266 ? -20.406 22.906 9.461 1 97.38 266 ALA B C 1
ATOM 5199 O O . ALA B 1 266 ? -21.016 21.828 9.398 1 97.38 266 ALA B O 1
ATOM 5200 N N . ALA B 1 267 ? -21.016 24.031 9.484 1 96.06 267 ALA B N 1
ATOM 5201 C CA . ALA B 1 267 ? -22.453 24.188 9.391 1 96.06 267 ALA B CA 1
ATOM 5202 C C . ALA B 1 267 ? -23.188 23.266 10.375 1 96.06 267 ALA B C 1
ATOM 5204 O O . ALA B 1 267 ? -24.188 22.641 10.023 1 96.06 267 ALA B O 1
ATOM 5205 N N . GLY B 1 268 ? -22.609 22.984 11.547 1 95.88 268 GLY B N 1
ATOM 5206 C CA . GLY B 1 268 ? -23.25 22.25 12.617 1 95.88 268 GLY B CA 1
ATOM 5207 C C . GLY B 1 268 ? -23.016 20.75 12.523 1 95.88 268 GLY B C 1
ATOM 5208 O O . GLY B 1 268 ? -23.422 20 13.406 1 95.88 268 GLY B O 1
ATOM 5209 N N . ARG B 1 269 ? -22.344 20.266 11.477 1 96.06 269 ARG B N 1
ATOM 5210 C CA . ARG B 1 269 ? -22.156 18.828 11.289 1 96.06 269 ARG B CA 1
ATOM 5211 C C . ARG B 1 269 ? -21.062 18.312 12.211 1 96.06 269 ARG B C 1
ATOM 5213 O O . ARG B 1 269 ? -21 17.109 12.484 1 96.06 269 ARG B O 1
ATOM 5220 N N . TYR B 1 270 ? -20.172 19.141 12.609 1 97.31 270 TYR B N 1
ATOM 5221 C CA . TYR B 1 270 ? -19.109 18.875 13.578 1 97.31 270 TYR B CA 1
ATOM 5222 C C . TYR B 1 270 ? -18.719 20.156 14.328 1 97.31 270 TYR B C 1
ATOM 5224 O O . TYR B 1 270 ? -19.203 21.234 14.008 1 97.31 270 TYR B O 1
ATOM 5232 N N . GLN B 1 271 ? -17.906 20 15.32 1 97.5 271 GLN B N 1
ATOM 5233 C CA . GLN B 1 271 ? -17.516 21.156 16.125 1 97.5 271 GLN B CA 1
ATOM 5234 C C . GLN B 1 271 ? -16.109 21.641 15.75 1 97.5 271 GLN B C 1
ATOM 5236 O O . GLN B 1 271 ? -15.281 20.859 15.297 1 97.5 271 GLN B O 1
ATOM 5241 N N . VAL B 1 272 ? -15.898 22.922 15.852 1 98.25 272 VAL B N 1
ATOM 5242 C CA . VAL B 1 272 ? -14.594 23.562 15.703 1 98.25 272 VAL B CA 1
ATOM 5243 C C . VAL B 1 272 ? -14.273 24.375 16.953 1 98.25 272 VAL B C 1
ATOM 5245 O O . VAL B 1 272 ? -15.078 25.203 17.391 1 98.25 272 VAL B O 1
ATOM 5248 N N . ALA B 1 273 ? -13.117 24.109 17.531 1 96.81 273 ALA B N 1
ATOM 5249 C CA . ALA B 1 273 ? -12.828 24.766 18.812 1 96.81 273 ALA B CA 1
ATOM 5250 C C . ALA B 1 273 ? -11.375 25.219 18.875 1 96.81 273 ALA B C 1
ATOM 5252 O O . ALA B 1 273 ? -10.484 24.562 18.312 1 96.81 273 ALA B O 1
ATOM 5253 N N . TYR B 1 274 ? -11.211 26.344 19.531 1 97 274 TYR B N 1
ATOM 5254 C CA . TYR B 1 274 ? -9.875 26.734 19.969 1 97 274 TYR B CA 1
ATOM 5255 C C . TYR B 1 274 ? -9.43 25.938 21.188 1 97 274 TYR B C 1
ATOM 5257 O O . TYR B 1 274 ? -10.125 25.906 22.203 1 97 274 TYR B O 1
ATOM 5265 N N . CYS B 1 275 ? -8.281 25.25 21.047 1 94.44 275 CYS B N 1
ATOM 5266 C CA . CYS B 1 275 ? -7.711 24.5 22.156 1 94.44 275 CYS B CA 1
ATOM 5267 C C . CYS B 1 275 ? -6.367 25.078 22.562 1 94.44 275 CYS B C 1
ATOM 5269 O O . CYS B 1 275 ? -5.328 24.719 22 1 94.44 275 CYS B O 1
ATOM 5271 N N . PRO B 1 276 ? -6.328 25.828 23.641 1 91.88 276 PRO B N 1
ATOM 5272 C CA . PRO B 1 276 ? -5.137 26.594 24 1 91.88 276 PRO B CA 1
ATOM 5273 C C . PRO B 1 276 ? -3.947 25.703 24.359 1 91.88 276 PRO B C 1
ATOM 5275 O O . PRO B 1 276 ? -2.795 26.125 24.203 1 91.88 276 PRO B O 1
ATOM 5278 N N . SER B 1 277 ? -4.148 24.516 24.859 1 88.94 277 SER B N 1
ATOM 5279 C CA . SER B 1 277 ? -3.057 23.688 25.344 1 88.94 277 SER B CA 1
ATOM 5280 C C . SER B 1 277 ? -2.574 22.719 24.25 1 88.94 277 SER B C 1
ATOM 5282 O O . SER B 1 277 ? -1.645 21.938 24.469 1 88.94 277 SER B O 1
ATOM 5284 N N . LEU B 1 278 ? -3.141 22.812 23.031 1 91.12 278 LEU B N 1
ATOM 5285 C CA . LEU B 1 278 ? -2.799 21.875 21.969 1 91.12 278 LEU B CA 1
ATOM 5286 C C . LEU B 1 278 ? -1.407 22.172 21.406 1 91.12 278 LEU B C 1
ATOM 5288 O O . LEU B 1 278 ? -1.142 23.266 20.938 1 91.12 278 LEU B O 1
ATOM 5292 N N . VAL B 1 279 ? -0.403 21.328 21.469 1 82.69 279 VAL B N 1
ATOM 5293 C CA . VAL B 1 279 ? 0.966 21.531 21.016 1 82.69 279 VAL B CA 1
ATOM 5294 C C . VAL B 1 279 ? 1.308 20.531 19.922 1 82.69 279 VAL B C 1
ATOM 5296 O O . VAL B 1 279 ? 2.184 20.766 19.094 1 82.69 279 VAL B O 1
ATOM 5299 N N . ARG B 1 280 ? 0.746 19.562 19.75 1 76.12 280 ARG B N 1
ATOM 5300 C CA . ARG B 1 280 ? 1.097 18.438 18.875 1 76.12 280 ARG B CA 1
ATOM 5301 C C . ARG B 1 280 ? 2.49 17.906 19.203 1 76.12 280 ARG B C 1
ATOM 5303 O O . ARG B 1 280 ? 3.359 18.656 19.641 1 76.12 280 ARG B O 1
ATOM 5310 N N . GLY B 1 281 ? 2.811 16.688 19.062 1 66.5 281 GLY B N 1
ATOM 5311 C CA . GLY B 1 281 ? 4.004 16.031 19.578 1 66.5 281 GLY B CA 1
ATOM 5312 C C . GLY B 1 281 ? 5.207 16.188 18.656 1 66.5 281 GLY B C 1
ATOM 5313 O O . GLY B 1 281 ? 6.336 15.906 19.062 1 66.5 281 GLY B O 1
ATOM 5314 N N . GLN B 1 282 ? 4.969 16.844 17.531 1 70.19 282 GLN B N 1
ATOM 5315 C CA . GLN B 1 282 ? 6.121 16.891 16.641 1 70.19 282 GLN B CA 1
ATOM 5316 C C . GLN B 1 282 ? 6.816 18.25 16.703 1 70.19 282 GLN B C 1
ATOM 5318 O O . GLN B 1 282 ? 6.156 19.281 16.75 1 70.19 282 GLN B O 1
ATOM 5323 N N . GLY B 1 283 ? 8.109 18.234 16.703 1 76.69 283 GLY B N 1
ATOM 5324 C CA . GLY B 1 283 ? 8.914 19.422 16.891 1 76.69 283 GLY B CA 1
ATOM 5325 C C . GLY B 1 283 ? 9.047 20.266 15.633 1 76.69 283 GLY B C 1
ATOM 5326 O O . GLY B 1 283 ? 9.523 21.391 15.68 1 76.69 283 GLY B O 1
ATOM 5327 N N . TYR B 1 284 ? 8.43 19.75 14.539 1 83.94 284 TYR B N 1
ATOM 5328 C CA . TYR B 1 284 ? 8.719 20.438 13.289 1 83.94 284 TYR B CA 1
ATOM 5329 C C . TYR B 1 284 ? 7.629 21.469 12.969 1 83.94 284 TYR B C 1
ATOM 5331 O O . TYR B 1 284 ? 7.762 22.234 12.023 1 83.94 284 TYR B O 1
ATOM 5339 N N . TYR B 1 285 ? 6.613 21.562 13.75 1 89.94 285 TYR B N 1
ATOM 5340 C CA . TYR B 1 285 ? 5.535 22.5 13.461 1 89.94 285 TYR B CA 1
ATOM 5341 C C . TYR B 1 285 ? 5.98 23.938 13.719 1 89.94 285 TYR B C 1
ATOM 5343 O O . TYR B 1 285 ? 6.668 24.203 14.711 1 89.94 285 TYR B O 1
ATOM 5351 N N . THR B 1 286 ? 5.566 24.828 12.836 1 92.56 286 THR B N 1
ATOM 5352 C CA . THR B 1 286 ? 6.062 26.203 12.883 1 92.56 286 THR B CA 1
ATOM 5353 C C . THR B 1 286 ? 4.914 27.188 13.078 1 92.56 286 THR B C 1
ATOM 5355 O O . THR B 1 286 ? 5.141 28.391 13.266 1 92.56 286 THR B O 1
ATOM 5358 N N . GLY B 1 287 ? 3.674 26.719 13.086 1 94.75 287 GLY B N 1
ATOM 5359 C CA . GLY B 1 287 ? 2.523 27.609 13.18 1 94.75 287 GLY B CA 1
ATOM 5360 C C . GLY B 1 287 ? 1.292 26.922 13.742 1 94.75 287 GLY B C 1
ATOM 5361 O O . GLY B 1 287 ? 1.33 26.375 14.844 1 94.75 287 GLY B O 1
ATOM 5362 N N . MET B 1 288 ? 0.24 27 12.984 1 97.38 288 MET B N 1
ATOM 5363 C CA . MET B 1 288 ? -1.028 26.438 13.422 1 97.38 288 MET B CA 1
ATOM 5364 C C . MET B 1 288 ? -0.951 24.906 13.477 1 97.38 288 MET B C 1
ATOM 5366 O O . MET B 1 288 ? -0.316 24.297 12.625 1 97.38 288 MET B O 1
ATOM 5370 N N . VAL B 1 289 ? -1.598 24.328 14.422 1 96.5 289 VAL B N 1
ATOM 5371 C CA . VAL B 1 289 ? -1.721 22.891 14.562 1 96.5 289 VAL B CA 1
ATOM 5372 C C . VAL B 1 289 ? -3.188 22.516 14.766 1 96.5 289 VAL B C 1
ATOM 5374 O O . VAL B 1 289 ? -3.98 23.328 15.25 1 96.5 289 VAL B O 1
ATOM 5377 N N . PHE B 1 290 ? -3.529 21.281 14.312 1 96.31 290 PHE B N 1
ATOM 5378 C CA . PHE B 1 290 ? -4.887 20.766 14.32 1 96.31 290 PHE B CA 1
ATOM 5379 C C . PHE B 1 290 ? -4.922 19.359 14.945 1 96.31 290 PHE B C 1
ATOM 5381 O O . PHE B 1 290 ? -3.975 18.594 14.789 1 96.31 290 PHE B O 1
ATOM 5388 N N . GLU B 1 291 ? -6.055 19.125 15.547 1 96.5 291 GLU B N 1
ATOM 5389 C CA . GLU B 1 291 ? -6.371 17.75 15.961 1 96.5 291 GLU B CA 1
ATOM 5390 C C . GLU B 1 291 ? -7.871 17.484 15.875 1 96.5 291 GLU B C 1
ATOM 5392 O O . GLU B 1 291 ? -8.68 18.359 16.219 1 96.5 291 GLU B O 1
ATOM 5397 N N . ILE B 1 292 ? -8.188 16.359 15.391 1 97.38 292 ILE B N 1
ATOM 5398 C CA . ILE B 1 292 ? -9.586 15.938 15.438 1 97.38 292 ILE B CA 1
ATOM 5399 C C . ILE B 1 292 ? -9.773 14.891 16.531 1 97.38 292 ILE B C 1
ATOM 5401 O O . ILE B 1 292 ? -9.078 13.867 16.531 1 97.38 292 ILE B O 1
ATOM 5405 N N . THR B 1 293 ? -10.68 15.188 17.391 1 95.19 293 THR B N 1
ATOM 5406 C CA . THR B 1 293 ? -11.023 14.258 18.469 1 95.19 293 THR B CA 1
ATOM 5407 C C . THR B 1 293 ? -12.492 13.836 18.359 1 95.19 293 THR B C 1
ATOM 5409 O O . THR B 1 293 ? -13.289 14.508 17.703 1 95.19 293 THR B O 1
ATOM 5412 N N . CYS B 1 294 ? -12.805 12.695 18.906 1 92.62 294 CYS B N 1
ATOM 5413 C CA . CYS B 1 294 ? -14.188 12.219 18.969 1 92.62 294 CYS B CA 1
ATOM 5414 C C . CYS B 1 294 ? -14.445 11.484 20.281 1 92.62 294 CYS B C 1
ATOM 5416 O O . CYS B 1 294 ? -13.516 11 20.922 1 92.62 294 CYS B O 1
ATOM 5418 N N . PRO B 1 295 ? -15.734 11.445 20.688 1 87.44 295 PRO B N 1
ATOM 5419 C CA . PRO B 1 295 ? -16.078 10.805 21.969 1 87.44 295 PRO B CA 1
ATOM 5420 C C . PRO B 1 295 ? -15.797 9.305 21.953 1 87.44 295 PRO B C 1
ATOM 5422 O O . PRO B 1 295 ? -15.602 8.703 23.016 1 87.44 295 PRO B O 1
ATOM 5425 N N . GLN B 1 296 ? -15.828 8.719 20.828 1 83.12 296 GLN B N 1
ATOM 5426 C CA . GLN B 1 296 ? -15.703 7.27 20.703 1 83.12 296 GLN B CA 1
ATOM 5427 C C . GLN B 1 296 ? -14.258 6.82 20.953 1 83.12 296 GLN B C 1
ATOM 5429 O O . GLN B 1 296 ? -14 5.629 21.125 1 83.12 296 GLN B O 1
ATOM 5434 N N . PHE B 1 297 ? -13.352 7.723 21.016 1 83.25 297 PHE B N 1
ATOM 5435 C CA . PHE B 1 297 ? -11.93 7.402 21.141 1 83.25 297 PHE B CA 1
ATOM 5436 C C . PHE B 1 297 ? -11.219 8.43 22 1 83.25 297 PHE B C 1
ATOM 5438 O O . PHE B 1 297 ? -11.445 9.633 21.859 1 83.25 297 PHE B O 1
ATOM 5445 N N . SER B 1 298 ? -10.391 7.984 23.047 1 78.75 298 SER B N 1
ATOM 5446 C CA . SER B 1 298 ? -9.672 8.867 23.953 1 78.75 298 SER B CA 1
ATOM 5447 C C . SER B 1 298 ? -8.477 9.523 23.266 1 78.75 298 SER B C 1
ATOM 5449 O O . SER B 1 298 ? -8.078 10.625 23.641 1 78.75 298 SER B O 1
ATOM 5451 N N . GLY B 1 299 ? -8.258 9.57 22.078 1 82.81 299 GLY B N 1
ATOM 5452 C CA . GLY B 1 299 ? -7.172 10.188 21.328 1 82.81 299 GLY B CA 1
ATOM 5453 C C . GLY B 1 299 ? -7.629 10.867 20.062 1 82.81 299 GLY B C 1
ATOM 5454 O O . GLY B 1 299 ? -8.828 11.062 19.844 1 82.81 299 GLY B O 1
ATOM 5455 N N . ALA B 1 300 ? -6.652 11.445 19.422 1 91.12 300 ALA B N 1
ATOM 5456 C CA . ALA B 1 300 ? -6.949 12.125 18.172 1 91.12 300 ALA B CA 1
ATOM 5457 C C . ALA B 1 300 ? -7.09 11.125 17.031 1 91.12 300 ALA B C 1
ATOM 5459 O O . ALA B 1 300 ? -6.332 10.156 16.953 1 91.12 300 ALA B O 1
ATOM 5460 N N . VAL B 1 301 ? -8.008 11.344 16.141 1 94.94 301 VAL B N 1
ATOM 5461 C CA . VAL B 1 301 ? -8.203 10.461 15 1 94.94 301 VAL B CA 1
ATOM 5462 C C . VAL B 1 301 ? -7.578 11.086 13.758 1 94.94 301 VAL B C 1
ATOM 5464 O O . VAL B 1 301 ? -7.496 10.445 12.703 1 94.94 301 VAL B O 1
ATOM 5467 N N . ALA B 1 302 ? -7.238 12.305 13.875 1 96.56 302 ALA B N 1
ATOM 5468 C CA . ALA B 1 302 ? -6.523 13.016 12.82 1 96.56 302 ALA B CA 1
ATOM 5469 C C . ALA B 1 302 ? -5.77 14.219 13.383 1 96.56 302 ALA B C 1
ATOM 5471 O O . ALA B 1 302 ? -6.043 14.664 14.5 1 96.56 302 ALA B O 1
ATOM 5472 N N . GLY B 1 303 ? -4.809 14.68 12.656 1 96.31 303 GLY B N 1
ATOM 5473 C CA . GLY B 1 303 ? -4.066 15.844 13.102 1 96.31 303 GLY B CA 1
ATOM 5474 C C . GLY B 1 303 ? -3.049 16.328 12.086 1 96.31 303 GLY B C 1
ATOM 5475 O O . GLY B 1 303 ? -2.834 15.68 11.055 1 96.31 303 GLY B O 1
ATOM 5476 N N . GLY B 1 304 ? -2.51 17.469 12.344 1 96.12 304 GLY B N 1
ATOM 5477 C CA . GLY B 1 304 ? -1.531 18.078 11.453 1 96.12 304 GLY B CA 1
ATOM 5478 C C . GLY B 1 304 ? -1.175 19.5 11.852 1 96.12 304 GLY B C 1
ATOM 5479 O O . GLY B 1 304 ? -1.333 19.891 13.016 1 96.12 304 GLY B O 1
ATOM 5480 N N . GLY B 1 305 ? -0.543 20.203 10.898 1 97.06 305 GLY B N 1
ATOM 5481 C CA . GLY B 1 305 ? -0.127 21.562 11.156 1 97.06 305 GLY B CA 1
ATOM 5482 C C . GLY B 1 305 ? 0.854 22.094 10.125 1 97.06 305 GLY B C 1
ATOM 5483 O O . GLY B 1 305 ? 1.193 21.391 9.172 1 97.06 305 GLY B O 1
ATOM 5484 N N . ARG B 1 306 ? 1.154 23.359 10.352 1 97.31 306 ARG B N 1
ATOM 5485 C CA . ARG B 1 306 ? 2.098 24.047 9.469 1 97.31 306 ARG B CA 1
ATOM 5486 C C . ARG B 1 306 ? 3.537 23.719 9.859 1 97.31 306 ARG B C 1
ATOM 5488 O O . ARG B 1 306 ? 3.893 23.766 11.039 1 97.31 306 ARG B O 1
ATOM 5495 N N . TYR B 1 307 ? 4.395 23.375 8.836 1 94.81 307 TYR B N 1
ATOM 5496 C CA . TYR B 1 307 ? 5.777 22.969 9.07 1 94.81 307 TYR B CA 1
ATOM 5497 C C . TYR B 1 307 ? 6.707 23.594 8.031 1 94.81 307 TYR B C 1
ATOM 5499 O O . TYR B 1 307 ? 7.473 22.875 7.375 1 94.81 307 TYR B O 1
ATOM 5507 N N . ASP B 1 308 ? 6.871 24.812 8.031 1 94.88 308 ASP B N 1
ATOM 5508 C CA . ASP B 1 308 ? 7.465 25.625 6.973 1 94.88 308 ASP B CA 1
ATOM 5509 C C . ASP B 1 308 ? 8.969 25.359 6.855 1 94.88 308 ASP B C 1
ATOM 5511 O O . ASP B 1 308 ? 9.586 25.719 5.852 1 94.88 308 ASP B O 1
ATOM 5515 N N . ASN B 1 309 ? 9.57 24.781 7.797 1 91.19 309 ASN B N 1
ATOM 5516 C CA . ASN B 1 309 ? 11.023 24.688 7.805 1 91.19 309 ASN B CA 1
ATOM 5517 C C . ASN B 1 309 ? 11.516 23.359 7.254 1 91.19 309 ASN B C 1
ATOM 5519 O O . ASN B 1 309 ? 12.703 23.203 6.961 1 91.19 309 ASN B O 1
ATOM 5523 N N . MET B 1 310 ? 10.656 22.438 7.066 1 90.94 310 MET B N 1
ATOM 5524 C CA . MET B 1 310 ? 11.078 21.078 6.785 1 90.94 310 MET B CA 1
ATOM 5525 C C . MET B 1 310 ? 11.695 20.969 5.395 1 90.94 310 MET B C 1
ATOM 5527 O O . MET B 1 310 ? 12.766 20.391 5.23 1 90.94 310 MET B O 1
ATOM 5531 N N . VAL B 1 311 ? 11 21.5 4.414 1 91.56 311 VAL B N 1
ATOM 5532 C CA . VAL B 1 311 ? 11.469 21.406 3.037 1 91.56 311 VAL B CA 1
ATOM 5533 C C . VAL B 1 311 ? 12.766 22.188 2.881 1 91.56 311 VAL B C 1
ATOM 5535 O O . VAL B 1 311 ? 13.656 21.797 2.119 1 91.56 311 VAL B O 1
ATOM 5538 N N . GLY B 1 312 ? 12.906 23.266 3.543 1 91.19 312 GLY B N 1
ATOM 5539 C CA . GLY B 1 312 ? 14.078 24.125 3.477 1 91.19 312 GLY B CA 1
ATOM 5540 C C . GLY B 1 312 ? 15.359 23.422 3.881 1 91.19 312 GLY B C 1
ATOM 5541 O O . GLY B 1 312 ? 16.438 23.781 3.41 1 91.19 312 GLY B O 1
ATOM 5542 N N . LYS B 1 313 ? 15.25 22.469 4.703 1 88.56 313 LYS B N 1
ATOM 5543 C CA . LYS B 1 313 ? 16.422 21.688 5.105 1 88.56 313 LYS B CA 1
ATOM 5544 C C . LYS B 1 313 ? 17.062 21 3.906 1 88.56 313 LYS B C 1
ATOM 5546 O O . LYS B 1 313 ? 18.281 20.797 3.875 1 88.56 313 LYS B O 1
ATOM 5551 N N . PHE B 1 314 ? 16.25 20.672 2.971 1 91.44 314 PHE B N 1
ATOM 5552 C CA . PHE B 1 314 ? 16.734 20 1.77 1 91.44 314 PHE B CA 1
ATOM 5553 C C . PHE B 1 314 ? 17.141 21.016 0.711 1 91.44 314 PHE B C 1
ATOM 5555 O O . PHE B 1 314 ? 18.141 20.828 0.015 1 91.44 314 PHE B O 1
ATOM 5562 N N . LEU B 1 315 ? 16.391 22.109 0.56 1 89.62 315 LEU B N 1
ATOM 5563 C CA . LEU B 1 315 ? 16.531 23.016 -0.565 1 89.62 315 LEU B CA 1
ATOM 5564 C C . LEU B 1 315 ? 17.344 24.25 -0.162 1 89.62 315 LEU B C 1
ATOM 5566 O O . LEU B 1 315 ? 17.859 24.969 -1.021 1 89.62 315 LEU B O 1
ATOM 5570 N N . GLY B 1 316 ? 17.438 24.594 0.973 1 88.81 316 GLY B N 1
ATOM 5571 C CA . GLY B 1 316 ? 18.078 25.828 1.411 1 88.81 316 GLY B CA 1
ATOM 5572 C C . GLY B 1 316 ? 17.156 27.047 1.323 1 88.81 316 GLY B C 1
ATOM 5573 O O . GLY B 1 316 ? 17.562 28.156 1.677 1 88.81 316 GLY B O 1
ATOM 5574 N N . THR B 1 317 ? 16.062 26.797 0.751 1 90.75 317 THR B N 1
ATOM 5575 C CA . THR B 1 317 ? 15.055 27.859 0.668 1 90.75 317 THR B CA 1
ATOM 5576 C C . THR B 1 317 ? 13.766 27.438 1.365 1 90.75 317 THR B C 1
ATOM 5578 O O . THR B 1 317 ? 13.344 26.281 1.263 1 90.75 317 THR B O 1
ATOM 5581 N N . GLN B 1 318 ? 13.188 28.438 2.018 1 91.44 318 GLN B N 1
ATOM 5582 C CA . GLN B 1 318 ? 11.961 28.156 2.754 1 91.44 318 GLN B CA 1
ATOM 5583 C C . GLN B 1 318 ? 10.797 27.891 1.803 1 91.44 318 GLN B C 1
ATOM 5585 O O . GLN B 1 318 ? 10.625 28.594 0.806 1 91.44 318 GLN B O 1
ATOM 5590 N N . VAL B 1 319 ? 10.047 26.906 2.074 1 95.5 319 VAL B N 1
ATOM 5591 C CA . VAL B 1 319 ? 8.82 26.547 1.362 1 95.5 319 VAL B CA 1
ATOM 5592 C C . VAL B 1 319 ? 7.676 26.375 2.357 1 95.5 319 VAL B C 1
ATOM 5594 O O . VAL B 1 319 ? 7.695 25.453 3.178 1 95.5 319 VAL B O 1
ATOM 5597 N N . PRO B 1 320 ? 6.707 27.344 2.336 1 97.38 320 PRO B N 1
ATOM 5598 C CA . PRO B 1 320 ? 5.562 27.109 3.219 1 97.38 320 PRO B CA 1
ATOM 5599 C C . PRO B 1 320 ? 4.91 25.75 2.998 1 97.38 320 PRO B C 1
ATOM 5601 O O . PRO B 1 320 ? 4.809 25.281 1.858 1 97.38 320 PRO B O 1
ATOM 5604 N N . ALA B 1 321 ? 4.59 25.078 4.078 1 97.94 321 ALA B N 1
ATOM 5605 C CA . ALA B 1 321 ? 3.98 23.75 4 1 97.94 321 ALA B CA 1
ATOM 5606 C C . ALA B 1 321 ? 3.035 23.5 5.176 1 97.94 321 ALA B C 1
ATOM 5608 O O . ALA B 1 321 ? 3.326 23.906 6.305 1 97.94 321 ALA B O 1
ATOM 5609 N N . VAL B 1 322 ? 1.898 22.969 4.926 1 98.31 322 VAL B N 1
ATOM 5610 C CA . VAL B 1 322 ? 0.923 22.594 5.945 1 98.31 322 VAL B CA 1
ATOM 5611 C C . VAL B 1 322 ? 0.254 21.281 5.57 1 98.31 322 VAL B C 1
ATOM 5613 O O . VAL B 1 322 ? 0.022 21 4.387 1 98.31 322 VAL B O 1
ATOM 5616 N N . GLY B 1 323 ? 0.011 20.438 6.559 1 98 323 GLY B N 1
ATOM 5617 C CA . GLY B 1 323 ? -0.536 19.125 6.258 1 98 323 GLY B CA 1
ATOM 5618 C C . GLY B 1 323 ? -1.518 18.641 7.305 1 98 323 GLY B C 1
ATOM 5619 O O . GLY B 1 323 ? -1.599 19.203 8.398 1 98 323 GLY B O 1
ATOM 5620 N N . PHE B 1 324 ? -2.252 17.703 6.941 1 97.88 324 PHE B N 1
ATOM 5621 C CA . PHE B 1 324 ? -3.254 17.031 7.762 1 97.88 324 PHE B CA 1
ATOM 5622 C C . PHE B 1 324 ? -3.229 15.523 7.523 1 97.88 324 PHE B C 1
ATOM 5624 O O . PHE B 1 324 ? -3.201 15.07 6.375 1 97.88 324 PHE B O 1
ATOM 5631 N N . SER B 1 325 ? -3.184 14.727 8.633 1 97.62 325 SER B N 1
ATOM 5632 C CA . SER B 1 325 ? -3.111 13.266 8.531 1 97.62 325 SER B CA 1
ATOM 5633 C C . SER B 1 325 ? -4.262 12.609 9.281 1 97.62 325 SER B C 1
ATOM 5635 O O . SER B 1 325 ? -4.582 13 10.406 1 97.62 325 SER B O 1
ATOM 5637 N N . ILE B 1 326 ? -4.906 11.703 8.664 1 97.44 326 ILE B N 1
ATOM 5638 C CA . ILE B 1 326 ? -5.91 10.883 9.328 1 97.44 326 ILE B CA 1
ATOM 5639 C C . ILE B 1 326 ? -5.25 9.633 9.914 1 97.44 326 ILE B C 1
ATOM 5641 O O . ILE B 1 326 ? -4.5 8.938 9.227 1 97.44 326 ILE B O 1
ATOM 5645 N N . GLY B 1 327 ? -5.473 9.43 11.219 1 94.81 327 GLY B N 1
ATOM 5646 C CA . GLY B 1 327 ? -5.074 8.18 11.828 1 94.81 327 GLY B CA 1
ATOM 5647 C C . GLY B 1 327 ? -5.898 6.996 11.359 1 94.81 327 GLY B C 1
ATOM 5648 O O . GLY B 1 327 ? -6.898 6.637 11.984 1 94.81 327 GLY B O 1
ATOM 5649 N N . PHE B 1 328 ? -5.473 6.344 10.422 1 96.5 328 PHE B N 1
ATOM 5650 C CA . PHE B 1 328 ? -6.234 5.355 9.664 1 96.5 328 PHE B CA 1
ATOM 5651 C C . PHE B 1 328 ? -6.602 4.168 10.547 1 96.5 328 PHE B C 1
ATOM 5653 O O . PHE B 1 328 ? -7.738 3.688 10.508 1 96.5 328 PHE B O 1
ATOM 5660 N N . GLU B 1 329 ? -5.652 3.699 11.328 1 95.31 329 GLU B N 1
ATOM 5661 C CA . GLU B 1 329 ? -5.898 2.551 12.195 1 95.31 329 GLU B CA 1
ATOM 5662 C C . GLU B 1 329 ? -7.031 2.834 13.18 1 95.31 329 GLU B C 1
ATOM 5664 O O . GLU B 1 329 ? -7.895 1.983 13.398 1 95.31 329 GLU B O 1
ATOM 5669 N N . ARG B 1 330 ? -6.969 3.99 13.719 1 93.06 330 ARG B N 1
ATOM 5670 C CA . ARG B 1 330 ? -7.977 4.367 14.703 1 93.06 330 ARG B CA 1
ATOM 5671 C C . ARG B 1 330 ? -9.359 4.469 14.055 1 93.06 330 ARG B C 1
ATOM 5673 O O . ARG B 1 330 ? -10.344 3.959 14.594 1 93.06 330 ARG B O 1
ATOM 5680 N N . VAL B 1 331 ? -9.43 5.148 12.977 1 94.88 331 VAL B N 1
ATOM 5681 C CA . VAL B 1 331 ? -10.688 5.336 12.266 1 94.88 331 VAL B CA 1
ATOM 5682 C C . VAL B 1 331 ? -11.266 3.979 11.875 1 94.88 331 VAL B C 1
ATOM 5684 O O . VAL B 1 331 ? -12.445 3.699 12.125 1 94.88 331 VAL B O 1
ATOM 5687 N N . CYS B 1 332 ? -10.469 3.109 11.289 1 94.88 332 CYS B N 1
ATOM 5688 C CA . CYS B 1 332 ? -10.906 1.772 10.906 1 94.88 332 CYS B CA 1
ATOM 5689 C C . CYS B 1 332 ? -11.375 0.985 12.125 1 94.88 332 CYS B C 1
ATOM 5691 O O . CYS B 1 332 ? -12.406 0.307 12.078 1 94.88 332 CYS B O 1
ATOM 5693 N N . GLY B 1 333 ? -10.562 1.089 13.227 1 92.94 333 GLY B N 1
ATOM 5694 C CA . GLY B 1 333 ? -10.922 0.382 14.445 1 92.94 333 GLY B CA 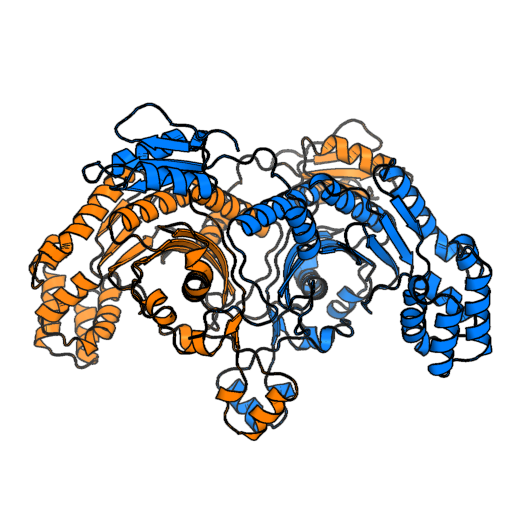1
ATOM 5695 C C . GLY B 1 333 ? -12.289 0.777 14.977 1 92.94 333 GLY B C 1
ATOM 5696 O O . GLY B 1 333 ? -13.086 -0.083 15.352 1 92.94 333 GLY B O 1
ATOM 5697 N N . ILE B 1 334 ? -12.562 2.053 15 1 93 334 ILE B N 1
ATOM 5698 C CA . ILE B 1 334 ? -13.82 2.574 15.516 1 93 334 ILE B CA 1
ATOM 5699 C C . ILE B 1 334 ? -14.977 2.08 14.641 1 93 334 ILE B C 1
ATOM 5701 O O . ILE B 1 334 ? -15.984 1.584 15.148 1 93 334 ILE B O 1
ATOM 5705 N N . LEU B 1 335 ? -14.82 2.189 13.359 1 94.06 335 LEU B N 1
ATOM 5706 C CA . LEU B 1 335 ? -15.875 1.785 12.445 1 94.06 335 LEU B CA 1
ATOM 5707 C C . LEU B 1 335 ? -16.094 0.278 12.5 1 94.06 335 LEU B C 1
ATOM 5709 O O . LEU B 1 335 ? -17.234 -0.19 12.43 1 94.06 335 LEU B O 1
ATOM 5713 N N . LEU B 1 336 ? -15.023 -0.453 12.594 1 93.75 336 LEU B N 1
ATOM 5714 C CA . LEU B 1 336 ? -15.133 -1.901 12.727 1 93.75 336 LEU B CA 1
ATOM 5715 C C . LEU B 1 336 ? -15.898 -2.271 13.992 1 93.75 336 LEU B C 1
ATOM 5717 O O . LEU B 1 336 ? -16.797 -3.117 13.961 1 93.75 336 LEU B O 1
ATOM 5721 N N . GLU B 1 337 ? -15.555 -1.646 15.094 1 92 337 GLU B N 1
ATOM 5722 C CA . GLU B 1 337 ? -16.203 -1.896 16.375 1 92 337 GLU B CA 1
ATOM 5723 C C . GLU B 1 337 ? -17.688 -1.541 16.328 1 92 337 GLU B C 1
ATOM 5725 O O . GLU B 1 337 ? -18.5 -2.188 16.984 1 92 337 GLU B O 1
ATOM 5730 N N . GLN B 1 338 ? -17.984 -0.592 15.539 1 92.5 338 GLN B N 1
ATOM 5731 C CA . GLN B 1 338 ? -19.375 -0.139 15.422 1 92.5 338 GLN B CA 1
ATOM 5732 C C . GLN B 1 338 ? -20.156 -1.016 14.445 1 92.5 338 GLN B C 1
ATOM 5734 O O . GLN B 1 338 ? -21.359 -0.835 14.281 1 92.5 338 GLN B O 1
ATOM 5739 N N . GLY B 1 339 ? -19.516 -1.957 13.844 1 93.56 339 GLY B N 1
ATOM 5740 C CA . GLY B 1 339 ? -20.188 -2.814 12.883 1 93.56 339 GLY B CA 1
ATOM 5741 C C . GLY B 1 339 ? -20.609 -2.086 11.617 1 93.56 339 GLY B C 1
ATOM 5742 O O . GLY B 1 339 ? -21.688 -2.328 11.078 1 93.56 339 GLY B O 1
ATOM 5743 N N . TYR B 1 340 ? -19.734 -1.149 11.195 1 94.31 340 TYR B N 1
ATOM 5744 C CA . TYR B 1 340 ? -20.016 -0.364 10 1 94.31 340 TYR B CA 1
ATOM 5745 C C . TYR B 1 340 ? -20.312 -1.269 8.805 1 94.31 340 TYR B C 1
ATOM 5747 O O . TYR B 1 340 ? -19.594 -2.232 8.555 1 94.31 340 TYR B O 1
ATOM 5755 N N . GLN B 1 341 ? -21.422 -0.967 8.117 1 94.75 341 GLN B N 1
ATOM 5756 C CA . GLN B 1 341 ? -21.781 -1.674 6.898 1 94.75 341 GLN B CA 1
ATOM 5757 C C . GLN B 1 341 ? -21.406 -0.866 5.66 1 94.75 341 GLN B C 1
ATOM 5759 O O . GLN B 1 341 ? -21.828 0.288 5.516 1 94.75 341 GLN B O 1
ATOM 5764 N N . ILE B 1 342 ? -20.641 -1.484 4.809 1 95.62 342 ILE B N 1
ATOM 5765 C CA . ILE B 1 342 ? -20.203 -0.807 3.598 1 95.62 342 ILE B CA 1
ATOM 5766 C C . ILE B 1 342 ? -21.391 -0.583 2.666 1 95.62 342 ILE B C 1
ATOM 5768 O O . ILE B 1 342 ? -22.031 -1.54 2.223 1 95.62 342 ILE B O 1
ATOM 5772 N N . PRO B 1 343 ? -21.688 0.658 2.35 1 95.19 343 PRO B N 1
ATOM 5773 C CA . PRO B 1 343 ? -22.797 0.925 1.433 1 95.19 343 PRO B CA 1
ATOM 5774 C C . PRO B 1 343 ? -22.562 0.345 0.039 1 95.19 343 PRO B C 1
ATOM 5776 O O . PRO B 1 343 ? -21.484 0.508 -0.529 1 95.19 343 PRO B O 1
ATOM 5779 N N . GLY B 1 344 ? -23.594 -0.386 -0.49 1 91.88 344 GLY B N 1
ATOM 5780 C CA . GLY B 1 344 ? -23.547 -0.875 -1.859 1 91.88 344 GLY B CA 1
ATOM 5781 C C . GLY B 1 344 ? -22.609 -2.053 -2.047 1 91.88 344 GLY B C 1
ATOM 5782 O O . GLY B 1 344 ? -22.266 -2.402 -3.176 1 91.88 344 GLY B O 1
ATOM 5783 N N . ALA B 1 345 ? -22.109 -2.646 -1.03 1 92.81 345 ALA B N 1
ATOM 5784 C CA . ALA B 1 345 ? -21.234 -3.803 -1.149 1 92.81 345 ALA B CA 1
ATOM 5785 C C . ALA B 1 345 ? -21.906 -4.934 -1.921 1 92.81 345 ALA B C 1
ATOM 5787 O O . ALA B 1 345 ? -23.078 -5.254 -1.671 1 92.81 345 ALA B O 1
ATOM 5788 N N . LYS B 1 346 ? -21.172 -5.41 -2.912 1 93.94 346 LYS B N 1
ATOM 5789 C CA . LYS B 1 346 ? -21.688 -6.574 -3.635 1 93.94 346 LYS B CA 1
ATOM 5790 C C . LYS B 1 346 ? -21.703 -7.809 -2.738 1 93.94 346 LYS B C 1
ATOM 5792 O O . LYS B 1 346 ? -20.781 -8.039 -1.961 1 93.94 346 LYS B O 1
ATOM 5797 N N . GLN B 1 347 ? -22.75 -8.641 -2.932 1 95.62 347 GLN B N 1
ATOM 5798 C CA . GLN B 1 347 ? -22.906 -9.812 -2.08 1 95.62 347 GLN B CA 1
ATOM 5799 C C . GLN B 1 347 ? -22.078 -10.984 -2.604 1 95.62 347 GLN B C 1
ATOM 5801 O O . GLN B 1 347 ? -21.812 -11.07 -3.803 1 95.62 347 GLN B O 1
ATOM 5806 N N . LYS B 1 348 ? -21.719 -11.898 -1.705 1 96.81 348 LYS B N 1
ATOM 5807 C CA . LYS B 1 348 ? -20.984 -13.117 -2.047 1 96.81 348 LYS B CA 1
ATOM 5808 C C . LYS B 1 348 ? -21.953 -14.234 -2.447 1 96.81 348 LYS B C 1
ATOM 5810 O O . LYS B 1 348 ? -22.969 -14.445 -1.794 1 96.81 348 LYS B O 1
ATOM 5815 N N . LEU B 1 349 ? -21.672 -14.883 -3.506 1 97.94 349 LEU B N 1
ATOM 5816 C CA . LEU B 1 349 ? -22.422 -16.031 -3.982 1 97.94 349 LEU B CA 1
ATOM 5817 C C . LEU B 1 349 ? -21.484 -17.203 -4.285 1 97.94 349 LEU B C 1
ATOM 5819 O O . LEU B 1 349 ? -20.422 -17.016 -4.871 1 97.94 349 LEU B O 1
ATOM 5823 N N . ALA B 1 350 ? -21.844 -18.375 -3.814 1 98.06 350 ALA B N 1
ATOM 5824 C CA . ALA B 1 350 ? -21.078 -19.578 -4.172 1 98.06 350 ALA B CA 1
ATOM 5825 C C . ALA B 1 350 ? -21.719 -20.281 -5.367 1 98.06 350 ALA B C 1
ATOM 5827 O O . ALA B 1 350 ? -22.938 -20.5 -5.395 1 98.06 350 ALA B O 1
ATOM 5828 N N . LEU B 1 351 ? -20.938 -20.547 -6.41 1 98.38 351 LEU B N 1
ATOM 5829 C CA . LEU B 1 351 ? -21.359 -21.438 -7.477 1 98.38 351 LEU B CA 1
ATOM 5830 C C . LEU B 1 351 ? -20.797 -22.844 -7.258 1 98.38 351 LEU B C 1
ATOM 5832 O O . LEU B 1 351 ? -19.594 -23.062 -7.359 1 98.38 351 LEU B O 1
ATOM 5836 N N . LEU B 1 352 ? -21.688 -23.766 -6.957 1 97.81 352 LEU B N 1
ATOM 5837 C CA . LEU B 1 352 ? -21.312 -25.141 -6.656 1 97.81 352 LEU B CA 1
ATOM 5838 C C . LEU B 1 352 ? -21.406 -26.016 -7.902 1 97.81 352 LEU B C 1
ATOM 5840 O O . LEU B 1 352 ? -22.406 -25.969 -8.625 1 97.81 352 LEU B O 1
ATOM 5844 N N . TYR B 1 353 ? -20.297 -26.781 -8.164 1 97.56 353 TYR B N 1
ATOM 5845 C CA . TYR B 1 353 ? -20.297 -27.656 -9.336 1 97.56 353 TYR B CA 1
ATOM 5846 C C . TYR B 1 353 ? -19.984 -29.094 -8.953 1 97.56 353 TYR B C 1
ATOM 5848 O O . TYR B 1 353 ? -19.219 -29.344 -8.008 1 97.56 353 TYR B O 1
ATOM 5856 N N . GLY B 1 354 ? -20.516 -30.047 -9.656 1 94.88 354 GLY B N 1
ATOM 5857 C CA . GLY B 1 354 ? -20.297 -31.453 -9.406 1 94.88 354 GLY B CA 1
ATOM 5858 C C . GLY B 1 354 ? -18.984 -31.969 -10 1 94.88 354 GLY B C 1
ATOM 5859 O O . GLY B 1 354 ? -18.359 -31.281 -10.812 1 94.88 354 GLY B O 1
ATOM 5860 N N . LYS B 1 355 ? -18.578 -33.125 -9.617 1 90.81 355 LYS B N 1
ATOM 5861 C CA . LYS B 1 355 ? -17.297 -33.719 -9.984 1 90.81 355 LYS B CA 1
ATOM 5862 C C . LYS B 1 355 ? -17.188 -33.875 -11.5 1 90.81 355 LYS B C 1
ATOM 5864 O O . LYS B 1 355 ? -16.094 -33.781 -12.062 1 90.81 355 LYS B O 1
ATOM 5869 N N . ASP B 1 356 ? -18.281 -34.062 -12.172 1 92.25 356 ASP B N 1
ATOM 5870 C CA . ASP B 1 356 ? -18.25 -34.344 -13.602 1 92.25 356 ASP B CA 1
ATOM 5871 C C . ASP B 1 356 ? -18.531 -33.094 -14.43 1 92.25 356 ASP B C 1
ATOM 5873 O O . ASP B 1 356 ? -18.609 -33.156 -15.664 1 92.25 356 ASP B O 1
ATOM 5877 N N . ALA B 1 357 ? -18.609 -32 -13.797 1 95.38 357 ALA B N 1
ATOM 5878 C CA . ALA B 1 357 ? -18.938 -30.766 -14.516 1 95.38 357 ALA B CA 1
ATOM 5879 C C . ALA B 1 357 ? -17.766 -30.312 -15.383 1 95.38 357 ALA B C 1
ATOM 5881 O O . ALA B 1 357 ? -16.594 -30.469 -14.992 1 95.38 357 ALA B O 1
ATOM 5882 N N . ASP B 1 358 ? -18.047 -29.828 -16.609 1 96.69 358 ASP B N 1
ATOM 5883 C CA . ASP B 1 358 ? -17.047 -29.125 -17.391 1 96.69 358 ASP B CA 1
ATOM 5884 C C . ASP B 1 358 ? -16.656 -27.812 -16.734 1 96.69 358 ASP B C 1
ATOM 5886 O O . ASP B 1 358 ? -17.438 -26.859 -16.688 1 96.69 358 ASP B O 1
ATOM 5890 N N . PHE B 1 359 ? -15.461 -27.766 -16.281 1 97.81 359 PHE B N 1
ATOM 5891 C CA . PHE B 1 359 ? -15.039 -26.625 -15.461 1 97.81 359 PHE B CA 1
ATOM 5892 C C . PHE B 1 359 ? -15.039 -25.344 -16.281 1 97.81 359 PHE B C 1
ATOM 5894 O O . PHE B 1 359 ? -15.297 -24.266 -15.75 1 97.81 359 PHE B O 1
ATOM 5901 N N . THR B 1 360 ? -14.734 -25.391 -17.594 1 97.75 360 THR B N 1
ATOM 5902 C CA . THR B 1 360 ? -14.805 -24.203 -18.438 1 97.75 360 THR B CA 1
ATOM 5903 C C . THR B 1 360 ? -16.234 -23.656 -18.484 1 97.75 360 THR B C 1
ATOM 5905 O O . THR B 1 360 ? -16.438 -22.438 -18.484 1 97.75 360 THR B O 1
ATOM 5908 N N . ALA B 1 361 ? -17.203 -24.547 -18.484 1 97.31 361 ALA B N 1
ATOM 5909 C CA . ALA B 1 361 ? -18.594 -24.141 -18.438 1 97.31 361 ALA B CA 1
ATOM 5910 C C . ALA B 1 361 ? -18.938 -23.516 -17.078 1 97.31 361 ALA B C 1
ATOM 5912 O O . ALA B 1 361 ? -19.719 -22.578 -17 1 97.31 361 ALA B O 1
ATOM 5913 N N . VAL B 1 362 ? -18.375 -24.078 -16.047 1 98 362 VAL B N 1
ATOM 5914 C CA . VAL B 1 362 ? -18.562 -23.547 -14.703 1 98 362 VAL B CA 1
ATOM 5915 C C . VAL B 1 362 ? -18.062 -22.109 -14.641 1 98 362 VAL B C 1
ATOM 5917 O O . VAL B 1 362 ? -18.766 -21.219 -14.141 1 98 362 VAL B O 1
ATOM 5920 N N . LEU B 1 363 ? -16.844 -21.875 -15.172 1 98.06 363 LEU B N 1
ATOM 5921 C CA . LEU B 1 363 ? -16.266 -20.531 -15.156 1 98.06 363 LEU B CA 1
ATOM 5922 C C . LEU B 1 363 ? -17.094 -19.578 -16.016 1 98.06 363 LEU B C 1
ATOM 5924 O O . LEU B 1 363 ? -17.25 -18.406 -15.664 1 98.06 363 LEU B O 1
ATOM 5928 N N . SER B 1 364 ? -17.641 -20.094 -17.109 1 97.06 364 SER B N 1
ATOM 5929 C CA . SER B 1 364 ? -18.516 -19.281 -17.953 1 97.06 364 SER B CA 1
ATOM 5930 C C . SER B 1 364 ? -19.781 -18.875 -17.219 1 97.06 364 SER B C 1
ATOM 5932 O O . SER B 1 364 ? -20.203 -17.719 -17.297 1 97.06 364 SER B O 1
ATOM 5934 N N . ARG B 1 365 ? -20.375 -19.797 -16.531 1 96.94 365 ARG B N 1
ATOM 5935 C CA . ARG B 1 365 ? -21.562 -19.484 -15.742 1 96.94 365 ARG B CA 1
ATOM 5936 C C . ARG B 1 365 ? -21.234 -18.5 -14.641 1 96.94 365 ARG B C 1
ATOM 5938 O O . ARG B 1 365 ? -22.016 -17.578 -14.367 1 96.94 365 ARG B O 1
ATOM 5945 N N . ALA B 1 366 ? -20.125 -18.719 -13.961 1 98.06 366 ALA B N 1
ATOM 5946 C CA . ALA B 1 366 ? -19.688 -17.781 -12.93 1 98.06 366 ALA B CA 1
ATOM 5947 C C . ALA B 1 366 ? -19.578 -16.359 -13.492 1 98.06 366 ALA B C 1
ATOM 5949 O O . ALA B 1 366 ? -19.984 -15.398 -12.836 1 98.06 366 ALA B O 1
ATOM 5950 N N . ALA B 1 367 ? -19.047 -16.234 -14.688 1 97.19 367 ALA B N 1
ATOM 5951 C CA . ALA B 1 367 ? -18.875 -14.938 -15.336 1 97.19 367 ALA B CA 1
ATOM 5952 C C . ALA B 1 367 ? -20.219 -14.227 -15.484 1 97.19 367 ALA B C 1
ATOM 5954 O O . ALA B 1 367 ? -20.328 -13.023 -15.258 1 97.19 367 ALA B O 1
ATOM 5955 N N . ALA B 1 368 ? -21.219 -14.945 -15.812 1 96.06 368 ALA B N 1
ATOM 5956 C CA . ALA B 1 368 ? -22.547 -14.383 -16.016 1 96.06 368 ALA B CA 1
ATOM 5957 C C . ALA B 1 368 ? -23.141 -13.891 -14.688 1 96.06 368 ALA B C 1
ATOM 5959 O O . ALA B 1 368 ? -23.906 -12.914 -14.672 1 96.06 368 ALA B O 1
ATOM 5960 N N . LEU B 1 369 ? -22.734 -14.508 -13.602 1 97 369 LEU B N 1
ATOM 5961 C CA . LEU B 1 369 ? -23.281 -14.188 -12.289 1 97 369 LEU B CA 1
ATOM 5962 C C . LEU B 1 369 ? -22.547 -13 -11.664 1 97 369 LEU B C 1
ATOM 5964 O O . LEU B 1 369 ? -23.047 -12.375 -10.727 1 97 369 LEU B O 1
ATOM 5968 N N . ARG B 1 370 ? -21.375 -12.648 -12.18 1 97.25 370 ARG B N 1
ATOM 5969 C CA . ARG B 1 370 ? -20.484 -11.664 -11.547 1 97.25 370 ARG B CA 1
ATOM 5970 C C . ARG B 1 370 ? -21 -10.25 -11.766 1 97.25 370 ARG B C 1
ATOM 5972 O O . ARG B 1 370 ? -20.547 -9.312 -11.109 1 97.25 370 ARG B O 1
ATOM 5979 N N . ASP B 1 371 ? -21.969 -10.078 -12.633 1 94.94 371 ASP B N 1
ATOM 5980 C CA . ASP B 1 371 ? -22.594 -8.773 -12.781 1 94.94 371 ASP B CA 1
ATOM 5981 C C . ASP B 1 371 ? -23.328 -8.375 -11.5 1 94.94 371 ASP B C 1
ATOM 5983 O O . ASP B 1 371 ? -23.375 -7.195 -11.148 1 94.94 371 ASP B O 1
ATOM 5987 N N . ALA B 1 372 ? -23.797 -9.406 -10.789 1 94.75 372 ALA B N 1
ATOM 5988 C CA . ALA B 1 372 ? -24.656 -9.141 -9.641 1 94.75 372 ALA B CA 1
ATOM 5989 C C . ALA B 1 372 ? -23.953 -9.516 -8.336 1 94.75 372 ALA B C 1
ATOM 5991 O O . ALA B 1 372 ? -24.266 -8.961 -7.277 1 94.75 372 ALA B O 1
ATOM 5992 N N . TYR B 1 373 ? -22.984 -10.445 -8.414 1 97.25 373 TYR B N 1
ATOM 5993 C CA . TYR B 1 373 ? -22.406 -11 -7.199 1 97.25 373 TYR B CA 1
ATOM 5994 C C . TYR B 1 373 ? -20.891 -11.117 -7.312 1 97.25 373 TYR B C 1
ATOM 5996 O O . TYR B 1 373 ? -20.344 -11.141 -8.422 1 97.25 373 TYR B O 1
ATOM 6004 N N . ASN B 1 374 ? -20.25 -11.102 -6.219 1 98 374 ASN B N 1
ATOM 6005 C CA . ASN B 1 374 ? -18.922 -11.719 -6.145 1 98 374 ASN B CA 1
ATOM 6006 C C . ASN B 1 374 ? -19.016 -13.234 -6.043 1 98 374 ASN B C 1
ATOM 6008 O O . ASN B 1 374 ? -19.516 -13.766 -5.047 1 98 374 ASN B O 1
ATOM 6012 N N . VAL B 1 375 ? -18.5 -13.93 -7.055 1 98.5 375 VAL B N 1
ATOM 6013 C CA . VAL B 1 375 ? -18.844 -15.344 -7.191 1 98.5 375 VAL B CA 1
ATOM 6014 C C . VAL B 1 375 ? -17.625 -16.203 -6.879 1 98.5 375 VAL B C 1
ATOM 6016 O O . VAL B 1 375 ? -16.594 -16.078 -7.531 1 98.5 375 VAL B O 1
ATOM 6019 N N . THR B 1 376 ? -17.734 -17.031 -5.887 1 98.31 376 THR B N 1
ATOM 6020 C CA . THR B 1 376 ? -16.734 -18.047 -5.602 1 98.31 376 THR B CA 1
ATOM 6021 C C . THR B 1 376 ? -17.156 -19.391 -6.172 1 98.31 376 THR B C 1
ATOM 6023 O O . THR B 1 376 ? -18.281 -19.844 -5.953 1 98.31 376 THR B O 1
ATOM 6026 N N . VAL B 1 377 ? -16.234 -20.016 -6.879 1 98.19 377 VAL B N 1
ATOM 6027 C CA . VAL B 1 377 ? -16.5 -21.312 -7.477 1 98.19 377 VAL B CA 1
ATOM 6028 C C . VAL B 1 377 ? -15.984 -22.422 -6.555 1 98.19 377 VAL B C 1
ATOM 6030 O O . VAL B 1 377 ? -14.812 -22.422 -6.176 1 98.19 377 VAL B O 1
ATOM 6033 N N . LEU B 1 378 ? -16.891 -23.406 -6.203 1 97.69 378 LEU B N 1
ATOM 6034 C CA . LEU B 1 378 ? -16.531 -24.484 -5.273 1 97.69 378 LEU B CA 1
ATOM 6035 C C . LEU B 1 378 ? -17.109 -25.812 -5.738 1 97.69 378 LEU B C 1
ATOM 6037 O O . LEU B 1 378 ? -18.203 -25.875 -6.285 1 97.69 378 LEU B O 1
ATOM 6041 N N . PRO B 1 379 ? -16.297 -26.875 -5.461 1 96.62 379 PRO B N 1
ATOM 6042 C CA . PRO B 1 379 ? -16.922 -28.172 -5.648 1 96.62 379 PRO B CA 1
ATOM 6043 C C . PRO B 1 379 ? -18.094 -28.406 -4.695 1 96.62 379 PRO B C 1
ATOM 6045 O O . PRO B 1 379 ? -18.047 -27.984 -3.537 1 96.62 379 PRO B O 1
ATOM 6048 N N . GLN B 1 380 ? -19.094 -29.047 -5.238 1 95.5 380 GLN B N 1
ATOM 6049 C CA . GLN B 1 380 ? -20.203 -29.422 -4.371 1 95.5 380 GLN B CA 1
ATOM 6050 C C . GLN B 1 380 ? -19.797 -30.516 -3.402 1 95.5 380 GLN B C 1
ATOM 6052 O O . GLN B 1 380 ? -19.25 -31.547 -3.814 1 95.5 380 GLN B O 1
ATOM 6057 N N . GLY B 1 381 ? -20.078 -30.312 -2.141 1 93 381 GLY B N 1
ATOM 6058 C CA . GLY B 1 381 ? -19.734 -31.297 -1.13 1 93 381 GLY B CA 1
ATOM 6059 C C . GLY B 1 381 ? -20.656 -32.5 -1.108 1 93 381 GLY B C 1
ATOM 6060 O O . GLY B 1 381 ? -21.75 -32.438 -1.667 1 93 381 GLY B O 1
ATOM 6061 N N . LYS B 1 382 ? -20.078 -33.5 -0.451 1 92.06 382 LYS B N 1
ATOM 6062 C CA . LYS B 1 382 ? -20.906 -34.688 -0.275 1 92.06 382 LYS B CA 1
ATOM 6063 C C . LYS B 1 382 ? -22.125 -34.406 0.598 1 92.06 382 LYS B C 1
ATOM 6065 O O . LYS B 1 382 ? -23.219 -34.875 0.305 1 92.06 382 LYS B O 1
ATOM 6070 N N . LYS B 1 383 ? -21.906 -33.656 1.707 1 95.06 383 LYS B N 1
ATOM 6071 C CA . LYS B 1 383 ? -22.969 -33.188 2.6 1 95.06 383 LYS B CA 1
ATOM 6072 C C . LYS B 1 383 ? -23.391 -31.766 2.273 1 95.06 383 LYS B C 1
ATOM 6074 O O . LYS B 1 383 ? -22.969 -30.812 2.939 1 95.06 383 LYS B O 1
ATOM 6079 N N . LEU B 1 384 ? -24.297 -31.656 1.339 1 93.94 384 LEU B N 1
ATOM 6080 C CA . LEU B 1 384 ? -24.688 -30.359 0.805 1 93.94 384 LEU B CA 1
ATOM 6081 C C . LEU B 1 384 ? -25.25 -29.453 1.909 1 93.94 384 LEU B C 1
ATOM 6083 O O . LEU B 1 384 ? -24.922 -28.266 1.97 1 93.94 384 LEU B O 1
ATOM 6087 N N . GLY B 1 385 ? -26.078 -29.969 2.779 1 94.44 385 GLY B N 1
ATOM 6088 C CA . GLY B 1 385 ? -26.625 -29.203 3.883 1 94.44 385 GLY B CA 1
ATOM 6089 C C . GLY B 1 385 ? -25.562 -28.562 4.762 1 94.44 385 GLY B C 1
ATOM 6090 O O . GLY B 1 385 ? -25.656 -27.391 5.109 1 94.44 385 GLY B O 1
ATOM 6091 N N . LYS B 1 386 ? -24.688 -29.406 5.098 1 95.19 386 LYS B N 1
ATOM 6092 C CA . LYS B 1 386 ? -23.578 -28.906 5.914 1 95.19 386 LYS B CA 1
ATOM 6093 C C . LYS B 1 386 ? -22.797 -27.812 5.184 1 95.19 386 LYS B C 1
ATOM 6095 O O . LYS B 1 386 ? -22.438 -26.797 5.781 1 95.19 386 LYS B O 1
ATOM 6100 N N . GLN B 1 387 ? -22.531 -28.062 3.902 1 95.56 387 GLN B N 1
ATOM 6101 C CA . GLN B 1 387 ? -21.812 -27.078 3.094 1 95.56 387 GLN B CA 1
ATOM 6102 C C . GLN B 1 387 ? -22.562 -25.75 3.027 1 95.56 387 GLN B C 1
ATOM 6104 O O . GLN B 1 387 ? -21.984 -24.688 3.186 1 95.56 387 GLN B O 1
ATOM 6109 N N . LEU B 1 388 ? -23.828 -25.797 2.826 1 95.56 388 LEU B N 1
ATOM 6110 C CA . LEU B 1 388 ? -24.641 -24.594 2.754 1 95.56 388 LEU B CA 1
ATOM 6111 C C . LEU B 1 388 ? -24.641 -23.844 4.082 1 95.56 388 LEU B C 1
ATOM 6113 O O . LEU B 1 388 ? -24.578 -22.609 4.109 1 95.56 388 LEU B O 1
ATOM 6117 N N . GLY B 1 389 ? -24.688 -24.578 5.172 1 94 389 GLY B N 1
ATOM 6118 C CA . GLY B 1 389 ? -24.594 -23.953 6.484 1 94 389 GLY B CA 1
ATOM 6119 C C . GLY B 1 389 ? -23.281 -23.219 6.707 1 94 389 GLY B C 1
ATOM 6120 O O . GLY B 1 389 ? -23.266 -22.125 7.254 1 94 389 GLY B O 1
ATOM 6121 N N . GLN B 1 390 ? -22.25 -23.812 6.25 1 92.44 390 GLN B N 1
ATOM 6122 C CA . GLN B 1 390 ? -20.938 -23.203 6.375 1 92.44 390 GLN B CA 1
ATOM 6123 C C . GLN B 1 390 ? -20.844 -21.922 5.547 1 92.44 390 GLN B C 1
ATOM 6125 O O . GLN B 1 390 ? -20.25 -20.938 5.984 1 92.44 390 GLN B O 1
ATOM 6130 N N . LEU B 1 391 ? -21.391 -22 4.359 1 94.81 391 LEU B N 1
ATOM 6131 C CA . LEU B 1 391 ? -21.391 -20.828 3.482 1 94.81 391 LEU B CA 1
ATOM 6132 C C . LEU B 1 391 ? -22.188 -19.688 4.102 1 94.81 391 LEU B C 1
ATOM 6134 O O . LEU B 1 391 ? -21.75 -18.547 4.086 1 94.81 391 LEU B O 1
ATOM 6138 N N . GLU B 1 392 ? -23.266 -20.016 4.648 1 94.19 392 GLU B N 1
ATOM 6139 C CA . GLU B 1 392 ? -24.094 -19 5.316 1 94.19 392 GLU B CA 1
ATOM 6140 C C . GLU B 1 392 ? -23.344 -18.391 6.496 1 94.19 392 GLU B C 1
ATOM 6142 O O . GLU B 1 392 ? -23.344 -17.156 6.656 1 94.19 392 GLU B O 1
ATOM 6147 N N . ALA B 1 393 ? -22.734 -19.188 7.203 1 89.69 393 ALA B N 1
ATOM 6148 C CA . ALA B 1 393 ? -21.969 -18.719 8.359 1 89.69 393 ALA B CA 1
ATOM 6149 C C . ALA B 1 393 ? -20.797 -17.844 7.922 1 89.69 393 ALA B C 1
ATOM 6151 O O . ALA B 1 393 ? -20.391 -16.922 8.641 1 89.69 393 ALA B O 1
ATOM 6152 N N . ALA B 1 394 ? -20.375 -18.125 6.758 1 89.44 394 ALA B N 1
ATOM 6153 C CA . ALA B 1 394 ? -19.234 -17.391 6.238 1 89.44 394 ALA B CA 1
ATOM 6154 C C . ALA B 1 394 ? -19.672 -16.078 5.57 1 89.44 394 ALA B C 1
ATOM 6156 O O . ALA B 1 394 ? -18.844 -15.359 5.012 1 89.44 394 ALA B O 1
ATOM 6157 N N . GLY B 1 395 ? -20.906 -15.82 5.562 1 89.19 395 GLY B N 1
ATOM 6158 C CA . GLY B 1 395 ? -21.391 -14.523 5.121 1 89.19 395 GLY B CA 1
ATOM 6159 C C . GLY B 1 395 ? -21.828 -14.516 3.672 1 89.19 395 GLY B C 1
ATOM 6160 O O . GLY B 1 395 ? -22.031 -13.453 3.082 1 89.19 395 GLY B O 1
ATOM 6161 N N . PHE B 1 396 ? -22.016 -15.703 3.053 1 95.5 396 PHE B N 1
ATOM 6162 C CA . PHE B 1 396 ? -22.547 -15.758 1.692 1 95.5 396 PHE B CA 1
ATOM 6163 C C . PHE B 1 396 ? -24.031 -15.43 1.674 1 95.5 396 PHE B C 1
ATOM 6165 O O . PHE B 1 396 ? -24.766 -15.797 2.598 1 95.5 396 PHE B O 1
ATOM 6172 N N . ALA B 1 397 ? -24.391 -14.797 0.61 1 95.75 397 ALA B N 1
ATOM 6173 C CA . ALA B 1 397 ? -25.797 -14.445 0.441 1 95.75 397 ALA B CA 1
ATOM 6174 C C . ALA B 1 397 ? -26.609 -15.633 -0.067 1 95.75 397 ALA B C 1
ATOM 6176 O O . ALA B 1 397 ? -27.828 -15.695 0.117 1 95.75 397 ALA B O 1
ATOM 6177 N N . GLY B 1 398 ? -25.953 -16.5 -0.717 1 96.81 398 GLY B N 1
ATOM 6178 C CA . GLY B 1 398 ? -26.625 -17.656 -1.279 1 96.81 398 GLY B CA 1
ATOM 6179 C C . GLY B 1 398 ? -25.688 -18.562 -2.064 1 96.81 398 GLY B C 1
ATOM 6180 O O . GLY B 1 398 ? -24.469 -18.422 -1.986 1 96.81 398 GLY B O 1
ATOM 6181 N N . ALA B 1 399 ? -26.297 -19.578 -2.729 1 97.38 399 ALA B N 1
ATOM 6182 C CA . ALA B 1 399 ? -25.562 -20.531 -3.557 1 97.38 399 ALA B CA 1
ATOM 6183 C C . ALA B 1 399 ? -26.281 -20.781 -4.875 1 97.38 399 ALA B C 1
ATOM 6185 O O . ALA B 1 399 ? -27.516 -20.891 -4.902 1 97.38 399 ALA B O 1
ATOM 6186 N N . ALA B 1 400 ? -25.547 -20.75 -5.918 1 97.5 400 ALA B N 1
ATOM 6187 C CA . ALA B 1 400 ? -26 -21.234 -7.223 1 97.5 400 ALA B CA 1
ATOM 6188 C C . ALA B 1 400 ? -25.453 -22.625 -7.52 1 97.5 400 ALA B C 1
ATOM 6190 O O . ALA B 1 400 ? -24.484 -23.062 -6.891 1 97.5 400 ALA B O 1
ATOM 6191 N N . PHE B 1 401 ? -26.094 -23.328 -8.461 1 96.44 401 PHE B N 1
ATOM 6192 C CA . PHE B 1 401 ? -25.719 -24.688 -8.805 1 96.44 401 PHE B CA 1
ATOM 6193 C C . PHE B 1 401 ? -25.578 -24.844 -10.312 1 96.44 401 PHE B C 1
ATOM 6195 O O . PHE B 1 401 ? -26.422 -24.359 -11.078 1 96.44 401 PHE B O 1
ATOM 6202 N N . MET B 1 402 ? -24.531 -25.5 -10.742 1 94.94 402 MET B N 1
ATOM 6203 C CA . MET B 1 402 ? -24.312 -25.719 -12.172 1 94.94 402 MET B CA 1
ATOM 6204 C C . MET B 1 402 ? -25.438 -26.531 -12.789 1 94.94 402 MET B C 1
ATOM 6206 O O . MET B 1 402 ? -25.766 -26.359 -13.961 1 94.94 402 MET B O 1
ATOM 6210 N N . ASP B 1 403 ? -26 -27.391 -12.008 1 89.06 403 ASP B N 1
ATOM 6211 C CA . ASP B 1 403 ? -26.984 -28.328 -12.531 1 89.06 403 ASP B CA 1
ATOM 6212 C C . ASP B 1 403 ? -28.406 -27.781 -12.367 1 89.06 403 ASP B C 1
ATOM 6214 O O . ASP B 1 403 ? -29.375 -28.438 -12.719 1 89.06 403 ASP B O 1
ATOM 6218 N N . LYS B 1 404 ? -28.531 -26.578 -11.781 1 87.62 404 LYS B N 1
ATOM 6219 C CA . LYS B 1 404 ? -29.812 -25.938 -11.57 1 87.62 404 LYS B CA 1
ATOM 6220 C C . LYS B 1 404 ? -29.781 -24.484 -12.016 1 87.62 404 LYS B C 1
ATOM 6222 O O . LYS B 1 404 ? -28.75 -23.812 -11.898 1 87.62 404 LYS B O 1
ATOM 6227 N N . ASP B 1 405 ? -30.891 -24 -12.414 1 84.44 405 ASP B N 1
ATOM 6228 C CA . ASP B 1 405 ? -30.953 -22.609 -12.867 1 84.44 405 ASP B CA 1
ATOM 6229 C C . ASP B 1 405 ? -31.203 -21.656 -11.703 1 84.44 405 ASP B C 1
ATOM 6231 O O . ASP B 1 405 ? -30.766 -20.5 -11.734 1 84.44 405 ASP B O 1
ATOM 6235 N N . GLU B 1 406 ? -31.703 -22.094 -10.68 1 84.94 406 GLU B N 1
ATOM 6236 C CA . GLU B 1 406 ? -32.125 -21.203 -9.609 1 84.94 406 GLU B CA 1
ATOM 6237 C C . GLU B 1 406 ? -31 -20.969 -8.609 1 84.94 406 GLU B C 1
ATOM 6239 O O . GLU B 1 406 ? -30.188 -21.859 -8.367 1 84.94 406 GLU B O 1
ATOM 6244 N N . VAL B 1 407 ? -30.875 -19.766 -8.156 1 90.44 407 VAL B N 1
ATOM 6245 C CA . VAL B 1 407 ? -30 -19.375 -7.062 1 90.44 407 VAL B CA 1
ATOM 6246 C C . VAL B 1 407 ? -30.734 -19.5 -5.727 1 90.44 407 VAL B C 1
ATOM 6248 O O . VAL B 1 407 ? -31.844 -18.984 -5.57 1 90.44 407 VAL B O 1
ATOM 6251 N N . LYS B 1 408 ? -30.203 -20.219 -4.848 1 92.25 408 LYS B N 1
ATOM 6252 C CA . LYS B 1 408 ? -30.734 -20.312 -3.488 1 92.25 408 LYS B CA 1
ATOM 6253 C C . LYS B 1 408 ? -30.219 -19.172 -2.617 1 92.25 408 LYS B C 1
ATOM 6255 O O . LYS B 1 408 ? -29.031 -19.109 -2.297 1 92.25 408 LYS B O 1
ATOM 6260 N N . VAL B 1 409 ? -31.078 -18.344 -2.178 1 93.38 409 VAL B N 1
ATOM 6261 C CA . VAL B 1 409 ? -30.703 -17.203 -1.347 1 93.38 409 VAL B CA 1
ATOM 6262 C C . VAL B 1 409 ? -30.875 -17.562 0.129 1 93.38 409 VAL B C 1
ATOM 6264 O O . VAL B 1 409 ? -31.875 -18.172 0.519 1 93.38 409 VAL B O 1
ATOM 6267 N N . PHE B 1 410 ? -29.781 -17.281 0.785 1 92.19 410 PHE B N 1
ATOM 6268 C CA . PHE B 1 410 ? -29.859 -17.531 2.219 1 92.19 410 PHE B CA 1
ATOM 6269 C C . PHE B 1 410 ? -30.688 -16.453 2.912 1 92.19 410 PHE B C 1
ATOM 6271 O O . PHE B 1 410 ? -30.734 -15.305 2.459 1 92.19 410 PHE B O 1
ATOM 6278 N N . ALA B 1 411 ? -31.469 -16.719 3.928 1 71.31 411 ALA B N 1
ATOM 6279 C CA . ALA B 1 411 ? -32.281 -15.75 4.656 1 71.31 411 ALA B CA 1
ATOM 6280 C C . ALA B 1 411 ? -31.422 -14.688 5.328 1 71.31 411 ALA B C 1
ATOM 6282 O O . ALA B 1 411 ? -30.328 -14.992 5.82 1 71.31 411 ALA B O 1
ATOM 6283 N N . ALA B 1 412 ? -31.688 -13.539 4.887 1 62.38 412 ALA B N 1
ATOM 6284 C CA . ALA B 1 412 ? -30.938 -12.422 5.465 1 62.38 412 ALA B CA 1
ATOM 6285 C C . ALA B 1 412 ? -30.859 -12.547 6.984 1 62.38 412 ALA B C 1
ATOM 6287 O O . ALA B 1 412 ? -31.875 -12.758 7.652 1 62.38 412 ALA B O 1
ATOM 6288 N N . GLN B 1 413 ? -29.734 -12.93 7.574 1 44.44 413 GLN B N 1
ATOM 6289 C CA . GLN B 1 413 ? -29.688 -12.742 9.016 1 44.44 413 GLN B CA 1
ATOM 6290 C C . GLN B 1 413 ? -29.906 -11.273 9.391 1 44.44 413 GLN B C 1
ATOM 6292 O O . GLN B 1 413 ? -29.516 -10.375 8.641 1 44.44 413 GLN B O 1
#